Protein AF-A0A9D7E666-F1 (afdb_monomer)

pLDDT: mean 86.18, std 15.58, range [25.3, 98.69]

Mean predicted aligned error: 14.94 Å

Structure (mmCIF, N/CA/C/O backbone):
data_AF-A0A9D7E666-F1
#
_entry.id   AF-A0A9D7E666-F1
#
loop_
_atom_site.group_PDB
_atom_site.id
_atom_site.type_symbol
_atom_site.label_atom_id
_atom_site.label_alt_id
_atom_site.label_comp_id
_atom_site.label_asym_id
_atom_site.label_entity_id
_atom_site.label_seq_id
_atom_site.pdbx_PDB_ins_code
_atom_site.Cartn_x
_atom_site.Cartn_y
_atom_site.Cartn_z
_atom_site.occupancy
_atom_site.B_iso_or_equiv
_atom_site.auth_seq_id
_atom_site.auth_comp_id
_atom_site.auth_asym_id
_atom_site.auth_atom_id
_atom_site.pdbx_PDB_model_num
ATOM 1 N N . MET A 1 1 ? 4.533 23.477 26.562 1.00 39.19 1 MET A N 1
ATOM 2 C CA . MET A 1 1 ? 4.955 24.375 27.657 1.00 39.19 1 MET A CA 1
ATOM 3 C C . MET A 1 1 ? 5.501 25.643 27.030 1.00 39.19 1 MET A C 1
ATOM 5 O O . MET A 1 1 ? 6.319 25.551 26.126 1.00 39.19 1 MET A O 1
ATOM 9 N N . THR A 1 2 ? 4.990 26.803 27.426 1.00 35.12 2 THR A N 1
ATOM 10 C CA . THR A 1 2 ? 5.520 28.115 27.026 1.00 35.12 2 THR A CA 1
ATOM 11 C C . THR A 1 2 ? 6.967 28.258 27.509 1.00 35.12 2 THR A C 1
ATOM 13 O O . THR A 1 2 ? 7.286 27.725 28.569 1.00 35.12 2 THR A O 1
ATOM 16 N N . ASN A 1 3 ? 7.826 28.955 26.753 1.00 40.56 3 ASN A N 1
ATOM 17 C CA . ASN A 1 3 ? 9.210 29.299 27.122 1.00 40.56 3 ASN A CA 1
ATOM 18 C C . ASN A 1 3 ? 9.241 30.175 28.392 1.00 40.56 3 ASN A C 1
ATOM 20 O O . ASN A 1 3 ? 9.501 31.373 28.324 1.00 40.56 3 ASN A O 1
ATOM 24 N N . GLY A 1 4 ? 8.940 29.592 29.553 1.00 47.84 4 GLY A N 1
ATOM 25 C CA . GLY A 1 4 ? 9.302 30.173 30.837 1.00 47.84 4 GLY A CA 1
ATOM 26 C C . GLY A 1 4 ? 10.816 30.326 30.865 1.00 47.84 4 GLY A C 1
ATOM 27 O O . GLY A 1 4 ? 11.531 29.431 30.405 1.00 47.84 4 GLY A O 1
ATOM 28 N N . GLU A 1 5 ? 11.293 31.477 31.331 1.00 63.19 5 GLU A N 1
ATOM 29 C CA . GLU A 1 5 ? 12.718 31.766 31.476 1.00 63.19 5 GLU A CA 1
ATOM 30 C C . GLU A 1 5 ? 13.399 30.603 32.206 1.00 63.19 5 GLU A C 1
ATOM 32 O O . GLU A 1 5 ? 13.169 30.359 33.392 1.00 63.19 5 GLU A O 1
ATOM 37 N N . ARG A 1 6 ? 14.195 29.818 31.473 1.00 77.44 6 ARG A N 1
ATOM 38 C CA . ARG A 1 6 ? 14.907 28.679 32.051 1.00 77.44 6 ARG A CA 1
ATOM 39 C C . ARG A 1 6 ? 15.960 29.223 33.012 1.00 77.44 6 ARG A C 1
ATOM 41 O O . ARG A 1 6 ? 16.808 30.016 32.604 1.00 77.44 6 ARG A O 1
ATOM 48 N N . ARG A 1 7 ? 15.916 28.792 34.276 1.00 91.69 7 ARG A N 1
ATOM 49 C CA . ARG A 1 7 ? 16.918 29.149 35.291 1.00 91.69 7 ARG A CA 1
ATOM 50 C C . ARG A 1 7 ? 18.317 28.750 34.807 1.00 91.69 7 ARG A C 1
ATOM 52 O O . ARG A 1 7 ? 18.524 27.619 34.374 1.00 91.69 7 ARG A O 1
ATOM 59 N N . ALA A 1 8 ? 19.270 29.672 34.917 1.00 93.88 8 ALA A N 1
ATOM 60 C CA . ALA A 1 8 ? 20.679 29.390 34.674 1.00 93.88 8 ALA A CA 1
ATOM 61 C C . ALA A 1 8 ? 21.325 28.715 35.901 1.00 93.88 8 ALA A C 1
ATOM 63 O O . ALA A 1 8 ? 21.065 29.117 37.038 1.00 93.88 8 ALA A O 1
ATOM 64 N N . PHE A 1 9 ? 22.172 27.710 35.677 1.00 95.81 9 PHE A N 1
ATOM 65 C CA . PHE A 1 9 ? 22.851 26.933 36.713 1.00 95.81 9 PHE A CA 1
ATOM 66 C C . PHE A 1 9 ? 24.139 27.611 37.172 1.00 95.81 9 PHE A C 1
ATOM 68 O O . PHE A 1 9 ? 24.975 28.035 36.369 1.00 95.81 9 PHE A O 1
ATOM 75 N N . THR A 1 10 ? 24.294 27.715 38.486 1.00 95.94 10 THR A N 1
ATOM 76 C CA . THR A 1 10 ? 25.499 28.231 39.136 1.00 95.94 10 THR A CA 1
ATOM 77 C C . THR A 1 10 ? 26.600 27.171 39.180 1.00 95.94 10 THR A C 1
ATOM 79 O O . THR A 1 10 ? 26.370 26.002 38.879 1.00 95.94 10 THR A O 1
ATOM 82 N N . ARG A 1 11 ? 27.816 27.565 39.574 1.00 94.56 11 ARG A N 1
ATOM 83 C CA . ARG A 1 11 ? 28.914 26.612 39.795 1.00 94.56 11 ARG A CA 1
ATOM 84 C C . ARG A 1 11 ? 28.530 25.547 40.829 1.00 94.56 11 ARG A C 1
ATOM 86 O O . ARG A 1 11 ? 28.840 24.379 40.627 1.00 94.56 11 ARG A O 1
ATOM 93 N N . ASP A 1 12 ? 27.831 25.944 41.889 1.00 94.56 12 ASP A N 1
ATOM 94 C CA . ASP A 1 12 ? 27.437 25.046 42.978 1.00 94.56 12 ASP A CA 1
ATOM 95 C C . ASP A 1 12 ? 26.403 24.014 42.512 1.00 94.56 12 ASP A C 1
ATOM 97 O O . ASP A 1 12 ? 26.553 22.824 42.800 1.00 94.56 12 ASP A O 1
ATOM 101 N N . ASP A 1 13 ? 25.432 24.444 41.692 1.00 94.56 13 ASP A N 1
ATOM 102 C CA . ASP A 1 13 ? 24.461 23.550 41.039 1.00 94.56 13 ASP A CA 1
ATOM 103 C C . ASP A 1 13 ? 25.153 22.496 40.143 1.00 94.56 13 ASP A C 1
ATOM 105 O O . ASP A 1 13 ? 24.583 21.446 39.851 1.00 94.56 13 ASP A O 1
ATOM 109 N N . LEU A 1 14 ? 26.384 22.777 39.698 1.00 95.75 14 LEU A N 1
ATOM 110 C CA . LEU A 1 14 ? 27.174 21.973 38.762 1.00 95.75 14 LEU A CA 1
ATOM 111 C C . LEU A 1 14 ? 28.431 21.370 39.402 1.00 95.75 14 LEU A C 1
ATOM 113 O O . LEU A 1 14 ? 29.322 20.912 38.683 1.00 95.75 14 LEU A O 1
ATOM 117 N N . SER A 1 15 ? 28.524 21.368 40.734 1.00 95.19 15 SER A N 1
ATOM 118 C CA . SER A 1 15 ? 29.740 20.977 41.460 1.00 95.19 15 SER A CA 1
ATOM 119 C C . SER A 1 15 ? 30.257 19.587 41.070 1.00 95.19 15 SER A C 1
ATOM 121 O O . SER A 1 15 ? 31.460 19.429 40.871 1.00 95.19 15 SER A O 1
ATOM 123 N N . GLY A 1 16 ? 29.376 18.600 40.862 1.00 95.75 16 GLY A N 1
ATOM 124 C CA . GLY A 1 16 ? 29.758 17.277 40.358 1.00 95.75 16 GLY A CA 1
ATOM 125 C C . GLY A 1 16 ? 30.390 17.299 38.962 1.00 95.75 16 GLY A C 1
ATOM 126 O O . GLY A 1 16 ? 31.422 16.670 38.746 1.00 95.75 16 GLY A O 1
ATOM 127 N N . LEU A 1 17 ? 29.834 18.064 38.018 1.00 96.12 17 LEU A N 1
ATOM 128 C CA . LEU A 1 17 ? 30.399 18.177 36.668 1.00 96.12 17 LEU A CA 1
ATOM 129 C C . LEU A 1 17 ? 31.733 18.932 36.670 1.00 96.12 17 LEU A C 1
ATOM 131 O O . LEU A 1 17 ? 32.655 18.529 35.967 1.00 96.12 17 LEU A O 1
ATOM 135 N N . PHE A 1 18 ? 31.861 19.988 37.478 1.00 95.12 18 PHE A N 1
ATOM 136 C CA . PHE A 1 18 ? 33.140 20.680 37.658 1.00 95.12 18 PHE A CA 1
ATOM 137 C C . PHE A 1 18 ? 34.187 19.779 38.320 1.00 95.12 18 PHE A C 1
ATOM 139 O O . PHE A 1 18 ? 35.336 19.795 37.899 1.00 95.12 18 PHE A O 1
ATOM 146 N N . SER A 1 19 ? 33.802 18.938 39.282 1.00 94.88 19 SER A N 1
ATOM 147 C CA . SER A 1 19 ? 34.707 17.931 39.848 1.00 94.88 19 SER A CA 1
ATOM 148 C C . SER A 1 19 ? 35.158 16.909 38.799 1.00 94.88 19 SER A C 1
ATOM 150 O O . SER A 1 19 ? 36.311 16.490 38.813 1.00 94.88 19 SER A O 1
ATOM 152 N N . ALA A 1 20 ? 34.270 16.512 37.883 1.00 95.31 20 ALA A N 1
ATOM 153 C CA . ALA A 1 20 ? 34.582 15.577 36.804 1.00 95.31 20 ALA A CA 1
ATOM 154 C C . ALA A 1 20 ? 35.442 16.196 35.682 1.00 95.31 20 ALA A C 1
ATOM 156 O O . ALA A 1 20 ? 36.050 15.458 34.909 1.00 95.31 20 ALA A O 1
ATOM 157 N N . LEU A 1 21 ? 35.543 17.529 35.587 1.00 93.31 21 LEU A N 1
ATOM 158 C CA . LEU A 1 21 ? 36.510 18.185 34.696 1.00 93.31 21 LEU A CA 1
ATOM 159 C C . LEU A 1 21 ? 37.955 17.932 35.131 1.00 93.31 21 LEU A C 1
ATOM 161 O O . LEU A 1 21 ? 38.826 17.778 34.276 1.00 93.31 21 LEU A O 1
ATOM 165 N N . ASP A 1 22 ? 38.195 17.839 36.437 1.00 92.25 22 ASP A N 1
ATOM 166 C CA . ASP A 1 22 ? 39.521 17.614 37.018 1.00 92.25 22 ASP A CA 1
ATOM 167 C C . ASP A 1 22 ? 39.838 16.111 37.195 1.00 92.25 22 ASP A C 1
ATOM 169 O O . ASP A 1 22 ? 40.736 15.730 37.953 1.00 92.25 22 ASP A O 1
ATOM 173 N N . ASP A 1 23 ? 39.096 15.232 36.509 1.00 94.94 23 ASP A N 1
ATOM 174 C CA . ASP A 1 23 ? 39.311 13.788 36.560 1.00 94.94 23 ASP A CA 1
ATOM 175 C C . ASP A 1 23 ? 40.698 13.389 36.031 1.00 94.94 23 ASP A C 1
ATOM 177 O O . ASP A 1 23 ? 41.241 13.972 35.092 1.00 94.94 23 ASP A O 1
ATOM 181 N N . ARG A 1 24 ? 41.272 12.336 36.622 1.00 93.62 24 ARG A N 1
ATOM 182 C CA . ARG A 1 24 ? 42.540 11.754 36.167 1.00 93.62 24 ARG A CA 1
ATOM 183 C C . ARG A 1 24 ? 42.399 11.040 34.826 1.00 93.62 24 ARG A C 1
ATOM 185 O O . ARG A 1 24 ? 43.393 10.914 34.112 1.00 93.62 24 ARG A O 1
ATOM 192 N N . GLU A 1 25 ? 41.206 10.548 34.497 1.00 94.19 25 GLU A N 1
ATOM 193 C CA . GLU A 1 25 ? 40.923 9.952 33.195 1.00 94.19 25 GLU A CA 1
ATOM 194 C C . GLU A 1 25 ? 40.496 11.029 32.193 1.00 94.19 25 GLU A C 1
ATOM 196 O O . GLU A 1 25 ? 39.442 11.625 32.372 1.00 94.19 25 GLU A O 1
ATOM 201 N N . PRO A 1 26 ? 41.220 11.257 31.082 1.00 90.50 26 PRO A N 1
ATOM 202 C CA . PRO A 1 26 ? 40.884 12.340 30.148 1.00 90.50 26 PRO A CA 1
ATOM 203 C C . PRO A 1 26 ? 39.497 12.216 29.497 1.00 90.50 26 PRO A C 1
ATOM 205 O O . PRO A 1 26 ? 38.844 13.216 29.212 1.00 90.50 26 PRO A O 1
ATOM 208 N N . VAL A 1 27 ? 39.020 10.986 29.268 1.00 91.00 27 VAL A N 1
ATOM 209 C CA . VAL A 1 27 ? 37.671 10.722 28.721 1.00 91.00 27 VAL A CA 1
ATOM 210 C C . VAL A 1 27 ? 36.559 11.134 29.704 1.00 91.00 27 VAL A C 1
ATOM 212 O O . VAL A 1 27 ? 35.486 11.552 29.273 1.00 91.00 27 VAL A O 1
ATOM 215 N N . VAL A 1 28 ? 36.903 11.103 30.997 1.00 94.50 28 VAL A N 1
ATOM 216 C CA . VAL A 1 28 ? 36.358 11.849 32.144 1.00 94.50 28 VAL A CA 1
ATOM 217 C C . VAL A 1 28 ? 35.902 13.269 31.849 1.00 94.50 28 VAL A C 1
ATOM 219 O O . VAL A 1 28 ? 34.748 13.591 31.552 1.00 94.50 28 VAL A O 1
ATOM 222 N N . SER A 1 29 ? 36.931 14.109 31.858 1.00 91.69 29 SER A N 1
ATOM 223 C CA . SER A 1 29 ? 36.903 15.539 31.647 1.00 91.69 29 SER A CA 1
ATOM 224 C C . SER A 1 29 ? 36.244 15.912 30.326 1.00 91.69 29 SER A C 1
ATOM 226 O O . SER A 1 29 ? 35.478 16.871 30.277 1.00 91.69 29 SER A O 1
ATOM 228 N N . VAL A 1 30 ? 36.480 15.142 29.256 1.00 89.00 30 VAL A N 1
ATOM 229 C CA . VAL A 1 30 ? 35.853 15.392 27.948 1.00 89.00 30 VAL A CA 1
ATOM 230 C C . VAL A 1 30 ? 34.336 15.194 28.009 1.00 89.00 30 VAL A C 1
ATOM 232 O O . VAL A 1 30 ? 33.597 16.048 27.517 1.00 89.00 30 VAL A O 1
ATOM 235 N N . ALA A 1 31 ? 33.847 14.114 28.626 1.00 90.94 31 ALA A N 1
ATOM 236 C CA . ALA A 1 31 ? 32.409 13.903 28.793 1.00 90.94 31 ALA A CA 1
ATOM 237 C C . ALA A 1 31 ? 31.781 14.985 29.691 1.00 90.94 31 ALA A C 1
ATOM 239 O O . ALA A 1 31 ? 30.738 15.541 29.344 1.00 90.94 31 ALA A O 1
ATOM 240 N N . ALA A 1 32 ? 32.440 15.340 30.799 1.00 93.69 32 ALA A N 1
ATOM 241 C CA . ALA A 1 32 ? 31.978 16.384 31.715 1.00 93.69 32 ALA A CA 1
ATOM 242 C C . ALA A 1 32 ? 31.894 17.763 31.037 1.00 93.69 32 ALA A C 1
ATOM 244 O O . ALA A 1 32 ? 30.884 18.460 31.162 1.00 93.69 32 ALA A O 1
ATOM 245 N N . LEU A 1 33 ? 32.907 18.133 30.248 1.00 90.69 33 LEU A N 1
ATOM 246 C CA . LEU A 1 33 ? 32.906 19.376 29.479 1.00 90.69 33 LEU A CA 1
ATOM 247 C C . LEU A 1 33 ? 31.760 19.405 28.464 1.00 90.69 33 LEU A C 1
ATOM 249 O O . LEU A 1 33 ? 31.056 20.409 28.363 1.00 90.69 33 LEU A O 1
ATOM 253 N N . ARG A 1 34 ? 31.540 18.302 27.736 1.00 88.94 34 ARG A N 1
ATOM 254 C CA . ARG A 1 34 ? 30.451 18.187 26.752 1.00 88.94 34 ARG A CA 1
ATOM 255 C C . ARG A 1 34 ? 29.068 18.336 27.376 1.00 88.94 34 ARG A C 1
ATOM 257 O O . ARG A 1 34 ? 28.192 18.925 26.740 1.00 88.94 34 ARG A O 1
ATOM 264 N N . ALA A 1 35 ? 28.878 17.831 28.592 1.00 90.94 35 ALA A N 1
ATOM 265 C CA . ALA A 1 35 ? 27.664 18.065 29.357 1.00 90.94 35 ALA A CA 1
ATOM 266 C C . ALA A 1 35 ? 27.537 19.552 29.728 1.00 90.94 35 ALA A C 1
ATOM 268 O O . ALA A 1 35 ? 26.541 20.181 29.378 1.00 90.94 35 ALA A O 1
ATOM 269 N N . LEU A 1 36 ? 28.571 20.137 30.348 1.00 92.38 36 LEU A N 1
ATOM 270 C CA . LEU A 1 36 ? 28.570 21.521 30.840 1.00 92.38 36 LEU A CA 1
ATOM 271 C C . LEU A 1 36 ? 28.259 22.559 29.761 1.00 92.38 36 LEU A C 1
ATOM 273 O O . LEU A 1 36 ? 27.465 23.465 30.007 1.00 92.38 36 LEU A O 1
ATOM 277 N N . VAL A 1 37 ? 28.834 22.435 28.561 1.00 88.25 37 VAL A N 1
ATOM 278 C CA . VAL A 1 37 ? 28.609 23.425 27.490 1.00 88.25 37 VAL A CA 1
ATOM 279 C C . VAL A 1 37 ? 27.164 23.471 26.984 1.00 88.25 37 VAL A C 1
ATOM 281 O O . VAL A 1 37 ? 26.790 24.438 26.330 1.00 88.25 37 VAL A O 1
ATOM 284 N N . ARG A 1 38 ? 26.344 22.452 27.275 1.00 87.12 38 ARG A N 1
ATOM 285 C CA . ARG A 1 38 ? 24.933 22.380 26.850 1.00 87.12 38 ARG A CA 1
ATOM 286 C C . ARG A 1 38 ? 23.954 22.886 27.902 1.00 87.12 38 ARG A C 1
ATOM 288 O O . ARG A 1 38 ? 22.757 23.019 27.625 1.00 87.12 38 ARG A O 1
ATOM 295 N N . LEU A 1 39 ? 24.431 23.137 29.116 1.00 91.12 39 LEU A N 1
ATOM 296 C CA . LEU A 1 39 ? 23.601 23.617 30.210 1.00 91.12 39 LEU A CA 1
ATOM 297 C C . LEU A 1 39 ? 23.448 25.140 30.113 1.00 91.12 39 LEU A C 1
ATOM 299 O O . LEU A 1 39 ? 24.380 25.826 29.695 1.00 91.12 39 LEU A O 1
ATOM 303 N N . PRO A 1 40 ? 22.292 25.703 30.498 1.00 91.06 40 PRO A N 1
ATOM 304 C CA . PRO A 1 40 ? 22.163 27.146 30.642 1.00 91.06 40 PRO A CA 1
ATOM 305 C C . PRO A 1 40 ? 23.024 27.592 31.832 1.00 91.06 40 PRO A C 1
ATOM 307 O O . PRO A 1 40 ? 22.613 27.440 32.976 1.00 91.06 40 PRO A O 1
ATOM 310 N N . LEU A 1 41 ? 24.239 28.084 31.587 1.00 92.88 41 LEU A N 1
ATOM 311 C CA . LEU A 1 41 ? 25.183 28.462 32.645 1.00 92.88 41 LEU A CA 1
ATOM 312 C C . LEU A 1 41 ? 24.943 29.894 33.127 1.00 92.88 41 LEU A C 1
ATOM 314 O O . LEU A 1 41 ? 24.762 30.814 32.329 1.00 92.88 41 LEU A O 1
ATOM 318 N N . ALA A 1 42 ? 25.011 30.107 34.439 1.00 94.00 42 ALA A N 1
ATOM 319 C CA . ALA A 1 42 ? 25.124 31.448 34.992 1.00 94.00 42 ALA A CA 1
ATOM 320 C C . ALA A 1 42 ? 26.465 32.080 34.553 1.00 94.00 42 ALA A C 1
ATOM 322 O O . ALA A 1 42 ? 27.454 31.360 34.386 1.00 94.00 42 ALA A O 1
ATOM 323 N N . PRO A 1 43 ? 26.566 33.419 34.429 1.00 93.75 43 PRO A N 1
ATOM 324 C CA . PRO A 1 43 ? 27.794 34.081 33.971 1.00 93.75 43 PRO A CA 1
ATOM 325 C C . PRO A 1 43 ? 29.057 33.761 34.788 1.00 93.75 43 PRO A C 1
ATOM 327 O O . PRO A 1 43 ? 30.172 33.877 34.280 1.00 93.75 43 PRO A O 1
ATOM 330 N N . SER A 1 44 ? 28.906 33.393 36.063 1.00 91.56 44 SER A N 1
ATOM 331 C CA . SER A 1 44 ? 30.008 32.910 36.902 1.00 91.56 44 SER A CA 1
ATOM 332 C C . SER A 1 44 ? 30.489 31.524 36.469 1.00 91.56 44 SER A C 1
ATOM 334 O O . SER A 1 44 ? 31.678 31.353 36.226 1.00 91.56 44 SER A O 1
ATOM 336 N N . ALA A 1 45 ? 29.575 30.570 36.282 1.00 91.81 45 ALA A N 1
ATOM 337 C CA . ALA A 1 45 ? 29.899 29.218 35.829 1.00 91.81 45 ALA A CA 1
ATOM 338 C C . ALA A 1 45 ? 30.480 29.199 34.402 1.00 91.81 45 ALA A C 1
ATOM 340 O O . ALA A 1 45 ? 31.437 28.474 34.143 1.00 91.81 45 ALA A O 1
ATOM 341 N N . ASP A 1 46 ? 29.963 30.025 33.483 1.00 91.69 46 ASP A N 1
ATOM 342 C CA . ASP A 1 46 ? 30.521 30.132 32.124 1.00 91.69 46 ASP A CA 1
ATOM 343 C C . ASP A 1 46 ? 31.972 30.635 32.139 1.00 91.69 46 ASP A C 1
ATOM 345 O O . ASP A 1 46 ? 32.824 30.104 31.428 1.00 91.69 46 ASP A O 1
ATOM 349 N N . ARG A 1 47 ? 32.279 31.621 32.993 1.00 91.50 47 ARG A N 1
ATOM 350 C CA . ARG A 1 47 ? 33.639 32.154 33.160 1.00 91.50 47 ARG A CA 1
ATOM 351 C C . ARG A 1 47 ? 34.616 31.080 33.629 1.00 91.50 47 ARG A C 1
ATOM 353 O O . ARG A 1 47 ? 35.714 31.001 33.084 1.00 91.50 47 ARG A O 1
ATOM 360 N N . ASP A 1 48 ? 34.197 30.255 34.582 1.00 90.25 48 ASP A N 1
ATOM 361 C CA . ASP A 1 48 ? 35.008 29.164 35.125 1.00 90.25 48 ASP A CA 1
ATOM 362 C C . ASP A 1 48 ? 35.257 28.045 34.105 1.00 90.25 48 ASP A C 1
ATOM 364 O O . ASP A 1 48 ? 36.255 27.334 34.198 1.00 90.25 48 ASP A O 1
ATOM 368 N N . LEU A 1 49 ? 34.377 27.896 33.111 1.00 91.31 49 LEU A N 1
ATOM 369 C CA . LEU A 1 49 ? 34.500 26.880 32.067 1.00 91.31 49 LEU A CA 1
ATOM 370 C C . LEU A 1 49 ? 35.477 27.273 30.946 1.00 91.31 49 LEU A C 1
ATOM 372 O O . LEU A 1 49 ? 35.980 26.401 30.235 1.00 91.31 49 LEU A O 1
ATOM 376 N N . ARG A 1 50 ? 35.762 28.573 30.770 1.00 87.00 50 ARG A N 1
ATOM 377 C CA . ARG A 1 50 ? 36.579 29.089 29.651 1.00 87.00 50 ARG A CA 1
ATOM 378 C C . ARG A 1 50 ? 37.949 28.414 29.505 1.00 87.00 50 ARG A C 1
ATOM 380 O O . ARG A 1 50 ? 38.258 28.031 28.379 1.00 87.00 50 ARG A O 1
ATOM 387 N N . PRO A 1 51 ? 38.747 28.207 30.574 1.00 86.00 51 PRO A N 1
ATOM 388 C CA . PRO A 1 51 ? 40.056 27.562 30.444 1.00 86.00 51 PRO A CA 1
ATOM 389 C C . PRO A 1 51 ? 39.969 26.137 29.879 1.00 86.00 51 PRO A C 1
ATOM 391 O O . PRO A 1 51 ? 40.824 25.724 29.098 1.00 86.00 51 PRO A O 1
ATOM 394 N N . TYR A 1 52 ? 38.906 25.405 30.226 1.00 83.44 52 TYR A N 1
ATOM 395 C CA . TYR A 1 52 ? 38.681 24.031 29.778 1.00 83.44 52 TYR A CA 1
ATOM 396 C C . TYR A 1 52 ? 38.211 23.962 28.317 1.00 83.44 52 TYR A C 1
ATOM 398 O O . TYR A 1 52 ? 38.618 23.052 27.597 1.00 83.44 52 TYR A O 1
ATOM 406 N N . ARG A 1 53 ? 37.409 24.932 27.844 1.00 80.50 53 ARG A N 1
ATOM 407 C CA . ARG A 1 53 ? 36.986 24.997 26.428 1.00 80.50 53 ARG A CA 1
ATOM 408 C C . ARG A 1 53 ? 38.184 25.141 25.496 1.00 80.50 53 ARG A C 1
ATOM 410 O O . ARG A 1 53 ? 38.325 24.350 24.571 1.00 80.50 53 ARG A O 1
ATOM 417 N N . THR A 1 54 ? 39.099 26.057 25.807 1.00 73.94 54 THR A N 1
ATOM 418 C CA . THR A 1 54 ? 40.308 26.292 24.999 1.00 73.94 54 THR A CA 1
ATOM 419 C C . THR A 1 54 ? 41.224 25.066 24.940 1.00 73.94 54 THR A C 1
ATOM 421 O O . THR A 1 54 ? 41.837 24.806 23.907 1.00 73.94 54 THR A O 1
ATOM 424 N N . ALA A 1 55 ? 41.301 24.280 26.018 1.00 65.94 55 ALA A N 1
ATOM 425 C CA . ALA A 1 55 ? 42.090 23.049 26.048 1.00 65.94 55 ALA A CA 1
ATOM 426 C C . ALA A 1 55 ? 41.500 21.925 25.171 1.00 65.94 55 ALA A C 1
ATOM 428 O O . ALA A 1 55 ? 42.241 21.065 24.699 1.00 65.94 55 ALA A O 1
ATOM 429 N N . VAL A 1 56 ? 40.182 21.927 24.937 1.00 61.78 56 VAL A N 1
ATOM 430 C CA . VAL A 1 56 ? 39.479 20.881 24.173 1.00 61.78 56 VAL A CA 1
ATOM 431 C C . VAL A 1 56 ? 39.200 21.285 22.725 1.00 61.78 56 VAL A C 1
ATOM 433 O O . VAL A 1 56 ? 39.235 20.420 21.858 1.00 61.78 56 VAL A O 1
ATOM 436 N N . GLU A 1 57 ? 39.033 22.576 22.425 1.00 60.22 57 GLU A N 1
ATOM 437 C CA . GLU A 1 57 ? 38.907 23.115 21.056 1.00 60.22 57 GLU A CA 1
ATOM 438 C C . GLU A 1 57 ? 40.120 22.794 20.159 1.00 60.22 57 GLU A C 1
ATOM 440 O O . GLU A 1 57 ? 40.004 22.793 18.936 1.00 60.22 57 GLU A O 1
ATOM 445 N N . GLN A 1 58 ? 41.276 22.468 20.748 1.00 56.12 58 GLN A N 1
ATOM 446 C CA . GLN A 1 58 ? 42.474 22.024 20.021 1.00 56.12 58 GLN A CA 1
ATOM 447 C C . GLN A 1 58 ? 42.364 20.601 19.448 1.00 56.12 58 GLN A C 1
ATOM 449 O O . GLN A 1 58 ? 43.103 20.245 18.532 1.00 56.12 58 GLN A O 1
ATOM 454 N N . TYR A 1 59 ? 41.446 19.787 19.964 1.00 53.91 59 TYR A N 1
ATOM 455 C CA . TYR A 1 59 ? 41.155 18.456 19.453 1.00 53.91 59 TYR A CA 1
ATOM 456 C C . TYR A 1 59 ? 39.909 18.588 18.584 1.00 53.91 59 TYR A C 1
ATOM 458 O O . TYR A 1 59 ? 38.840 18.884 19.101 1.00 53.91 59 TYR A O 1
ATOM 466 N N . VAL A 1 60 ? 40.060 18.447 17.264 1.00 48.06 60 VAL A N 1
ATOM 467 C CA . VAL A 1 60 ? 39.008 18.640 16.248 1.00 48.06 60 VAL A CA 1
ATOM 468 C C . VAL A 1 60 ? 37.783 17.765 16.557 1.00 48.06 60 VAL A C 1
ATOM 470 O O . VAL A 1 60 ? 37.659 16.638 16.084 1.00 48.06 60 VAL A O 1
ATOM 473 N N . TYR A 1 61 ? 36.881 18.281 17.385 1.00 53.53 61 TYR A N 1
ATOM 474 C CA . TYR A 1 61 ? 35.620 17.663 17.752 1.00 53.53 61 TYR A CA 1
ATOM 475 C C . TYR A 1 61 ? 34.518 18.519 17.161 1.00 53.53 61 TYR A C 1
ATOM 477 O O . TYR A 1 61 ? 34.321 19.665 17.567 1.00 53.53 61 TYR A O 1
ATOM 485 N N . THR A 1 62 ? 33.761 17.971 16.217 1.00 52.25 62 THR A N 1
ATOM 486 C CA . THR A 1 62 ? 32.473 18.576 15.909 1.00 52.25 62 THR A CA 1
ATOM 487 C C . THR A 1 62 ? 31.541 18.224 17.060 1.00 52.25 62 THR A C 1
ATOM 489 O O . THR A 1 62 ? 31.346 17.058 17.401 1.00 52.25 62 THR A O 1
ATOM 492 N N . TRP A 1 63 ? 31.049 19.249 17.760 1.00 51.97 63 TRP A N 1
ATOM 493 C CA . TRP A 1 63 ? 30.303 19.109 19.018 1.00 51.97 63 TRP A CA 1
ATOM 494 C C . TRP A 1 63 ? 29.090 18.173 18.910 1.00 51.97 63 TRP A C 1
ATOM 496 O O . TRP A 1 63 ? 28.681 17.564 19.906 1.00 51.97 63 TRP A O 1
ATOM 506 N N . SER A 1 64 ? 28.571 17.993 17.698 1.00 52.12 64 SER A N 1
ATOM 507 C CA . SER A 1 64 ? 27.496 17.074 17.354 1.00 52.12 64 SER A CA 1
ATOM 508 C C . SER A 1 64 ? 27.881 15.598 17.523 1.00 52.12 64 SER A C 1
ATOM 510 O O . SER A 1 64 ? 27.025 14.812 17.939 1.00 52.12 64 SER A O 1
ATOM 512 N N . THR A 1 65 ? 29.143 15.214 17.275 1.00 60.16 65 THR A N 1
ATOM 513 C CA . THR A 1 65 ? 29.583 13.814 17.148 1.00 60.16 65 THR A CA 1
ATOM 514 C C . THR A 1 65 ? 30.972 13.627 17.766 1.00 60.16 65 THR A C 1
ATOM 516 O O . THR A 1 65 ? 32.016 13.739 17.130 1.00 60.16 65 THR A O 1
ATOM 519 N N . TRP A 1 66 ? 31.035 13.358 19.068 1.00 71.62 66 TRP A N 1
ATOM 520 C CA . TRP A 1 66 ? 32.329 12.994 19.635 1.00 71.62 66 TRP A CA 1
ATOM 521 C C . TRP A 1 66 ? 32.760 11.634 19.088 1.00 71.62 66 TRP A C 1
ATOM 523 O O . TRP A 1 66 ? 32.142 10.604 19.373 1.00 71.62 66 TRP A O 1
ATOM 533 N N . LEU A 1 67 ? 33.826 11.649 18.294 1.00 71.88 67 LEU A N 1
ATOM 534 C CA . LEU A 1 67 ? 34.470 10.462 17.759 1.00 71.88 67 LEU A CA 1
ATOM 535 C C . LEU A 1 67 ? 35.801 10.288 18.482 1.00 71.88 67 LEU A C 1
ATOM 537 O O . LEU A 1 67 ? 36.811 10.820 18.014 1.00 71.88 67 LEU A O 1
ATOM 541 N N . PRO A 1 68 ? 35.827 9.582 19.625 1.00 78.50 68 PRO A N 1
ATOM 542 C CA . PRO A 1 68 ? 37.078 9.340 20.319 1.00 78.50 68 PRO A CA 1
ATOM 543 C C . PRO A 1 68 ? 38.063 8.656 19.368 1.00 78.50 68 PRO A C 1
ATOM 545 O O . PRO A 1 68 ? 37.687 7.757 18.602 1.00 78.50 68 PRO A O 1
ATOM 548 N N . ASP A 1 69 ? 39.320 9.092 19.413 1.00 82.12 69 ASP A N 1
ATOM 549 C CA . ASP A 1 69 ? 40.407 8.379 18.755 1.00 82.12 69 ASP A CA 1
ATOM 550 C C . ASP A 1 69 ? 40.586 6.975 19.366 1.00 82.12 69 ASP A C 1
ATOM 552 O O . ASP A 1 69 ? 39.957 6.608 20.363 1.00 82.12 69 ASP A O 1
ATOM 556 N N . ALA A 1 70 ? 41.444 6.153 18.762 1.00 84.00 70 ALA A N 1
ATOM 557 C CA . ALA A 1 70 ? 41.654 4.784 19.227 1.00 84.00 70 ALA A CA 1
ATOM 558 C C . ALA A 1 70 ? 42.137 4.710 20.693 1.00 84.00 70 ALA A C 1
ATOM 560 O O . ALA A 1 70 ? 41.781 3.774 21.411 1.00 84.00 70 ALA A O 1
ATOM 561 N N . ALA A 1 71 ? 42.914 5.695 21.160 1.00 87.44 71 ALA A N 1
ATOM 562 C CA . ALA A 1 71 ? 43.416 5.729 22.530 1.00 87.44 71 ALA A CA 1
ATOM 563 C C . ALA A 1 71 ? 42.299 6.067 23.528 1.00 87.44 71 ALA A C 1
ATOM 565 O O . ALA A 1 71 ? 42.178 5.414 24.565 1.00 87.44 71 ALA A O 1
ATOM 566 N N . ALA A 1 72 ? 41.453 7.042 23.199 1.00 88.06 72 ALA A N 1
ATOM 567 C CA . ALA A 1 72 ? 40.274 7.400 23.969 1.00 88.06 72 ALA A CA 1
ATOM 568 C C . ALA A 1 72 ? 39.258 6.249 24.003 1.00 88.06 72 ALA A C 1
ATOM 570 O O . ALA A 1 72 ? 38.755 5.933 25.076 1.00 88.06 72 ALA A O 1
ATOM 571 N N . ARG A 1 73 ? 39.020 5.546 22.888 1.00 89.50 73 ARG A N 1
ATOM 572 C CA . ARG A 1 73 ? 38.144 4.357 22.859 1.00 89.50 73 ARG A CA 1
ATOM 573 C C . ARG A 1 73 ? 38.628 3.260 23.792 1.00 89.50 73 ARG A C 1
ATOM 575 O O . ARG A 1 73 ? 37.857 2.795 24.621 1.00 89.50 73 ARG A O 1
ATOM 582 N N . LYS A 1 74 ? 39.920 2.926 23.739 1.00 89.31 74 LYS A N 1
ATOM 583 C CA . LYS A 1 74 ? 40.516 1.929 24.636 1.00 89.31 74 LYS A CA 1
ATOM 584 C C . LYS A 1 74 ? 40.382 2.322 26.112 1.00 89.31 74 LYS A C 1
ATOM 586 O O . LYS A 1 74 ? 40.199 1.461 26.966 1.00 89.31 74 LYS A O 1
ATOM 591 N N . ARG A 1 75 ? 40.462 3.620 26.427 1.00 92.06 75 ARG A N 1
ATOM 592 C CA . ARG A 1 75 ? 40.207 4.129 27.786 1.00 92.06 75 ARG A CA 1
ATOM 593 C C . ARG A 1 75 ? 38.737 4.005 28.180 1.00 92.06 75 ARG A C 1
ATOM 595 O O . ARG A 1 75 ? 38.468 3.599 29.302 1.00 92.06 75 ARG A O 1
ATOM 602 N N . ILE A 1 76 ? 37.803 4.303 27.273 1.00 91.38 76 ILE A N 1
ATOM 603 C CA . ILE A 1 76 ? 36.360 4.124 27.506 1.00 91.38 76 ILE A CA 1
ATOM 604 C C . ILE A 1 76 ? 36.051 2.649 27.778 1.00 91.38 76 ILE A C 1
ATOM 606 O O . ILE A 1 76 ? 35.415 2.347 28.778 1.00 91.38 76 ILE A O 1
ATOM 610 N N . GLU A 1 77 ? 36.565 1.732 26.956 1.00 89.75 77 GLU A N 1
ATOM 611 C CA . GLU A 1 77 ? 36.422 0.280 27.153 1.00 89.75 77 GLU A CA 1
ATOM 612 C C . GLU A 1 77 ? 37.010 -0.186 28.497 1.00 89.75 77 GLU A C 1
ATOM 614 O O . GLU A 1 77 ? 36.481 -1.100 29.127 1.00 89.75 77 GLU A O 1
ATOM 619 N N . ALA A 1 78 ? 38.090 0.451 28.966 1.00 91.94 78 ALA A N 1
ATOM 620 C CA . ALA A 1 78 ? 38.714 0.124 30.246 1.00 91.94 78 ALA A CA 1
ATOM 621 C C . ALA A 1 78 ? 37.891 0.590 31.458 1.00 91.94 78 ALA A C 1
ATOM 623 O O . ALA A 1 78 ? 37.864 -0.105 32.474 1.00 91.94 78 ALA A O 1
ATOM 624 N N . ILE A 1 79 ? 37.231 1.751 31.373 1.00 93.12 79 ILE A N 1
ATOM 625 C CA . ILE A 1 79 ? 36.420 2.292 32.478 1.00 93.12 79 ILE A CA 1
ATOM 626 C C . ILE A 1 79 ? 34.948 1.856 32.413 1.00 93.12 79 ILE A C 1
ATOM 628 O O . ILE A 1 79 ? 34.254 1.948 33.422 1.00 93.12 79 ILE A O 1
ATOM 632 N N . VAL A 1 80 ? 34.478 1.354 31.265 1.00 89.12 80 VAL A N 1
ATOM 633 C CA . VAL A 1 80 ? 33.125 0.818 31.038 1.00 89.12 80 VAL A CA 1
ATOM 634 C C . VAL A 1 80 ? 33.229 -0.665 30.631 1.00 89.12 80 VAL A C 1
ATOM 636 O O . VAL A 1 80 ? 33.108 -0.996 29.451 1.00 89.12 80 VAL A O 1
ATOM 639 N N . PRO A 1 81 ? 33.500 -1.583 31.580 1.00 79.19 81 PRO A N 1
ATOM 640 C CA . PRO A 1 81 ? 33.820 -2.973 31.258 1.00 79.19 81 PRO A CA 1
ATOM 641 C C . PRO A 1 81 ? 32.632 -3.744 30.652 1.00 79.19 81 PRO A C 1
ATOM 643 O O . PRO A 1 81 ? 31.499 -3.640 31.116 1.00 79.19 81 PRO A O 1
ATOM 646 N N . HIS A 1 82 ? 32.919 -4.588 29.654 1.00 72.19 82 HIS A N 1
ATOM 647 C CA . HIS A 1 82 ? 31.937 -5.303 28.816 1.00 72.19 82 HIS A CA 1
ATOM 648 C C . HIS A 1 82 ? 31.628 -6.749 29.261 1.00 72.19 82 HIS A C 1
ATOM 650 O O . HIS A 1 82 ? 31.487 -7.640 28.419 1.00 72.19 82 HIS A O 1
ATOM 656 N N . SER A 1 83 ? 31.557 -7.044 30.563 1.00 85.88 83 SER A N 1
ATOM 657 C CA . SER A 1 83 ? 31.141 -8.395 30.972 1.00 85.88 83 SER A CA 1
ATOM 658 C C . SER A 1 83 ? 29.621 -8.527 30.901 1.00 85.88 83 SER A C 1
ATOM 660 O O . SER A 1 83 ? 28.908 -7.965 31.730 1.00 85.88 83 SER A O 1
ATOM 662 N N . LEU A 1 84 ? 29.128 -9.326 29.949 1.00 84.12 84 LEU A N 1
ATOM 663 C CA . LEU A 1 84 ? 27.699 -9.633 29.810 1.00 84.12 84 LEU A CA 1
ATOM 664 C C . LEU A 1 84 ? 27.105 -10.210 31.106 1.00 84.12 84 LEU A C 1
ATOM 666 O O . LEU A 1 84 ? 25.948 -9.957 31.433 1.00 84.12 84 LEU A O 1
ATOM 670 N N . GLU A 1 85 ? 27.895 -10.973 31.862 1.00 89.75 85 GLU A N 1
ATOM 671 C CA . GLU A 1 85 ? 27.477 -11.512 33.155 1.00 89.75 85 GLU A CA 1
ATOM 672 C C . GLU A 1 85 ? 27.283 -10.404 34.197 1.00 89.75 85 GLU A C 1
ATOM 674 O O . GLU A 1 85 ? 26.279 -10.410 34.910 1.00 89.75 85 GLU A O 1
ATOM 679 N N . ALA A 1 86 ? 28.186 -9.419 34.238 1.00 87.38 86 ALA A N 1
ATOM 680 C CA . ALA A 1 86 ? 28.064 -8.265 35.124 1.00 87.38 86 ALA A CA 1
ATOM 681 C C . ALA A 1 86 ? 26.865 -7.385 34.736 1.00 87.38 86 ALA A C 1
ATOM 683 O O . ALA A 1 86 ? 26.095 -6.990 35.611 1.00 87.38 86 ALA A O 1
ATOM 684 N N . GLU A 1 87 ? 26.651 -7.147 33.436 1.00 89.94 87 GLU A N 1
ATOM 685 C CA . GLU A 1 87 ? 25.476 -6.425 32.926 1.00 89.94 87 GLU A CA 1
ATOM 686 C C . GLU A 1 87 ? 24.172 -7.124 33.336 1.00 89.94 87 GLU A C 1
ATOM 688 O O . GLU A 1 87 ? 23.266 -6.494 33.879 1.00 89.94 87 GLU A O 1
ATOM 693 N N . ARG A 1 88 ? 24.082 -8.446 33.137 1.00 91.50 88 ARG A N 1
ATOM 694 C CA . ARG A 1 88 ? 22.909 -9.249 33.521 1.00 91.50 88 ARG A CA 1
ATOM 695 C C . ARG A 1 88 ? 22.731 -9.349 35.033 1.00 91.50 88 ARG A C 1
ATOM 697 O O . ARG A 1 88 ? 21.604 -9.434 35.514 1.00 91.50 88 ARG A O 1
ATOM 704 N N . GLY A 1 89 ? 23.822 -9.387 35.793 1.00 93.62 89 GLY A N 1
ATOM 705 C CA . GLY A 1 89 ? 23.794 -9.340 37.254 1.00 93.62 89 GLY A CA 1
ATOM 706 C C . GLY A 1 89 ? 23.198 -8.025 37.753 1.00 93.62 89 GLY A C 1
ATOM 707 O O . GLY A 1 89 ? 22.275 -8.038 38.566 1.00 93.62 89 GLY A O 1
ATOM 708 N N . LEU A 1 90 ? 23.658 -6.904 37.194 1.00 91.56 90 LEU A N 1
ATOM 709 C CA . LEU A 1 90 ? 23.143 -5.576 37.512 1.00 91.56 90 LEU A CA 1
ATOM 710 C C . LEU A 1 90 ? 21.679 -5.415 37.077 1.00 91.56 90 LEU A C 1
ATOM 712 O O . LEU A 1 90 ? 20.866 -4.947 37.865 1.00 91.56 90 LEU A O 1
ATOM 716 N N . ALA A 1 91 ? 21.312 -5.867 35.875 1.00 94.25 91 ALA A N 1
ATOM 717 C CA . ALA A 1 91 ? 19.931 -5.828 35.395 1.00 94.25 91 ALA A CA 1
ATOM 718 C C . ALA A 1 91 ? 18.968 -6.639 36.277 1.00 94.25 91 ALA A C 1
ATOM 720 O O . ALA A 1 91 ? 17.891 -6.142 36.595 1.00 94.25 91 ALA A O 1
ATOM 721 N N . ARG A 1 92 ? 19.359 -7.846 36.720 1.00 95.88 92 ARG A N 1
ATOM 722 C CA . ARG A 1 92 ? 18.578 -8.636 37.693 1.00 95.88 92 ARG A CA 1
ATOM 723 C C . ARG A 1 92 ? 18.403 -7.874 38.998 1.00 95.88 92 ARG A C 1
ATOM 725 O O . ARG A 1 92 ? 17.281 -7.662 39.432 1.00 95.88 92 ARG A O 1
ATOM 732 N N . SER A 1 93 ? 19.504 -7.373 39.557 1.00 95.75 93 SER A N 1
ATOM 733 C CA . SER A 1 93 ? 19.469 -6.597 40.797 1.00 95.75 93 SER A CA 1
ATOM 734 C C . SER A 1 93 ? 18.554 -5.372 40.697 1.00 95.75 93 SER A C 1
ATOM 736 O O . SER A 1 93 ? 17.799 -5.108 41.627 1.00 95.75 93 SER A O 1
ATOM 738 N N . ILE A 1 94 ? 18.564 -4.645 39.577 1.00 94.25 94 ILE A N 1
ATOM 739 C CA . ILE A 1 94 ? 17.660 -3.507 39.362 1.00 94.25 94 ILE A CA 1
ATOM 740 C C . ILE A 1 94 ? 16.208 -3.983 39.250 1.00 94.25 94 ILE A C 1
ATOM 742 O O . ILE A 1 94 ? 15.341 -3.446 39.935 1.00 94.25 94 ILE A O 1
ATOM 746 N N . GLY A 1 95 ? 15.944 -4.992 38.415 1.00 92.62 95 GLY A N 1
ATOM 747 C CA . GLY A 1 95 ? 14.598 -5.518 38.180 1.00 92.62 95 GLY A CA 1
ATOM 748 C C . GLY A 1 95 ? 13.936 -6.101 39.431 1.00 92.62 95 GLY A C 1
ATOM 749 O O . GLY A 1 95 ? 12.726 -5.963 39.583 1.00 92.62 95 GLY A O 1
ATOM 750 N N . ASP A 1 96 ? 14.723 -6.693 40.332 1.00 94.75 96 ASP A N 1
ATOM 751 C CA . ASP A 1 96 ? 14.238 -7.293 41.580 1.00 94.75 96 ASP A CA 1
ATOM 752 C C . ASP A 1 96 ? 13.962 -6.250 42.678 1.00 94.75 96 ASP A C 1
ATOM 754 O O . ASP A 1 96 ? 13.135 -6.485 43.558 1.00 94.75 96 ASP A O 1
ATOM 758 N N . ASN A 1 97 ? 14.649 -5.101 42.647 1.00 94.56 97 ASN A N 1
ATOM 759 C CA . ASN A 1 97 ? 14.577 -4.090 43.710 1.00 94.56 97 ASN A CA 1
ATOM 760 C C . ASN A 1 97 ? 13.740 -2.853 43.349 1.00 94.56 97 ASN A C 1
ATOM 762 O O . ASN A 1 97 ? 13.336 -2.111 44.248 1.00 94.56 97 ASN A O 1
ATOM 766 N N . THR A 1 98 ? 13.488 -2.605 42.062 1.00 94.31 98 THR A N 1
ATOM 767 C CA . THR A 1 98 ? 12.703 -1.445 41.625 1.00 94.31 98 THR A CA 1
ATOM 768 C C . THR A 1 98 ? 11.216 -1.608 41.937 1.00 94.31 98 THR A C 1
ATOM 770 O O . THR A 1 98 ? 10.649 -2.699 41.864 1.00 94.31 98 THR A O 1
ATOM 773 N N . ARG A 1 99 ? 10.549 -0.491 42.245 1.00 92.19 99 ARG A N 1
ATOM 774 C CA . ARG A 1 99 ? 9.078 -0.417 42.320 1.00 92.19 99 ARG A CA 1
ATOM 775 C C . ARG A 1 99 ? 8.445 0.085 41.021 1.00 92.19 99 ARG A C 1
ATOM 777 O O . ARG A 1 99 ? 7.222 0.075 40.898 1.00 92.19 99 ARG A O 1
ATOM 784 N N . SER A 1 100 ? 9.253 0.547 40.069 1.00 92.06 100 SER A N 1
ATOM 785 C CA . SER A 1 100 ? 8.790 1.077 38.793 1.00 92.06 100 SER A CA 1
ATOM 786 C C . SER A 1 100 ? 8.625 -0.051 37.781 1.00 92.06 100 SER A C 1
ATOM 788 O O . SER A 1 100 ? 9.594 -0.677 37.350 1.00 92.06 100 SER A O 1
ATOM 790 N N . SER A 1 101 ? 7.386 -0.284 37.341 1.00 90.94 101 SER A N 1
ATOM 791 C CA . SER A 1 101 ? 7.091 -1.280 36.302 1.00 90.94 101 SER A CA 1
ATOM 792 C C . SER A 1 101 ? 7.817 -0.979 34.986 1.00 90.94 101 SER A C 1
ATOM 794 O O . SER A 1 101 ? 8.245 -1.898 34.292 1.00 90.94 101 SER A O 1
ATOM 796 N N . ILE A 1 102 ? 8.025 0.301 34.659 1.00 90.38 102 ILE A N 1
ATOM 797 C CA . ILE A 1 102 ? 8.775 0.728 33.470 1.00 90.38 102 ILE A CA 1
ATOM 798 C C . ILE A 1 102 ? 10.249 0.319 33.594 1.00 90.38 102 ILE A C 1
ATOM 800 O O . ILE A 1 102 ? 10.803 -0.271 32.667 1.00 90.38 102 ILE A O 1
ATOM 804 N N . VAL A 1 103 ? 10.873 0.568 34.750 1.00 93.00 103 VAL A N 1
ATOM 805 C CA . VAL A 1 103 ? 12.273 0.192 35.021 1.00 93.00 103 VAL A CA 1
ATOM 806 C C . VAL A 1 103 ? 12.430 -1.326 35.014 1.00 93.00 103 VAL A C 1
ATOM 808 O O . VAL A 1 103 ? 13.365 -1.841 34.402 1.00 93.00 103 VAL A O 1
ATOM 811 N N . GLN A 1 104 ? 11.484 -2.058 35.603 1.00 93.81 104 GLN A N 1
ATOM 812 C CA . GLN A 1 104 ? 11.478 -3.520 35.587 1.00 93.81 104 GLN A CA 1
ATOM 813 C C . GLN A 1 104 ? 11.404 -4.075 34.156 1.00 93.81 104 GLN A C 1
ATOM 815 O O . GLN A 1 104 ? 12.150 -4.991 33.798 1.00 93.81 104 GLN A O 1
ATOM 820 N N . ARG A 1 105 ? 10.553 -3.494 33.300 1.00 93.44 105 ARG A N 1
ATOM 821 C CA . ARG A 1 105 ? 10.458 -3.897 31.891 1.00 93.44 105 ARG A CA 1
ATOM 822 C C . ARG A 1 105 ? 11.740 -3.562 31.119 1.00 93.44 105 ARG A C 1
ATOM 824 O O . ARG A 1 105 ? 12.223 -4.430 30.395 1.00 93.44 105 ARG A O 1
ATOM 831 N N . PHE A 1 106 ? 12.355 -2.393 31.319 1.00 93.00 106 PHE A N 1
ATOM 832 C CA . PHE A 1 106 ? 13.666 -2.084 30.723 1.00 93.00 106 PHE A CA 1
ATOM 833 C C . PHE A 1 106 ? 14.772 -3.034 31.207 1.00 93.00 106 PHE A C 1
ATOM 835 O O . PHE A 1 106 ? 15.574 -3.496 30.395 1.00 93.00 106 PHE A O 1
ATOM 842 N N . ALA A 1 107 ? 14.793 -3.387 32.496 1.00 94.12 107 ALA A N 1
ATOM 843 C CA . ALA A 1 107 ? 15.726 -4.372 33.044 1.00 94.12 107 ALA A CA 1
ATOM 844 C C . ALA A 1 107 ? 15.566 -5.735 32.353 1.00 94.12 107 ALA A C 1
ATOM 846 O O . ALA A 1 107 ? 16.558 -6.361 31.976 1.00 94.12 107 ALA A O 1
ATOM 847 N N . SER A 1 108 ? 14.323 -6.161 32.103 1.00 92.94 108 SER A N 1
ATOM 848 C CA . SER A 1 108 ? 14.036 -7.424 31.413 1.00 92.94 108 SER A CA 1
ATOM 849 C C . SER A 1 108 ? 14.620 -7.484 29.996 1.00 92.94 108 SER A C 1
ATOM 851 O O . SER A 1 108 ? 15.051 -8.553 29.566 1.00 92.94 108 SER A O 1
ATOM 853 N N . LEU A 1 109 ? 14.730 -6.345 29.293 1.00 90.81 109 LEU A N 1
ATOM 854 C CA . LEU A 1 109 ? 15.345 -6.285 27.960 1.00 90.81 109 LEU A CA 1
ATOM 855 C C . LEU A 1 109 ? 16.831 -6.669 27.994 1.00 90.81 109 LEU A C 1
ATOM 857 O O . LEU A 1 109 ? 17.315 -7.322 27.071 1.00 90.81 109 LEU A O 1
ATOM 861 N N . ALA A 1 110 ? 17.551 -6.325 29.067 1.00 88.06 110 ALA A N 1
ATOM 862 C CA . ALA A 1 110 ? 18.960 -6.684 29.233 1.00 88.06 110 ALA A CA 1
ATOM 863 C C . ALA A 1 110 ? 19.175 -8.172 29.557 1.00 88.06 110 ALA A C 1
ATOM 865 O O . ALA A 1 110 ? 20.264 -8.699 29.317 1.00 88.06 110 ALA A O 1
ATOM 866 N N . LEU A 1 111 ? 18.154 -8.845 30.097 1.00 89.69 111 LEU A N 1
ATOM 867 C CA . LEU A 1 111 ? 18.219 -10.252 30.505 1.00 89.69 111 LEU A CA 1
ATOM 868 C C . LEU A 1 111 ? 17.923 -11.232 29.376 1.00 89.69 111 LEU A C 1
ATOM 870 O O . LEU A 1 111 ? 18.221 -12.417 29.513 1.00 89.69 111 LEU A O 1
ATOM 874 N N . ARG A 1 112 ? 17.372 -10.758 28.258 1.00 86.56 112 ARG A N 1
ATOM 875 C CA . ARG A 1 112 ? 17.059 -11.619 27.120 1.00 86.56 112 ARG A CA 1
ATOM 876 C C . ARG A 1 112 ? 18.323 -12.261 26.561 1.00 86.56 112 ARG A C 1
ATOM 878 O O . ARG A 1 112 ? 19.341 -11.608 26.314 1.00 86.56 112 ARG A O 1
ATOM 885 N N . GLU A 1 113 ? 18.250 -13.566 26.342 1.00 68.38 113 GLU A N 1
ATOM 886 C CA . GLU A 1 113 ? 19.182 -14.254 25.463 1.00 68.38 113 GLU A CA 1
ATOM 887 C C . GLU A 1 113 ? 18.746 -13.947 24.034 1.00 68.38 113 GLU A C 1
ATOM 889 O O . GLU A 1 113 ? 17.671 -14.356 23.609 1.00 68.38 113 GLU A O 1
ATOM 894 N N . THR A 1 114 ? 19.528 -13.154 23.308 1.00 56.16 114 THR A N 1
ATOM 895 C CA . THR A 1 114 ? 19.262 -12.862 21.895 1.00 56.16 114 THR A CA 1
ATOM 896 C C . THR A 1 114 ? 20.149 -13.741 21.019 1.00 56.16 114 THR A C 1
ATOM 898 O O . THR A 1 114 ? 21.315 -13.393 20.811 1.00 56.16 114 THR A O 1
ATOM 901 N N . PRO A 1 115 ? 19.641 -14.864 20.485 1.00 44.66 115 PRO A N 1
ATOM 902 C CA . PRO A 1 115 ? 20.280 -15.553 19.377 1.00 44.66 115 PRO A CA 1
ATOM 903 C C . PRO A 1 115 ? 19.917 -14.819 18.073 1.00 44.66 115 PRO A C 1
ATOM 905 O O . PRO A 1 115 ? 18.973 -15.195 17.389 1.00 44.66 115 PRO A O 1
ATOM 908 N N . GLY A 1 116 ? 20.633 -13.737 17.741 1.00 55.72 116 GLY A N 1
ATOM 909 C CA . GLY A 1 116 ? 20.501 -13.039 16.448 1.00 55.72 116 GLY A CA 1
ATOM 910 C C . GLY A 1 116 ? 20.293 -11.514 16.517 1.00 55.72 116 GLY A C 1
ATOM 911 O O . GLY A 1 116 ? 20.188 -10.958 17.615 1.00 55.72 116 GLY A O 1
ATOM 912 N N . PRO A 1 117 ? 20.286 -10.826 15.352 1.00 49.62 117 PRO A N 1
ATOM 913 C CA . PRO A 1 117 ? 20.096 -9.375 15.254 1.00 49.62 117 PRO A CA 1
ATOM 914 C C . PRO A 1 117 ? 18.753 -8.934 15.863 1.00 49.62 117 PRO A C 1
ATOM 916 O O . PRO A 1 117 ? 17.729 -9.596 15.731 1.00 49.62 117 PRO A O 1
ATOM 919 N N . SER A 1 118 ? 18.792 -7.832 16.610 1.00 53.66 118 SER A N 1
ATOM 920 C CA . SER A 1 118 ? 17.942 -7.578 17.785 1.00 53.66 118 SER A CA 1
ATOM 921 C C . SER A 1 118 ? 16.725 -6.672 17.546 1.00 53.66 118 SER A C 1
ATOM 923 O O . SER A 1 118 ? 16.421 -5.805 18.370 1.00 53.66 118 SER A O 1
ATOM 925 N N . ASP A 1 119 ? 15.989 -6.883 16.454 1.00 52.22 119 ASP A N 1
ATOM 926 C CA . ASP A 1 119 ? 14.830 -6.042 16.097 1.00 52.22 119 ASP A CA 1
ATOM 927 C C . ASP A 1 119 ? 13.716 -6.040 17.169 1.00 52.22 119 ASP A C 1
ATOM 929 O O . ASP A 1 119 ? 13.007 -5.044 17.328 1.00 52.22 119 ASP A O 1
ATOM 933 N N . SER A 1 120 ? 13.600 -7.106 17.974 1.00 64.62 120 SER A N 1
ATOM 934 C CA . SER A 1 120 ? 12.616 -7.203 19.067 1.00 64.62 120 SER A CA 1
ATOM 935 C C . SER A 1 120 ? 12.923 -6.292 20.260 1.00 64.62 120 SER A C 1
ATOM 937 O O . SER A 1 120 ? 12.015 -5.821 20.934 1.00 64.62 120 SER A O 1
ATOM 939 N N . MET A 1 121 ? 14.196 -5.993 20.529 1.00 77.94 121 MET A N 1
ATOM 940 C CA . MET A 1 121 ? 14.575 -5.165 21.679 1.00 77.94 121 MET A CA 1
ATOM 941 C C . MET A 1 121 ? 14.272 -3.682 21.435 1.00 77.94 121 MET A C 1
ATOM 943 O O . MET A 1 121 ? 13.907 -2.965 22.365 1.00 77.94 121 MET A O 1
ATOM 947 N N . LEU A 1 122 ? 14.389 -3.230 20.182 1.00 76.75 122 LEU A N 1
ATOM 948 C CA . LEU A 1 122 ? 14.027 -1.874 19.770 1.00 76.75 122 LEU A CA 1
ATOM 949 C C . LEU A 1 122 ? 12.519 -1.633 19.887 1.00 76.75 122 LEU A C 1
ATOM 951 O O . LEU A 1 122 ? 12.112 -0.611 20.440 1.00 76.75 122 LEU A O 1
ATOM 955 N N . ALA A 1 123 ? 11.712 -2.548 19.343 1.00 75.06 123 ALA A N 1
ATOM 956 C CA . ALA A 1 123 ? 10.257 -2.435 19.359 1.00 75.06 123 ALA A CA 1
ATOM 957 C C . ALA A 1 123 ? 9.730 -2.337 20.797 1.00 75.06 123 ALA A C 1
ATOM 959 O O . ALA A 1 123 ? 8.966 -1.428 21.119 1.00 75.06 123 ALA A O 1
ATOM 960 N N . ASP A 1 124 ? 10.242 -3.184 21.684 1.00 82.44 124 ASP A N 1
ATOM 961 C CA . ASP A 1 124 ? 9.807 -3.206 23.077 1.00 82.44 124 ASP A CA 1
ATOM 962 C C . ASP A 1 124 ? 10.267 -1.963 23.845 1.00 82.44 124 ASP A C 1
ATOM 964 O O . ASP A 1 124 ? 9.513 -1.401 24.636 1.00 82.44 124 ASP A O 1
ATOM 968 N N . ALA A 1 125 ? 11.481 -1.467 23.583 1.00 82.69 125 ALA A N 1
ATOM 969 C CA . ALA A 1 125 ? 11.947 -0.210 24.165 1.00 82.69 125 ALA A CA 1
ATOM 970 C C . ALA A 1 125 ? 11.090 0.990 23.718 1.00 82.69 125 ALA A C 1
ATOM 972 O O . ALA A 1 125 ? 10.850 1.906 24.504 1.00 82.69 125 ALA A O 1
ATOM 973 N N . GLN A 1 126 ? 10.608 0.991 22.472 1.00 83.25 126 GLN A N 1
ATOM 974 C CA . GLN A 1 126 ? 9.691 2.017 21.966 1.00 83.25 126 GLN A CA 1
ATOM 975 C C . GLN A 1 126 ? 8.304 1.911 22.584 1.00 83.25 126 GLN A C 1
ATOM 977 O O . GLN A 1 126 ? 7.710 2.935 22.906 1.00 83.25 126 GLN A O 1
ATOM 982 N N . GLU A 1 127 ? 7.789 0.697 22.763 1.00 84.69 127 GLU A N 1
ATOM 983 C CA . GLU A 1 127 ? 6.510 0.473 23.433 1.00 84.69 127 GLU A CA 1
ATOM 984 C C . GLU A 1 127 ? 6.540 1.024 24.867 1.00 84.69 127 GLU A C 1
ATOM 986 O O . GLU A 1 127 ? 5.604 1.703 25.296 1.00 84.69 127 GLU A O 1
ATOM 991 N N . LEU A 1 128 ? 7.657 0.816 25.574 1.00 85.00 128 LEU A N 1
ATOM 992 C CA . LEU A 1 128 ? 7.892 1.371 26.908 1.00 85.00 128 LEU A CA 1
ATOM 993 C C . LEU A 1 128 ? 7.916 2.899 26.915 1.00 85.00 128 LEU A C 1
ATOM 995 O O . LEU A 1 128 ? 7.262 3.525 27.748 1.00 85.00 128 LEU A O 1
ATOM 999 N N . SER A 1 129 ? 8.628 3.521 25.979 1.00 84.00 129 SER A N 1
ATOM 1000 C CA . SER A 1 129 ? 8.653 4.982 25.886 1.00 84.00 129 SER A CA 1
ATOM 1001 C C . SER A 1 129 ? 7.311 5.575 25.454 1.00 84.00 129 SER A C 1
ATOM 1003 O O . SER A 1 129 ? 6.937 6.643 25.934 1.00 84.00 129 SER A O 1
ATOM 1005 N N . ALA A 1 130 ? 6.546 4.874 24.614 1.00 83.38 130 ALA A N 1
ATOM 1006 C CA . ALA A 1 130 ? 5.178 5.256 24.271 1.00 83.38 130 ALA A CA 1
ATOM 1007 C C . ALA A 1 130 ? 4.256 5.201 25.494 1.00 83.38 130 ALA A C 1
ATOM 1009 O O . ALA A 1 130 ? 3.368 6.037 25.649 1.00 83.38 130 ALA A O 1
ATOM 1010 N N . GLU A 1 131 ? 4.464 4.238 26.393 1.00 86.69 131 GLU A N 1
ATOM 1011 C CA . GLU A 1 131 ? 3.749 4.178 27.664 1.00 86.69 131 GLU A CA 1
ATOM 1012 C C . GLU A 1 131 ? 4.061 5.384 28.558 1.00 86.69 131 GLU A C 1
ATOM 1014 O O . GLU A 1 131 ? 3.134 5.991 29.094 1.00 86.69 131 GLU A O 1
ATOM 1019 N N . VAL A 1 132 ? 5.334 5.773 28.674 1.00 82.88 132 VAL A N 1
ATOM 1020 C CA . VAL A 1 132 ? 5.747 6.994 29.391 1.00 82.88 132 VAL A CA 1
ATOM 1021 C C . VAL A 1 132 ? 5.104 8.231 28.762 1.00 82.88 132 VAL A C 1
ATOM 1023 O O . VAL A 1 132 ? 4.539 9.053 29.477 1.00 82.88 132 VAL A O 1
ATOM 1026 N N . GLU A 1 133 ? 5.151 8.355 27.432 1.00 84.75 133 GLU A N 1
ATOM 1027 C CA . GLU A 1 133 ? 4.541 9.468 26.692 1.00 84.75 133 GLU A CA 1
ATOM 1028 C C . GLU A 1 133 ? 3.036 9.574 26.986 1.00 84.75 133 GLU A C 1
ATOM 1030 O O . GLU A 1 133 ? 2.552 10.660 27.303 1.00 84.75 133 GLU A O 1
ATOM 1035 N N . ARG A 1 134 ? 2.309 8.447 26.976 1.00 86.94 134 ARG A N 1
ATOM 1036 C CA . ARG A 1 134 ? 0.873 8.393 27.311 1.00 86.94 134 ARG A CA 1
ATOM 1037 C C . ARG A 1 134 ? 0.572 8.807 28.749 1.00 86.94 134 ARG A C 1
ATOM 1039 O O . ARG A 1 134 ? -0.451 9.437 28.991 1.00 86.94 134 ARG A O 1
ATOM 1046 N N . ARG A 1 135 ? 1.444 8.456 29.697 1.00 83.00 135 ARG A N 1
ATOM 1047 C CA . ARG A 1 135 ? 1.312 8.838 31.114 1.00 83.00 135 ARG A CA 1
ATOM 1048 C C . ARG A 1 135 ? 1.631 10.320 31.362 1.00 83.00 135 ARG A C 1
ATOM 1050 O O . ARG A 1 135 ? 1.244 10.861 32.392 1.00 83.00 135 ARG A O 1
ATOM 1057 N N . GLY A 1 136 ? 2.304 10.994 30.428 1.00 84.12 136 GLY A N 1
ATOM 1058 C CA . GLY A 1 136 ? 2.537 12.436 30.481 1.00 84.12 136 GLY A CA 1
ATOM 1059 C C . GLY A 1 136 ? 3.283 12.880 31.744 1.00 84.12 136 GLY A C 1
ATOM 1060 O O . GLY A 1 136 ? 4.334 12.340 32.083 1.00 84.12 136 GLY A O 1
ATOM 1061 N N . ALA A 1 137 ? 2.749 13.891 32.436 1.00 76.44 137 ALA A N 1
ATOM 1062 C CA . ALA A 1 137 ? 3.377 14.474 33.625 1.00 76.44 137 ALA A CA 1
ATOM 1063 C C . ALA A 1 137 ? 3.455 13.510 34.824 1.00 76.44 137 ALA A C 1
ATOM 1065 O O . ALA A 1 137 ? 4.300 13.704 35.694 1.00 76.44 137 ALA A O 1
ATOM 1066 N N . ASP A 1 138 ? 2.630 12.460 34.850 1.00 77.38 138 ASP A N 1
ATOM 1067 C CA . ASP A 1 138 ? 2.602 11.479 35.941 1.00 77.38 138 ASP A CA 1
ATOM 1068 C C . ASP A 1 138 ? 3.751 10.458 35.845 1.00 77.38 138 ASP A C 1
ATOM 1070 O O . ASP A 1 138 ? 3.978 9.670 36.762 1.00 77.38 138 ASP A O 1
ATOM 1074 N N . ALA A 1 139 ? 4.512 10.474 34.746 1.00 80.56 139 ALA A N 1
ATOM 1075 C CA . ALA A 1 139 ? 5.637 9.579 34.497 1.00 80.56 139 ALA A CA 1
ATOM 1076 C C . ALA A 1 139 ? 6.994 10.216 34.828 1.00 80.56 139 ALA A C 1
ATOM 1078 O O . ALA A 1 139 ? 7.925 10.126 34.026 1.00 80.56 139 ALA A O 1
ATOM 1079 N N . VAL A 1 140 ? 7.129 10.874 35.984 1.00 81.62 140 VAL A N 1
ATOM 1080 C CA . VAL A 1 140 ? 8.434 11.396 36.426 1.00 81.62 140 VAL A CA 1
ATOM 1081 C C . VAL A 1 140 ? 9.344 10.211 36.778 1.00 81.62 140 VAL A C 1
ATOM 1083 O O . VAL A 1 140 ? 9.039 9.481 37.722 1.00 81.62 140 VAL A O 1
ATOM 1086 N N . PRO A 1 141 ? 10.447 9.980 36.043 1.00 87.44 141 PRO A N 1
ATOM 1087 C CA . PRO A 1 141 ? 11.292 8.823 36.292 1.00 87.44 141 PRO A CA 1
ATOM 1088 C C . PRO A 1 141 ? 12.233 9.056 37.478 1.00 87.44 141 PRO A C 1
ATOM 1090 O O . PRO A 1 141 ? 12.736 10.163 37.682 1.00 87.44 141 PRO A O 1
ATOM 1093 N N . ASP A 1 142 ? 12.529 7.988 38.220 1.00 93.75 142 ASP A N 1
ATOM 1094 C CA . ASP A 1 142 ? 13.597 7.989 39.220 1.00 93.75 142 ASP A CA 1
ATOM 1095 C C . ASP A 1 142 ? 14.962 8.000 38.514 1.00 93.75 142 ASP A C 1
ATOM 1097 O O . ASP A 1 142 ? 15.351 7.042 37.843 1.00 93.75 142 ASP A O 1
ATOM 1101 N N . ILE A 1 143 ? 15.698 9.105 38.644 1.00 96.25 143 ILE A N 1
ATOM 1102 C CA . ILE A 1 143 ? 16.989 9.289 37.970 1.00 96.25 143 ILE A CA 1
ATOM 1103 C C . ILE A 1 143 ? 18.037 8.269 38.424 1.00 96.25 143 ILE A C 1
ATOM 1105 O O . ILE A 1 143 ? 18.865 7.864 37.608 1.00 96.25 143 ILE A O 1
ATOM 1109 N N . GLY A 1 144 ? 17.996 7.818 39.679 1.00 95.88 144 GLY A N 1
ATOM 1110 C CA . GLY A 1 144 ? 18.906 6.794 40.183 1.00 95.88 144 GLY A CA 1
ATOM 1111 C C . GLY A 1 144 ? 18.670 5.448 39.500 1.00 95.88 144 GLY A C 1
ATOM 1112 O O . GLY A 1 144 ? 19.621 4.816 39.033 1.00 95.88 144 GLY A O 1
ATOM 1113 N N . GLU A 1 145 ? 17.407 5.038 39.365 1.00 95.19 145 GLU A N 1
ATOM 1114 C CA . GLU A 1 145 ? 17.031 3.798 38.673 1.00 95.19 145 GLU A CA 1
ATOM 1115 C C . GLU A 1 145 ? 17.326 3.860 37.165 1.00 95.19 145 GLU A C 1
ATOM 1117 O O . GLU A 1 145 ? 17.894 2.918 36.602 1.00 95.19 145 GLU A O 1
ATOM 1122 N N . ILE A 1 146 ? 17.011 4.984 36.506 1.00 96.31 146 ILE A N 1
ATOM 1123 C CA . ILE A 1 146 ? 17.328 5.187 35.083 1.00 96.31 146 ILE A CA 1
ATOM 1124 C C . ILE A 1 146 ? 18.834 5.179 34.847 1.00 96.31 146 ILE A C 1
ATOM 1126 O O . ILE A 1 146 ? 19.297 4.564 33.888 1.00 96.31 146 ILE A O 1
ATOM 1130 N N . PHE A 1 147 ? 19.615 5.807 35.724 1.00 97.12 147 PHE A N 1
ATOM 1131 C CA . PHE A 1 147 ? 21.069 5.789 35.627 1.00 97.12 147 PHE A CA 1
ATOM 1132 C C . PHE A 1 147 ? 21.640 4.381 35.809 1.00 97.12 147 PHE A C 1
ATOM 1134 O O . PHE A 1 147 ? 22.517 3.962 35.050 1.00 97.12 147 PHE A O 1
ATOM 1141 N N . ALA A 1 148 ? 21.118 3.616 36.769 1.00 95.19 148 ALA A N 1
ATOM 1142 C CA . ALA A 1 148 ? 21.520 2.230 36.970 1.00 95.19 148 ALA A CA 1
ATOM 1143 C C . ALA A 1 148 ? 21.249 1.378 35.716 1.00 95.19 148 ALA A C 1
ATOM 1145 O O . ALA A 1 148 ? 22.136 0.641 35.284 1.00 95.19 148 ALA A O 1
ATOM 1146 N N . LEU A 1 149 ? 20.080 1.535 35.081 1.00 95.06 149 LEU A N 1
ATOM 1147 C CA . LEU A 1 149 ? 19.760 0.887 33.804 1.00 95.06 149 LEU A CA 1
ATOM 1148 C C . LEU A 1 149 ? 20.643 1.375 32.657 1.00 95.06 149 LEU A C 1
ATOM 1150 O O . LEU A 1 149 ? 21.108 0.568 31.857 1.00 95.06 149 LEU A O 1
ATOM 1154 N N . TYR A 1 150 ? 20.910 2.676 32.573 1.00 96.19 150 TYR A N 1
ATOM 1155 C CA . TYR A 1 150 ? 21.766 3.248 31.537 1.00 96.19 150 TYR A CA 1
ATOM 1156 C C . TYR A 1 150 ? 23.145 2.582 31.537 1.00 96.19 150 TYR A C 1
ATOM 1158 O O . TYR A 1 150 ? 23.636 2.169 30.487 1.00 96.19 150 TYR A O 1
ATOM 1166 N N . LYS A 1 151 ? 23.719 2.359 32.726 1.00 95.12 151 LYS A N 1
ATOM 1167 C CA . LYS A 1 151 ? 24.993 1.646 32.893 1.00 95.12 151 LYS A CA 1
ATOM 1168 C C . LYS A 1 151 ? 24.966 0.196 32.410 1.00 95.12 151 LYS A C 1
ATOM 1170 O O . LYS A 1 151 ? 25.999 -0.289 31.964 1.00 95.12 151 LYS A O 1
ATOM 1175 N N . VAL A 1 152 ? 23.820 -0.486 32.463 1.00 94.81 152 VAL A N 1
ATOM 1176 C CA . VAL A 1 152 ? 23.679 -1.856 31.938 1.00 94.81 152 VAL A CA 1
ATOM 1177 C C . VAL A 1 152 ? 23.875 -1.887 30.421 1.00 94.81 152 VAL A C 1
ATOM 1179 O O . VAL A 1 152 ? 24.504 -2.803 29.902 1.00 94.81 152 VAL A O 1
ATOM 1182 N N . PHE A 1 153 ? 23.342 -0.900 29.696 1.00 92.69 153 PHE A N 1
ATOM 1183 C CA . PHE A 1 153 ? 23.373 -0.888 28.229 1.00 92.69 153 PHE A CA 1
ATOM 1184 C C . PHE A 1 153 ? 24.555 -0.108 27.642 1.00 92.69 153 PHE A C 1
ATOM 1186 O O . PHE A 1 153 ? 24.957 -0.379 26.507 1.00 92.69 153 PHE A O 1
ATOM 1193 N N . LEU A 1 154 ? 25.135 0.827 28.402 1.00 92.94 154 LEU A N 1
ATOM 1194 C CA . LEU A 1 154 ? 26.215 1.708 27.957 1.00 92.94 154 LEU A CA 1
ATOM 1195 C C . LEU A 1 154 ? 27.432 0.977 27.360 1.00 92.94 154 LEU A C 1
ATOM 1197 O O . LEU A 1 154 ? 27.908 1.446 26.321 1.00 92.94 154 LEU A O 1
ATOM 1201 N N . PRO A 1 155 ? 27.937 -0.149 27.912 1.00 92.00 155 PRO A N 1
ATOM 1202 C CA . PRO A 1 155 ? 29.065 -0.849 27.307 1.00 92.00 155 PRO A CA 1
ATOM 1203 C C . PRO A 1 155 ? 28.719 -1.314 25.883 1.00 92.00 155 PRO A C 1
ATOM 1205 O O . PRO A 1 155 ? 29.372 -0.927 24.912 1.00 92.00 155 PRO A O 1
ATOM 1208 N N . ARG A 1 156 ? 27.641 -2.084 25.703 1.00 88.94 156 ARG A N 1
ATOM 1209 C CA . ARG A 1 156 ? 27.231 -2.570 24.372 1.00 88.94 156 ARG A CA 1
ATOM 1210 C C . ARG A 1 156 ? 26.893 -1.440 23.403 1.00 88.94 156 ARG A C 1
ATOM 1212 O O . ARG A 1 156 ? 27.303 -1.513 22.244 1.00 88.94 156 ARG A O 1
ATOM 1219 N N . ALA A 1 157 ? 26.204 -0.402 23.875 1.00 88.62 157 ALA A N 1
ATOM 1220 C CA . ALA A 1 157 ? 25.897 0.784 23.082 1.00 88.62 157 ALA A CA 1
ATOM 1221 C C . ALA A 1 157 ? 27.175 1.490 22.593 1.00 88.62 157 ALA A C 1
ATOM 1223 O O . ALA A 1 157 ? 27.281 1.810 21.411 1.00 88.62 157 ALA A O 1
ATOM 1224 N N . SER A 1 158 ? 28.175 1.659 23.463 1.00 88.06 158 SER A N 1
ATOM 1225 C CA . SER A 1 158 ? 29.454 2.306 23.128 1.00 88.06 158 SER A CA 1
ATOM 1226 C C . SER A 1 158 ? 30.278 1.477 22.145 1.00 88.06 158 SER A C 1
ATOM 1228 O O . SER A 1 158 ? 30.746 1.996 21.134 1.00 88.06 158 SER A O 1
ATOM 1230 N N . ALA A 1 159 ? 30.415 0.171 22.399 1.00 87.19 159 ALA A N 1
ATOM 1231 C CA . ALA A 1 159 ? 31.153 -0.727 21.514 1.00 87.19 159 ALA A CA 1
ATOM 1232 C C . ALA A 1 159 ? 30.533 -0.767 20.113 1.00 87.19 159 ALA A C 1
ATOM 1234 O O . ALA A 1 159 ? 31.242 -0.765 19.105 1.00 87.19 159 ALA A O 1
ATOM 1235 N N . PHE A 1 160 ? 29.201 -0.791 20.043 1.00 84.31 160 PHE A N 1
ATOM 1236 C CA . PHE A 1 160 ? 28.503 -0.692 18.775 1.00 84.31 160 PHE A CA 1
ATOM 1237 C C . PHE A 1 160 ? 28.737 0.655 18.097 1.00 84.31 160 PHE A C 1
ATOM 1239 O O . PHE A 1 160 ? 29.136 0.676 16.935 1.00 84.31 160 PHE A O 1
ATOM 1246 N N . TRP A 1 161 ? 28.540 1.758 18.823 1.00 83.25 161 TRP A N 1
ATOM 1247 C CA . TRP A 1 161 ? 28.756 3.106 18.310 1.00 83.25 161 TRP A CA 1
ATOM 1248 C C . TRP A 1 161 ? 30.123 3.241 17.636 1.00 83.25 161 TRP A C 1
ATOM 1250 O O . TRP A 1 161 ? 30.208 3.701 16.500 1.00 83.25 161 TRP A O 1
ATOM 1260 N N . PHE A 1 162 ? 31.188 2.758 18.283 1.00 85.94 162 PHE A N 1
ATOM 1261 C CA . PHE A 1 162 ? 32.536 2.800 17.718 1.00 85.94 162 PHE A CA 1
ATOM 1262 C C . PHE A 1 162 ? 32.675 1.962 16.446 1.00 85.94 162 PHE A C 1
ATOM 1264 O O . PHE A 1 162 ? 33.180 2.475 15.448 1.00 85.94 162 PHE A O 1
ATOM 1271 N N . ARG A 1 163 ? 32.177 0.716 16.439 1.00 84.50 163 ARG A N 1
ATOM 1272 C CA . ARG A 1 163 ? 32.198 -0.134 15.235 1.00 84.50 163 ARG A CA 1
ATOM 1273 C C . ARG A 1 163 ? 31.425 0.489 14.079 1.00 84.50 163 ARG A C 1
ATOM 1275 O O . ARG A 1 163 ? 31.876 0.437 12.939 1.00 84.50 163 ARG A O 1
ATOM 1282 N N . TRP A 1 164 ? 30.256 1.055 14.362 1.00 80.38 164 TRP A N 1
ATOM 1283 C CA . TRP A 1 164 ? 29.432 1.680 13.339 1.00 80.38 164 TRP A CA 1
ATOM 1284 C C . TRP A 1 164 ? 30.102 2.930 12.780 1.00 80.38 164 TRP A C 1
ATOM 1286 O O . TRP A 1 164 ? 30.168 3.072 11.565 1.00 80.38 164 TRP A O 1
ATOM 1296 N N . VAL A 1 165 ? 30.671 3.789 13.631 1.00 75.94 165 VAL A N 1
ATOM 1297 C CA . VAL A 1 165 ? 31.443 4.956 13.180 1.00 75.94 165 VAL A CA 1
ATOM 1298 C C . VAL A 1 165 ? 32.587 4.514 12.274 1.00 75.94 165 VAL A C 1
ATOM 1300 O O . VAL A 1 165 ? 32.799 5.124 11.233 1.00 75.94 165 VAL A O 1
ATOM 1303 N N . ASP A 1 166 ? 33.314 3.458 12.637 1.00 81.06 166 ASP A N 1
ATOM 1304 C CA . ASP A 1 166 ? 34.421 2.960 11.817 1.00 81.06 166 ASP A CA 1
ATOM 1305 C C . ASP A 1 166 ? 33.950 2.443 10.463 1.00 81.06 166 ASP A C 1
ATOM 1307 O O . ASP A 1 166 ? 34.587 2.721 9.449 1.00 81.06 166 ASP A O 1
ATOM 1311 N N . LYS A 1 167 ? 32.807 1.751 10.435 1.00 80.69 167 LYS A N 1
ATOM 1312 C CA . LYS A 1 167 ? 32.168 1.332 9.187 1.00 80.69 167 LYS A CA 1
ATOM 1313 C C . LYS A 1 167 ? 31.769 2.543 8.341 1.00 80.69 167 LYS A C 1
ATOM 1315 O O . LYS A 1 167 ? 32.078 2.589 7.157 1.00 80.69 167 LYS A O 1
ATOM 1320 N N . MET A 1 168 ? 31.119 3.533 8.949 1.00 73.25 168 MET A N 1
ATOM 1321 C CA . MET A 1 168 ? 30.622 4.714 8.245 1.00 73.25 168 MET A CA 1
ATOM 1322 C C . MET A 1 168 ? 31.726 5.662 7.801 1.00 73.25 168 MET A C 1
ATOM 1324 O O . MET A 1 168 ? 31.520 6.363 6.826 1.00 73.25 168 MET A O 1
ATOM 1328 N N . ARG A 1 169 ? 32.906 5.672 8.432 1.00 74.50 169 ARG A N 1
ATOM 1329 C CA . ARG A 1 169 ? 34.056 6.478 7.976 1.00 74.50 169 ARG A CA 1
ATOM 1330 C C . ARG A 1 169 ? 34.504 6.152 6.550 1.00 74.50 169 ARG A C 1
ATOM 1332 O O . ARG A 1 169 ? 35.172 6.973 5.931 1.00 74.50 169 ARG A O 1
ATOM 1339 N N . ALA A 1 170 ? 34.163 4.970 6.038 1.00 73.94 170 ALA A N 1
ATOM 1340 C CA . ALA A 1 170 ? 34.397 4.611 4.642 1.00 73.94 170 ALA A CA 1
ATOM 1341 C C . ALA A 1 170 ? 33.365 5.229 3.676 1.00 73.94 170 ALA A C 1
ATOM 1343 O O . ALA A 1 170 ? 33.626 5.302 2.479 1.00 73.94 170 ALA A O 1
ATOM 1344 N N . GLU A 1 171 ? 32.211 5.662 4.186 1.00 70.69 171 GLU A N 1
ATOM 1345 C CA . GLU A 1 171 ? 31.041 6.099 3.412 1.00 70.69 171 GLU A CA 1
ATOM 1346 C C . GLU A 1 171 ? 30.703 7.592 3.634 1.00 70.69 171 GLU A C 1
ATOM 1348 O O . GLU A 1 171 ? 30.171 8.241 2.738 1.00 70.69 171 GLU A O 1
ATOM 1353 N N . TYR A 1 172 ? 31.053 8.160 4.796 1.00 68.25 172 TYR A N 1
ATOM 1354 C CA . TYR A 1 172 ? 30.747 9.525 5.234 1.00 68.25 172 TYR A CA 1
ATOM 1355 C C . TYR A 1 172 ? 31.880 10.095 6.097 1.00 68.25 172 TYR A C 1
ATOM 1357 O O . TYR A 1 172 ? 32.568 9.349 6.794 1.00 68.25 172 TYR A O 1
ATOM 1365 N N . ASP A 1 173 ? 32.035 11.424 6.115 1.00 70.75 173 ASP A N 1
ATOM 1366 C CA . ASP A 1 173 ? 32.837 12.097 7.139 1.00 70.75 173 ASP A CA 1
ATOM 1367 C C . ASP A 1 173 ? 31.943 12.467 8.335 1.00 70.75 173 ASP A C 1
ATOM 1369 O O . ASP A 1 173 ? 31.254 13.492 8.293 1.00 70.75 173 ASP A O 1
ATOM 1373 N N . PRO A 1 174 ? 31.939 11.666 9.415 1.00 60.59 174 PRO A N 1
ATOM 1374 C CA . PRO A 1 174 ? 31.105 11.927 10.582 1.00 60.59 174 PRO A CA 1
ATOM 1375 C C . PRO A 1 174 ? 31.418 13.268 11.264 1.00 60.59 174 PRO A C 1
ATOM 1377 O O . PRO A 1 174 ? 30.560 13.776 11.982 1.00 60.59 174 PRO A O 1
ATOM 1380 N N . ALA A 1 175 ? 32.573 13.899 10.996 1.00 59.94 175 ALA A N 1
ATOM 1381 C CA . ALA A 1 175 ? 32.832 15.262 11.451 1.00 59.94 175 ALA A CA 1
ATOM 1382 C C . ALA A 1 175 ? 31.801 16.260 10.886 1.00 59.94 175 ALA A C 1
ATOM 1384 O O . ALA A 1 175 ? 31.360 17.152 11.605 1.00 59.94 175 ALA A O 1
ATOM 1385 N N . HIS A 1 176 ? 31.338 16.082 9.648 1.00 59.62 176 HIS A N 1
ATOM 1386 C CA . HIS A 1 176 ? 30.403 16.997 8.983 1.00 59.62 176 HIS A CA 1
ATOM 1387 C C . HIS A 1 176 ? 28.922 16.720 9.296 1.00 59.62 176 HIS A C 1
ATOM 1389 O O . HIS A 1 176 ? 28.046 17.471 8.867 1.00 59.62 176 HIS A O 1
ATOM 1395 N N . GLY A 1 177 ? 28.636 15.677 10.076 1.00 59.00 177 GLY A N 1
ATOM 1396 C CA . GLY A 1 177 ? 27.289 15.265 10.453 1.00 59.00 177 GLY A CA 1
ATOM 1397 C C . GLY A 1 177 ? 27.106 13.759 10.309 1.00 59.00 177 GLY A C 1
ATOM 1398 O O . GLY A 1 177 ? 27.771 13.101 9.514 1.00 59.00 177 GLY A O 1
ATOM 1399 N N . LEU A 1 178 ? 26.192 13.201 11.096 1.00 57.03 178 LEU A N 1
ATOM 1400 C CA . LEU A 1 178 ? 25.819 11.792 10.988 1.00 57.03 178 LEU A CA 1
ATOM 1401 C C . LEU A 1 178 ? 24.585 11.662 10.097 1.00 57.03 178 LEU A C 1
ATOM 1403 O O . LEU A 1 178 ? 23.736 12.560 10.116 1.00 57.03 178 LEU A O 1
ATOM 1407 N N . PRO A 1 179 ? 24.430 10.543 9.371 1.00 59.53 179 PRO A N 1
ATOM 1408 C CA . PRO A 1 179 ? 23.165 10.225 8.731 1.00 59.53 179 PRO A CA 1
ATOM 1409 C C . PRO A 1 179 ? 22.024 10.256 9.756 1.00 59.53 179 PRO A C 1
ATOM 1411 O O . PRO A 1 179 ? 22.163 9.830 10.906 1.00 59.53 179 PRO A O 1
ATOM 1414 N N . SER A 1 180 ? 20.865 10.748 9.317 1.00 55.94 180 SER A N 1
ATOM 1415 C CA . SER A 1 180 ? 19.629 10.774 10.112 1.00 55.94 180 SER A CA 1
ATOM 1416 C C . SER A 1 180 ? 19.065 9.377 10.400 1.00 55.94 180 SER A C 1
ATOM 1418 O O . SER A 1 180 ? 18.110 9.242 11.162 1.00 55.94 180 SER A O 1
ATOM 1420 N N . TRP A 1 181 ? 19.662 8.342 9.808 1.00 57.94 181 TRP A N 1
ATOM 1421 C CA . TRP A 1 181 ? 19.279 6.947 9.935 1.00 57.94 181 TRP A CA 1
ATOM 1422 C C . TRP A 1 181 ? 20.425 6.115 10.525 1.00 57.94 181 TRP A C 1
ATOM 1424 O O . TRP A 1 181 ? 21.602 6.351 10.253 1.00 57.94 181 TRP A O 1
ATOM 1434 N N . PHE A 1 182 ? 20.067 5.118 11.333 1.00 64.12 182 PHE A N 1
ATOM 1435 C CA . PHE A 1 182 ? 20.973 4.107 11.882 1.00 64.12 182 PHE A CA 1
ATOM 1436 C C . PHE A 1 182 ? 20.391 2.706 11.669 1.00 64.12 182 PHE A C 1
ATOM 1438 O O . PHE A 1 182 ? 19.179 2.555 11.518 1.00 64.12 182 PHE A O 1
ATOM 1445 N N . SER A 1 183 ? 21.243 1.677 11.688 1.00 58.56 183 SER A N 1
ATOM 1446 C CA . SER A 1 183 ? 20.815 0.273 11.580 1.00 58.56 183 SER A CA 1
ATOM 1447 C C . SER A 1 183 ? 19.792 -0.091 12.669 1.00 58.56 183 SER A C 1
ATOM 1449 O O . SER A 1 183 ? 20.036 0.159 13.849 1.00 58.56 183 SER A O 1
ATOM 1451 N N . THR A 1 184 ? 18.662 -0.693 12.280 1.00 52.81 184 THR A N 1
ATOM 1452 C CA . THR A 1 184 ? 17.561 -1.093 13.180 1.00 52.81 184 THR A CA 1
ATOM 1453 C C . THR A 1 184 ? 17.870 -2.327 14.026 1.00 52.81 184 THR A C 1
ATOM 1455 O O . THR A 1 184 ? 17.254 -2.502 15.073 1.00 52.81 184 THR A O 1
ATOM 1458 N N . TYR A 1 185 ? 18.873 -3.116 13.635 1.00 57.00 185 TYR A N 1
ATOM 1459 C CA . TYR A 1 185 ? 19.210 -4.416 14.230 1.00 57.00 185 TYR A CA 1
ATOM 1460 C C . TYR A 1 185 ? 19.853 -4.354 15.634 1.00 57.00 185 TYR A C 1
ATOM 1462 O O . TYR A 1 185 ? 20.362 -5.364 16.133 1.00 57.00 185 TYR A O 1
ATOM 1470 N N . GLU A 1 186 ? 19.879 -3.183 16.279 1.00 64.31 186 GLU A N 1
ATOM 1471 C CA . GLU A 1 186 ? 20.860 -2.819 17.314 1.00 64.31 186 GLU A CA 1
ATOM 1472 C C . GLU A 1 186 ? 20.188 -2.250 18.580 1.00 64.31 186 GLU A C 1
ATOM 1474 O O . GLU A 1 186 ? 20.313 -1.077 18.946 1.00 64.31 186 GLU A O 1
ATOM 1479 N N . GLY A 1 187 ? 19.462 -3.130 19.266 1.00 74.75 187 GLY A N 1
ATOM 1480 C CA . GLY A 1 187 ? 18.668 -2.879 20.463 1.00 74.75 187 GLY A CA 1
ATOM 1481 C C . GLY A 1 187 ? 19.366 -2.094 21.579 1.00 74.75 187 GLY A C 1
ATOM 1482 O O . GLY A 1 187 ? 18.760 -1.143 22.063 1.00 74.75 187 GLY A O 1
ATOM 1483 N N . PRO A 1 188 ? 20.616 -2.395 21.993 1.00 86.25 188 PRO A N 1
ATOM 1484 C CA . PRO A 1 188 ? 21.226 -1.728 23.149 1.00 86.25 188 PRO A CA 1
ATOM 1485 C C . PRO A 1 188 ? 21.408 -0.213 22.996 1.00 86.25 188 PRO A C 1
ATOM 1487 O O . PRO A 1 188 ? 21.096 0.526 23.927 1.00 86.25 188 PRO A O 1
ATOM 1490 N N . LEU A 1 189 ? 21.862 0.267 21.830 1.00 84.19 189 LEU A N 1
ATOM 1491 C CA . LEU A 1 189 ? 22.008 1.709 21.586 1.00 84.19 189 LEU A CA 1
ATOM 1492 C C . LEU A 1 189 ? 20.641 2.396 21.520 1.00 84.19 189 LEU A C 1
ATOM 1494 O O . LEU A 1 189 ? 20.461 3.494 22.044 1.00 84.19 189 LEU A O 1
ATOM 1498 N N . ALA A 1 190 ? 19.657 1.743 20.905 1.00 80.50 190 ALA A N 1
ATOM 1499 C CA . ALA A 1 190 ? 18.302 2.265 20.890 1.00 80.50 190 ALA A CA 1
ATOM 1500 C C . ALA A 1 190 ? 17.711 2.364 22.300 1.00 80.50 190 ALA A C 1
ATOM 1502 O O . ALA A 1 190 ? 17.120 3.387 22.636 1.00 80.50 190 ALA A O 1
ATOM 1503 N N . VAL A 1 191 ? 17.924 1.349 23.143 1.00 88.19 191 VAL A N 1
ATOM 1504 C CA . VAL A 1 191 ? 17.510 1.366 24.549 1.00 88.19 191 VAL A CA 1
ATOM 1505 C C . VAL A 1 191 ? 18.186 2.517 25.292 1.00 88.19 191 VAL A C 1
ATOM 1507 O O . VAL A 1 191 ? 17.493 3.256 25.985 1.00 88.19 191 VAL A O 1
ATOM 1510 N N . THR A 1 192 ? 19.491 2.761 25.101 1.00 91.31 192 THR A N 1
ATOM 1511 C CA . THR A 1 192 ? 20.138 3.932 25.719 1.00 91.31 192 THR A CA 1
ATOM 1512 C C . THR A 1 192 ? 19.515 5.247 25.252 1.00 91.31 192 THR A C 1
ATOM 1514 O O . THR A 1 192 ? 19.301 6.116 26.089 1.00 91.31 192 THR A O 1
ATOM 1517 N N . ARG A 1 193 ? 19.111 5.382 23.976 1.00 88.81 193 ARG A N 1
ATOM 1518 C CA . ARG A 1 193 ? 18.384 6.580 23.500 1.00 88.81 193 ARG A CA 1
ATOM 1519 C C . ARG A 1 193 ? 17.028 6.758 24.177 1.00 88.81 193 ARG A C 1
ATOM 1521 O O . ARG A 1 193 ? 16.652 7.883 24.497 1.00 88.81 193 ARG A O 1
ATOM 1528 N N . GLN A 1 194 ? 16.306 5.664 24.414 1.00 89.38 194 GLN A N 1
ATOM 1529 C CA . GLN A 1 194 ? 15.049 5.710 25.161 1.00 89.38 194 GLN A CA 1
ATOM 1530 C C . GLN A 1 194 ? 15.277 6.138 26.614 1.00 89.38 194 GLN A C 1
ATOM 1532 O O . GLN A 1 194 ? 14.546 6.984 27.117 1.00 89.38 194 GLN A O 1
ATOM 1537 N N . LEU A 1 195 ? 16.316 5.610 27.269 1.00 93.38 195 LEU A N 1
ATOM 1538 C CA . LEU A 1 195 ? 16.673 5.969 28.645 1.00 93.38 195 LEU A CA 1
ATOM 1539 C C . LEU A 1 195 ? 17.132 7.431 28.762 1.00 93.38 195 LEU A C 1
ATOM 1541 O O . LEU A 1 195 ? 16.768 8.106 29.719 1.00 93.38 195 LEU A O 1
ATOM 1545 N N . GLU A 1 196 ? 17.875 7.945 27.781 1.00 93.94 196 GLU A N 1
ATOM 1546 C CA . GLU A 1 196 ? 18.287 9.354 27.702 1.00 93.94 196 GLU A CA 1
ATOM 1547 C C . GLU A 1 196 ? 17.081 10.287 27.528 1.00 93.94 196 GLU A C 1
ATOM 1549 O O . GLU A 1 196 ? 16.963 11.302 28.221 1.00 93.94 196 GLU A O 1
ATOM 1554 N N . TRP A 1 197 ? 16.146 9.927 26.642 1.00 93.06 197 TRP A N 1
ATOM 1555 C CA . TRP A 1 197 ? 14.887 10.652 26.492 1.00 93.06 197 TRP A CA 1
ATOM 1556 C C . TRP A 1 197 ? 14.052 10.598 27.773 1.00 93.06 197 TRP A C 1
ATOM 1558 O O . TRP A 1 197 ? 13.570 11.636 28.225 1.00 93.06 197 TRP A O 1
ATOM 1568 N N . LEU A 1 198 ? 13.947 9.431 28.407 1.00 92.69 198 LEU A N 1
ATOM 1569 C CA . LEU A 1 198 ? 13.226 9.256 29.663 1.00 92.69 198 LEU A CA 1
ATOM 1570 C C . LEU A 1 198 ? 13.834 10.126 30.769 1.00 92.69 198 LEU A C 1
ATOM 1572 O O . LEU A 1 198 ? 13.121 10.918 31.376 1.00 92.69 198 LEU A O 1
ATOM 1576 N N . ALA A 1 199 ? 15.155 10.085 30.957 1.00 95.19 199 ALA A N 1
ATOM 1577 C CA . ALA A 1 199 ? 15.868 10.924 31.922 1.00 95.19 199 ALA A CA 1
ATOM 1578 C C . ALA A 1 199 ? 15.589 12.423 31.720 1.00 95.19 199 ALA A C 1
ATOM 1580 O O . ALA A 1 199 ? 15.444 13.164 32.693 1.00 95.19 199 ALA A O 1
ATOM 1581 N N . SER A 1 200 ? 15.436 12.876 30.469 1.00 93.56 200 SER A N 1
ATOM 1582 C CA . SER A 1 200 ? 15.108 14.277 30.175 1.00 93.56 200 SER A CA 1
ATOM 1583 C C . SER A 1 200 ? 13.740 14.719 30.713 1.00 93.56 200 SER A C 1
ATOM 1585 O O . SER A 1 200 ? 13.532 15.908 30.945 1.00 93.56 200 SER A O 1
ATOM 1587 N N . ARG A 1 201 ? 12.804 13.785 30.937 1.00 93.38 201 ARG A N 1
ATOM 1588 C CA . ARG A 1 201 ? 11.455 14.083 31.447 1.00 93.38 201 ARG A CA 1
ATOM 1589 C C . ARG A 1 201 ? 11.439 14.471 32.926 1.00 93.38 201 ARG A C 1
ATOM 1591 O O . ARG A 1 201 ? 10.514 15.154 33.347 1.00 93.38 201 ARG A O 1
ATOM 1598 N N . ALA A 1 202 ? 12.463 14.104 33.701 1.00 92.81 202 ALA A N 1
ATOM 1599 C CA . ALA A 1 202 ? 12.570 14.499 35.110 1.00 92.81 202 ALA A CA 1
ATOM 1600 C C . ALA A 1 202 ? 12.876 15.998 35.305 1.00 92.81 202 ALA A C 1
ATOM 1602 O O . ALA A 1 202 ? 12.760 16.522 36.416 1.00 92.81 202 ALA A O 1
ATOM 1603 N N . GLY A 1 203 ? 13.293 16.681 34.235 1.00 92.50 203 GLY A N 1
ATOM 1604 C CA . GLY A 1 203 ? 13.820 18.036 34.288 1.00 92.50 203 GLY A CA 1
ATOM 1605 C C . GLY A 1 203 ? 15.296 18.072 34.690 1.00 92.50 203 GLY A C 1
ATOM 1606 O O . GLY A 1 203 ? 15.801 17.235 35.442 1.00 92.50 203 GLY A O 1
ATOM 1607 N N . LEU A 1 204 ? 16.004 19.074 34.175 1.00 93.38 204 LEU A N 1
ATOM 1608 C CA . LEU A 1 204 ? 17.458 19.160 34.282 1.00 93.38 204 LEU A CA 1
ATOM 1609 C C . LEU A 1 204 ? 17.967 19.339 35.721 1.00 93.38 204 LEU A C 1
ATOM 1611 O O . LEU A 1 204 ? 19.006 18.791 36.073 1.00 93.38 204 LEU A O 1
ATOM 1615 N N . GLU A 1 205 ? 17.228 20.055 36.571 1.00 94.81 205 GLU A N 1
ATOM 1616 C CA . GLU A 1 205 ? 17.583 20.219 37.987 1.00 94.81 205 GLU A CA 1
ATOM 1617 C C . GLU A 1 205 ? 17.537 18.882 38.745 1.00 94.81 205 GLU A C 1
ATOM 1619 O O . GLU A 1 205 ? 18.472 18.544 39.473 1.00 94.81 205 GLU A O 1
ATOM 1624 N N . THR A 1 206 ? 16.480 18.095 38.530 1.00 95.62 206 THR A N 1
ATOM 1625 C CA . THR A 1 206 ? 16.322 16.754 39.111 1.00 95.62 206 THR A CA 1
ATOM 1626 C C . THR A 1 206 ? 17.417 15.813 38.618 1.00 95.62 206 THR A C 1
ATOM 1628 O O . THR A 1 206 ? 17.999 15.079 39.414 1.00 95.62 206 THR A O 1
ATOM 1631 N N . LEU A 1 207 ? 17.737 15.874 37.322 1.00 96.31 207 LEU A N 1
ATOM 1632 C CA . LEU A 1 207 ? 18.796 15.079 36.708 1.00 96.31 207 LEU A CA 1
ATOM 1633 C C . LEU A 1 207 ? 20.176 15.391 37.303 1.00 96.31 207 LEU A C 1
ATOM 1635 O O . LEU A 1 207 ? 20.884 14.474 37.713 1.00 96.31 207 LEU A O 1
ATOM 1639 N N . LEU A 1 208 ? 20.547 16.672 37.388 1.00 96.69 208 LEU A N 1
ATOM 1640 C CA . LEU A 1 208 ? 21.833 17.104 37.947 1.00 96.69 208 LEU A CA 1
ATOM 1641 C C . LEU A 1 208 ? 21.965 16.708 39.419 1.00 96.69 208 LEU A C 1
ATOM 1643 O O . LEU A 1 208 ? 22.985 16.148 39.815 1.00 96.69 208 LEU A O 1
ATOM 1647 N N . ARG A 1 209 ? 20.914 16.931 40.218 1.00 95.81 209 ARG A N 1
ATOM 1648 C CA . ARG A 1 209 ? 20.889 16.538 41.632 1.00 95.81 209 ARG A CA 1
ATOM 1649 C C . ARG A 1 209 ? 21.014 15.023 41.796 1.00 95.81 209 ARG A C 1
ATOM 1651 O O . ARG A 1 209 ? 21.817 14.576 42.606 1.00 95.81 209 ARG A O 1
ATOM 1658 N N . GLY A 1 210 ? 20.254 14.248 41.020 1.00 96.06 210 GLY A N 1
ATOM 1659 C CA . GLY A 1 210 ? 20.245 12.785 41.095 1.00 96.06 210 GLY A CA 1
ATOM 1660 C C . GLY A 1 210 ? 21.560 12.129 40.665 1.00 96.06 210 GLY A C 1
ATOM 1661 O O . GLY A 1 210 ? 21.866 11.027 41.109 1.00 96.06 210 GLY A O 1
ATOM 1662 N N . LEU A 1 211 ? 22.359 12.805 39.835 1.00 97.44 211 LEU A N 1
ATOM 1663 C CA . LEU A 1 211 ? 23.641 12.293 39.340 1.00 97.44 211 LEU A CA 1
ATOM 1664 C C . LEU A 1 211 ? 24.866 12.880 40.052 1.00 97.44 211 LEU A C 1
ATOM 1666 O O . LEU A 1 211 ? 25.982 12.424 39.795 1.00 97.44 211 LEU A O 1
ATOM 1670 N N . ASN A 1 212 ? 24.692 13.853 40.951 1.00 96.38 212 ASN A N 1
ATOM 1671 C CA . ASN A 1 212 ? 25.807 14.556 41.585 1.00 96.38 212 ASN A CA 1
ATOM 1672 C C . ASN A 1 212 ? 26.745 13.610 42.355 1.00 96.38 212 ASN A C 1
ATOM 1674 O O . ASN A 1 212 ? 27.960 13.673 42.178 1.00 96.38 212 ASN A O 1
ATOM 1678 N N . ASP A 1 213 ? 26.194 12.680 43.135 1.00 95.12 213 ASP A N 1
ATOM 1679 C CA . ASP A 1 213 ? 27.001 11.718 43.897 1.00 95.12 213 ASP A CA 1
ATOM 1680 C C . ASP A 1 213 ? 27.787 10.783 42.972 1.00 95.12 213 ASP A C 1
ATOM 1682 O O . ASP A 1 213 ? 28.951 10.478 43.226 1.00 95.12 213 ASP A O 1
ATOM 1686 N N . SER A 1 214 ? 27.187 10.383 41.845 1.00 96.19 214 SER A N 1
ATOM 1687 C CA . SER A 1 214 ? 27.862 9.555 40.839 1.00 96.19 214 SER A CA 1
ATOM 1688 C C . SER A 1 214 ? 29.006 10.307 40.162 1.00 96.19 214 SER A C 1
ATOM 1690 O O . SER A 1 214 ? 30.034 9.699 39.881 1.00 96.19 214 SER A O 1
ATOM 1692 N N . LEU A 1 215 ? 28.856 11.620 39.954 1.00 96.75 215 LEU A N 1
ATOM 1693 C CA . LEU A 1 215 ? 29.886 12.503 39.403 1.00 96.75 215 LEU A CA 1
ATOM 1694 C C . LEU A 1 215 ? 31.042 12.783 40.380 1.00 96.75 215 LEU A C 1
ATOM 1696 O O . LEU A 1 215 ? 32.160 13.010 39.926 1.00 96.75 215 LEU A O 1
ATOM 1700 N N . GLN A 1 216 ? 30.804 12.759 41.696 1.00 94.44 216 GLN A N 1
ATOM 1701 C CA . GLN A 1 216 ? 31.823 13.073 42.714 1.00 94.44 216 GLN A CA 1
ATOM 1702 C C . GLN A 1 216 ? 32.499 11.830 43.313 1.00 94.44 216 GLN A C 1
ATOM 1704 O O . GLN A 1 216 ? 33.70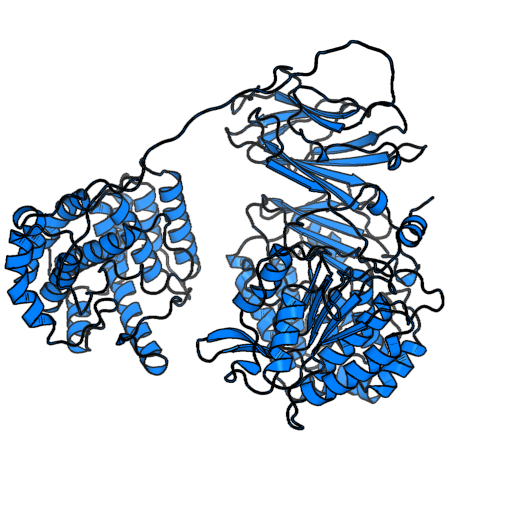1 11.838 43.576 1.00 94.44 216 GLN A O 1
ATOM 1709 N N . HIS A 1 217 ? 31.739 10.755 43.527 1.00 84.75 217 HIS A N 1
ATOM 1710 C CA . HIS A 1 217 ? 32.154 9.602 44.334 1.00 84.75 217 HIS A CA 1
ATOM 1711 C C . HIS A 1 217 ? 32.071 8.253 43.598 1.00 84.75 217 HIS A C 1
ATOM 1713 O O . HIS A 1 217 ? 32.473 7.232 44.157 1.00 84.75 217 HIS A O 1
ATOM 1719 N N . GLY A 1 218 ? 31.594 8.231 42.349 1.00 83.50 218 GLY A N 1
ATOM 1720 C CA . GLY A 1 218 ? 31.521 7.020 41.528 1.00 83.50 218 GLY A CA 1
ATOM 1721 C C . GLY A 1 218 ? 32.877 6.557 40.988 1.00 83.50 218 GLY A C 1
ATOM 1722 O O . GLY A 1 218 ? 33.883 7.262 41.084 1.00 83.50 218 GLY A O 1
ATOM 1723 N N . SER A 1 219 ? 32.914 5.374 40.373 1.00 95.06 219 SER A N 1
ATOM 1724 C CA . SER A 1 219 ? 34.063 4.941 39.566 1.00 95.06 219 SER A CA 1
ATOM 1725 C C . SER A 1 219 ? 34.269 5.869 38.357 1.00 95.06 219 SER A C 1
ATOM 1727 O O . SER A 1 219 ? 33.369 6.621 37.988 1.00 95.06 219 SER A O 1
ATOM 1729 N N . ALA A 1 220 ? 35.430 5.813 37.692 1.00 96.12 220 ALA A N 1
ATOM 1730 C CA . ALA A 1 220 ? 35.618 6.556 36.438 1.00 96.12 220 ALA A CA 1
ATOM 1731 C C . ALA A 1 220 ? 34.526 6.207 35.403 1.00 96.12 220 ALA A C 1
ATOM 1733 O O . ALA A 1 220 ? 34.031 7.089 34.708 1.00 96.12 220 ALA A O 1
ATOM 1734 N N . GLY A 1 221 ? 34.078 4.947 35.369 1.00 95.12 221 GLY A N 1
ATOM 1735 C CA . GLY A 1 221 ? 32.946 4.513 34.550 1.00 95.12 221 GLY A CA 1
ATOM 1736 C C . GLY A 1 221 ? 31.624 5.179 34.929 1.00 95.12 221 GLY A C 1
ATOM 1737 O O . GLY A 1 221 ? 30.896 5.627 34.047 1.00 95.12 221 GLY A O 1
ATOM 1738 N N . ASP A 1 222 ? 31.323 5.305 36.225 1.00 95.81 222 ASP A N 1
ATOM 1739 C CA . ASP A 1 222 ? 30.104 5.982 36.690 1.00 95.81 222 ASP A CA 1
ATOM 1740 C C . ASP A 1 222 ? 30.130 7.474 36.361 1.00 95.81 222 ASP A C 1
ATOM 1742 O O . ASP A 1 222 ? 29.142 8.010 35.865 1.00 95.81 222 ASP A O 1
ATOM 1746 N N . ARG A 1 223 ? 31.268 8.143 36.582 1.00 97.31 223 ARG A N 1
ATOM 1747 C CA . ARG A 1 223 ? 31.423 9.568 36.262 1.00 97.31 223 ARG A CA 1
ATOM 1748 C C . ARG A 1 223 ? 31.292 9.813 34.757 1.00 97.31 223 ARG A C 1
ATOM 1750 O O . ARG A 1 223 ? 30.581 10.731 34.351 1.00 97.31 223 ARG A O 1
ATOM 1757 N N . PHE A 1 224 ? 31.890 8.948 33.931 1.00 96.06 224 PHE A N 1
ATOM 1758 C CA . PHE A 1 224 ? 31.722 8.962 32.475 1.00 96.06 224 PHE A CA 1
ATOM 1759 C C . PHE A 1 224 ? 30.254 8.786 32.065 1.00 96.06 224 PHE A C 1
ATOM 1761 O O . PHE A 1 224 ? 29.721 9.588 31.297 1.00 96.06 224 PHE A O 1
ATOM 1768 N N . ALA A 1 225 ? 29.590 7.753 32.594 1.00 95.81 225 ALA A N 1
ATOM 1769 C CA . ALA A 1 225 ? 28.202 7.435 32.283 1.00 95.81 225 ALA A CA 1
ATOM 1770 C C . ALA A 1 225 ? 27.249 8.561 32.705 1.00 95.81 225 ALA A C 1
ATOM 1772 O O . ALA A 1 225 ? 26.340 8.908 31.954 1.00 95.81 225 ALA A O 1
ATOM 1773 N N . ALA A 1 226 ? 27.466 9.152 33.884 1.00 97.62 226 ALA A N 1
ATOM 1774 C CA . ALA A 1 226 ? 26.645 10.240 34.403 1.00 97.62 226 ALA A CA 1
ATOM 1775 C C . ALA A 1 226 ? 26.783 11.491 33.529 1.00 97.62 226 ALA A C 1
ATOM 1777 O O . ALA A 1 226 ? 25.779 12.088 33.140 1.00 97.62 226 ALA A O 1
ATOM 1778 N N . ALA A 1 227 ? 28.013 11.848 33.147 1.00 96.44 227 ALA A N 1
ATOM 1779 C CA . ALA A 1 227 ? 28.260 12.961 32.239 1.00 96.44 227 ALA A CA 1
ATOM 1780 C C . ALA A 1 227 ? 27.625 12.734 30.852 1.00 96.44 227 ALA A C 1
ATOM 1782 O O . ALA A 1 227 ? 26.981 13.642 30.325 1.00 96.44 227 ALA A O 1
ATOM 1783 N N . GLN A 1 228 ? 27.732 11.522 30.286 1.00 94.56 228 GLN A N 1
ATOM 1784 C CA . GLN A 1 228 ? 27.059 11.167 29.027 1.00 94.56 228 GLN A CA 1
ATOM 1785 C C . GLN A 1 228 ? 25.531 11.281 29.140 1.00 94.56 228 GLN A C 1
ATOM 1787 O O . GLN A 1 228 ? 24.904 11.907 28.286 1.00 94.56 228 GLN A O 1
ATOM 1792 N N . LEU A 1 229 ? 24.926 10.738 30.201 1.00 96.00 229 LEU A N 1
ATOM 1793 C CA . LEU A 1 229 ? 23.476 10.790 30.391 1.00 96.00 229 LEU A CA 1
ATOM 1794 C C . LEU A 1 229 ? 22.968 12.235 30.507 1.00 96.00 229 LEU A C 1
ATOM 1796 O O . LEU A 1 229 ? 21.954 12.569 29.898 1.00 96.00 229 LEU A O 1
ATOM 1800 N N . ILE A 1 230 ? 23.688 13.109 31.223 1.00 96.38 230 ILE A N 1
ATOM 1801 C CA . ILE A 1 230 ? 23.351 14.541 31.322 1.00 96.38 230 ILE A CA 1
ATOM 1802 C C . ILE A 1 230 ? 23.392 15.208 29.950 1.00 96.38 230 ILE A C 1
ATOM 1804 O O . ILE A 1 230 ? 22.459 15.927 29.585 1.00 96.38 230 ILE A O 1
ATOM 1808 N N . GLU A 1 231 ? 24.454 14.966 29.180 1.00 92.75 231 GLU A N 1
ATOM 1809 C CA . GLU A 1 231 ? 24.602 15.527 27.839 1.00 92.75 231 GLU A CA 1
ATOM 1810 C C . GLU A 1 231 ? 23.424 15.136 26.933 1.00 92.75 231 GLU A C 1
ATOM 1812 O O . GLU A 1 231 ? 22.820 15.994 26.286 1.00 92.75 231 GLU A O 1
ATOM 1817 N N . TRP A 1 232 ? 23.081 13.849 26.893 1.00 91.44 232 TRP A N 1
ATOM 1818 C CA . TRP A 1 232 ? 22.052 13.332 25.994 1.00 91.44 232 TRP A CA 1
ATOM 1819 C C . TRP A 1 232 ? 20.632 13.652 26.444 1.00 91.44 232 TRP A C 1
ATOM 1821 O O . TRP A 1 232 ? 19.808 14.041 25.615 1.00 91.44 232 TRP A O 1
ATOM 1831 N N . ALA A 1 233 ? 20.344 13.592 27.743 1.00 93.50 233 ALA A N 1
ATOM 1832 C CA . ALA A 1 233 ? 19.061 14.037 28.272 1.00 93.50 233 ALA A CA 1
ATOM 1833 C C . ALA A 1 233 ? 18.832 15.527 27.980 1.00 93.50 233 ALA A C 1
ATOM 1835 O O . ALA A 1 233 ? 17.731 15.930 27.604 1.00 93.50 233 ALA A O 1
ATOM 1836 N N . ARG A 1 234 ? 19.884 16.354 28.059 1.00 92.62 234 ARG A N 1
ATOM 1837 C CA . ARG A 1 234 ? 19.803 17.771 27.688 1.00 92.62 234 ARG A CA 1
ATOM 1838 C C . ARG A 1 234 ? 19.454 17.973 26.213 1.00 92.62 234 ARG A C 1
ATOM 1840 O O . ARG A 1 234 ? 18.712 18.913 25.913 1.00 92.62 234 ARG A O 1
ATOM 1847 N N . ARG A 1 235 ? 19.968 17.118 25.319 1.00 87.75 235 ARG A N 1
ATOM 1848 C CA . ARG A 1 235 ? 19.606 17.108 23.890 1.00 87.75 235 ARG A CA 1
ATOM 1849 C C . ARG A 1 235 ? 18.148 16.701 23.683 1.00 87.75 235 ARG A C 1
ATOM 1851 O O . ARG A 1 235 ? 17.444 17.331 22.906 1.00 87.75 235 ARG A O 1
ATOM 1858 N N . ALA A 1 236 ? 17.681 15.700 24.422 1.00 89.00 236 ALA A N 1
ATOM 1859 C CA . ALA A 1 236 ? 16.316 15.190 24.317 1.00 89.00 236 ALA A CA 1
ATOM 1860 C C . ALA A 1 236 ? 15.251 16.079 24.980 1.00 89.00 236 ALA A C 1
ATOM 1862 O O . ALA A 1 236 ? 14.071 15.919 24.688 1.00 89.00 236 ALA A O 1
ATOM 1863 N N . GLU A 1 237 ? 15.627 17.028 25.843 1.00 89.06 237 GLU A N 1
ATOM 1864 C CA . GLU A 1 237 ? 14.679 17.878 26.583 1.00 89.06 237 GLU A CA 1
ATOM 1865 C C . GLU A 1 237 ? 13.703 18.645 25.668 1.00 89.06 237 GLU A C 1
ATOM 1867 O O . GLU A 1 237 ? 12.547 18.843 26.033 1.00 89.06 237 GLU A O 1
ATOM 1872 N N . GLY A 1 238 ? 14.147 19.067 24.477 1.00 83.62 238 GLY A N 1
ATOM 1873 C CA . GLY A 1 238 ? 13.302 19.767 23.500 1.00 83.62 238 GLY A CA 1
ATOM 1874 C C . GLY A 1 238 ? 12.364 18.857 22.702 1.00 83.62 238 GLY A C 1
ATOM 1875 O O . GLY A 1 238 ? 11.420 19.344 22.081 1.00 83.62 238 GLY A O 1
ATOM 1876 N N . GLU A 1 239 ? 12.595 17.546 22.732 1.00 84.38 239 GLU A N 1
ATOM 1877 C CA . GLU A 1 239 ? 11.837 16.586 21.940 1.00 84.38 239 GLU A CA 1
ATOM 1878 C C . GLU A 1 239 ? 10.529 16.236 22.639 1.00 84.38 239 GLU A C 1
ATOM 1880 O O . GLU A 1 239 ? 10.520 15.696 23.748 1.00 84.38 239 GLU A O 1
ATOM 1885 N N . SER A 1 240 ? 9.406 16.536 21.984 1.00 81.12 240 SER A N 1
ATOM 1886 C CA . SER A 1 240 ? 8.065 16.240 22.512 1.00 81.12 240 SER A CA 1
ATOM 1887 C C . SER A 1 240 ? 7.725 14.750 22.483 1.00 81.12 240 SER A C 1
ATOM 1889 O O . SER A 1 240 ? 6.918 14.310 23.294 1.00 81.12 240 SER A O 1
ATOM 1891 N N . SER A 1 241 ? 8.390 13.985 21.616 1.00 82.69 241 SER A N 1
ATOM 1892 C CA . SER A 1 241 ? 8.179 12.548 21.446 1.00 82.69 241 SER A CA 1
ATOM 1893 C C . SER A 1 241 ? 9.462 11.759 21.670 1.00 82.69 241 SER A C 1
ATOM 1895 O O . SER A 1 241 ? 10.564 12.292 21.517 1.00 82.69 241 SER A O 1
ATOM 1897 N N . PHE A 1 242 ? 9.321 10.497 22.066 1.00 83.94 242 PHE A N 1
ATOM 1898 C CA . PHE A 1 242 ? 10.456 9.593 22.230 1.00 83.94 242 PHE A CA 1
ATOM 1899 C C . PHE A 1 242 ? 11.078 9.221 20.873 1.00 83.94 242 PHE A C 1
ATOM 1901 O O . PHE A 1 242 ? 10.387 9.257 19.851 1.00 83.94 242 PHE A O 1
ATOM 1908 N N . PRO A 1 243 ? 12.364 8.824 20.823 1.00 74.56 243 PRO A N 1
ATOM 1909 C CA . PRO A 1 243 ? 12.998 8.408 19.575 1.00 74.56 243 PRO A CA 1
ATOM 1910 C C . PRO A 1 243 ? 12.261 7.220 18.927 1.00 74.56 243 PRO A C 1
ATOM 1912 O O . PRO A 1 243 ? 12.236 6.119 19.477 1.00 74.56 243 PRO A O 1
ATOM 1915 N N . ARG A 1 244 ? 11.670 7.413 17.743 1.00 73.31 244 ARG A N 1
ATOM 1916 C CA . ARG A 1 244 ? 11.018 6.348 16.951 1.00 73.31 244 ARG A CA 1
ATOM 1917 C C . ARG A 1 244 ? 11.979 5.818 15.873 1.00 73.31 244 ARG A C 1
ATOM 1919 O O . ARG A 1 244 ? 12.845 6.554 15.426 1.00 73.31 244 ARG A O 1
ATOM 1926 N N . PHE A 1 245 ? 11.839 4.532 15.530 1.00 54.72 245 PHE A N 1
ATOM 1927 C CA . PHE A 1 245 ? 12.593 3.692 14.570 1.00 54.72 245 PHE A CA 1
ATOM 1928 C C . PHE A 1 245 ? 13.892 4.265 13.977 1.00 54.72 245 PHE A C 1
ATOM 1930 O O . PHE A 1 245 ? 13.849 5.200 13.189 1.00 54.72 245 PHE A O 1
ATOM 1937 N N . GLY A 1 246 ? 15.043 3.632 14.255 1.00 52.94 246 GLY A N 1
ATOM 1938 C CA . GLY A 1 246 ? 16.304 3.975 13.580 1.00 52.94 246 GLY A CA 1
ATOM 1939 C C . GLY A 1 246 ? 16.767 5.419 13.802 1.00 52.94 246 GLY A C 1
ATOM 1940 O O . GLY A 1 246 ? 17.510 5.931 12.969 1.00 52.94 246 GLY A O 1
ATOM 1941 N N . GLY A 1 247 ? 16.320 6.063 14.891 1.00 42.88 247 GLY A N 1
ATOM 1942 C CA . GLY A 1 247 ? 16.658 7.441 15.244 1.00 42.88 247 GLY A CA 1
ATOM 1943 C C . GLY A 1 247 ? 18.170 7.642 15.315 1.00 42.88 247 GLY A C 1
ATOM 1944 O O . GLY A 1 247 ? 18.796 7.340 16.334 1.00 42.88 247 GLY A O 1
ATOM 1945 N N . GLY A 1 248 ? 18.743 8.109 14.201 1.00 51.19 248 GLY A N 1
ATOM 1946 C CA . GLY A 1 248 ? 20.157 8.429 14.046 1.00 51.19 248 GLY A CA 1
ATOM 1947 C C . GLY A 1 248 ? 20.606 9.496 15.036 1.00 51.19 248 GLY A C 1
ATOM 1948 O O . GLY A 1 248 ? 19.765 10.155 15.624 1.00 51.19 248 GLY A O 1
ATOM 1949 N N . ALA A 1 249 ? 21.924 9.625 15.232 1.00 54.22 249 ALA A N 1
ATOM 1950 C CA . ALA A 1 249 ? 22.662 10.686 15.949 1.00 54.22 249 ALA A CA 1
ATOM 1951 C C . ALA A 1 249 ? 22.186 11.182 17.342 1.00 54.22 249 ALA A C 1
ATOM 1953 O O . ALA A 1 249 ? 22.931 11.915 17.987 1.00 54.22 249 ALA A O 1
ATOM 1954 N N . GLY A 1 250 ? 21.011 10.784 17.834 1.00 60.81 250 GLY A N 1
ATOM 1955 C CA . GLY A 1 250 ? 20.205 11.540 18.791 1.00 60.81 250 GLY A CA 1
ATOM 1956 C C . GLY A 1 250 ? 19.689 12.885 18.233 1.00 60.81 250 GLY A C 1
ATOM 1957 O O . GLY A 1 250 ? 19.914 13.205 17.065 1.00 60.81 250 GLY A O 1
ATOM 1958 N N . PRO A 1 251 ? 18.979 13.675 19.058 1.00 65.69 251 PRO A N 1
ATOM 1959 C CA . PRO A 1 251 ? 18.482 15.000 18.681 1.00 65.69 251 PRO A CA 1
ATOM 1960 C C . PRO A 1 251 ? 19.609 15.905 18.168 1.00 65.69 251 PRO A C 1
ATOM 1962 O O . PRO A 1 251 ? 20.759 15.784 18.614 1.00 65.69 251 PRO A O 1
ATOM 1965 N N . ALA A 1 252 ? 19.271 16.817 17.248 1.00 58.81 252 ALA A N 1
ATOM 1966 C CA . ALA A 1 252 ? 20.205 17.822 16.743 1.00 58.81 252 ALA A CA 1
ATOM 1967 C C . ALA A 1 252 ? 20.820 18.625 17.904 1.00 58.81 252 ALA A C 1
ATOM 1969 O O . ALA A 1 252 ? 20.235 18.731 18.985 1.00 58.81 252 ALA A O 1
ATOM 1970 N N . ASP A 1 253 ? 22.027 19.162 17.702 1.00 56.44 253 ASP A N 1
ATOM 1971 C CA . ASP A 1 253 ? 22.716 19.874 18.778 1.00 56.44 253 ASP A CA 1
ATOM 1972 C C . ASP A 1 253 ? 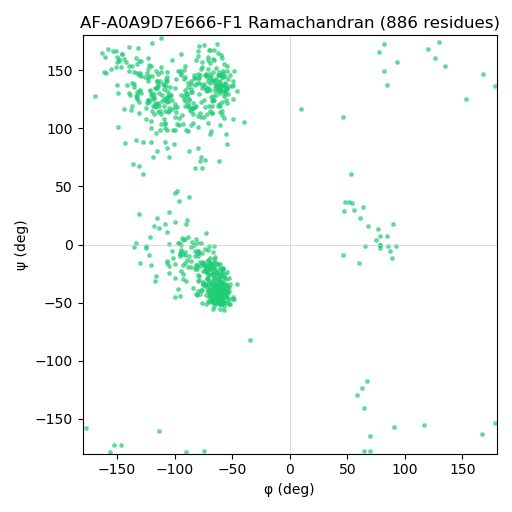21.866 21.060 19.269 1.00 56.44 253 ASP A C 1
ATOM 1974 O O . ASP A 1 253 ? 21.349 21.841 18.475 1.00 56.44 253 ASP A O 1
ATOM 1978 N N . VAL A 1 254 ? 21.711 21.185 20.591 1.00 47.97 254 VAL A N 1
ATOM 1979 C CA . VAL A 1 254 ? 20.919 22.260 21.230 1.00 47.97 254 VAL A CA 1
ATOM 1980 C C . VAL A 1 254 ? 21.720 23.564 21.305 1.00 47.97 254 VAL A C 1
ATOM 1982 O O . VAL A 1 254 ? 21.207 24.608 21.711 1.00 47.97 254 VAL A O 1
ATOM 1985 N N . LEU A 1 255 ? 22.994 23.522 20.914 1.00 44.12 255 LEU A N 1
ATOM 1986 C CA . LEU A 1 255 ? 23.797 24.718 20.733 1.00 44.12 255 LEU A CA 1
ATOM 1987 C C . LEU A 1 255 ? 23.232 25.483 19.534 1.00 44.12 255 LEU A C 1
ATOM 1989 O O . LEU A 1 255 ? 23.300 25.009 18.401 1.00 44.12 255 LEU A O 1
ATOM 1993 N N . ALA A 1 256 ? 22.672 26.671 19.783 1.00 39.03 256 ALA A N 1
ATOM 1994 C CA . ALA A 1 256 ? 22.426 27.622 18.708 1.00 39.03 256 ALA A CA 1
ATOM 1995 C C . ALA A 1 256 ? 23.735 27.777 17.911 1.00 39.03 256 ALA A C 1
ATOM 1997 O O . ALA A 1 256 ? 24.796 27.838 18.548 1.00 39.03 256 ALA A O 1
ATOM 1998 N N . PRO A 1 257 ? 23.701 27.798 16.563 1.00 38.16 257 PRO A N 1
ATOM 1999 C CA . PRO A 1 257 ? 24.902 28.053 15.782 1.00 38.16 257 PRO A CA 1
ATOM 2000 C C . PRO A 1 257 ? 25.571 29.298 16.359 1.00 38.16 257 PRO A C 1
ATOM 2002 O O . PRO A 1 257 ? 24.910 30.319 16.556 1.00 38.16 257 PRO A O 1
ATOM 2005 N N . ILE A 1 258 ? 26.850 29.171 16.720 1.00 36.06 258 ILE A N 1
ATOM 2006 C CA . ILE A 1 258 ? 27.649 30.313 17.152 1.00 36.06 258 ILE A CA 1
ATOM 2007 C C . ILE A 1 258 ? 27.653 31.251 15.951 1.00 36.06 258 ILE A C 1
ATOM 2009 O O . ILE A 1 258 ? 28.293 30.955 14.946 1.00 36.06 258 ILE A O 1
ATOM 2013 N N . ASP A 1 259 ? 26.851 32.308 16.030 1.00 36.44 259 ASP A N 1
ATOM 2014 C CA . ASP A 1 259 ? 26.765 33.327 14.997 1.00 36.44 259 ASP A CA 1
ATOM 2015 C C . ASP A 1 259 ? 28.163 33.957 14.873 1.00 36.44 259 ASP A C 1
ATOM 2017 O O . ASP A 1 259 ? 28.656 34.533 15.853 1.00 36.44 259 ASP A O 1
ATOM 2021 N N . PRO A 1 260 ? 28.847 33.781 13.728 1.00 33.66 260 PRO A N 1
ATOM 2022 C CA . PRO A 1 260 ? 30.224 34.224 13.572 1.00 33.66 260 PRO A CA 1
ATOM 2023 C C . PRO A 1 260 ? 30.373 35.754 13.639 1.00 33.66 260 PRO A C 1
ATOM 2025 O O . PRO A 1 260 ? 31.502 36.217 13.784 1.00 33.66 260 PRO A O 1
ATOM 2028 N N . ASP A 1 261 ? 29.276 36.527 13.609 1.00 34.84 261 ASP A N 1
ATOM 2029 C CA . ASP A 1 261 ? 29.297 37.983 13.411 1.00 34.84 261 ASP A CA 1
ATOM 2030 C C . ASP A 1 261 ? 28.474 38.814 14.423 1.00 34.84 261 ASP A C 1
ATOM 2032 O O . ASP A 1 261 ? 28.084 39.951 14.140 1.00 34.84 261 ASP A O 1
ATOM 2036 N N . VAL A 1 262 ? 28.246 38.344 15.655 1.00 34.12 262 VAL A N 1
ATOM 2037 C CA . VAL A 1 262 ? 27.543 39.174 16.659 1.00 34.12 262 VAL A CA 1
ATOM 2038 C C . VAL A 1 262 ? 28.387 40.379 17.120 1.00 34.12 262 VAL A C 1
ATOM 2040 O O . VAL A 1 262 ? 29.123 40.317 18.107 1.00 34.12 262 VAL A O 1
ATOM 2043 N N . GLN A 1 263 ? 28.172 41.538 16.484 1.00 27.02 263 GLN A N 1
ATOM 2044 C CA . GLN A 1 263 ? 28.165 42.852 17.139 1.00 27.02 263 GLN A CA 1
ATOM 2045 C C . GLN A 1 263 ? 26.724 43.385 17.241 1.00 27.02 263 GLN A C 1
ATOM 2047 O O . GLN A 1 263 ? 26.020 43.561 16.252 1.00 27.02 263 GLN A O 1
ATOM 2052 N N . TYR A 1 264 ? 26.287 43.674 18.469 1.00 29.67 264 TYR A N 1
ATOM 2053 C CA . TYR A 1 264 ? 24.936 44.143 18.798 1.00 29.67 264 TYR A CA 1
ATOM 2054 C C . TYR A 1 264 ? 24.664 45.620 18.457 1.00 29.67 264 TYR A C 1
ATOM 2056 O O . TYR A 1 264 ? 25.428 46.493 18.877 1.00 29.67 264 TYR A O 1
ATOM 2064 N N . LYS A 1 265 ? 23.474 45.891 17.883 1.00 25.45 265 LYS A N 1
ATOM 2065 C CA . LYS A 1 265 ? 22.477 46.957 18.218 1.00 25.45 265 LYS A CA 1
ATOM 2066 C C . LYS A 1 265 ? 21.428 47.039 17.088 1.00 25.45 265 L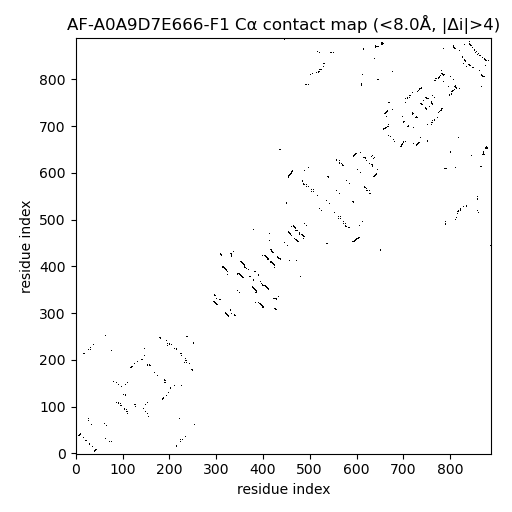YS A C 1
ATOM 2068 O O . LYS A 1 265 ? 21.807 46.930 15.936 1.00 25.45 265 LYS A O 1
ATOM 2073 N N . LYS A 1 266 ? 20.135 47.340 17.254 1.00 29.08 266 LYS A N 1
ATOM 2074 C CA . LYS A 1 266 ? 19.167 47.581 18.351 1.00 29.08 266 LYS A CA 1
ATOM 2075 C C . LYS A 1 266 ? 17.855 47.911 17.608 1.00 29.08 266 LYS A C 1
ATOM 2077 O O . LYS A 1 266 ? 17.954 48.759 16.737 1.00 29.08 266 LYS A O 1
ATOM 2082 N N . PHE A 1 267 ? 16.676 47.402 17.973 1.00 26.78 267 PHE A N 1
ATOM 2083 C CA . PHE A 1 267 ? 15.419 48.173 17.857 1.00 26.78 267 PHE A CA 1
ATOM 2084 C C . PHE A 1 267 ? 14.357 47.673 18.852 1.00 26.78 267 PHE A C 1
ATOM 2086 O O . PHE A 1 267 ? 14.409 46.542 19.324 1.00 26.78 267 PHE A O 1
ATOM 2093 N N . SER A 1 268 ? 13.491 48.611 19.243 1.00 30.41 268 SER A N 1
ATOM 2094 C CA . SER A 1 268 ? 12.661 48.689 20.458 1.00 30.41 268 SER A CA 1
ATOM 2095 C C . SER A 1 268 ? 11.158 48.546 20.125 1.00 30.41 268 SER A C 1
ATOM 2097 O O . SER A 1 268 ? 10.819 48.445 18.950 1.00 30.41 268 SER A O 1
ATOM 2099 N N . PRO A 1 269 ? 10.233 48.545 21.108 1.00 31.80 269 PRO A N 1
ATOM 2100 C CA . PRO A 1 269 ? 9.086 47.648 21.137 1.00 31.80 269 PRO A CA 1
ATOM 2101 C C . PRO A 1 269 ? 7.774 48.442 21.025 1.00 31.80 269 PRO A C 1
ATOM 2103 O O . PRO A 1 269 ? 7.145 48.733 22.042 1.00 31.80 269 PRO A O 1
ATOM 2106 N N . HIS A 1 270 ? 7.378 48.839 19.811 1.00 33.53 270 HIS A N 1
ATOM 2107 C CA . HIS A 1 270 ? 6.139 49.610 19.628 1.00 33.53 270 HIS A CA 1
ATOM 2108 C C . HIS A 1 270 ? 5.186 49.171 18.519 1.00 33.53 270 HIS A C 1
ATOM 2110 O O . HIS A 1 270 ? 4.095 49.731 18.439 1.00 33.53 270 HIS A O 1
ATOM 2116 N N . ASP A 1 271 ? 5.476 48.109 17.776 1.00 34.25 271 ASP A N 1
ATOM 2117 C CA . ASP A 1 271 ? 4.540 47.647 16.754 1.00 34.25 271 ASP A CA 1
ATOM 2118 C C . ASP A 1 271 ? 3.743 46.447 17.264 1.00 34.25 271 ASP A C 1
ATOM 2120 O O . ASP A 1 271 ? 4.128 45.294 17.078 1.00 34.25 271 ASP A O 1
ATOM 2124 N N . LEU A 1 272 ? 2.639 46.758 17.959 1.00 31.08 272 LEU A N 1
ATOM 2125 C CA . LEU A 1 272 ? 1.265 46.325 17.630 1.00 31.08 272 LEU A CA 1
ATOM 2126 C C . LEU A 1 272 ? 0.365 46.247 18.881 1.00 31.08 272 LEU A C 1
ATOM 2128 O O . LEU A 1 272 ? 0.646 45.477 19.802 1.00 31.08 272 LEU A O 1
ATOM 2132 N N . PRO A 1 273 ? -0.793 46.936 18.867 1.00 31.78 273 PRO A N 1
ATOM 2133 C CA . PRO A 1 273 ? -1.917 46.565 19.712 1.00 31.78 273 PRO A CA 1
ATOM 2134 C C . PRO A 1 273 ? -3.213 46.244 18.936 1.00 31.78 273 PRO A C 1
ATOM 2136 O O . PRO A 1 273 ? -3.704 47.042 18.147 1.00 31.78 273 PRO A O 1
ATOM 2139 N N . VAL A 1 274 ? -3.792 45.104 19.336 1.00 28.39 274 VAL A N 1
ATOM 2140 C CA . VAL A 1 274 ? -5.172 44.925 19.849 1.00 28.39 274 VAL A CA 1
ATOM 2141 C C . VAL A 1 274 ? -6.359 44.751 18.873 1.00 28.39 274 VAL A C 1
ATOM 2143 O O . VAL A 1 274 ? -6.527 45.419 17.863 1.00 28.39 274 VAL A O 1
ATOM 2146 N N . ALA A 1 275 ? -7.201 43.794 19.286 1.00 29.66 275 ALA A N 1
ATOM 2147 C CA . ALA A 1 275 ? -8.450 43.274 18.735 1.00 29.66 275 ALA A CA 1
ATOM 2148 C C . ALA A 1 275 ? -9.666 44.223 18.785 1.00 29.66 275 ALA A C 1
ATOM 2150 O O . ALA A 1 275 ? -9.690 45.133 19.609 1.00 29.66 275 ALA A O 1
ATOM 2151 N N . GLN A 1 276 ? -10.747 43.881 18.053 1.00 27.81 276 GLN A N 1
ATOM 2152 C CA . GLN A 1 276 ? -12.123 43.940 18.586 1.00 27.81 276 GLN A CA 1
ATOM 2153 C C . GLN A 1 276 ? -13.185 43.116 17.809 1.00 27.81 276 GLN A C 1
ATOM 2155 O O . GLN A 1 276 ? -13.114 42.917 16.601 1.00 27.81 276 GLN A O 1
ATOM 2160 N N . VAL A 1 277 ? -14.151 42.645 18.610 1.00 25.52 277 VAL A N 1
ATOM 2161 C CA . VAL A 1 277 ? -15.434 41.911 18.436 1.00 25.52 277 VAL A CA 1
ATOM 2162 C C . VAL A 1 277 ? -16.494 42.786 17.706 1.00 25.52 277 VAL A C 1
ATOM 2164 O O . VAL A 1 277 ? -16.358 43.998 17.770 1.00 25.52 277 VAL A O 1
ATOM 2167 N N . GLY A 1 278 ? -17.600 42.372 17.053 1.00 27.64 278 GLY A N 1
ATOM 2168 C CA . GLY A 1 278 ? -18.321 41.108 16.806 1.00 27.64 278 GLY A CA 1
ATOM 2169 C C . GLY A 1 278 ? -19.748 41.362 16.227 1.00 27.64 278 GLY A C 1
ATOM 2170 O O . GLY A 1 278 ? -20.047 42.483 15.825 1.00 27.64 278 GLY A O 1
ATOM 2171 N N . ALA A 1 279 ? -20.617 40.328 16.300 1.00 25.30 279 ALA A N 1
ATOM 2172 C CA . ALA A 1 279 ? -22.100 40.268 16.121 1.00 25.30 279 ALA A CA 1
ATOM 2173 C C . ALA A 1 279 ? -22.692 39.933 14.716 1.00 25.30 279 ALA A C 1
ATOM 2175 O O . ALA A 1 279 ? -22.068 40.224 13.703 1.00 25.30 279 ALA A O 1
ATOM 2176 N N . PRO A 1 280 ? -23.948 39.424 14.610 1.00 31.48 280 PRO A N 1
ATOM 2177 C CA . PRO A 1 280 ? -24.548 38.262 15.290 1.00 31.48 280 PRO A CA 1
ATOM 2178 C C . PRO A 1 280 ? -25.238 37.251 14.324 1.00 31.48 280 PRO A C 1
ATOM 2180 O O . PRO A 1 280 ? -25.659 37.585 13.219 1.00 31.48 280 PRO A O 1
ATOM 2183 N N . LYS A 1 281 ? -25.398 35.995 14.777 1.00 31.64 281 LYS A N 1
ATOM 2184 C CA . LYS A 1 281 ? -26.058 34.875 14.067 1.00 31.64 281 LYS A CA 1
ATOM 2185 C C . LYS A 1 281 ? -27.588 34.901 14.207 1.00 31.64 281 LYS A C 1
ATOM 2187 O O . LYS A 1 281 ? -28.099 35.033 15.318 1.00 31.64 281 LYS A O 1
ATOM 2192 N N . ALA A 1 282 ? -28.302 34.649 13.108 1.00 28.14 282 ALA A N 1
ATOM 2193 C CA . ALA A 1 282 ? -29.741 34.377 13.095 1.00 28.14 282 ALA A CA 1
ATOM 2194 C C . ALA A 1 282 ? -30.034 32.872 13.282 1.00 28.14 282 ALA A C 1
ATOM 2196 O O . ALA A 1 282 ? -29.390 32.023 12.667 1.00 28.14 282 ALA A O 1
ATOM 2197 N N . ARG A 1 283 ? -31.014 32.551 14.137 1.00 33.22 283 ARG A N 1
ATOM 2198 C CA . ARG A 1 283 ? -31.585 31.205 14.347 1.00 33.22 283 ARG A CA 1
ATOM 2199 C C . ARG A 1 283 ? -32.790 30.982 13.422 1.00 33.22 283 ARG A C 1
ATOM 2201 O O . ARG A 1 283 ? -33.602 31.902 13.316 1.00 33.22 283 ARG A O 1
ATOM 2208 N N . PRO A 1 284 ? -33.022 29.767 12.896 1.00 32.66 284 PRO A N 1
ATOM 2209 C CA . PRO A 1 284 ? -34.337 29.364 12.418 1.00 32.66 284 PRO A CA 1
ATOM 2210 C C . PRO A 1 284 ? -35.147 28.672 13.519 1.00 32.66 284 PRO A C 1
ATOM 2212 O O . PRO A 1 284 ? -34.617 28.047 14.437 1.00 32.66 284 PRO A O 1
ATOM 2215 N N . ARG A 1 285 ? -36.461 28.844 13.408 1.00 28.56 285 ARG A N 1
ATOM 2216 C CA . ARG A 1 285 ? -37.504 28.500 14.372 1.00 28.56 285 ARG A CA 1
ATOM 2217 C C . ARG A 1 285 ? -38.152 27.168 13.986 1.00 28.56 285 ARG A C 1
ATOM 2219 O O . ARG A 1 285 ? -38.382 26.921 12.807 1.00 28.56 285 ARG A O 1
ATOM 2226 N N . ALA A 1 286 ? -38.478 26.359 14.989 1.00 33.91 286 ALA A N 1
ATOM 2227 C CA . ALA A 1 286 ? -39.217 25.111 14.844 1.00 33.91 286 ALA A CA 1
ATOM 2228 C C . ALA A 1 286 ? -40.626 25.335 14.268 1.00 33.91 286 ALA A C 1
ATOM 2230 O O . ALA A 1 286 ? -41.329 26.267 14.666 1.00 33.91 286 ALA A O 1
ATOM 2231 N N . THR A 1 287 ? -41.041 24.444 13.370 1.00 30.27 287 THR A N 1
ATOM 2232 C CA . THR A 1 287 ? -42.437 24.242 12.963 1.00 30.27 287 THR A CA 1
ATOM 2233 C C . THR A 1 287 ? -42.730 22.747 12.918 1.00 30.27 287 THR A C 1
ATOM 2235 O O . THR A 1 287 ? -41.901 21.940 12.508 1.00 30.27 287 THR A O 1
ATOM 2238 N N . THR A 1 288 ? -43.904 22.395 13.423 1.00 33.91 288 THR A N 1
ATOM 2239 C CA . THR A 1 288 ? -44.439 21.046 13.601 1.00 33.91 288 THR A CA 1
ATOM 2240 C C . THR A 1 288 ? -45.131 20.515 12.343 1.00 33.91 288 THR A C 1
ATOM 2242 O O . THR A 1 288 ? -45.896 21.244 11.722 1.00 33.91 288 THR A O 1
ATOM 2245 N N . ALA A 1 289 ? -44.912 19.219 12.088 1.00 43.81 289 ALA A N 1
ATOM 2246 C CA . ALA A 1 289 ? -45.774 18.212 11.450 1.00 43.81 289 ALA A CA 1
ATOM 2247 C C . ALA A 1 289 ? -46.518 18.544 10.137 1.00 43.81 289 ALA A C 1
ATOM 2249 O O . ALA A 1 289 ? -47.553 19.203 10.138 1.00 43.81 289 ALA A O 1
ATOM 2250 N N . SER A 1 290 ? -46.073 17.913 9.043 1.00 31.53 290 SER A N 1
ATOM 2251 C CA . SER A 1 290 ? -46.902 17.459 7.912 1.00 31.53 290 SER A CA 1
ATOM 2252 C C . SER A 1 290 ? -46.048 16.555 7.009 1.00 31.53 290 SER A C 1
ATOM 2254 O O . SER A 1 290 ? -44.944 16.942 6.643 1.00 31.53 290 SER A O 1
ATOM 2256 N N . GLY A 1 291 ? -46.528 15.349 6.689 1.00 42.91 291 GLY A N 1
ATOM 2257 C CA . GLY A 1 291 ? -45.774 14.279 6.021 1.00 42.91 291 GLY A CA 1
ATOM 2258 C C . GLY A 1 291 ? -45.175 14.656 4.661 1.00 42.91 291 GLY A C 1
ATOM 2259 O O . GLY A 1 291 ? -45.897 14.764 3.673 1.00 42.91 291 GLY A O 1
ATOM 2260 N N . ALA A 1 292 ? -43.850 14.787 4.623 1.00 38.03 292 ALA A N 1
ATOM 2261 C CA . ALA A 1 292 ? -43.049 14.971 3.418 1.00 38.03 292 ALA A CA 1
ATOM 2262 C C . ALA A 1 292 ? -42.033 13.827 3.290 1.00 38.03 292 ALA A C 1
ATOM 2264 O O . ALA A 1 292 ? -41.644 13.234 4.297 1.00 38.03 292 ALA A O 1
ATOM 2265 N N . GLU A 1 293 ? -41.633 13.531 2.052 1.00 49.53 293 GLU A N 1
ATOM 2266 C CA . GLU A 1 293 ? -40.485 12.688 1.690 1.00 49.53 293 GLU A CA 1
ATOM 2267 C C . GLU A 1 293 ? -39.308 12.981 2.635 1.00 49.53 293 GLU A C 1
ATOM 2269 O O . GLU A 1 293 ? -38.730 14.068 2.625 1.00 49.53 293 GLU A O 1
ATOM 2274 N N . GLY A 1 294 ? -39.056 12.054 3.560 1.00 57.97 294 GLY A N 1
ATOM 2275 C CA . GLY A 1 294 ? -38.145 12.266 4.675 1.00 57.97 294 GLY A CA 1
ATOM 2276 C C . GLY A 1 294 ? -36.727 11.872 4.299 1.00 57.97 294 GLY A C 1
ATOM 2277 O O . GLY A 1 294 ? -36.498 10.760 3.837 1.00 57.97 294 GLY A O 1
ATOM 2278 N N . GLU A 1 295 ? -35.770 12.761 4.552 1.00 76.38 295 GLU A N 1
ATOM 2279 C CA . GLU A 1 295 ? -34.344 12.462 4.441 1.00 76.38 295 GLU A CA 1
ATOM 2280 C C . GLU A 1 295 ? -33.979 11.303 5.388 1.00 76.38 295 GLU A C 1
ATOM 2282 O O . GLU A 1 295 ? -34.033 11.442 6.615 1.00 76.38 295 GLU A O 1
ATOM 2287 N N . ARG A 1 296 ? -33.638 10.139 4.822 1.00 90.31 296 ARG A N 1
ATOM 2288 C CA . ARG A 1 296 ? -33.270 8.945 5.591 1.00 90.31 296 ARG A CA 1
ATOM 2289 C C . ARG A 1 296 ? -31.820 8.993 6.011 1.00 90.31 296 ARG A C 1
ATOM 2291 O O . ARG A 1 296 ? -30.956 9.432 5.257 1.00 90.31 296 ARG A O 1
ATOM 2298 N N . ARG A 1 297 ? -31.544 8.502 7.216 1.00 92.69 297 ARG A N 1
ATOM 2299 C CA . ARG A 1 297 ? -30.206 8.477 7.802 1.00 92.69 297 ARG A CA 1
ATOM 2300 C C . ARG A 1 297 ? -29.907 7.138 8.447 1.00 92.69 297 ARG A C 1
ATOM 2302 O O . ARG A 1 297 ? -30.801 6.487 8.986 1.00 92.69 297 ARG A O 1
ATOM 2309 N N . ILE A 1 298 ? -28.636 6.758 8.415 1.00 94.12 298 ILE A N 1
ATOM 2310 C CA . ILE A 1 298 ? -28.082 5.709 9.268 1.00 94.12 298 ILE A CA 1
ATOM 2311 C C . ILE A 1 298 ? -28.049 6.236 10.704 1.00 94.12 298 ILE A C 1
ATOM 2313 O O . ILE A 1 298 ? -27.389 7.235 10.987 1.00 94.12 298 ILE A O 1
ATOM 2317 N N . ASN A 1 299 ? -28.765 5.560 11.599 1.00 94.81 299 ASN A N 1
ATOM 2318 C CA . ASN A 1 299 ? -28.843 5.890 13.014 1.00 94.81 299 ASN A CA 1
ATOM 2319 C C . ASN A 1 299 ? -28.218 4.775 13.851 1.00 94.81 299 ASN A C 1
ATOM 2321 O O . ASN A 1 299 ? -28.493 3.595 13.622 1.00 94.81 299 ASN A O 1
ATOM 2325 N N . VAL A 1 300 ? -27.434 5.180 14.849 1.00 95.31 300 VAL A N 1
ATOM 2326 C CA . VAL A 1 300 ? -26.858 4.299 15.873 1.00 95.31 300 VAL A CA 1
ATOM 2327 C C . VAL A 1 300 ? -27.010 5.004 17.208 1.00 95.31 300 VAL A C 1
ATOM 2329 O O . VAL A 1 300 ? -26.496 6.105 17.333 1.00 95.31 300 VAL A O 1
ATOM 2332 N N . TRP A 1 301 ? -27.715 4.454 18.191 1.00 94.25 301 TRP A N 1
ATOM 2333 C CA . TRP A 1 301 ? -27.950 5.160 19.459 1.00 94.25 301 TRP A CA 1
ATOM 2334 C C . TRP A 1 301 ? -28.058 4.208 20.645 1.00 94.25 301 TRP A C 1
ATOM 2336 O O . TRP A 1 301 ? -28.391 3.035 20.483 1.00 94.25 301 TRP A O 1
ATOM 2346 N N . ILE A 1 302 ? -27.815 4.730 21.847 1.00 93.38 302 ILE A N 1
ATOM 2347 C CA . ILE A 1 302 ? -28.017 3.986 23.091 1.00 93.38 302 ILE A CA 1
ATOM 2348 C C . ILE A 1 302 ? -29.489 4.122 23.490 1.00 93.38 302 ILE A C 1
ATOM 2350 O O . ILE A 1 302 ? -29.988 5.222 23.700 1.00 93.38 302 ILE A O 1
ATOM 2354 N N . SER A 1 303 ? -30.213 3.008 23.535 1.00 88.12 303 SER A N 1
ATOM 2355 C CA . SER A 1 303 ? -31.672 2.982 23.698 1.00 88.12 303 SER A CA 1
ATOM 2356 C C . SER A 1 303 ? -32.125 3.175 25.137 1.00 88.12 303 SER A C 1
ATOM 2358 O O . SER A 1 303 ? -33.220 3.684 25.356 1.00 88.12 303 SER A O 1
ATOM 2360 N N . ASP A 1 304 ? -31.282 2.825 26.108 1.00 77.19 304 ASP A N 1
ATOM 2361 C CA . ASP A 1 304 ? -31.636 2.918 27.527 1.00 77.19 304 ASP A CA 1
ATOM 2362 C C . ASP A 1 304 ? -31.779 4.364 28.007 1.00 77.19 304 ASP A C 1
ATOM 2364 O O . ASP A 1 304 ? -32.446 4.612 29.012 1.00 77.19 304 ASP A O 1
ATOM 2368 N N . ARG A 1 305 ? -31.172 5.328 27.297 1.00 73.12 305 ARG A N 1
ATOM 2369 C CA . ARG A 1 305 ? -31.270 6.760 27.597 1.00 73.12 305 ARG A CA 1
ATOM 2370 C C . ARG A 1 305 ? -31.288 7.590 26.320 1.00 73.12 305 ARG A C 1
ATOM 2372 O O . ARG A 1 305 ? -30.308 7.641 25.590 1.00 73.12 305 ARG A O 1
ATOM 2379 N N . ALA A 1 306 ? -32.400 8.287 26.095 1.00 65.50 306 ALA A N 1
ATOM 2380 C CA . ALA A 1 306 ? -32.616 9.134 24.921 1.00 65.50 306 ALA A CA 1
ATOM 2381 C C . ALA A 1 306 ? -31.891 10.496 24.981 1.00 65.50 306 ALA A C 1
ATOM 2383 O O . ALA A 1 306 ? -32.040 11.298 24.062 1.00 65.50 306 ALA A O 1
ATOM 2384 N N . ASP A 1 307 ? -31.129 10.772 26.044 1.00 76.06 307 ASP A N 1
ATOM 2385 C CA . ASP A 1 307 ? -30.474 12.063 26.245 1.00 76.06 307 ASP A CA 1
ATOM 2386 C C . ASP A 1 307 ? -29.221 12.198 25.355 1.00 76.06 307 ASP A C 1
ATOM 2388 O O . ASP A 1 307 ? -28.283 11.398 25.479 1.00 76.06 307 ASP A O 1
ATOM 2392 N N . PRO A 1 308 ? -29.142 13.230 24.491 1.00 76.44 308 PRO A N 1
ATOM 2393 C CA . PRO A 1 308 ? -27.916 13.548 23.767 1.00 76.44 308 PRO A CA 1
ATOM 2394 C C . PRO A 1 308 ? -26.758 13.783 24.746 1.00 76.44 308 PRO A C 1
ATOM 2396 O O . PRO A 1 308 ? -26.901 14.531 25.713 1.00 76.44 308 PRO A O 1
ATOM 2399 N N . GLY A 1 309 ? -25.600 13.169 24.498 1.00 78.88 309 GLY A N 1
ATOM 2400 C CA . GLY A 1 309 ? -24.453 13.260 25.408 1.00 78.88 309 GLY A CA 1
ATOM 2401 C C . GLY A 1 309 ? -24.368 12.152 26.457 1.00 78.88 309 GLY A C 1
ATOM 2402 O O . GLY A 1 309 ? -23.418 12.152 27.239 1.00 78.88 309 GLY A O 1
ATOM 2403 N N . TYR A 1 310 ? -25.319 11.210 26.497 1.00 86.50 310 TYR A N 1
ATOM 2404 C CA . TYR A 1 310 ? -25.225 10.072 27.408 1.00 86.50 310 TYR A CA 1
ATOM 2405 C C . TYR A 1 310 ? -23.984 9.214 27.129 1.00 86.50 310 TYR A C 1
ATOM 2407 O O . TYR A 1 310 ? -23.694 8.859 25.985 1.00 86.50 310 TYR A O 1
ATOM 2415 N N . ARG A 1 311 ? -23.291 8.844 28.210 1.00 89.25 311 ARG A N 1
ATOM 2416 C CA . ARG A 1 311 ? -22.132 7.957 28.206 1.00 89.25 311 ARG A CA 1
ATOM 2417 C C . ARG A 1 311 ? -22.393 6.765 29.136 1.00 89.25 311 ARG A C 1
ATOM 2419 O O . ARG A 1 311 ? -22.671 7.000 30.314 1.00 89.25 311 ARG A O 1
ATOM 2426 N N . PRO A 1 312 ? -22.293 5.518 28.648 1.00 91.25 312 PRO A N 1
ATOM 2427 C CA . PRO A 1 312 ? -22.402 4.337 29.490 1.00 91.25 312 PRO A CA 1
ATOM 2428 C C . PRO A 1 312 ? -21.186 4.217 30.419 1.00 91.25 312 PRO A C 1
ATOM 2430 O O . PRO A 1 312 ? -20.061 4.560 30.049 1.00 91.25 312 PRO A O 1
ATOM 2433 N N . GLU A 1 313 ? -21.420 3.747 31.643 1.00 92.50 313 GLU A N 1
ATOM 2434 C CA . GLU A 1 313 ? -20.351 3.483 32.608 1.00 92.50 313 GLU A CA 1
ATOM 2435 C C . GLU A 1 313 ? -19.599 2.196 32.222 1.00 92.50 313 GLU A C 1
ATOM 2437 O O . GLU A 1 313 ? -20.244 1.206 31.863 1.00 92.50 313 GLU A O 1
ATOM 2442 N N . PRO A 1 314 ? -18.253 2.164 32.305 1.00 95.81 314 PRO A N 1
ATOM 2443 C CA . PRO A 1 314 ? -17.490 0.941 32.075 1.00 95.81 314 PRO A CA 1
ATOM 2444 C C . PRO A 1 314 ? -17.984 -0.225 32.940 1.00 95.81 314 PRO A C 1
ATOM 2446 O O . PRO A 1 314 ? -18.253 -0.066 34.129 1.00 95.81 314 PRO A O 1
ATOM 2449 N N . GLY A 1 315 ? -18.104 -1.403 32.333 1.00 94.81 315 GLY A N 1
ATOM 2450 C CA . GLY A 1 315 ? -18.609 -2.624 32.955 1.00 94.81 315 GLY A CA 1
ATOM 2451 C C . GLY A 1 315 ? -20.131 -2.698 33.094 1.00 94.81 315 GLY A C 1
ATOM 2452 O O . GLY A 1 315 ? -20.624 -3.705 33.592 1.00 94.81 315 GLY A O 1
ATOM 2453 N N . THR A 1 316 ? -20.874 -1.671 32.667 1.00 95.06 316 THR A N 1
ATOM 2454 C CA . THR A 1 316 ? -22.342 -1.663 32.714 1.00 95.06 316 THR A CA 1
ATOM 2455 C C . THR A 1 316 ? -22.923 -1.926 31.333 1.00 95.06 316 THR A C 1
ATOM 2457 O O . THR A 1 316 ? -22.577 -1.246 30.367 1.00 95.06 316 THR A O 1
ATOM 2460 N N . ASP A 1 317 ? -23.831 -2.894 31.252 1.00 94.25 317 ASP A N 1
ATOM 2461 C CA . ASP A 1 317 ? -24.538 -3.219 30.017 1.00 94.25 317 ASP A CA 1
ATOM 2462 C C . ASP A 1 317 ? -25.433 -2.053 29.583 1.00 94.25 317 ASP A C 1
ATOM 2464 O O . ASP A 1 317 ? -26.174 -1.481 30.387 1.00 94.25 317 ASP A O 1
ATOM 2468 N N . CYS A 1 318 ? -25.390 -1.718 28.296 1.00 94.44 318 CYS A N 1
ATOM 2469 C CA . CYS A 1 318 ? -26.346 -0.823 27.663 1.00 94.44 318 CYS A CA 1
ATOM 2470 C C . CYS A 1 318 ? -26.863 -1.404 26.343 1.00 94.44 318 CYS A C 1
ATOM 2472 O O . CYS A 1 318 ? -26.201 -2.215 25.696 1.00 94.44 318 CYS A O 1
ATOM 2474 N N . VAL A 1 319 ? -28.056 -0.994 25.925 1.00 95.19 319 VAL A N 1
ATOM 2475 C CA . VAL A 1 319 ? -28.655 -1.405 24.653 1.00 95.19 319 VAL A CA 1
ATOM 2476 C C . VAL A 1 319 ? -28.274 -0.415 23.562 1.00 95.19 319 VAL A C 1
ATOM 2478 O O . VAL A 1 319 ? -28.661 0.752 23.620 1.00 95.19 319 VAL A O 1
ATOM 2481 N N . VAL A 1 320 ? -27.585 -0.871 22.518 1.00 95.75 320 VAL A N 1
ATOM 2482 C CA . VAL A 1 320 ? -27.287 -0.074 21.318 1.00 95.75 320 VAL A CA 1
ATOM 2483 C C . VAL A 1 320 ? -28.182 -0.522 20.168 1.00 95.75 320 VAL A C 1
ATOM 2485 O O . VAL A 1 320 ? -28.258 -1.711 19.868 1.00 95.75 320 VAL A O 1
ATOM 2488 N N . SER A 1 321 ? -28.850 0.430 19.517 1.00 95.50 321 SER A N 1
ATOM 2489 C CA . SER A 1 321 ? -29.800 0.190 18.427 1.00 95.50 321 SER A CA 1
ATOM 2490 C C . SER A 1 321 ? -29.349 0.789 17.100 1.00 95.50 321 SER A C 1
ATOM 2492 O O . SER A 1 321 ? -28.699 1.834 17.063 1.00 95.50 321 SER A O 1
ATOM 2494 N N . PHE A 1 322 ? -29.751 0.133 16.013 1.00 96.19 322 PHE A N 1
ATOM 2495 C CA . PHE A 1 322 ? -29.375 0.421 14.631 1.00 96.19 322 PHE A CA 1
ATOM 2496 C C . PHE A 1 322 ? -30.629 0.508 13.760 1.00 96.19 322 PHE A C 1
ATOM 2498 O O . PHE A 1 322 ? -31.500 -0.362 13.836 1.00 96.19 322 PHE A O 1
ATOM 2505 N N . ARG A 1 323 ? -30.725 1.547 12.921 1.00 95.94 323 ARG A N 1
ATOM 2506 C CA . ARG A 1 323 ? -31.845 1.740 11.981 1.00 95.94 323 ARG A CA 1
ATOM 2507 C C . ARG A 1 323 ? -31.466 2.675 10.838 1.00 95.94 323 ARG A C 1
ATOM 2509 O O . ARG A 1 323 ? -30.761 3.658 11.056 1.00 95.94 323 ARG A O 1
ATOM 2516 N N . VAL A 1 324 ? -32.029 2.455 9.652 1.00 95.56 324 VAL A N 1
ATOM 2517 C CA . VAL A 1 324 ? -32.046 3.448 8.569 1.00 95.56 324 VAL A CA 1
ATOM 2518 C C . VAL A 1 324 ? -33.444 4.051 8.450 1.00 95.56 324 VAL A C 1
ATOM 2520 O O . VAL A 1 324 ? -34.401 3.347 8.139 1.00 95.56 324 VAL A O 1
ATOM 2523 N N . GLY A 1 325 ? -33.586 5.347 8.718 1.00 94.25 325 GLY A N 1
ATOM 2524 C CA . GLY A 1 325 ? -34.900 5.993 8.798 1.00 94.25 325 GLY A CA 1
ATOM 2525 C C . GLY A 1 325 ? -34.814 7.469 9.161 1.00 94.25 325 GLY A C 1
ATOM 2526 O O . GLY A 1 325 ? -33.787 8.100 8.906 1.00 94.25 325 GLY A O 1
ATOM 2527 N N . ALA A 1 326 ? -35.868 8.017 9.769 1.00 92.00 326 ALA A N 1
ATOM 2528 C CA . ALA A 1 326 ? -35.846 9.386 10.266 1.00 92.00 326 ALA A CA 1
ATOM 2529 C C . ALA A 1 326 ? -34.713 9.578 11.283 1.00 92.00 326 ALA A C 1
ATOM 2531 O O . ALA A 1 326 ? -34.321 8.648 11.999 1.00 92.00 326 ALA A O 1
ATOM 2532 N N . GLN A 1 327 ? -34.182 10.799 11.326 1.00 90.56 327 GLN A N 1
ATOM 2533 C CA . GLN A 1 327 ? -33.090 11.159 12.219 1.00 90.56 327 GLN A CA 1
ATOM 2534 C C . GLN A 1 327 ? -33.462 10.896 13.683 1.00 90.56 327 GLN A C 1
ATOM 2536 O O . GLN A 1 327 ? -34.474 11.390 14.177 1.00 90.56 327 GLN A O 1
ATOM 2541 N N . VAL A 1 328 ? -32.603 10.159 14.383 1.00 90.88 328 VAL A N 1
ATOM 2542 C CA . VAL A 1 328 ? -32.649 10.010 15.839 1.00 90.88 328 VAL A CA 1
ATOM 2543 C C . VAL A 1 328 ? -31.782 11.106 16.456 1.00 90.88 328 VAL A C 1
ATOM 2545 O O . VAL A 1 328 ? -30.604 11.225 16.122 1.00 90.88 328 VAL A O 1
ATOM 2548 N N . GLU A 1 329 ? -32.357 11.920 17.345 1.00 87.69 329 GLU A N 1
ATOM 2549 C CA . GLU A 1 329 ? -31.667 13.071 17.956 1.00 87.69 329 GLU A CA 1
ATOM 2550 C C . GLU A 1 329 ? -30.399 12.655 18.721 1.00 87.69 329 GLU A C 1
ATOM 2552 O O . GLU A 1 329 ? -29.366 13.308 18.601 1.00 87.69 329 GLU A O 1
ATOM 2557 N N . ALA A 1 330 ? -30.448 11.516 19.418 1.00 89.00 330 ALA A N 1
ATOM 2558 C CA . ALA A 1 330 ? -29.329 10.934 20.162 1.00 89.00 330 ALA A CA 1
ATOM 2559 C C . ALA A 1 330 ? -28.442 9.978 19.331 1.00 89.00 330 ALA A C 1
ATOM 2561 O O . ALA A 1 330 ? -27.756 9.124 19.893 1.00 89.00 330 ALA A O 1
ATOM 2562 N N . SER A 1 331 ? -28.460 10.071 17.994 1.00 91.31 331 SER A N 1
ATOM 2563 C CA . SER A 1 331 ? -27.598 9.230 17.154 1.00 91.31 331 SER A CA 1
ATOM 2564 C C . SER A 1 331 ? -26.112 9.539 17.391 1.00 91.31 331 SER A C 1
ATOM 2566 O O . SER A 1 331 ? -25.664 10.676 17.264 1.00 91.31 331 SER A O 1
ATOM 2568 N N . LEU A 1 332 ? -25.331 8.496 17.660 1.00 91.19 332 LEU A N 1
ATOM 2569 C CA . LEU A 1 332 ? -23.869 8.466 17.693 1.00 91.19 332 LEU A CA 1
ATOM 2570 C C . LEU A 1 332 ? -23.253 8.604 16.291 1.00 91.19 332 LEU A C 1
ATOM 2572 O O . LEU A 1 332 ? -22.083 8.957 16.156 1.00 91.19 332 LEU A O 1
ATOM 2576 N N . ALA A 1 333 ? -24.041 8.362 15.241 1.00 87.50 333 ALA A N 1
ATOM 2577 C CA . ALA A 1 333 ? -23.666 8.574 13.849 1.00 87.50 333 ALA A CA 1
ATOM 2578 C C . ALA A 1 333 ? -24.401 9.809 13.292 1.00 87.50 333 ALA A C 1
ATOM 2580 O O . ALA A 1 333 ? -25.458 9.689 12.667 1.00 87.50 333 ALA A O 1
ATOM 2581 N N . ALA A 1 334 ? -23.870 11.011 13.540 1.00 78.38 334 ALA A N 1
ATOM 2582 C CA . ALA A 1 334 ? -24.396 12.253 12.964 1.00 78.38 334 ALA A CA 1
ATOM 2583 C C . ALA A 1 334 ? -23.559 12.763 11.778 1.00 78.38 334 ALA A C 1
ATOM 2585 O O . ALA A 1 334 ? -22.370 12.475 11.655 1.00 78.38 334 ALA A O 1
ATOM 2586 N N . GLY A 1 335 ? -24.181 13.594 10.936 1.00 76.69 335 GLY A N 1
ATOM 2587 C CA . GLY A 1 335 ? -23.532 14.297 9.823 1.00 76.69 335 GLY A CA 1
ATOM 2588 C C . GLY A 1 335 ? -24.228 14.071 8.484 1.00 76.69 335 GLY A C 1
ATOM 2589 O O . GLY A 1 335 ? -24.982 13.121 8.314 1.00 76.69 335 GLY A O 1
ATOM 2590 N N . ASP A 1 336 ? -23.992 14.948 7.506 1.00 78.12 336 ASP A N 1
ATOM 2591 C CA . ASP A 1 336 ? -24.622 14.834 6.178 1.00 78.12 336 ASP A CA 1
ATOM 2592 C C . ASP A 1 336 ? -24.218 13.582 5.422 1.00 78.12 336 ASP A C 1
ATOM 2594 O O . ASP A 1 336 ? -24.960 13.095 4.576 1.00 78.12 336 ASP A O 1
ATOM 2598 N N . LYS A 1 337 ? -23.064 13.025 5.772 1.00 76.88 337 LYS A N 1
ATOM 2599 C CA . LYS A 1 337 ? -22.626 11.779 5.190 1.00 76.88 337 LYS A CA 1
ATOM 2600 C C . LYS A 1 337 ? -23.623 10.661 5.503 1.00 76.88 337 LYS A C 1
ATOM 2602 O O . LYS A 1 337 ? -23.823 9.852 4.609 1.00 76.88 337 LYS A O 1
ATOM 2607 N N . THR A 1 338 ? -24.255 10.575 6.683 1.00 84.88 338 THR A N 1
ATOM 2608 C CA . THR A 1 338 ? -25.110 9.421 7.063 1.00 84.88 338 THR A CA 1
ATOM 2609 C C . THR A 1 338 ? -26.429 9.332 6.300 1.00 84.88 338 THR A C 1
ATOM 2611 O O . THR A 1 338 ? -27.191 8.389 6.518 1.00 84.88 338 THR A O 1
ATOM 2614 N N . LYS A 1 339 ? -26.695 10.289 5.405 1.00 88.31 339 LYS A N 1
ATOM 2615 C CA . LYS A 1 339 ? -27.857 10.295 4.522 1.00 88.31 339 LYS A CA 1
ATOM 2616 C C . LYS A 1 339 ? -27.860 9.089 3.589 1.00 88.31 339 LYS A C 1
ATOM 2618 O O . LYS A 1 339 ? -26.812 8.617 3.145 1.00 88.31 339 LYS A O 1
ATOM 2623 N N . VAL A 1 340 ? -29.063 8.611 3.307 1.00 88.12 340 VAL A N 1
ATOM 2624 C CA . VAL A 1 340 ? -29.344 7.563 2.331 1.00 88.12 340 VAL A CA 1
ATOM 2625 C C . VAL A 1 340 ? -30.374 8.126 1.370 1.00 88.12 340 VAL A C 1
ATOM 2627 O O . VAL A 1 340 ? -31.525 8.334 1.753 1.00 88.12 340 VAL A O 1
ATOM 2630 N N . ASP A 1 341 ? -29.941 8.413 0.146 1.00 85.19 341 ASP A N 1
ATOM 2631 C CA . ASP A 1 341 ? -30.801 9.049 -0.842 1.00 85.19 341 ASP A CA 1
ATOM 2632 C C . ASP A 1 341 ? -31.877 8.081 -1.321 1.00 85.19 341 ASP A C 1
ATOM 2634 O O . ASP A 1 341 ? -31.608 6.934 -1.688 1.00 85.19 341 ASP A O 1
ATOM 2638 N N . ASP A 1 342 ? -33.116 8.570 -1.377 1.00 84.25 342 ASP A N 1
ATOM 2639 C CA . ASP A 1 342 ? -34.240 7.775 -1.858 1.00 84.25 342 ASP A CA 1
ATOM 2640 C C . ASP A 1 342 ? -33.989 7.263 -3.273 1.00 84.25 342 ASP A C 1
ATOM 2642 O O . ASP A 1 342 ? -34.340 6.131 -3.581 1.00 84.25 342 ASP A O 1
ATOM 2646 N N . ALA A 1 343 ? -33.328 8.049 -4.124 1.00 81.88 343 ALA A N 1
ATOM 2647 C CA . ALA A 1 343 ? -32.998 7.669 -5.495 1.00 81.88 343 ALA A CA 1
ATOM 2648 C C . ALA A 1 343 ? -32.133 6.397 -5.602 1.00 81.88 343 ALA A C 1
ATOM 2650 O O . ALA A 1 343 ? -32.197 5.718 -6.627 1.00 81.88 343 ALA A O 1
ATOM 2651 N N . ASP A 1 344 ? -31.379 6.056 -4.557 1.00 79.94 344 ASP A N 1
ATOM 2652 C CA . ASP A 1 344 ? -30.471 4.910 -4.551 1.00 79.94 344 ASP A CA 1
ATOM 2653 C C . ASP A 1 344 ? -31.122 3.616 -4.035 1.00 79.94 344 ASP A C 1
ATOM 2655 O O . ASP A 1 344 ? -30.523 2.541 -4.106 1.00 79.94 344 ASP A O 1
ATOM 2659 N N . ILE A 1 345 ? -32.357 3.689 -3.527 1.00 85.75 345 ILE A N 1
ATOM 2660 C CA . ILE A 1 345 ? -33.067 2.535 -2.969 1.00 85.75 345 ILE A CA 1
ATOM 2661 C C . ILE A 1 345 ? -34.017 1.954 -4.024 1.00 85.75 345 ILE A C 1
ATOM 2663 O O . ILE A 1 345 ? -34.948 2.650 -4.435 1.00 85.75 345 ILE A O 1
ATOM 2667 N N . PRO A 1 346 ? -33.844 0.688 -4.451 1.00 85.44 346 PRO A N 1
ATOM 2668 C CA . PRO A 1 346 ? -34.726 0.049 -5.428 1.00 85.44 346 PRO A CA 1
ATOM 2669 C C . PRO A 1 346 ? -36.189 0.004 -4.973 1.00 85.44 346 PRO A C 1
ATOM 2671 O O . PRO A 1 346 ? -36.478 0.064 -3.779 1.00 85.44 346 PRO A O 1
ATOM 2674 N N . GLU A 1 347 ? -37.122 -0.187 -5.910 1.00 86.19 347 GLU A N 1
ATOM 2675 C CA . GLU A 1 347 ? -38.553 -0.341 -5.587 1.00 86.19 347 GLU A CA 1
ATOM 2676 C C . GLU A 1 347 ? -38.822 -1.516 -4.629 1.00 86.19 347 GLU A C 1
ATOM 2678 O O . GLU A 1 347 ? -39.639 -1.400 -3.719 1.00 86.19 347 GLU A O 1
ATOM 2683 N N . ALA A 1 348 ? -38.064 -2.612 -4.745 1.00 88.62 348 ALA A N 1
ATOM 2684 C CA . ALA A 1 348 ? -38.122 -3.745 -3.813 1.00 88.62 348 ALA A CA 1
ATOM 2685 C C . ALA A 1 348 ? -37.526 -3.443 -2.415 1.00 88.62 348 ALA A C 1
ATOM 2687 O O . ALA A 1 348 ? -37.584 -4.276 -1.509 1.00 88.62 348 ALA A O 1
ATOM 2688 N N . GLY A 1 349 ? -36.950 -2.256 -2.221 1.00 90.62 349 GLY A N 1
ATOM 2689 C CA . GLY A 1 349 ? -36.097 -1.914 -1.090 1.00 90.62 349 GLY A CA 1
ATOM 2690 C C . GLY A 1 349 ? -34.654 -2.387 -1.279 1.00 90.62 349 GLY A C 1
ATOM 2691 O O . GLY A 1 349 ? -34.308 -3.081 -2.236 1.00 90.62 349 GLY A O 1
ATOM 2692 N N . LEU A 1 350 ? -33.796 -1.973 -0.355 1.00 91.19 350 LEU A N 1
ATOM 2693 C CA . LEU A 1 350 ? -32.372 -2.256 -0.351 1.00 91.19 350 LEU A CA 1
ATOM 2694 C C . LEU A 1 350 ? -32.035 -3.195 0.808 1.00 91.19 350 LEU A C 1
ATOM 2696 O O . LEU A 1 350 ? -32.114 -2.801 1.972 1.00 91.19 350 LEU A O 1
ATOM 2700 N N . ALA A 1 351 ? -31.632 -4.420 0.481 1.00 92.25 351 ALA A N 1
ATOM 2701 C CA . ALA A 1 351 ? -31.089 -5.350 1.458 1.00 92.25 351 ALA A CA 1
ATOM 2702 C C . ALA A 1 351 ? -29.666 -4.922 1.832 1.00 92.25 351 ALA A C 1
ATOM 2704 O O . ALA A 1 351 ? -28.802 -4.778 0.961 1.00 92.25 351 ALA A O 1
ATOM 2705 N N . THR A 1 352 ? -29.431 -4.722 3.124 1.00 92.75 352 THR A N 1
ATOM 2706 C CA . THR A 1 352 ? -28.112 -4.400 3.670 1.00 92.75 352 THR A CA 1
ATOM 2707 C C . THR A 1 352 ? -27.708 -5.423 4.709 1.00 92.75 352 THR A C 1
ATOM 2709 O O . THR A 1 352 ? -28.543 -5.908 5.472 1.00 92.75 352 THR A O 1
ATOM 2712 N N . ARG A 1 353 ? -26.417 -5.728 4.764 1.00 90.19 353 ARG A N 1
ATOM 2713 C CA . ARG A 1 353 ? -25.822 -6.537 5.822 1.00 90.19 353 ARG A CA 1
ATOM 2714 C C . ARG A 1 353 ? -24.954 -5.649 6.695 1.00 90.19 353 ARG A C 1
ATOM 2716 O O . ARG A 1 353 ? -24.232 -4.793 6.193 1.00 90.19 353 ARG A O 1
ATOM 2723 N N . TRP A 1 354 ? -25.056 -5.856 7.996 1.00 92.88 354 TRP A N 1
ATOM 2724 C CA . TRP A 1 354 ? -24.373 -5.079 9.012 1.00 92.88 354 TRP A CA 1
ATOM 2725 C C . TRP A 1 354 ? -23.498 -6.011 9.825 1.00 92.88 354 TRP A C 1
ATOM 2727 O O . TRP A 1 354 ? -23.980 -7.027 10.326 1.00 92.88 354 TRP A O 1
ATOM 2737 N N . THR A 1 355 ? -22.228 -5.648 9.966 1.00 90.50 355 THR A N 1
ATOM 2738 C CA . THR A 1 355 ? -21.312 -6.305 10.895 1.00 90.50 355 THR A CA 1
ATOM 2739 C C . THR A 1 355 ? -20.840 -5.307 11.935 1.00 90.50 355 THR A C 1
ATOM 2741 O O . THR A 1 355 ? -20.335 -4.239 11.585 1.00 90.50 355 THR A O 1
ATOM 2744 N N . ILE A 1 356 ? -21.006 -5.666 13.205 1.00 93.44 356 ILE A N 1
ATOM 2745 C CA . ILE A 1 356 ? -20.606 -4.864 14.357 1.00 93.44 356 ILE A CA 1
ATOM 2746 C C . ILE A 1 356 ? -19.412 -5.539 15.021 1.00 93.44 356 ILE A C 1
ATOM 2748 O O . ILE A 1 356 ? -19.515 -6.676 15.489 1.00 93.44 356 ILE A O 1
ATOM 2752 N N . ALA A 1 357 ? -18.293 -4.825 15.066 1.00 90.56 357 ALA A N 1
ATOM 2753 C CA . ALA A 1 357 ? -17.074 -5.247 15.736 1.00 90.56 357 ALA A CA 1
ATOM 2754 C C . ALA A 1 357 ? -16.799 -4.323 16.932 1.00 90.56 357 ALA A C 1
ATOM 2756 O O . ALA A 1 357 ? -16.657 -3.110 16.736 1.00 90.56 357 ALA A O 1
ATOM 2757 N N . PRO A 1 358 ? -16.758 -4.850 18.167 1.00 92.31 358 PRO A N 1
ATOM 2758 C CA . PRO A 1 358 ? -16.491 -4.033 19.338 1.00 92.31 358 PRO A CA 1
ATOM 2759 C C . PRO A 1 358 ? -14.989 -3.747 19.486 1.00 92.31 358 PRO A C 1
ATOM 2761 O O . PRO A 1 358 ? -14.152 -4.621 19.271 1.00 92.31 358 PRO A O 1
ATOM 2764 N N . HIS A 1 359 ? -14.648 -2.540 19.933 1.00 90.44 359 HIS A N 1
ATOM 2765 C CA . HIS A 1 359 ? -13.316 -2.180 20.416 1.00 90.44 359 HIS A CA 1
ATOM 2766 C C . HIS A 1 359 ? -13.439 -1.736 21.867 1.00 90.44 359 HIS A C 1
ATOM 2768 O O . HIS A 1 359 ? -14.241 -0.854 22.166 1.00 90.44 359 HIS A O 1
ATOM 2774 N N . HIS A 1 360 ? -12.667 -2.352 22.768 1.00 91.69 360 HIS A N 1
ATOM 2775 C CA . HIS A 1 360 ? -12.780 -2.103 24.212 1.00 91.69 360 HIS A CA 1
ATOM 2776 C C . HIS A 1 360 ? -14.226 -2.249 24.723 1.00 91.69 360 HIS A C 1
ATOM 2778 O O . HIS A 1 360 ? -14.681 -1.507 25.587 1.00 91.69 360 HIS A O 1
ATOM 2784 N N . ALA A 1 361 ? -14.972 -3.202 24.165 1.00 94.06 361 ALA A N 1
ATOM 2785 C CA . ALA A 1 361 ? -16.338 -3.525 24.552 1.00 94.06 361 ALA A CA 1
ATOM 2786 C C . ALA A 1 361 ? -16.619 -5.008 24.281 1.00 94.06 361 ALA A C 1
ATOM 2788 O O . ALA A 1 361 ? -15.868 -5.673 23.566 1.00 94.06 361 ALA A O 1
ATOM 2789 N N . SER A 1 362 ? -17.717 -5.519 24.828 1.00 95.00 362 SER A N 1
ATOM 2790 C CA . SER A 1 362 ? -18.257 -6.835 24.479 1.00 95.00 362 SER A CA 1
ATOM 2791 C C . SER A 1 362 ? -19.699 -6.714 23.997 1.00 95.00 362 SER A C 1
ATOM 2793 O O . SER A 1 362 ? -20.398 -5.775 24.379 1.00 95.00 362 SER A O 1
ATOM 2795 N N . LEU A 1 363 ? -20.113 -7.629 23.117 1.00 95.62 363 LEU A N 1
ATOM 2796 C CA . LEU A 1 363 ? -21.460 -7.666 22.549 1.00 95.62 363 LEU A CA 1
ATOM 2797 C C . LEU A 1 363 ? -22.260 -8.831 23.140 1.00 95.62 363 LEU A C 1
ATOM 2799 O O . LEU A 1 363 ? -21.745 -9.940 23.277 1.00 95.62 363 LEU A O 1
ATOM 2803 N N . GLY A 1 364 ? -23.539 -8.592 23.412 1.00 93.94 364 GLY A N 1
ATOM 2804 C CA . GLY A 1 364 ? -24.525 -9.600 23.785 1.00 93.94 364 GLY A CA 1
ATOM 2805 C C . GLY A 1 364 ? -25.730 -9.571 22.843 1.00 93.94 364 GLY A C 1
ATOM 2806 O O . GLY A 1 364 ? -26.113 -8.525 22.318 1.00 93.94 364 GLY A O 1
ATOM 2807 N N . SER A 1 365 ? -26.328 -10.740 22.612 1.00 91.50 365 SER A N 1
ATOM 2808 C CA . SER A 1 365 ? -27.519 -10.852 21.761 1.00 91.50 365 SER A CA 1
ATOM 2809 C C . SER A 1 365 ? -28.770 -10.424 22.526 1.00 91.50 365 SER A C 1
ATOM 2811 O O . SER A 1 365 ? -28.909 -10.726 23.712 1.00 91.50 365 SER A O 1
ATOM 2813 N N . ILE A 1 366 ? -29.701 -9.773 21.834 1.00 89.00 366 ILE A N 1
ATOM 2814 C CA . ILE A 1 366 ? -31.069 -9.564 22.316 1.00 89.00 366 ILE A CA 1
ATOM 2815 C C . ILE A 1 366 ? -31.965 -10.541 21.553 1.00 89.00 366 ILE A C 1
ATOM 2817 O O . ILE A 1 366 ? -31.899 -10.632 20.326 1.00 89.00 366 ILE A O 1
ATOM 2821 N N . GLU A 1 367 ? -32.760 -11.319 22.287 1.00 78.50 367 GLU A N 1
ATOM 2822 C CA . GLU A 1 367 ? -33.559 -12.403 21.716 1.00 78.50 367 GLU A CA 1
ATOM 2823 C C . GLU A 1 367 ? -34.470 -11.886 20.587 1.00 78.50 367 GLU A C 1
ATOM 2825 O O . GLU A 1 367 ? -35.238 -10.941 20.763 1.00 78.50 367 GLU A O 1
ATOM 2830 N N . GLY A 1 368 ? -34.351 -12.496 19.403 1.00 70.19 368 GLY A N 1
ATOM 2831 C CA . GLY A 1 368 ? -35.180 -12.186 18.236 1.00 70.19 368 GLY A CA 1
ATOM 2832 C C . GLY A 1 368 ? -34.724 -11.016 17.353 1.00 70.19 368 GLY A C 1
ATOM 2833 O O . GLY A 1 368 ? -35.381 -10.772 16.343 1.00 70.19 368 GLY A O 1
ATOM 2834 N N . THR A 1 369 ? -33.627 -10.309 17.666 1.00 68.12 369 THR A N 1
ATOM 2835 C CA . THR A 1 369 ? -33.175 -9.147 16.864 1.00 68.12 369 THR A CA 1
ATOM 2836 C C . THR A 1 369 ? -31.808 -9.322 16.205 1.00 68.12 369 THR A C 1
ATOM 2838 O O . THR A 1 369 ? -31.580 -8.767 15.131 1.00 68.12 369 THR A O 1
ATOM 2841 N N . SER A 1 370 ? -30.888 -10.073 16.814 1.00 74.62 370 SER A N 1
ATOM 2842 C CA . SER A 1 370 ? -29.512 -10.227 16.327 1.00 74.62 370 SER A CA 1
ATOM 2843 C C . SER A 1 370 ? -28.833 -11.474 16.898 1.00 74.62 370 SER A C 1
ATOM 2845 O O . SER A 1 370 ? -29.267 -12.026 17.910 1.00 74.62 370 SER A O 1
ATOM 2847 N N . ILE A 1 371 ? -27.759 -11.922 16.241 1.00 79.69 371 ILE A N 1
ATOM 2848 C CA . ILE A 1 371 ? -26.915 -13.025 16.711 1.00 79.69 371 ILE A CA 1
ATOM 2849 C C . ILE A 1 371 ? -25.481 -12.511 16.835 1.00 79.69 371 ILE A C 1
ATOM 2851 O O . ILE A 1 371 ? -24.902 -12.015 15.864 1.00 79.69 371 ILE A O 1
ATOM 2855 N N . VAL A 1 372 ? -24.913 -12.644 18.034 1.00 84.00 372 VAL A N 1
ATOM 2856 C CA . VAL A 1 372 ? -23.481 -12.453 18.289 1.00 84.00 372 VAL A CA 1
ATOM 2857 C C . VAL A 1 372 ? -22.775 -13.790 18.076 1.00 84.00 372 VAL A C 1
ATOM 2859 O O . VAL A 1 372 ? -23.084 -14.785 18.731 1.00 84.00 372 VAL A O 1
ATOM 2862 N N . ALA A 1 373 ? -21.846 -13.820 17.130 1.00 83.38 373 ALA A N 1
ATOM 2863 C CA . ALA A 1 373 ? -21.039 -14.984 16.814 1.00 83.38 373 ALA A CA 1
ATOM 2864 C C . ALA A 1 373 ? -20.008 -15.271 17.929 1.00 83.38 373 ALA A C 1
ATOM 2866 O O . ALA A 1 373 ? -19.627 -14.367 18.675 1.00 83.38 373 ALA A O 1
ATOM 2867 N N . PRO A 1 374 ? -19.489 -16.512 18.032 1.00 80.75 374 PRO A N 1
ATOM 2868 C CA . PRO A 1 374 ? -18.513 -16.890 19.063 1.00 80.75 374 PRO A CA 1
ATOM 2869 C C . PRO A 1 374 ? -17.222 -16.059 19.077 1.00 80.75 374 PRO A C 1
ATOM 2871 O O . PRO A 1 374 ? -16.530 -16.016 20.088 1.00 80.75 374 PRO A O 1
ATOM 2874 N N . ASN A 1 375 ? -16.891 -15.401 17.964 1.00 79.88 375 ASN A N 1
ATOM 2875 C CA . ASN A 1 375 ? -15.751 -14.490 17.849 1.00 79.88 375 ASN A CA 1
ATOM 2876 C C . ASN A 1 375 ? -16.034 -13.073 18.390 1.00 79.88 375 ASN A C 1
ATOM 2878 O O . ASN A 1 375 ? -15.180 -12.200 18.260 1.00 79.88 375 ASN A O 1
ATOM 2882 N N . GLY A 1 376 ? -17.208 -12.837 18.987 1.00 87.19 376 GLY A N 1
ATOM 2883 C CA . GLY A 1 376 ? -17.587 -11.564 19.605 1.00 87.19 376 GLY A CA 1
ATOM 2884 C C . GLY A 1 376 ? -18.152 -10.522 18.635 1.00 87.19 376 GLY A C 1
ATOM 2885 O O . GLY A 1 376 ? -18.379 -9.385 19.042 1.00 87.19 376 GLY A O 1
ATOM 2886 N N . LEU A 1 377 ? -18.387 -10.888 17.372 1.00 88.88 377 LEU A N 1
ATOM 2887 C CA . LEU A 1 377 ? -18.963 -10.010 16.351 1.00 88.88 377 LEU A CA 1
ATOM 2888 C C . LEU A 1 377 ? -20.476 -10.199 16.262 1.00 88.88 377 LEU A C 1
ATOM 2890 O O . LEU A 1 377 ? -20.959 -11.321 16.376 1.00 88.88 377 LEU A O 1
ATOM 2894 N N . ALA A 1 378 ? -21.226 -9.138 15.974 1.00 91.19 378 ALA A N 1
ATOM 2895 C CA . ALA A 1 378 ? -22.641 -9.265 15.621 1.00 91.19 378 ALA A CA 1
ATOM 2896 C C . ALA A 1 378 ? -22.835 -9.098 14.116 1.00 91.19 378 ALA A C 1
ATOM 2898 O O . ALA A 1 378 ? -22.279 -8.173 13.524 1.00 91.19 378 ALA A O 1
ATOM 2899 N N . VAL A 1 379 ? -23.654 -9.958 13.508 1.00 88.81 379 VAL A N 1
ATOM 2900 C CA . VAL A 1 379 ? -24.025 -9.849 12.091 1.00 88.81 379 VAL A CA 1
ATOM 2901 C C . VAL A 1 379 ? -25.538 -9.928 11.955 1.00 88.81 379 VAL A C 1
ATOM 2903 O O . VAL A 1 379 ? -26.172 -10.828 12.504 1.00 88.81 379 VAL A O 1
ATOM 2906 N N . PHE A 1 380 ? -26.124 -8.988 11.219 1.00 91.12 380 PHE A N 1
ATOM 2907 C CA . PHE A 1 380 ? -27.559 -8.968 10.942 1.00 91.12 380 PHE A CA 1
ATOM 2908 C C . PHE A 1 380 ? -27.863 -8.314 9.593 1.00 91.12 380 PHE A C 1
ATOM 2910 O O . PHE A 1 380 ? -27.041 -7.596 9.022 1.00 91.12 380 PHE A O 1
ATOM 2917 N N . GLU A 1 381 ? -29.056 -8.578 9.069 1.00 91.62 381 GLU A N 1
ATOM 2918 C CA . GLU A 1 381 ? -29.544 -7.977 7.830 1.00 91.62 381 GLU A CA 1
ATOM 2919 C C . GLU A 1 381 ? -30.617 -6.926 8.144 1.00 91.62 381 GLU A C 1
ATOM 2921 O O . GLU A 1 381 ? -31.457 -7.108 9.026 1.00 91.62 381 GLU A O 1
ATOM 2926 N N . LEU A 1 382 ? -30.588 -5.812 7.415 1.00 93.94 382 LEU A N 1
ATOM 2927 C CA . LEU A 1 382 ? -31.605 -4.770 7.454 1.00 93.94 382 LEU A CA 1
ATOM 2928 C C . LEU A 1 382 ? -32.140 -4.536 6.045 1.00 93.94 382 LEU A C 1
ATOM 2930 O O . LEU A 1 382 ? -31.395 -4.153 5.140 1.00 93.94 382 LEU A O 1
ATOM 2934 N N . GLN A 1 383 ? -33.451 -4.709 5.881 1.00 95.25 383 GLN A N 1
ATOM 2935 C CA . GLN A 1 383 ? -34.158 -4.267 4.685 1.00 95.25 383 GLN A CA 1
ATOM 2936 C C . GLN A 1 383 ? -34.506 -2.788 4.837 1.00 95.25 383 GLN A C 1
ATOM 2938 O O . GLN A 1 383 ? -35.278 -2.410 5.721 1.00 95.25 383 GLN A O 1
ATOM 2943 N N . ILE A 1 384 ? -33.957 -1.951 3.962 1.00 94.19 384 ILE A N 1
ATOM 2944 C CA . ILE A 1 384 ? -34.304 -0.535 3.875 1.00 94.19 384 ILE A CA 1
ATOM 2945 C C . ILE A 1 384 ? -35.421 -0.421 2.826 1.00 94.19 384 ILE A C 1
ATOM 2947 O O . ILE A 1 384 ? -35.147 -0.553 1.632 1.00 94.19 384 ILE A O 1
ATOM 2951 N N . PRO A 1 385 ? -36.694 -0.243 3.222 1.00 92.62 385 PRO A N 1
ATOM 2952 C CA . PRO A 1 385 ? -37.810 -0.249 2.275 1.00 92.62 385 PRO A CA 1
ATOM 2953 C C . PRO A 1 385 ? -37.723 0.944 1.321 1.00 92.62 385 PRO A C 1
ATOM 2955 O O . PRO A 1 385 ? -37.122 1.951 1.665 1.00 92.62 385 PRO A O 1
ATOM 2958 N N . ARG A 1 386 ? -38.358 0.902 0.143 1.00 89.19 386 ARG A N 1
ATOM 2959 C CA . ARG A 1 386 ? -38.398 2.059 -0.780 1.00 89.19 386 ARG A CA 1
ATOM 2960 C C . ARG A 1 386 ? -38.894 3.337 -0.096 1.00 89.19 386 ARG A C 1
ATOM 2962 O O . ARG A 1 386 ? -38.331 4.405 -0.324 1.00 89.19 386 ARG A O 1
ATOM 2969 N N . ARG A 1 387 ? -39.903 3.205 0.771 1.00 88.62 387 ARG A N 1
ATOM 2970 C CA . ARG A 1 387 ? -40.487 4.273 1.594 1.00 88.62 387 ARG A CA 1
ATOM 2971 C C . ARG A 1 387 ? -40.563 3.833 3.052 1.00 88.62 387 ARG A C 1
ATOM 2973 O O . ARG A 1 387 ? -40.873 2.676 3.319 1.00 88.62 387 ARG A O 1
ATOM 2980 N N . GLY A 1 388 ? -40.359 4.771 3.973 1.00 89.31 388 GLY A N 1
ATOM 2981 C CA . GLY A 1 388 ? -40.385 4.509 5.413 1.00 89.31 388 GLY A CA 1
ATOM 2982 C C . GLY A 1 388 ? -39.013 4.142 5.979 1.00 89.31 388 GLY A C 1
ATOM 2983 O O . GLY A 1 388 ? -37.979 4.505 5.418 1.00 89.31 388 GLY A O 1
ATOM 2984 N N . GLU A 1 389 ? -39.015 3.446 7.111 1.00 94.38 389 GLU A N 1
ATOM 2985 C CA . GLU A 1 389 ? -37.818 3.117 7.890 1.00 94.38 389 GLU A CA 1
ATOM 2986 C C . GLU A 1 389 ? -37.541 1.612 7.849 1.00 94.38 389 GLU A C 1
ATOM 2988 O O . GLU A 1 389 ? -38.463 0.809 7.699 1.00 94.38 389 GLU A O 1
ATOM 2993 N N . SER A 1 390 ? -36.277 1.219 8.000 1.00 95.81 390 SER A N 1
ATOM 2994 C CA . SER A 1 390 ? -35.934 -0.178 8.260 1.00 95.81 390 SER A CA 1
ATOM 2995 C C . SER A 1 390 ? -36.458 -0.622 9.628 1.00 95.81 390 SER A C 1
ATOM 2997 O O . SER A 1 390 ? -36.781 0.200 10.491 1.00 95.81 390 SER A O 1
ATOM 2999 N N . ALA A 1 391 ? -36.448 -1.933 9.869 1.00 94.62 391 ALA A N 1
ATOM 3000 C CA . ALA A 1 391 ? -36.540 -2.452 11.230 1.00 94.62 391 ALA A CA 1
ATOM 3001 C C . ALA A 1 391 ? -35.411 -1.883 12.114 1.00 94.62 391 ALA A C 1
ATOM 3003 O O . ALA A 1 391 ? -34.348 -1.499 11.609 1.00 94.62 391 ALA A O 1
ATOM 3004 N N . THR A 1 392 ? -35.653 -1.842 13.426 1.00 94.94 392 THR A N 1
ATOM 3005 C CA . THR A 1 392 ? -34.620 -1.561 14.428 1.00 94.94 392 THR A CA 1
ATOM 3006 C C . THR A 1 392 ? -34.019 -2.879 14.892 1.00 94.94 392 THR A C 1
ATOM 3008 O O . THR A 1 392 ? -34.751 -3.769 15.321 1.00 94.94 392 THR A O 1
ATOM 3011 N N . VAL A 1 393 ? -32.696 -2.983 14.842 1.00 95.44 393 VAL A N 1
ATOM 3012 C CA . VAL A 1 393 ? -31.947 -4.078 15.471 1.00 95.44 393 VAL A CA 1
ATOM 3013 C C . VAL A 1 393 ? -31.231 -3.528 16.694 1.00 95.44 393 VAL A C 1
ATOM 3015 O O . VAL A 1 393 ? -30.751 -2.398 16.656 1.00 95.44 393 VAL A O 1
ATOM 3018 N N . SER A 1 394 ? -31.159 -4.312 17.766 1.00 95.06 394 SER A N 1
ATOM 3019 C CA . SER A 1 394 ? -30.547 -3.901 19.031 1.00 95.06 394 SER A CA 1
ATOM 3020 C C . SER A 1 394 ? -29.593 -4.973 19.551 1.00 95.06 394 SER A C 1
ATOM 3022 O O . SER A 1 394 ? -29.835 -6.166 19.358 1.00 95.06 394 SER A O 1
ATOM 3024 N N . LEU A 1 395 ? -28.532 -4.539 20.226 1.00 96.19 395 LEU A N 1
ATOM 3025 C CA . LEU A 1 395 ? -27.507 -5.374 20.853 1.00 96.19 395 LEU A CA 1
ATOM 3026 C C . LEU A 1 395 ? -27.276 -4.921 22.292 1.00 96.19 395 LEU A C 1
ATOM 3028 O O . LEU A 1 395 ? -27.313 -3.721 22.568 1.00 96.19 395 LEU A O 1
ATOM 3032 N N . TRP A 1 396 ? -26.969 -5.865 23.180 1.00 96.00 396 TRP A N 1
ATOM 3033 C CA . TRP A 1 396 ? -26.318 -5.532 24.443 1.00 96.00 396 TRP A CA 1
ATOM 3034 C C . TRP A 1 396 ? -24.861 -5.177 24.168 1.00 96.00 396 TRP A C 1
ATOM 3036 O O . TRP A 1 396 ? -24.185 -5.861 23.397 1.00 96.00 396 TRP A O 1
ATOM 3046 N N . VAL A 1 397 ? -24.380 -4.109 24.789 1.00 96.69 397 VAL A N 1
ATOM 3047 C CA . VAL A 1 397 ? -22.996 -3.656 24.698 1.00 96.69 397 VAL A CA 1
ATOM 3048 C C . VAL A 1 397 ? -22.494 -3.349 26.097 1.00 96.69 397 VAL A C 1
ATOM 3050 O O . VAL A 1 397 ? -23.079 -2.531 26.801 1.00 96.69 397 VAL A O 1
ATOM 3053 N N . THR A 1 398 ? -21.385 -3.973 26.478 1.00 96.81 398 THR A N 1
ATOM 3054 C CA . THR A 1 398 ? -20.712 -3.722 27.757 1.00 96.81 398 THR A CA 1
ATOM 3055 C C . THR A 1 398 ? -19.376 -3.041 27.466 1.00 96.81 398 THR A C 1
ATOM 3057 O O . THR A 1 398 ? -18.447 -3.715 27.005 1.00 96.81 398 THR A O 1
ATOM 3060 N N . PRO A 1 399 ? -19.246 -1.719 27.675 1.00 96.44 399 PRO A N 1
ATOM 3061 C CA . PRO A 1 399 ? -17.978 -1.013 27.507 1.00 96.44 399 PRO A CA 1
ATOM 3062 C C . PRO A 1 399 ? -16.961 -1.515 28.534 1.00 96.44 399 PRO A C 1
ATOM 3064 O O . PRO A 1 399 ? -17.276 -1.597 29.717 1.00 96.44 399 PRO A O 1
ATOM 3067 N N . ALA A 1 400 ? -15.740 -1.834 28.121 1.00 94.56 400 ALA A N 1
ATOM 3068 C CA . ALA A 1 400 ? -14.665 -2.203 29.043 1.00 94.56 400 ALA A CA 1
ATOM 3069 C C . ALA A 1 400 ? -14.022 -0.966 29.687 1.00 94.56 400 ALA A C 1
ATOM 3071 O O . ALA A 1 400 ? -13.581 -1.018 30.834 1.00 94.56 400 ALA A O 1
ATOM 3072 N N . ASP A 1 401 ? -13.988 0.149 28.958 1.00 93.75 401 ASP A N 1
ATOM 3073 C CA . ASP A 1 401 ? -13.426 1.415 29.409 1.00 93.75 401 ASP A CA 1
ATOM 3074 C C . ASP A 1 401 ? -14.085 2.612 28.701 1.00 93.75 401 ASP A C 1
ATOM 3076 O O . ASP A 1 401 ? -15.089 2.505 27.995 1.00 93.75 401 ASP A O 1
ATOM 3080 N N . THR A 1 402 ? -13.523 3.789 28.950 1.00 89.69 402 THR A N 1
ATOM 3081 C CA . THR A 1 402 ? -13.967 5.076 28.425 1.00 89.69 402 THR A CA 1
ATOM 3082 C C . THR A 1 402 ? -13.745 5.272 26.925 1.00 89.69 402 THR A C 1
ATOM 3084 O O . THR A 1 402 ? -14.390 6.152 26.349 1.00 89.69 402 THR A O 1
ATOM 3087 N N . ASP A 1 403 ? -12.850 4.501 26.312 1.00 89.75 403 ASP A N 1
ATOM 3088 C CA . ASP A 1 403 ? -12.466 4.604 24.903 1.00 89.75 403 ASP A CA 1
ATOM 3089 C C . ASP A 1 403 ? -13.211 3.611 24.004 1.00 89.75 403 ASP A C 1
ATOM 3091 O O . ASP A 1 403 ? -13.007 3.624 22.784 1.00 89.75 403 ASP A O 1
ATOM 3095 N N . ALA A 1 404 ? -14.117 2.823 24.593 1.00 93.75 404 ALA A N 1
ATOM 3096 C CA . ALA A 1 404 ? -14.987 1.877 23.915 1.00 93.75 404 ALA A CA 1
ATOM 3097 C C . ALA A 1 404 ? -15.658 2.462 22.664 1.00 93.75 404 ALA A C 1
ATOM 3099 O O . ALA A 1 404 ? -16.249 3.549 22.681 1.00 93.75 404 ALA A O 1
ATOM 3100 N N . SER A 1 405 ? -15.600 1.713 21.567 1.00 93.88 405 SER A N 1
ATOM 3101 C CA . SER A 1 405 ? -16.213 2.079 20.294 1.00 93.88 405 SER A CA 1
ATOM 3102 C C . SER A 1 405 ? -16.729 0.852 19.549 1.00 93.88 405 SER A C 1
ATOM 3104 O O . SER A 1 405 ? -16.388 -0.289 19.863 1.00 93.88 405 SER A O 1
ATOM 3106 N N . LEU A 1 406 ? -17.586 1.088 18.558 1.00 94.00 406 LEU A N 1
ATOM 3107 C CA . LEU A 1 406 ? -18.069 0.060 17.643 1.00 94.00 406 LEU A CA 1
ATOM 3108 C C . LEU A 1 406 ? -17.642 0.406 16.220 1.00 94.00 406 LEU A C 1
ATOM 3110 O O . LEU A 1 406 ? -17.918 1.506 15.734 1.00 94.00 406 LEU A O 1
ATOM 3114 N N . THR A 1 407 ? -17.035 -0.557 15.538 1.00 91.94 407 THR A N 1
ATOM 3115 C CA . THR A 1 407 ? -16.859 -0.517 14.088 1.00 91.94 407 THR A CA 1
ATOM 3116 C C . THR A 1 407 ? -18.061 -1.156 13.424 1.00 91.94 407 THR A C 1
ATOM 3118 O O . THR A 1 407 ? -18.441 -2.279 13.751 1.00 91.94 407 THR A O 1
ATOM 3121 N N . ILE A 1 408 ? -18.656 -0.439 12.481 1.00 92.88 408 ILE A N 1
ATOM 3122 C CA . ILE A 1 408 ? -19.860 -0.839 11.763 1.00 92.88 408 ILE A CA 1
ATOM 3123 C C . ILE A 1 408 ? -19.510 -0.925 10.288 1.00 92.88 408 ILE A C 1
ATOM 3125 O O . ILE A 1 408 ? -19.211 0.088 9.652 1.00 92.88 408 ILE A O 1
ATOM 3129 N N . LEU A 1 409 ? -19.574 -2.131 9.741 1.00 90.69 409 LEU A N 1
ATOM 3130 C CA . LEU A 1 409 ? -19.423 -2.384 8.315 1.00 90.69 409 LEU A CA 1
ATOM 3131 C C . LEU A 1 409 ? -20.805 -2.609 7.716 1.00 90.69 409 LEU A C 1
ATOM 3133 O O . LEU A 1 409 ? -21.540 -3.480 8.181 1.00 90.69 409 LEU A O 1
ATOM 3137 N N . ILE A 1 410 ? -21.152 -1.820 6.701 1.00 91.19 410 ILE A N 1
ATOM 3138 C CA . ILE A 1 410 ? -22.426 -1.919 5.990 1.00 91.19 410 ILE A CA 1
ATOM 3139 C C . ILE A 1 410 ? -22.145 -2.354 4.556 1.00 91.19 410 ILE A C 1
ATOM 3141 O O . ILE A 1 410 ? -21.427 -1.680 3.810 1.00 91.19 410 ILE A O 1
ATOM 3145 N N . GLU A 1 411 ? -22.732 -3.477 4.169 1.00 88.94 411 GLU A N 1
ATOM 3146 C CA . GLU A 1 411 ? -22.579 -4.112 2.865 1.00 88.94 411 GLU A CA 1
ATOM 3147 C C . GLU A 1 411 ? -23.909 -4.099 2.104 1.00 88.94 411 GLU A C 1
ATOM 3149 O O . GLU A 1 411 ? -24.990 -4.200 2.693 1.00 88.94 411 GLU A O 1
ATOM 3154 N N . VAL A 1 412 ? -23.823 -3.976 0.781 1.00 87.81 412 VAL A N 1
ATOM 3155 C CA . VAL A 1 412 ? -24.949 -4.045 -0.155 1.00 87.81 412 VAL A CA 1
ATOM 3156 C C . VAL A 1 412 ? -24.628 -5.128 -1.176 1.00 87.81 412 VAL A C 1
ATOM 3158 O O . VAL A 1 412 ? -23.650 -5.024 -1.917 1.00 87.81 412 VAL A O 1
ATOM 3161 N N . GLY A 1 413 ? -25.446 -6.181 -1.212 1.00 83.38 413 GLY A N 1
ATOM 3162 C CA . GLY A 1 413 ? -25.069 -7.410 -1.910 1.00 83.38 413 GLY A CA 1
ATOM 3163 C C . GLY A 1 413 ? -23.832 -8.023 -1.256 1.00 83.38 413 GLY A C 1
ATOM 3164 O O . GLY A 1 413 ? -23.835 -8.260 -0.051 1.00 83.38 413 GLY A O 1
ATOM 3165 N N . GLU A 1 414 ? -22.780 -8.234 -2.042 1.00 76.75 414 GLU A N 1
ATOM 3166 C CA . GLU A 1 414 ? -21.488 -8.737 -1.561 1.00 76.75 414 GLU A CA 1
ATOM 3167 C C . GLU A 1 414 ? -20.401 -7.648 -1.579 1.00 76.75 414 GLU A C 1
ATOM 3169 O O . GLU A 1 414 ? -19.223 -7.971 -1.545 1.00 76.75 414 GLU A O 1
ATOM 3174 N N . LYS A 1 415 ? -20.760 -6.354 -1.654 1.00 80.25 415 LYS A N 1
ATOM 3175 C CA . LYS A 1 415 ? -19.789 -5.247 -1.643 1.00 80.25 415 LYS A CA 1
ATOM 3176 C C . LYS A 1 415 ? -19.946 -4.370 -0.414 1.00 80.25 415 LYS A C 1
ATOM 3178 O O . LYS A 1 415 ? -21.058 -4.014 -0.014 1.00 80.25 415 LYS A O 1
ATOM 3183 N N . ARG A 1 416 ? -18.816 -3.933 0.143 1.00 84.94 416 ARG A N 1
ATOM 3184 C CA . ARG A 1 416 ? -18.810 -2.919 1.197 1.00 84.94 416 ARG A CA 1
ATOM 3185 C C . ARG A 1 416 ? -19.310 -1.592 0.637 1.00 84.94 416 ARG A C 1
ATOM 3187 O O . ARG A 1 416 ? -18.743 -1.047 -0.306 1.00 84.94 416 ARG A O 1
ATOM 3194 N N . TRP A 1 417 ? -20.345 -1.049 1.261 1.00 87.62 417 TRP A N 1
ATOM 3195 C CA . TRP A 1 417 ? -20.874 0.271 0.944 1.00 87.62 417 TRP A CA 1
ATOM 3196 C C . TRP A 1 417 ? -20.289 1.329 1.880 1.00 87.62 417 TRP A C 1
ATOM 3198 O O . TRP A 1 417 ? -19.851 2.391 1.424 1.00 87.62 417 TRP A O 1
ATOM 3208 N N . ARG A 1 418 ? -20.230 1.034 3.184 1.00 88.19 418 ARG A N 1
ATOM 3209 C CA . ARG A 1 418 ? -19.871 2.026 4.196 1.00 88.19 418 ARG A CA 1
ATOM 3210 C C . ARG A 1 418 ? -19.195 1.432 5.424 1.00 88.19 418 ARG A C 1
ATOM 3212 O O . ARG A 1 418 ? -19.453 0.292 5.796 1.00 88.19 418 ARG A O 1
ATOM 3219 N N . GLU A 1 419 ? -18.371 2.245 6.066 1.00 89.12 419 GLU A N 1
ATOM 3220 C CA . GLU A 1 419 ? -17.698 1.946 7.323 1.00 89.12 419 GLU A CA 1
ATOM 3221 C C . GLU A 1 419 ? -17.855 3.117 8.296 1.00 89.12 419 GLU A C 1
ATOM 3223 O O . GLU A 1 419 ? -17.575 4.266 7.941 1.00 89.12 419 GLU A O 1
ATOM 3228 N N . LEU A 1 420 ? -18.301 2.822 9.516 1.00 91.44 420 LEU A N 1
ATOM 3229 C CA . LEU A 1 420 ? -18.423 3.787 10.605 1.00 91.44 420 LEU A CA 1
ATOM 3230 C C . LEU A 1 420 ? -17.611 3.313 11.808 1.00 91.44 420 LEU A C 1
ATOM 3232 O O . LEU A 1 420 ? -17.614 2.129 12.126 1.00 91.44 420 LEU A O 1
ATOM 3236 N N . GLU A 1 421 ? -16.995 4.247 12.521 1.00 91.56 421 GLU A N 1
ATOM 3237 C CA . GLU A 1 421 ? -16.494 4.017 13.874 1.00 91.56 421 GLU A CA 1
ATOM 3238 C C . GLU A 1 421 ? -17.230 4.959 14.821 1.00 91.56 421 GLU A C 1
ATOM 3240 O O . GLU A 1 421 ? -17.057 6.181 14.751 1.00 91.56 421 GLU A O 1
ATOM 3245 N N . VAL A 1 422 ? -18.067 4.402 15.693 1.00 92.94 422 VAL A N 1
ATOM 3246 C CA . VAL A 1 422 ? -18.874 5.175 16.642 1.00 92.94 422 VAL A CA 1
ATOM 3247 C C . VAL A 1 422 ? -18.337 4.988 18.062 1.00 92.94 422 VAL A C 1
ATOM 3249 O O . VAL A 1 422 ? -18.361 3.872 18.583 1.00 92.94 422 VAL A O 1
ATOM 3252 N N . PRO A 1 423 ? -17.824 6.047 18.709 1.00 93.50 423 PRO A N 1
ATOM 3253 C CA . PRO A 1 423 ? -17.431 5.965 20.106 1.00 93.50 423 PRO A CA 1
ATOM 3254 C C . PRO A 1 423 ? -18.661 5.908 21.012 1.00 93.50 423 PRO A C 1
ATOM 3256 O O . PRO A 1 423 ? -19.677 6.559 20.761 1.00 93.50 423 PRO A O 1
ATOM 3259 N N . LEU A 1 424 ? -18.544 5.174 22.114 1.00 92.88 424 LEU A N 1
ATOM 3260 C CA . LEU A 1 424 ? -19.548 5.120 23.177 1.00 92.88 424 LEU A CA 1
ATOM 3261 C C . LEU A 1 424 ? -19.302 6.239 24.205 1.00 92.88 424 LEU A C 1
ATOM 3263 O O . LEU A 1 424 ? -19.384 6.026 25.409 1.00 92.88 424 LEU A O 1
ATOM 3267 N N . ASP A 1 425 ? -18.952 7.441 23.742 1.00 86.81 425 ASP A N 1
ATOM 3268 C CA . ASP A 1 425 ? -18.604 8.594 24.588 1.00 86.81 425 ASP A CA 1
ATOM 3269 C C . ASP A 1 425 ? -19.705 9.667 24.650 1.00 86.81 425 ASP A C 1
ATOM 3271 O O . ASP A 1 425 ? -19.537 10.690 25.314 1.00 86.81 425 ASP A O 1
ATOM 3275 N N . GLY A 1 426 ? -20.825 9.442 23.957 1.00 80.50 426 GLY A N 1
ATOM 3276 C CA . GLY A 1 426 ? -21.943 10.382 23.881 1.00 80.50 426 GLY A CA 1
ATOM 3277 C C . GLY A 1 426 ? -21.694 11.593 22.977 1.00 80.50 426 GLY A C 1
ATOM 3278 O O . GLY A 1 426 ? -22.561 12.457 22.873 1.00 80.50 426 GLY A O 1
ATOM 3279 N N . SER A 1 427 ? -20.557 11.678 22.276 1.00 80.06 427 SER A N 1
ATOM 3280 C CA . SER A 1 427 ? -20.199 12.835 21.436 1.00 80.06 427 SER A CA 1
ATOM 3281 C C . SER A 1 427 ? -21.163 13.100 20.273 1.00 80.06 427 SER A C 1
ATOM 3283 O O . SER A 1 427 ? -21.136 14.187 19.687 1.00 80.06 427 SER A O 1
ATOM 3285 N N . GLY A 1 428 ? -21.993 12.115 19.913 1.00 79.44 428 GLY A N 1
ATOM 3286 C CA . GLY A 1 428 ? -22.923 12.203 18.789 1.00 79.44 428 GLY A CA 1
ATOM 3287 C C . GLY A 1 428 ? -22.220 12.258 17.430 1.00 79.44 428 GLY A C 1
ATOM 3288 O O . GLY A 1 428 ? -22.824 12.680 16.448 1.00 79.44 428 GLY A O 1
ATOM 3289 N N . LYS A 1 429 ? -20.929 11.912 17.353 1.00 84.81 429 LYS A N 1
ATOM 3290 C CA . LYS A 1 429 ? -20.149 11.953 16.113 1.00 84.81 429 LYS A CA 1
ATOM 3291 C C . LYS A 1 429 ? -19.353 10.673 15.949 1.00 84.81 429 LYS A C 1
ATOM 3293 O O . LYS A 1 429 ? -18.549 10.320 16.806 1.00 84.81 429 LYS A O 1
ATOM 3298 N N . ALA A 1 430 ? -19.507 10.045 14.789 1.00 87.19 430 ALA A N 1
ATOM 3299 C CA . ALA A 1 430 ? -18.617 8.972 14.395 1.00 87.19 430 ALA A CA 1
ATOM 3300 C C . ALA A 1 430 ? -17.183 9.525 14.309 1.00 87.19 430 ALA A C 1
ATOM 3302 O O . ALA A 1 430 ? -16.950 10.560 13.675 1.00 87.19 430 ALA A O 1
ATOM 3303 N N . ARG A 1 431 ? -16.223 8.837 14.940 1.00 86.75 431 ARG A N 1
ATOM 3304 C CA . ARG A 1 431 ? -14.785 9.118 14.778 1.00 86.75 431 ARG A CA 1
ATOM 3305 C C . ARG A 1 431 ? -14.373 8.926 13.325 1.00 86.75 431 ARG A C 1
ATOM 3307 O O . ARG A 1 431 ? -13.501 9.635 12.827 1.00 86.75 431 ARG A O 1
ATOM 3314 N N . ARG A 1 432 ? -15.045 7.995 12.645 1.00 85.44 432 ARG A N 1
ATOM 3315 C CA . ARG A 1 432 ? -14.789 7.641 11.257 1.00 85.44 432 ARG A CA 1
ATOM 3316 C C . ARG A 1 432 ? -16.086 7.377 10.514 1.00 85.44 432 ARG A C 1
ATOM 3318 O O . ARG A 1 432 ? -16.980 6.724 11.039 1.00 85.44 432 ARG A O 1
ATOM 3325 N N . ASP A 1 433 ? -16.167 7.894 9.294 1.00 87.19 433 ASP A N 1
ATOM 3326 C CA . ASP A 1 433 ? -17.291 7.679 8.387 1.00 87.19 433 ASP A CA 1
ATOM 3327 C C . ASP A 1 433 ? -16.803 7.718 6.934 1.00 87.19 433 ASP A C 1
ATOM 3329 O O . ASP A 1 433 ? -16.540 8.792 6.363 1.00 87.19 433 ASP A O 1
ATOM 3333 N N . ILE A 1 434 ? -16.649 6.522 6.368 1.00 84.25 434 ILE A N 1
ATOM 3334 C CA . ILE A 1 434 ? -16.123 6.290 5.027 1.00 84.25 434 ILE A CA 1
ATOM 3335 C C . ILE A 1 434 ? -17.202 5.648 4.171 1.00 84.25 434 ILE A C 1
ATOM 3337 O O . ILE A 1 434 ? -17.661 4.540 4.443 1.00 84.25 434 ILE A O 1
ATOM 3341 N N . ALA A 1 435 ? -17.535 6.317 3.071 1.00 83.31 435 ALA A N 1
ATOM 3342 C CA . ALA A 1 435 ? -18.205 5.680 1.950 1.00 83.31 435 ALA A CA 1
ATOM 3343 C C . ALA A 1 435 ? -17.148 4.963 1.097 1.00 83.31 435 ALA A C 1
ATOM 3345 O O . ALA A 1 435 ? -16.234 5.605 0.579 1.00 83.31 435 ALA A O 1
ATOM 3346 N N . ALA A 1 436 ? -17.254 3.643 0.949 1.00 78.75 436 ALA A N 1
ATOM 3347 C CA . ALA A 1 436 ? -16.376 2.879 0.056 1.00 78.75 436 ALA A CA 1
ATOM 3348 C C . ALA A 1 436 ? -16.755 3.119 -1.421 1.00 78.75 436 ALA A C 1
ATOM 3350 O O . ALA A 1 436 ? -15.904 3.242 -2.310 1.00 78.75 436 ALA A O 1
ATOM 3351 N N . ALA A 1 437 ? -18.053 3.281 -1.673 1.00 76.88 437 ALA A N 1
ATOM 3352 C CA . ALA A 1 437 ? -18.629 3.667 -2.953 1.00 76.88 437 ALA A CA 1
ATOM 3353 C C . ALA A 1 437 ? -19.930 4.460 -2.720 1.00 76.88 437 ALA A C 1
ATOM 3355 O O . ALA A 1 437 ? -20.563 4.291 -1.674 1.00 76.88 437 ALA A O 1
ATOM 3356 N N . PRO A 1 438 ? -20.373 5.292 -3.680 1.00 82.56 438 PRO A N 1
ATOM 3357 C CA . PRO A 1 438 ? -21.771 5.696 -3.759 1.00 82.56 438 PRO A CA 1
ATOM 3358 C C . PRO A 1 438 ? -22.649 4.454 -3.744 1.00 82.56 438 PRO A C 1
ATOM 3360 O O . PRO A 1 438 ? -22.278 3.431 -4.321 1.00 82.56 438 PRO A O 1
ATOM 3363 N N . LEU A 1 439 ? -23.827 4.535 -3.134 1.00 80.50 439 LEU A N 1
ATOM 3364 C CA . LEU A 1 439 ? -24.736 3.392 -3.086 1.00 80.50 439 LEU A CA 1
ATOM 3365 C C . LEU A 1 439 ? -25.116 2.923 -4.503 1.00 80.50 439 LEU A C 1
ATOM 3367 O O . LEU A 1 439 ? -25.086 1.733 -4.810 1.00 80.50 439 LEU A O 1
ATOM 3371 N N . ALA A 1 440 ? -25.337 3.889 -5.392 1.00 79.81 440 ALA A N 1
ATOM 3372 C CA . ALA A 1 440 ? -25.484 3.717 -6.831 1.00 79.81 440 ALA A CA 1
ATOM 3373 C C . ALA A 1 440 ? -24.346 2.935 -7.531 1.00 79.81 440 ALA A C 1
ATOM 3375 O O . ALA A 1 440 ? -24.593 2.305 -8.562 1.00 79.81 440 ALA A O 1
ATOM 3376 N N . ASP A 1 441 ? -23.122 2.976 -6.998 1.00 85.00 441 ASP A N 1
ATOM 3377 C CA . ASP A 1 441 ? -21.944 2.298 -7.553 1.00 85.00 441 ASP A CA 1
ATOM 3378 C C . ASP A 1 441 ? -21.636 0.974 -6.819 1.00 85.00 441 ASP A C 1
ATOM 3380 O O . ASP A 1 441 ? -20.910 0.125 -7.337 1.00 85.00 441 ASP A O 1
ATOM 3384 N N . ALA A 1 442 ? -22.196 0.758 -5.623 1.00 80.75 442 ALA A N 1
ATOM 3385 C CA . ALA A 1 442 ? -21.972 -0.448 -4.819 1.00 80.75 442 ALA A CA 1
ATOM 3386 C C . ALA A 1 442 ? -22.526 -1.726 -5.477 1.00 80.75 442 ALA A C 1
ATOM 3388 O O . ALA A 1 442 ? -22.207 -2.830 -5.052 1.00 80.75 442 ALA A O 1
ATOM 3389 N N . ARG A 1 443 ? -23.343 -1.588 -6.529 1.00 80.62 443 ARG A N 1
ATOM 3390 C CA . ARG A 1 443 ? -23.956 -2.701 -7.267 1.00 80.62 443 ARG A CA 1
ATOM 3391 C C . ARG A 1 443 ? -23.544 -2.767 -8.736 1.00 80.62 443 ARG A C 1
ATOM 3393 O O . ARG A 1 443 ? -24.234 -3.425 -9.497 1.00 80.62 443 ARG A O 1
ATOM 3400 N N . LEU A 1 444 ? -22.476 -2.092 -9.167 1.00 87.38 444 LEU A N 1
ATOM 3401 C CA . LEU A 1 444 ? -22.050 -2.172 -10.573 1.00 87.38 444 LEU A CA 1
ATOM 3402 C C . LEU A 1 444 ? -21.737 -3.6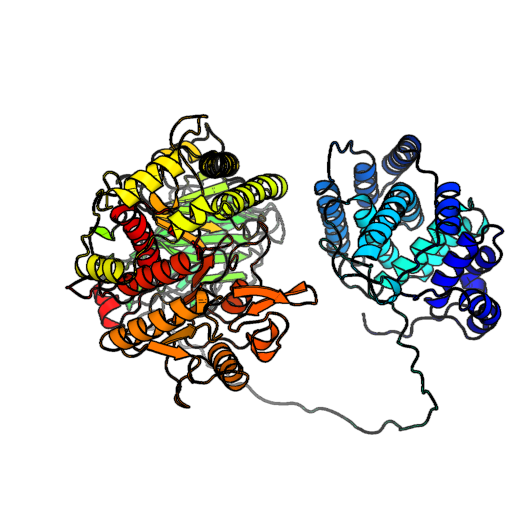25 -10.955 1.00 87.38 444 LEU A C 1
ATOM 3404 O O . LEU A 1 444 ? -20.894 -4.264 -10.317 1.00 87.38 444 LEU A O 1
ATOM 3408 N N . ALA A 1 445 ? -22.425 -4.111 -11.986 1.00 88.94 445 ALA A N 1
ATOM 3409 C CA . ALA A 1 445 ? -22.139 -5.367 -12.650 1.00 88.94 445 ALA A CA 1
ATOM 3410 C C . ALA A 1 445 ? -20.918 -5.216 -13.561 1.00 88.94 445 ALA A C 1
ATOM 3412 O O . ALA A 1 445 ? -20.556 -4.123 -14.007 1.00 88.94 445 ALA A O 1
ATOM 3413 N N . THR A 1 446 ? -20.290 -6.344 -13.839 1.00 90.25 446 THR A N 1
ATOM 3414 C CA . THR A 1 446 ? -19.258 -6.482 -14.857 1.00 90.25 446 THR A CA 1
ATOM 3415 C C . THR A 1 446 ? -19.878 -6.350 -16.246 1.00 90.25 446 THR A C 1
ATOM 3417 O O . THR A 1 446 ? -21.028 -6.717 -16.483 1.00 90.25 446 THR A O 1
ATOM 3420 N N . SER A 1 447 ? -19.119 -5.782 -17.179 1.00 87.62 447 SER A N 1
ATOM 3421 C CA . SER A 1 447 ? -19.548 -5.581 -18.568 1.00 87.62 447 SER A CA 1
ATOM 3422 C C . SER A 1 447 ? -19.613 -6.873 -19.377 1.00 87.62 447 SER A C 1
ATOM 3424 O O . SER A 1 447 ? -20.339 -6.938 -20.368 1.00 87.62 447 SER A O 1
ATOM 3426 N N . HIS A 1 448 ? -18.864 -7.898 -18.963 1.00 88.50 448 HIS A N 1
ATOM 3427 C CA . HIS A 1 448 ? -18.751 -9.158 -19.680 1.00 88.50 448 HIS A CA 1
ATOM 3428 C C . HIS A 1 448 ? -18.677 -10.351 -18.731 1.00 88.50 448 HIS A C 1
ATOM 3430 O O . HIS A 1 448 ? -18.221 -10.253 -17.595 1.00 88.50 448 HIS A O 1
ATOM 3436 N N . GLU A 1 449 ? -19.040 -11.523 -19.242 1.00 89.81 449 GLU A N 1
ATOM 3437 C CA . GLU A 1 449 ? -18.890 -12.786 -18.518 1.00 89.81 449 GLU A CA 1
ATOM 3438 C C . GLU A 1 449 ? -17.420 -13.077 -18.173 1.00 89.81 449 GLU A C 1
ATOM 3440 O O . GLU A 1 449 ? -17.114 -13.375 -17.027 1.00 89.81 449 GLU A O 1
ATOM 3445 N N . TRP A 1 450 ? -16.484 -12.878 -19.108 1.00 90.50 450 TRP A N 1
ATOM 3446 C CA . TRP A 1 450 ? -15.049 -13.113 -18.877 1.00 90.50 450 TRP A CA 1
ATOM 3447 C C . TRP A 1 450 ? -14.399 -12.130 -17.886 1.00 90.50 450 TRP A C 1
ATOM 3449 O O . TRP A 1 450 ? -13.314 -12.403 -17.369 1.00 90.50 450 TRP A O 1
ATOM 3459 N N . THR A 1 451 ? -15.068 -11.009 -17.591 1.00 92.12 451 THR A N 1
ATOM 3460 C CA . THR A 1 451 ? -14.683 -10.077 -16.520 1.00 92.12 451 THR A CA 1
ATOM 3461 C C . THR A 1 451 ? -15.414 -10.344 -15.205 1.00 92.12 451 THR A C 1
ATOM 3463 O O . THR A 1 451 ? -15.116 -9.709 -14.196 1.00 92.12 451 THR A O 1
ATOM 3466 N N . THR A 1 452 ? -16.357 -11.289 -15.189 1.00 91.75 452 THR A N 1
ATOM 3467 C CA . THR A 1 452 ? -17.135 -11.659 -14.004 1.00 91.75 452 THR A CA 1
ATOM 3468 C C . THR A 1 452 ? -16.354 -12.669 -13.166 1.00 91.75 452 THR A C 1
ATOM 3470 O O . THR A 1 452 ? -15.990 -13.730 -13.676 1.00 91.75 452 THR A O 1
ATOM 3473 N N . PRO A 1 453 ? -16.065 -12.383 -11.885 1.00 92.31 453 PRO A N 1
ATOM 3474 C CA . PRO A 1 453 ? -15.457 -13.377 -11.013 1.00 92.31 453 PRO A CA 1
ATOM 3475 C C . PRO A 1 453 ? -16.445 -14.512 -10.713 1.00 92.31 453 PRO A C 1
ATOM 3477 O O . PRO A 1 453 ? -17.636 -14.271 -10.529 1.00 92.31 453 PRO A O 1
ATOM 3480 N N . TRP A 1 454 ? -15.936 -15.741 -10.594 1.00 88.81 454 TRP A N 1
ATOM 3481 C CA . TRP A 1 454 ? -16.726 -16.918 -10.188 1.00 88.81 454 TRP A CA 1
ATOM 3482 C C . TRP A 1 454 ? -17.376 -16.764 -8.809 1.00 88.81 454 TRP A C 1
ATOM 3484 O O . TRP A 1 454 ? -18.468 -17.265 -8.559 1.00 88.81 454 TRP A O 1
ATOM 3494 N N . GLY A 1 455 ? -16.675 -16.069 -7.924 1.00 92.19 455 GLY A N 1
ATOM 3495 C CA . GLY A 1 455 ? -17.099 -15.716 -6.584 1.00 92.19 455 GLY A CA 1
ATOM 3496 C C . GLY A 1 455 ? -16.206 -14.598 -6.065 1.00 92.19 455 GLY A C 1
ATOM 3497 O O . GLY A 1 455 ? -15.143 -14.308 -6.625 1.00 92.19 455 GLY A O 1
ATOM 3498 N N . GLU A 1 456 ? -16.650 -13.949 -5.005 1.00 92.44 456 GLU A N 1
ATOM 3499 C CA . GLU A 1 456 ? -15.992 -12.787 -4.425 1.00 92.44 456 GLU A CA 1
ATOM 3500 C C . GLU A 1 456 ? -15.905 -12.984 -2.918 1.00 92.44 456 GLU A C 1
ATOM 3502 O O . GLU A 1 456 ? -16.920 -13.235 -2.278 1.00 92.44 456 GLU A O 1
ATOM 3507 N N . VAL A 1 457 ? -14.705 -12.879 -2.353 1.00 93.12 457 VAL A N 1
ATOM 3508 C CA . VAL A 1 457 ? -14.450 -13.042 -0.920 1.00 93.12 457 VAL A CA 1
ATOM 3509 C C . VAL A 1 457 ? -13.819 -11.778 -0.376 1.00 93.12 457 VAL A C 1
ATOM 3511 O O . VAL A 1 457 ? -12.850 -11.269 -0.936 1.00 93.12 457 VAL A O 1
ATOM 3514 N N . TRP A 1 458 ? -14.330 -11.295 0.750 1.00 91.25 458 TRP A N 1
ATOM 3515 C CA . TRP A 1 458 ? -13.771 -10.159 1.469 1.00 91.25 458 TRP A CA 1
ATOM 3516 C C . TRP A 1 458 ? -13.079 -10.627 2.736 1.00 91.25 458 TRP A C 1
ATOM 3518 O O . TRP A 1 458 ? -13.698 -11.270 3.573 1.00 91.25 458 TRP A O 1
ATOM 3528 N N . LEU A 1 459 ? -11.815 -10.255 2.899 1.00 92.62 459 LEU A N 1
ATOM 3529 C CA . LEU A 1 459 ? -11.030 -10.441 4.112 1.00 92.62 459 LEU A CA 1
ATOM 3530 C C . LEU A 1 459 ? -10.880 -9.079 4.792 1.00 92.62 459 LEU A C 1
ATOM 3532 O O . LEU A 1 459 ? -10.044 -8.257 4.408 1.00 92.62 459 LEU A O 1
ATOM 3536 N N . SER A 1 460 ? -11.719 -8.822 5.791 1.00 89.19 460 SER A N 1
ATOM 3537 C CA . SER A 1 460 ? -11.712 -7.566 6.543 1.00 89.19 460 SER A CA 1
ATOM 3538 C C . SER A 1 460 ? -10.941 -7.752 7.846 1.00 89.19 460 SER A C 1
ATOM 3540 O O . SER A 1 460 ? -11.455 -8.347 8.792 1.00 89.19 460 SER A O 1
ATOM 3542 N N . VAL A 1 461 ? -9.706 -7.256 7.907 1.00 89.06 461 VAL A N 1
ATOM 3543 C CA . VAL A 1 461 ? -8.869 -7.331 9.113 1.00 89.06 461 VAL A CA 1
ATOM 3544 C C . VAL A 1 461 ? -9.308 -6.236 10.074 1.00 89.06 461 VAL A C 1
ATOM 3546 O O . VAL A 1 461 ? -8.994 -5.060 9.885 1.00 89.06 461 VAL A O 1
ATOM 3549 N N . ILE A 1 462 ? -10.080 -6.640 11.077 1.00 81.19 462 ILE A N 1
ATOM 3550 C CA . ILE A 1 462 ? -10.750 -5.746 12.032 1.00 81.19 462 ILE A CA 1
ATOM 3551 C C . ILE A 1 462 ? -10.095 -5.759 13.418 1.00 81.19 462 ILE A C 1
ATOM 3553 O O . ILE A 1 462 ? -10.319 -4.848 14.206 1.00 81.19 462 ILE A O 1
ATOM 3557 N N . GLN A 1 463 ? -9.265 -6.763 13.707 1.00 79.88 463 GLN A N 1
ATOM 3558 C CA . GLN A 1 463 ? -8.485 -6.889 14.939 1.00 79.88 463 GLN A CA 1
ATOM 3559 C C . GLN A 1 463 ? -7.215 -7.720 14.681 1.00 79.88 463 GLN A C 1
ATOM 3561 O O . GLN A 1 463 ? -7.120 -8.361 13.627 1.00 79.88 463 GLN A O 1
ATOM 3566 N N . PRO A 1 464 ? -6.232 -7.737 15.601 1.00 83.62 464 PRO A N 1
ATOM 3567 C CA . PRO A 1 464 ? -5.026 -8.531 15.417 1.00 83.62 464 PRO A CA 1
ATOM 3568 C C . PRO A 1 464 ? -5.347 -10.014 15.246 1.00 83.62 464 PRO A C 1
ATOM 3570 O O . PRO A 1 464 ? -6.254 -10.540 15.888 1.00 83.62 464 PRO A O 1
ATOM 3573 N N . ALA A 1 465 ? -4.568 -10.687 14.403 1.00 86.88 465 ALA A N 1
ATOM 3574 C CA . ALA A 1 465 ? -4.659 -12.121 14.133 1.00 86.88 465 ALA A CA 1
ATOM 3575 C C . ALA A 1 465 ? -5.961 -12.622 13.452 1.00 86.88 465 ALA A C 1
ATOM 3577 O O . ALA A 1 465 ? -6.070 -13.819 13.183 1.00 86.88 465 ALA A O 1
ATOM 3578 N N . LEU A 1 466 ? -6.945 -11.756 13.159 1.00 87.12 466 LEU A N 1
ATOM 3579 C CA . LEU A 1 466 ? -8.263 -12.182 12.670 1.00 87.12 466 LEU A CA 1
ATOM 3580 C C . LEU A 1 466 ? -8.814 -11.291 11.547 1.00 87.12 466 LEU A C 1
ATOM 3582 O O . LEU A 1 466 ? -8.946 -10.074 11.694 1.00 87.12 466 LEU A O 1
ATOM 3586 N N . ALA A 1 467 ? -9.232 -11.926 10.452 1.00 90.62 467 ALA A N 1
ATOM 3587 C CA . ALA A 1 467 ? -10.051 -11.317 9.412 1.00 90.62 467 ALA A CA 1
ATOM 3588 C C . ALA A 1 467 ? -11.487 -11.840 9.486 1.00 90.62 467 ALA A C 1
ATOM 3590 O O . ALA A 1 467 ? -11.713 -13.049 9.527 1.00 90.62 467 ALA A O 1
ATOM 3591 N N . LEU A 1 468 ? -12.462 -10.937 9.437 1.00 88.50 468 LEU A N 1
ATOM 3592 C CA . LEU A 1 468 ? -13.839 -11.284 9.100 1.00 88.50 468 LEU A CA 1
ATOM 3593 C C . LEU A 1 468 ? -13.900 -11.683 7.625 1.00 88.50 468 LEU A C 1
ATOM 3595 O O . LEU A 1 468 ? -13.288 -11.014 6.787 1.00 88.50 468 LEU A O 1
ATOM 3599 N N . VAL A 1 469 ? -14.673 -12.727 7.324 1.00 89.19 469 VAL A N 1
ATOM 3600 C CA . VAL A 1 469 ? -14.898 -13.181 5.955 1.00 89.19 469 VAL A CA 1
ATOM 3601 C C . VAL A 1 469 ? -16.356 -13.081 5.551 1.00 89.19 469 VAL A C 1
ATOM 3603 O O . VAL A 1 469 ? -17.238 -13.627 6.211 1.00 89.19 469 VAL A O 1
ATOM 3606 N N . THR A 1 470 ? -16.589 -12.400 4.434 1.00 87.06 470 THR A N 1
ATOM 3607 C CA . THR A 1 470 ? -17.894 -12.271 3.777 1.00 87.06 470 THR A CA 1
ATOM 3608 C C . THR A 1 470 ? -17.756 -12.558 2.282 1.00 87.06 470 THR A C 1
ATOM 3610 O O . THR A 1 470 ? -16.640 -12.687 1.770 1.00 87.06 470 THR A O 1
ATOM 3613 N N . GLY A 1 471 ? -18.884 -12.705 1.582 1.00 88.69 471 GLY A N 1
ATOM 3614 C CA . GLY A 1 471 ? -18.906 -12.955 0.144 1.00 88.69 471 GLY A CA 1
ATOM 3615 C C . GLY A 1 471 ? -19.503 -14.303 -0.263 1.00 88.69 471 GLY A C 1
ATOM 3616 O O . GLY A 1 471 ? -20.301 -14.916 0.456 1.00 88.69 471 GLY A O 1
ATOM 3617 N N . ASN A 1 472 ? -19.090 -14.768 -1.437 1.00 90.00 472 ASN A N 1
ATOM 3618 C CA . ASN A 1 472 ? -19.491 -16.018 -2.064 1.00 90.00 472 ASN A CA 1
ATOM 3619 C C . ASN A 1 472 ? -18.257 -16.799 -2.544 1.00 90.00 472 ASN A C 1
ATOM 3621 O O . ASN A 1 472 ? -17.383 -16.244 -3.210 1.00 90.00 472 ASN A O 1
ATOM 3625 N N . VAL A 1 473 ? -18.213 -18.088 -2.218 1.00 89.69 473 VAL A N 1
ATOM 3626 C CA . VAL A 1 473 ? -17.193 -19.043 -2.648 1.00 89.69 473 VAL A CA 1
ATOM 3627 C C . VAL A 1 473 ? -17.868 -20.136 -3.459 1.00 89.69 473 VAL A C 1
ATOM 3629 O O . VAL A 1 473 ? -18.710 -20.864 -2.942 1.00 89.69 473 VAL A O 1
ATOM 3632 N N . ASN A 1 474 ? -17.479 -20.278 -4.726 1.00 88.25 474 ASN A N 1
ATOM 3633 C CA . ASN A 1 474 ? -17.946 -21.348 -5.613 1.00 88.25 474 ASN A CA 1
ATOM 3634 C C . ASN A 1 474 ? -19.486 -21.446 -5.724 1.00 88.25 474 ASN A C 1
ATOM 3636 O O . ASN A 1 474 ? -20.041 -22.537 -5.822 1.00 88.25 474 ASN A O 1
ATOM 3640 N N . GLY A 1 475 ? -20.187 -20.309 -5.699 1.00 85.00 475 GLY A N 1
ATOM 3641 C CA . GLY A 1 475 ? -21.649 -20.240 -5.740 1.00 85.00 475 GLY A CA 1
ATOM 3642 C C . GLY A 1 475 ? -22.317 -20.296 -4.363 1.00 85.00 475 GLY A C 1
ATOM 3643 O O . GLY A 1 475 ? -23.488 -19.933 -4.248 1.00 85.00 475 GLY A O 1
ATOM 3644 N N . GLU A 1 476 ? -21.586 -20.634 -3.302 1.00 87.56 476 GLU A N 1
ATOM 3645 C CA . GLU A 1 476 ? -22.100 -20.707 -1.935 1.00 87.56 476 GLU A CA 1
ATOM 3646 C C . GLU A 1 476 ? -21.752 -19.453 -1.131 1.00 87.56 476 GLU A C 1
ATOM 3648 O O . GLU A 1 476 ? -20.626 -18.959 -1.135 1.00 87.56 476 GLU A O 1
ATOM 3653 N N . ARG A 1 477 ? -22.732 -18.911 -0.406 1.00 85.06 477 ARG A N 1
ATOM 3654 C CA . ARG A 1 477 ? -22.510 -17.735 0.443 1.00 85.06 477 ARG A CA 1
ATOM 3655 C C . ARG A 1 477 ? -21.678 -18.135 1.660 1.00 85.06 477 ARG A C 1
ATOM 3657 O O . ARG A 1 477 ? -22.000 -19.116 2.328 1.00 85.06 477 ARG A O 1
ATOM 3664 N N . VAL A 1 478 ? -20.653 -17.351 1.988 1.00 84.81 478 VAL A N 1
ATOM 3665 C CA . VAL A 1 478 ? -19.879 -17.562 3.218 1.00 84.81 478 VAL A CA 1
ATOM 3666 C C . VAL A 1 478 ? -20.796 -17.359 4.426 1.00 84.81 478 VAL A C 1
ATOM 3668 O O . VAL A 1 478 ? -21.611 -16.430 4.456 1.00 84.81 478 VAL A O 1
ATOM 3671 N N . ASN A 1 479 ? -20.669 -18.238 5.424 1.00 77.19 479 ASN A N 1
ATOM 3672 C CA . ASN A 1 479 ? -21.473 -18.174 6.641 1.00 77.19 479 ASN A CA 1
ATOM 3673 C C . ASN A 1 479 ? -21.345 -16.799 7.324 1.00 77.19 479 ASN A C 1
ATOM 3675 O O . ASN A 1 479 ? -20.223 -16.318 7.517 1.00 77.19 479 ASN A O 1
ATOM 3679 N N . PRO A 1 480 ? -22.466 -16.185 7.749 1.00 66.38 480 PRO A N 1
ATOM 3680 C CA . PRO A 1 480 ? -22.435 -14.953 8.527 1.00 66.38 480 PRO A CA 1
ATOM 3681 C C . PRO A 1 480 ? -21.540 -15.092 9.765 1.00 66.38 480 PRO A C 1
ATOM 3683 O O . PRO A 1 480 ? -21.667 -16.049 10.527 1.00 66.38 480 PRO A O 1
ATOM 3686 N N . GLY A 1 481 ? -20.627 -14.137 9.956 1.00 68.75 481 GLY A N 1
ATOM 3687 C CA . GLY A 1 481 ? -19.687 -14.138 11.082 1.00 68.75 481 GLY A CA 1
ATOM 3688 C C . GLY A 1 481 ? -18.491 -15.083 10.924 1.00 68.75 481 GLY A C 1
ATOM 3689 O O . GLY A 1 481 ? -17.727 -15.237 11.878 1.00 68.75 481 GLY A O 1
ATOM 3690 N N . GLY A 1 482 ? -18.306 -15.696 9.749 1.00 81.12 482 GLY A N 1
ATOM 3691 C CA . GLY A 1 482 ? -17.110 -16.468 9.424 1.00 81.12 482 GLY A CA 1
ATOM 3692 C C . GLY A 1 482 ? -15.835 -15.637 9.579 1.00 81.12 482 GLY A C 1
ATOM 3693 O O . GLY A 1 482 ? -15.816 -14.437 9.311 1.00 81.12 482 GLY A O 1
ATOM 3694 N N . SER A 1 483 ? -14.754 -16.272 10.022 1.00 87.31 483 SER A N 1
ATOM 3695 C CA . SER A 1 483 ? -13.468 -15.602 10.202 1.00 87.31 483 SER A CA 1
ATOM 3696 C C . SER A 1 483 ? -12.305 -16.472 9.746 1.00 87.31 483 SER A C 1
ATOM 3698 O O . SER A 1 483 ? -12.354 -17.698 9.847 1.00 87.31 483 SER A O 1
ATOM 3700 N N . VAL A 1 484 ? -11.248 -15.821 9.274 1.00 89.94 484 VAL A N 1
ATOM 3701 C CA . VAL A 1 484 ? -9.978 -16.428 8.876 1.00 89.94 484 VAL A CA 1
ATOM 3702 C C . VAL A 1 484 ? -8.900 -15.954 9.842 1.00 89.94 484 VAL A C 1
ATOM 3704 O O . VAL A 1 484 ? -8.766 -14.755 10.092 1.00 89.94 484 VAL A O 1
ATOM 3707 N N . ASP A 1 485 ? -8.121 -16.901 10.367 1.00 91.88 485 ASP A N 1
ATOM 3708 C CA . ASP A 1 485 ? -6.864 -16.588 11.041 1.00 91.88 485 ASP A CA 1
ATOM 3709 C C . ASP A 1 485 ? -5.927 -15.920 10.028 1.00 91.88 485 ASP A C 1
ATOM 3711 O O . ASP A 1 485 ? -5.599 -16.516 8.998 1.00 91.88 485 ASP A O 1
ATOM 3715 N N . ILE A 1 486 ? -5.502 -14.692 10.315 1.00 92.62 486 ILE A N 1
ATOM 3716 C CA . ILE A 1 486 ? -4.545 -13.964 9.483 1.00 92.62 486 ILE A CA 1
ATOM 3717 C C . ILE A 1 486 ? -3.448 -13.396 10.364 1.00 92.62 486 ILE A C 1
ATOM 3719 O O . ILE A 1 486 ? -3.724 -12.632 11.280 1.00 92.62 486 ILE A O 1
ATOM 3723 N N . VAL A 1 487 ? -2.188 -13.731 10.111 1.00 91.50 487 VAL A N 1
ATOM 3724 C CA . VAL A 1 487 ? -1.092 -13.157 10.897 1.00 91.50 487 VAL A CA 1
ATOM 3725 C C . VAL A 1 487 ? -0.958 -11.670 10.581 1.00 91.50 487 VAL A C 1
ATOM 3727 O O . VAL A 1 487 ? -0.832 -11.266 9.429 1.00 91.50 487 VAL A O 1
ATOM 3730 N N . THR A 1 488 ? -0.971 -10.855 11.634 1.00 89.12 488 THR A N 1
ATOM 3731 C CA . THR A 1 488 ? -0.813 -9.395 11.566 1.00 89.12 488 THR A CA 1
ATOM 3732 C C . THR A 1 488 ? 0.381 -8.896 12.377 1.00 89.12 488 THR A C 1
ATOM 3734 O O . THR A 1 488 ? 0.523 -7.688 12.571 1.00 89.12 488 THR A O 1
ATOM 3737 N N . ASP A 1 489 ? 1.195 -9.806 12.911 1.00 87.00 489 ASP A N 1
ATOM 3738 C CA . ASP A 1 489 ? 2.358 -9.478 13.729 1.00 87.00 489 ASP A CA 1
ATOM 3739 C C . ASP A 1 489 ? 3.537 -9.047 12.853 1.00 87.00 489 ASP A C 1
ATOM 3741 O O . ASP A 1 489 ? 3.933 -9.734 11.906 1.00 87.00 489 ASP A O 1
ATOM 3745 N N . LYS A 1 490 ? 4.130 -7.904 13.199 1.00 84.75 490 LYS A N 1
ATOM 3746 C CA . LYS A 1 490 ? 5.210 -7.313 12.415 1.00 84.75 490 LYS A CA 1
ATOM 3747 C C . LYS A 1 490 ? 6.486 -8.147 12.412 1.00 84.75 490 LYS A C 1
ATOM 3749 O O . LYS A 1 490 ? 7.139 -8.240 11.373 1.00 84.75 490 LYS A O 1
ATOM 3754 N N . ALA A 1 491 ? 6.858 -8.724 13.551 1.00 85.50 491 ALA A N 1
ATOM 3755 C CA . ALA A 1 491 ? 8.065 -9.532 13.665 1.00 85.50 491 ALA A CA 1
ATOM 3756 C C . ALA A 1 491 ? 7.944 -10.827 12.850 1.00 85.50 491 ALA A C 1
ATOM 3758 O O . ALA A 1 491 ? 8.929 -11.271 12.265 1.00 85.50 491 ALA A O 1
ATOM 3759 N N . LEU A 1 492 ? 6.735 -11.386 12.753 1.00 89.25 492 LEU A N 1
ATOM 3760 C CA . LEU A 1 492 ? 6.471 -12.575 11.944 1.00 89.25 492 LEU A CA 1
ATOM 3761 C C . LEU A 1 492 ? 6.419 -12.285 10.438 1.00 89.25 492 LEU A C 1
ATOM 3763 O O . LEU A 1 492 ? 6.813 -13.146 9.657 1.00 89.25 492 LEU A O 1
ATOM 3767 N N . LEU A 1 493 ? 5.964 -11.099 10.017 1.00 90.88 493 LEU A N 1
ATOM 3768 C CA . LEU A 1 493 ? 5.788 -10.781 8.593 1.00 90.88 493 LEU A CA 1
ATOM 3769 C C . LEU A 1 493 ? 7.006 -10.151 7.911 1.00 90.88 493 LEU A C 1
ATOM 3771 O O . LEU A 1 493 ? 7.192 -10.384 6.718 1.00 90.88 493 LEU A O 1
ATOM 3775 N N . ASN A 1 494 ? 7.834 -9.369 8.616 1.00 89.19 494 ASN A N 1
ATOM 3776 C CA . ASN A 1 494 ? 8.946 -8.644 7.978 1.00 89.19 494 ASN A CA 1
ATOM 3777 C C . ASN A 1 494 ? 9.900 -9.581 7.225 1.00 89.19 494 ASN A C 1
ATOM 3779 O O . ASN A 1 494 ? 10.131 -9.381 6.038 1.00 89.19 494 ASN A O 1
ATOM 3783 N N . GLY A 1 495 ? 10.401 -10.623 7.899 1.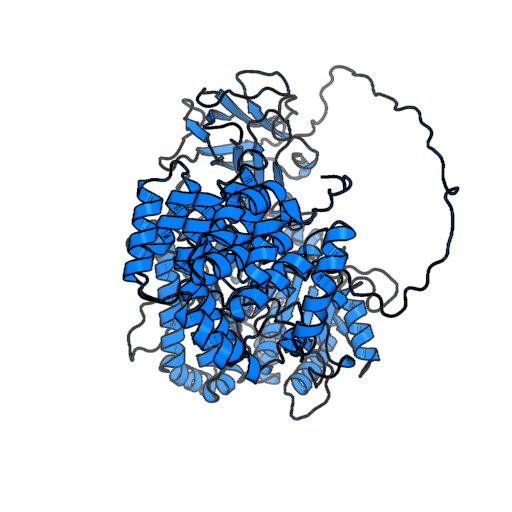00 93.31 495 GLY A N 1
ATOM 3784 C CA . GLY A 1 495 ? 11.352 -11.567 7.307 1.00 93.31 495 GLY A CA 1
ATOM 3785 C C . GLY A 1 495 ? 10.810 -12.232 6.036 1.00 93.31 495 GLY A C 1
ATOM 3786 O O . GLY A 1 495 ? 11.417 -12.078 4.982 1.00 93.31 495 GLY A O 1
ATOM 3787 N N . PRO A 1 496 ? 9.647 -12.911 6.085 1.00 95.44 496 PRO A N 1
ATOM 3788 C CA . PRO A 1 496 ? 9.063 -13.545 4.904 1.00 95.44 496 PRO A CA 1
ATOM 3789 C C . PRO A 1 496 ? 8.775 -12.591 3.735 1.00 95.44 496 PRO A C 1
ATOM 3791 O O . PRO A 1 496 ? 8.963 -12.976 2.582 1.00 95.44 496 PRO A O 1
ATOM 3794 N N . VAL A 1 497 ? 8.337 -11.355 4.001 1.00 92.75 497 VAL A N 1
ATOM 3795 C CA . VAL A 1 497 ? 8.111 -10.363 2.936 1.00 92.75 497 VAL A CA 1
ATOM 3796 C C . VAL A 1 497 ? 9.431 -9.908 2.310 1.00 92.75 497 VAL A C 1
ATOM 3798 O O . VAL A 1 497 ? 9.523 -9.818 1.084 1.00 92.75 497 VAL A O 1
ATOM 3801 N N . ASP A 1 498 ? 10.450 -9.635 3.122 1.00 91.25 498 ASP A N 1
ATOM 3802 C CA . ASP A 1 498 ? 11.765 -9.214 2.633 1.00 91.25 498 ASP A CA 1
ATOM 3803 C C . ASP A 1 498 ? 12.462 -10.345 1.859 1.00 91.25 498 ASP A C 1
ATOM 3805 O O . ASP A 1 498 ? 13.012 -10.098 0.784 1.00 91.25 498 ASP A O 1
ATOM 3809 N N . ASP A 1 499 ? 12.362 -11.589 2.339 1.00 95.25 499 ASP A N 1
ATOM 3810 C CA . ASP A 1 499 ? 12.868 -12.786 1.658 1.00 95.25 499 ASP A CA 1
ATOM 3811 C C . ASP A 1 499 ? 12.217 -12.953 0.272 1.00 95.25 499 ASP A C 1
ATOM 3813 O O . ASP A 1 499 ? 12.911 -13.143 -0.729 1.00 95.25 499 ASP A O 1
ATOM 3817 N N . LEU A 1 500 ? 10.888 -12.814 0.184 1.00 96.19 500 LEU A N 1
ATOM 3818 C CA . LEU A 1 500 ? 10.152 -12.886 -1.082 1.00 96.19 500 LEU A CA 1
ATOM 3819 C C . LEU A 1 500 ? 10.571 -11.776 -2.053 1.00 96.19 500 LEU A C 1
ATOM 3821 O O . LEU A 1 500 ? 10.819 -12.030 -3.235 1.00 96.19 500 LEU A O 1
ATOM 3825 N N . ARG A 1 501 ? 10.698 -10.540 -1.563 1.00 91.81 501 ARG A N 1
ATOM 3826 C CA . ARG A 1 501 ? 11.161 -9.418 -2.390 1.00 91.81 501 ARG A CA 1
ATOM 3827 C C . ARG A 1 501 ? 12.588 -9.605 -2.870 1.00 91.81 501 ARG A C 1
ATOM 3829 O O . ARG A 1 501 ? 12.903 -9.256 -4.004 1.00 91.81 501 ARG A O 1
ATOM 3836 N N . LYS A 1 502 ? 13.452 -10.177 -2.038 1.00 92.81 502 LYS A N 1
ATOM 3837 C CA . LYS A 1 502 ? 14.809 -10.526 -2.443 1.00 92.81 502 LYS A CA 1
ATOM 3838 C C . LYS A 1 502 ? 14.791 -11.591 -3.542 1.00 92.81 502 LYS A C 1
ATOM 3840 O O . LYS A 1 502 ? 15.482 -11.420 -4.543 1.00 92.81 502 LYS A O 1
ATOM 3845 N N . ALA A 1 503 ? 13.987 -12.642 -3.388 1.00 96.69 503 ALA A N 1
ATOM 3846 C CA . ALA A 1 503 ? 13.895 -13.731 -4.356 1.00 96.69 503 ALA A CA 1
ATOM 3847 C C . ALA A 1 503 ? 13.402 -13.256 -5.731 1.00 96.69 503 ALA A C 1
ATOM 3849 O O . ALA A 1 503 ? 13.977 -13.623 -6.755 1.00 96.69 503 ALA A O 1
ATOM 3850 N N . VAL A 1 504 ? 12.397 -12.372 -5.773 1.00 95.06 504 VAL A N 1
ATOM 3851 C CA . VAL A 1 504 ? 11.930 -11.804 -7.049 1.00 95.06 504 VAL A CA 1
ATOM 3852 C C . VAL A 1 504 ? 12.997 -10.917 -7.704 1.00 95.06 504 VAL A C 1
ATOM 3854 O O . VAL A 1 504 ? 13.176 -10.941 -8.924 1.00 95.06 504 VAL A O 1
ATOM 3857 N N . ASP A 1 505 ? 13.758 -10.174 -6.899 1.00 92.00 505 ASP A N 1
ATOM 3858 C CA . ASP A 1 505 ? 14.877 -9.359 -7.364 1.00 92.00 505 ASP A CA 1
ATOM 3859 C C . ASP A 1 505 ? 16.009 -10.220 -7.938 1.00 92.00 505 ASP A C 1
ATOM 3861 O O . ASP A 1 505 ? 16.587 -9.860 -8.966 1.00 92.00 505 ASP A O 1
ATOM 3865 N N . ASP A 1 506 ? 16.331 -11.338 -7.285 1.00 94.12 506 ASP A N 1
ATOM 3866 C CA . ASP A 1 506 ? 17.359 -12.291 -7.708 1.00 94.12 506 ASP A CA 1
ATOM 3867 C C . ASP A 1 506 ? 16.956 -12.984 -9.017 1.00 94.12 506 ASP A C 1
ATOM 3869 O O . ASP A 1 506 ? 17.742 -12.978 -9.970 1.00 94.12 506 ASP A O 1
ATOM 3873 N N . PHE A 1 507 ? 15.707 -13.466 -9.113 1.00 95.56 507 PHE A N 1
ATOM 3874 C CA . PHE A 1 507 ? 15.139 -14.001 -10.353 1.00 95.56 507 PHE A CA 1
ATOM 3875 C C . PHE A 1 507 ? 15.297 -13.004 -11.493 1.00 95.56 507 PHE A C 1
ATOM 3877 O O . PHE A 1 507 ? 15.872 -13.322 -12.529 1.00 95.56 507 PHE A O 1
ATOM 3884 N N . ARG A 1 508 ? 14.888 -11.754 -11.284 1.00 91.88 508 ARG A N 1
ATOM 3885 C CA . ARG A 1 508 ? 15.022 -10.709 -12.298 1.00 91.88 508 ARG A CA 1
ATOM 3886 C C . ARG A 1 508 ? 16.486 -10.382 -12.621 1.00 91.88 508 ARG A C 1
ATOM 3888 O O . ARG A 1 508 ? 16.803 -10.167 -13.787 1.00 91.88 508 ARG A O 1
ATOM 3895 N N . LYS A 1 509 ? 17.385 -10.306 -11.629 1.00 89.25 509 LYS A N 1
ATOM 3896 C CA . LYS A 1 509 ? 18.810 -9.933 -11.803 1.00 89.25 509 LYS A CA 1
ATOM 3897 C C . LYS A 1 509 ? 19.583 -10.920 -12.672 1.00 89.25 509 LYS A C 1
ATOM 3899 O O . LYS A 1 509 ? 20.535 -10.503 -13.334 1.00 89.25 509 LYS A O 1
ATOM 3904 N N . ALA A 1 510 ? 19.196 -12.190 -12.694 1.00 89.94 510 ALA A N 1
ATOM 3905 C CA . ALA A 1 510 ? 19.804 -13.155 -13.594 1.00 89.94 510 ALA A CA 1
ATOM 3906 C C . ALA A 1 510 ? 19.582 -12.722 -15.056 1.00 89.94 510 ALA A C 1
ATOM 3908 O O . ALA A 1 510 ? 18.452 -12.610 -15.533 1.00 89.94 510 ALA A O 1
ATOM 3909 N N . ALA A 1 511 ? 20.676 -12.482 -15.789 1.00 85.25 511 ALA A N 1
ATOM 3910 C CA . ALA A 1 511 ? 20.632 -11.917 -17.143 1.00 85.25 511 ALA A CA 1
ATOM 3911 C C . ALA A 1 511 ? 19.726 -12.712 -18.103 1.00 85.25 511 ALA A C 1
ATOM 3913 O O . ALA A 1 511 ? 19.006 -12.133 -18.922 1.00 85.25 511 ALA A O 1
ATOM 3914 N N . LYS A 1 512 ? 19.714 -14.044 -17.957 1.00 92.38 512 LYS A N 1
ATOM 3915 C CA . LYS A 1 512 ? 18.838 -14.949 -18.710 1.00 92.38 512 LYS A CA 1
ATOM 3916 C C . LYS A 1 512 ? 17.356 -14.630 -18.488 1.00 92.38 512 LYS A C 1
ATOM 3918 O O . LYS A 1 512 ? 16.603 -14.536 -19.452 1.00 92.38 512 LYS A O 1
ATOM 3923 N N . TRP A 1 513 ? 16.944 -14.412 -17.241 1.00 94.62 513 TRP A N 1
ATOM 3924 C CA . TRP A 1 513 ? 15.545 -14.163 -16.896 1.00 94.62 513 TRP A CA 1
ATOM 3925 C C . TRP A 1 513 ? 15.120 -12.724 -17.194 1.00 94.62 513 TRP A C 1
ATOM 3927 O O . TRP A 1 513 ? 13.992 -12.518 -17.625 1.00 94.62 513 TRP A O 1
ATOM 3937 N N . THR A 1 514 ? 16.024 -11.739 -17.107 1.00 94.56 514 THR A N 1
ATOM 3938 C CA . THR A 1 514 ? 15.770 -10.399 -17.678 1.00 94.56 514 THR A CA 1
ATOM 3939 C C . THR A 1 514 ? 15.467 -10.479 -19.179 1.00 94.56 514 THR A C 1
ATOM 3941 O O . THR A 1 514 ? 14.577 -9.778 -19.654 1.00 94.56 514 THR A O 1
ATOM 3944 N N . THR A 1 515 ? 16.188 -11.325 -19.923 1.00 96.06 515 THR A N 1
ATOM 3945 C CA . THR A 1 515 ? 15.958 -11.512 -21.367 1.00 96.06 515 THR A CA 1
ATOM 3946 C C . THR A 1 515 ? 14.580 -12.114 -21.623 1.00 96.06 515 THR A C 1
ATOM 3948 O O . THR A 1 515 ? 13.811 -11.533 -22.374 1.00 96.06 515 THR A O 1
ATOM 3951 N N . TYR A 1 516 ? 14.238 -13.205 -20.930 1.00 96.88 516 TYR A N 1
ATOM 3952 C CA . TYR A 1 516 ? 12.906 -13.821 -20.992 1.00 96.88 516 TYR A CA 1
ATOM 3953 C C . TYR A 1 516 ? 11.780 -12.830 -20.646 1.00 96.88 516 TYR A C 1
ATOM 3955 O O . TYR A 1 516 ? 10.798 -12.731 -21.373 1.00 96.88 516 TYR A O 1
ATOM 3963 N N . LEU A 1 517 ? 11.935 -12.037 -19.580 1.00 97.44 517 LEU A N 1
ATOM 3964 C CA . LEU A 1 517 ? 10.922 -11.056 -19.184 1.00 97.44 517 LEU A CA 1
ATOM 3965 C C . LEU A 1 517 ? 10.723 -9.961 -20.243 1.00 97.44 517 LEU A C 1
ATOM 3967 O O . LEU A 1 517 ? 9.598 -9.504 -20.428 1.00 97.44 517 LEU A O 1
ATOM 3971 N N . ASN A 1 518 ? 11.792 -9.550 -20.930 1.00 97.44 518 ASN A N 1
ATOM 3972 C CA . ASN A 1 518 ? 11.753 -8.553 -22.001 1.00 97.44 518 ASN A CA 1
ATOM 3973 C C . ASN A 1 518 ? 11.349 -9.118 -23.372 1.00 97.44 518 ASN A C 1
ATOM 3975 O O . ASN A 1 518 ? 11.210 -8.323 -24.300 1.00 97.44 518 ASN A O 1
ATOM 3979 N N . ASP A 1 519 ? 11.185 -10.436 -23.524 1.00 96.94 519 ASP A N 1
ATOM 3980 C CA . ASP A 1 519 ? 10.876 -11.082 -24.807 1.00 96.94 519 ASP A CA 1
ATOM 3981 C C . ASP A 1 519 ? 9.401 -10.892 -25.203 1.00 96.94 519 ASP A C 1
ATOM 3983 O O . ASP A 1 519 ? 8.580 -11.810 -25.218 1.00 96.94 519 ASP A O 1
ATOM 3987 N N . ILE A 1 520 ? 9.046 -9.633 -25.458 1.00 97.81 520 ILE A N 1
ATOM 3988 C CA . ILE A 1 520 ? 7.718 -9.177 -25.855 1.00 97.81 520 ILE A CA 1
ATOM 3989 C C . ILE A 1 520 ? 7.904 -8.221 -27.035 1.00 97.81 520 ILE A C 1
ATOM 3991 O O . ILE A 1 520 ? 8.084 -7.015 -26.859 1.00 97.81 520 ILE A O 1
ATOM 3995 N N . ASP A 1 521 ? 7.882 -8.778 -28.246 1.00 97.56 521 ASP A N 1
ATOM 3996 C CA . ASP A 1 521 ? 7.993 -8.003 -29.484 1.00 97.56 521 ASP A CA 1
ATOM 3997 C C . ASP A 1 521 ? 6.832 -7.012 -29.637 1.00 97.56 521 ASP A C 1
ATOM 3999 O O . ASP A 1 521 ? 5.666 -7.352 -29.429 1.00 97.56 521 ASP A O 1
ATOM 4003 N N . GLU A 1 522 ? 7.163 -5.783 -30.020 1.00 96.44 522 GLU A N 1
ATOM 4004 C CA . GLU A 1 522 ? 6.241 -4.653 -30.004 1.00 96.44 522 GLU A CA 1
ATOM 4005 C C . GLU A 1 522 ? 5.170 -4.684 -31.085 1.00 96.44 522 GLU A C 1
ATOM 4007 O O . GLU A 1 522 ? 4.043 -4.253 -30.843 1.00 96.44 522 GLU A O 1
ATOM 4012 N N . ILE A 1 523 ? 5.504 -5.213 -32.262 1.00 96.56 523 ILE A N 1
ATOM 4013 C CA . ILE A 1 523 ? 4.567 -5.334 -33.378 1.00 96.56 523 ILE A CA 1
ATOM 4014 C C . ILE A 1 523 ? 3.632 -6.504 -33.092 1.00 96.56 523 ILE A C 1
ATOM 4016 O O . ILE A 1 523 ? 2.412 -6.335 -33.078 1.00 96.56 523 ILE A O 1
ATOM 4020 N N . LYS A 1 524 ? 4.198 -7.668 -32.743 1.00 98.00 524 LYS A N 1
ATOM 4021 C CA . LYS A 1 524 ? 3.415 -8.854 -32.373 1.00 98.00 524 LYS A CA 1
ATOM 4022 C C . LYS A 1 524 ? 2.487 -8.583 -31.191 1.00 98.00 524 LYS A C 1
ATOM 4024 O O . LYS A 1 524 ? 1.404 -9.157 -31.140 1.00 98.00 524 LYS A O 1
ATOM 4029 N N . LEU A 1 525 ? 2.898 -7.743 -30.239 1.00 98.38 525 LEU A N 1
ATOM 4030 C CA . LEU A 1 525 ? 2.065 -7.349 -29.104 1.00 98.38 525 LEU A CA 1
ATOM 4031 C C . LEU A 1 525 ? 0.779 -6.664 -29.554 1.00 98.38 525 LEU A C 1
ATOM 4033 O O . LEU A 1 525 ? -0.305 -7.064 -29.132 1.00 98.38 525 LEU A O 1
ATOM 4037 N N . LEU A 1 526 ? 0.897 -5.655 -30.418 1.00 97.75 526 LEU A N 1
ATOM 4038 C CA . LEU A 1 526 ? -0.254 -4.915 -30.929 1.00 97.75 526 LEU A CA 1
ATOM 4039 C C . LEU A 1 526 ? -1.143 -5.804 -31.808 1.00 97.75 526 LEU A C 1
ATOM 4041 O O . LEU A 1 526 ? -2.364 -5.754 -31.666 1.00 97.75 526 LEU A O 1
ATOM 4045 N N . ASP A 1 527 ? -0.553 -6.680 -32.626 1.00 97.81 527 ASP A N 1
ATOM 4046 C CA . ASP A 1 527 ? -1.304 -7.657 -33.426 1.00 97.81 527 ASP A CA 1
ATOM 4047 C C . ASP A 1 527 ? -2.102 -8.626 -32.538 1.00 97.81 527 ASP A C 1
ATOM 4049 O O . ASP A 1 527 ? -3.288 -8.869 -32.775 1.00 97.81 527 ASP A O 1
ATOM 4053 N N . LYS A 1 528 ? -1.482 -9.156 -31.474 1.00 97.94 528 LYS A N 1
ATOM 4054 C CA . LYS A 1 528 ? -2.143 -10.049 -30.509 1.00 97.94 528 LYS A CA 1
ATOM 4055 C C . LYS A 1 528 ? -3.247 -9.332 -29.721 1.00 97.94 528 LYS A C 1
ATOM 4057 O O . LYS A 1 528 ? -4.275 -9.946 -29.460 1.00 97.94 528 LYS A O 1
ATOM 4062 N N . LEU A 1 529 ? -3.070 -8.053 -29.371 1.00 97.62 529 LEU A N 1
ATOM 4063 C CA . LEU A 1 529 ? -4.107 -7.237 -28.720 1.00 97.62 529 LEU A CA 1
ATOM 4064 C C . LEU A 1 529 ? -5.292 -6.963 -29.654 1.00 97.62 529 LEU A C 1
ATOM 4066 O O . LEU A 1 529 ? -6.439 -7.063 -29.229 1.00 97.62 529 LEU A O 1
ATOM 4070 N N . ALA A 1 530 ? -5.033 -6.665 -30.929 1.00 95.62 530 ALA A N 1
ATOM 4071 C CA . ALA A 1 530 ? -6.080 -6.476 -31.932 1.00 95.62 530 ALA A CA 1
ATOM 4072 C C . ALA A 1 530 ? -6.859 -7.774 -32.220 1.00 95.62 530 ALA A C 1
ATOM 4074 O O . ALA A 1 530 ? -8.041 -7.730 -32.559 1.00 95.62 530 ALA A O 1
ATOM 4075 N N . ALA A 1 531 ? -6.206 -8.928 -32.067 1.00 95.81 531 ALA A N 1
ATOM 4076 C CA . ALA A 1 531 ? -6.793 -10.257 -32.220 1.00 95.81 531 ALA A CA 1
ATOM 4077 C C . ALA A 1 531 ? -7.169 -10.919 -30.878 1.00 95.81 531 ALA A C 1
ATOM 4079 O O . ALA A 1 531 ? -7.294 -12.148 -30.820 1.00 95.81 531 ALA A O 1
ATOM 4080 N N . PHE A 1 532 ? -7.312 -10.132 -29.805 1.00 96.44 532 PHE A N 1
ATOM 4081 C CA . PHE A 1 532 ? -7.536 -10.646 -28.456 1.00 96.44 532 PHE A CA 1
ATOM 4082 C C . PHE A 1 532 ? -8.764 -11.561 -28.382 1.00 96.44 532 PHE A C 1
ATOM 4084 O O . PHE A 1 532 ? -9.821 -11.279 -28.953 1.00 96.44 532 PHE A O 1
ATOM 4091 N N . LYS A 1 533 ? -8.619 -12.659 -27.632 1.00 92.12 533 LYS A N 1
ATOM 4092 C CA . LYS A 1 533 ? -9.712 -13.570 -27.294 1.00 92.12 533 LYS A CA 1
ATOM 4093 C C . LYS A 1 533 ? -9.836 -13.682 -25.775 1.00 92.12 533 LYS A C 1
ATOM 4095 O O . LYS A 1 533 ? -8.859 -14.069 -25.128 1.00 92.12 533 LYS A O 1
ATOM 4100 N N . PRO A 1 534 ? -11.013 -13.373 -25.207 1.00 91.94 534 PRO A N 1
ATOM 4101 C CA . PRO A 1 534 ? -11.207 -13.417 -23.768 1.00 91.94 534 PRO A CA 1
ATOM 4102 C C . PRO A 1 534 ? -11.055 -14.830 -23.205 1.00 91.94 534 PRO A C 1
ATOM 4104 O O . PRO A 1 534 ? -11.493 -15.807 -23.810 1.00 91.94 534 PRO A O 1
ATOM 4107 N N . GLN A 1 535 ? -10.461 -14.908 -22.015 1.00 92.44 535 GLN A N 1
ATOM 4108 C CA . GLN A 1 535 ? -10.301 -16.139 -21.248 1.00 92.44 535 GLN A CA 1
ATOM 4109 C C . GLN A 1 535 ? -11.438 -16.231 -20.221 1.00 92.44 535 GLN A C 1
ATOM 4111 O O . GLN A 1 535 ? -11.434 -15.519 -19.215 1.00 92.44 535 GLN A O 1
ATOM 4116 N N . TYR A 1 536 ? -12.437 -17.069 -20.502 1.00 89.56 536 TYR A N 1
ATOM 4117 C CA . TYR A 1 536 ? -13.626 -17.224 -19.650 1.00 89.56 536 TYR A CA 1
ATOM 4118 C C . TYR A 1 536 ? -13.357 -18.111 -18.433 1.00 89.56 536 TYR A C 1
ATOM 4120 O O . TYR A 1 536 ? -13.800 -17.808 -17.328 1.00 89.56 536 TYR A O 1
ATOM 4128 N N . ASP A 1 537 ? -12.601 -19.191 -18.631 1.00 92.69 537 ASP A N 1
ATOM 4129 C CA . ASP A 1 537 ? -12.283 -20.154 -17.586 1.00 92.69 537 ASP A CA 1
ATOM 4130 C C . ASP A 1 537 ? -10.817 -20.028 -17.164 1.00 92.69 537 ASP A C 1
ATOM 4132 O O . ASP A 1 537 ? -9.902 -20.501 -17.834 1.00 92.69 537 ASP A O 1
ATOM 4136 N N . TRP A 1 538 ? -10.591 -19.405 -16.009 1.00 94.44 538 TRP A N 1
ATOM 4137 C CA . TRP A 1 538 ? -9.250 -19.237 -15.450 1.00 94.44 538 TRP A CA 1
ATOM 4138 C C . TRP A 1 538 ? -8.630 -20.553 -14.963 1.00 94.44 538 TRP A C 1
ATOM 4140 O O . TRP A 1 538 ? -7.437 -20.586 -14.668 1.00 94.44 538 TRP A O 1
ATOM 4150 N N . SER A 1 539 ? -9.410 -21.634 -14.859 1.00 93.12 539 SER A N 1
ATOM 4151 C CA . SER A 1 539 ? -8.876 -22.963 -14.556 1.00 93.12 539 SER A CA 1
ATOM 4152 C C . SER A 1 539 ? -8.298 -23.668 -15.787 1.00 93.12 539 SER A C 1
ATOM 4154 O O . SER A 1 539 ? -7.475 -24.568 -15.633 1.00 93.12 539 SER A O 1
ATOM 4156 N N . HIS A 1 540 ? -8.645 -23.207 -16.995 1.00 94.06 540 HIS A N 1
ATOM 4157 C CA . HIS A 1 540 ? -8.184 -23.754 -18.272 1.00 94.06 540 HIS A CA 1
ATOM 4158 C C . HIS A 1 540 ? -7.796 -22.627 -19.240 1.00 94.06 540 HIS A C 1
ATOM 4160 O O . HIS A 1 540 ? -8.466 -22.381 -20.239 1.00 94.06 540 HIS A O 1
ATOM 4166 N N . LEU A 1 541 ? -6.699 -21.935 -18.929 1.00 95.19 541 LEU A N 1
ATOM 4167 C CA . LEU A 1 541 ? -6.177 -20.853 -19.766 1.00 95.19 541 LEU A CA 1
ATOM 4168 C C . LEU A 1 541 ? -5.551 -21.389 -21.062 1.00 95.19 541 LEU A C 1
ATOM 4170 O O . LEU A 1 541 ? -4.719 -22.303 -21.025 1.00 95.19 541 LEU A O 1
ATOM 4174 N N . ASP A 1 542 ? -5.882 -20.764 -22.191 1.00 96.88 542 ASP A N 1
ATOM 4175 C CA . ASP A 1 542 ? -5.323 -21.111 -23.496 1.00 96.88 542 ASP A CA 1
ATOM 4176 C C . ASP A 1 542 ? -3.801 -20.871 -23.551 1.00 96.88 542 ASP A C 1
ATOM 4178 O O . ASP A 1 542 ? -3.282 -19.841 -23.111 1.00 96.88 542 ASP A O 1
ATOM 4182 N N . ASP A 1 543 ? -3.066 -21.807 -24.160 1.00 97.19 543 ASP A N 1
ATOM 4183 C CA . ASP A 1 543 ? -1.661 -21.606 -24.531 1.00 97.19 543 ASP A CA 1
ATOM 4184 C C . ASP A 1 543 ? -1.563 -20.987 -25.929 1.00 97.19 543 ASP A C 1
ATOM 4186 O O . ASP A 1 543 ? -1.619 -21.683 -26.946 1.00 97.19 543 ASP A O 1
ATOM 4190 N N . LEU A 1 544 ? -1.396 -19.669 -25.980 1.00 97.44 544 LEU A N 1
ATOM 4191 C CA . LEU A 1 544 ? -1.280 -18.888 -27.213 1.00 97.44 544 LEU A CA 1
ATOM 4192 C C . LEU A 1 544 ? 0.156 -18.399 -27.462 1.00 97.44 544 LEU A C 1
ATOM 4194 O O . LEU A 1 544 ? 0.375 -17.544 -28.328 1.00 97.44 544 LEU A O 1
ATOM 4198 N N . ALA A 1 545 ? 1.121 -18.900 -26.690 1.00 97.31 545 ALA A N 1
ATOM 4199 C CA . ALA A 1 545 ? 2.528 -18.559 -26.827 1.00 97.31 545 ALA A CA 1
ATOM 4200 C C . ALA A 1 545 ? 3.154 -19.268 -28.034 1.00 97.31 545 ALA A C 1
ATOM 4202 O O . ALA A 1 545 ? 2.699 -20.332 -28.458 1.00 97.31 545 ALA A O 1
ATOM 4203 N N . ASP A 1 546 ? 4.195 -18.673 -28.611 1.00 97.06 546 ASP A N 1
ATOM 4204 C CA . ASP A 1 546 ? 5.000 -19.351 -29.627 1.00 97.06 546 ASP A CA 1
ATOM 4205 C C . ASP A 1 546 ? 6.016 -20.318 -28.989 1.00 97.06 546 ASP A C 1
ATOM 4207 O O . ASP A 1 546 ? 6.229 -20.324 -27.774 1.00 97.06 546 ASP A O 1
ATOM 4211 N N . ASP A 1 547 ? 6.614 -21.192 -29.802 1.00 97.94 547 ASP A N 1
ATOM 4212 C CA . ASP A 1 547 ? 7.548 -22.207 -29.299 1.00 97.94 547 ASP A CA 1
ATOM 4213 C C . ASP A 1 547 ? 8.759 -21.600 -28.561 1.00 97.94 547 ASP A C 1
ATOM 4215 O O . ASP A 1 547 ? 9.062 -22.084 -27.468 1.00 97.94 547 ASP A O 1
ATOM 4219 N N . PRO A 1 548 ? 9.396 -20.505 -29.037 1.00 97.38 548 PRO A N 1
ATOM 4220 C CA . PRO A 1 548 ? 10.446 -19.825 -28.275 1.00 97.38 548 PRO A CA 1
ATOM 4221 C C . PRO A 1 548 ? 10.007 -19.384 -26.872 1.00 97.38 548 PRO A C 1
ATOM 4223 O O . PRO A 1 548 ? 10.730 -19.608 -25.900 1.00 97.38 548 PRO A O 1
ATOM 4226 N N . GLN A 1 549 ? 8.809 -18.808 -26.738 1.00 97.31 549 GLN A N 1
ATOM 4227 C CA . GLN A 1 549 ? 8.257 -18.408 -25.438 1.00 97.31 549 GLN A CA 1
ATOM 4228 C C . GLN A 1 549 ? 8.003 -19.615 -24.527 1.00 97.31 549 GLN A C 1
ATOM 4230 O O . GLN A 1 549 ? 8.317 -19.570 -23.335 1.00 97.31 549 GLN A O 1
ATOM 4235 N N . ARG A 1 550 ? 7.487 -20.724 -25.074 1.00 98.12 550 ARG A N 1
ATOM 4236 C CA . ARG A 1 550 ? 7.288 -21.972 -24.315 1.00 98.12 550 ARG A CA 1
ATOM 4237 C C . ARG A 1 550 ? 8.604 -22.570 -23.839 1.00 98.12 550 ARG A C 1
ATOM 4239 O O . ARG A 1 550 ? 8.694 -22.989 -22.688 1.00 98.12 550 ARG A O 1
ATOM 4246 N N . GLU A 1 551 ? 9.624 -22.595 -24.690 1.00 98.00 551 GLU A N 1
ATOM 4247 C CA . GLU A 1 551 ? 10.961 -23.078 -24.336 1.00 98.00 551 GLU A CA 1
ATOM 4248 C C . GLU A 1 551 ? 11.612 -22.201 -23.260 1.00 98.00 551 GLU A C 1
ATOM 4250 O O . GLU A 1 551 ? 12.182 -22.717 -22.292 1.00 98.00 551 GLU A O 1
ATOM 4255 N N . ALA A 1 552 ? 11.486 -20.876 -23.383 1.00 97.56 552 ALA A N 1
ATOM 4256 C CA . ALA A 1 552 ? 11.978 -19.930 -22.389 1.00 97.56 552 ALA A CA 1
ATOM 4257 C C . ALA A 1 552 ? 11.288 -20.130 -21.030 1.00 97.56 552 ALA A C 1
ATOM 4259 O O . ALA A 1 552 ? 11.971 -20.176 -20.001 1.00 97.56 552 ALA A O 1
ATOM 4260 N N . TRP A 1 553 ? 9.964 -20.320 -21.024 1.00 97.94 553 TRP A N 1
ATOM 4261 C CA . TRP A 1 553 ? 9.214 -20.643 -19.812 1.00 97.94 553 TRP A CA 1
ATOM 4262 C C . TRP A 1 553 ? 9.594 -22.003 -19.233 1.00 97.94 553 TRP A C 1
ATOM 4264 O O . TRP A 1 553 ? 9.830 -22.092 -18.033 1.00 97.94 553 TRP A O 1
ATOM 4274 N N . LEU A 1 554 ? 9.716 -23.056 -20.046 1.00 97.75 554 LEU A N 1
ATOM 4275 C CA . LEU A 1 554 ? 10.135 -24.374 -19.565 1.00 97.75 554 LEU A CA 1
ATOM 4276 C C . LEU A 1 554 ? 11.481 -24.270 -18.839 1.00 97.75 554 LEU A C 1
ATOM 4278 O O . LEU A 1 554 ? 11.626 -24.762 -17.721 1.00 97.75 554 LEU A O 1
ATOM 4282 N N . ALA A 1 555 ? 12.430 -23.531 -19.417 1.00 97.56 555 ALA A N 1
ATOM 4283 C CA . ALA A 1 555 ? 13.702 -23.260 -18.768 1.00 97.56 555 ALA A CA 1
ATOM 4284 C C . ALA A 1 555 ? 13.540 -22.461 -17.461 1.00 97.56 555 ALA A C 1
ATOM 4286 O O . ALA A 1 555 ? 14.195 -22.800 -16.475 1.00 97.56 555 ALA A O 1
ATOM 4287 N N . ALA A 1 556 ? 12.696 -21.424 -17.439 1.00 97.38 556 ALA A N 1
ATOM 4288 C CA . ALA A 1 556 ? 12.438 -20.607 -16.250 1.00 97.38 556 ALA A CA 1
ATOM 4289 C C . ALA A 1 556 ? 11.766 -21.408 -15.127 1.00 97.38 556 ALA A C 1
ATOM 4291 O O . ALA A 1 556 ? 12.229 -21.364 -13.996 1.00 97.38 556 ALA A O 1
ATOM 4292 N N . SER A 1 557 ? 10.734 -22.194 -15.440 1.00 97.62 557 SER A N 1
ATOM 4293 C CA . SER A 1 557 ? 9.964 -23.021 -14.497 1.00 97.62 557 SER A CA 1
ATOM 4294 C C . SER A 1 557 ? 10.828 -24.012 -13.715 1.00 97.62 557 SER A C 1
ATOM 4296 O O . SER A 1 557 ? 10.508 -24.346 -12.580 1.00 97.62 557 SER A O 1
ATOM 4298 N N . THR A 1 558 ? 11.947 -24.447 -14.299 1.00 96.81 558 THR A N 1
ATOM 4299 C CA . THR A 1 558 ? 12.916 -25.365 -13.677 1.00 96.81 558 THR A CA 1
ATOM 4300 C C . THR A 1 558 ? 14.107 -24.665 -13.016 1.00 96.81 558 THR A C 1
ATOM 4302 O O . THR A 1 558 ? 15.020 -25.339 -12.536 1.00 96.81 558 THR A O 1
ATOM 4305 N N . SER A 1 559 ? 14.154 -23.330 -13.023 1.00 96.94 559 SER A N 1
ATOM 4306 C CA . SER A 1 559 ? 15.286 -22.587 -12.474 1.00 96.94 559 SER A CA 1
ATOM 4307 C C . SER A 1 559 ? 15.259 -22.538 -10.951 1.00 96.94 559 SER A C 1
ATOM 4309 O O . SER A 1 559 ? 14.196 -22.548 -10.330 1.00 96.94 559 SER A O 1
ATOM 4311 N N . CYS A 1 560 ? 16.442 -22.448 -10.337 1.00 97.00 560 CYS A N 1
ATOM 4312 C CA . CYS A 1 560 ? 16.531 -22.260 -8.893 1.00 97.00 560 CYS A CA 1
ATOM 4313 C C . CYS A 1 560 ? 15.949 -20.909 -8.471 1.00 97.00 560 CYS A C 1
ATOM 4315 O O . CYS A 1 560 ? 15.301 -20.832 -7.438 1.00 97.00 560 CYS A O 1
ATOM 4317 N N . GLU A 1 561 ? 16.107 -19.859 -9.281 1.00 97.06 561 GLU A N 1
ATOM 4318 C CA . GLU A 1 561 ? 15.625 -18.535 -8.898 1.00 97.06 561 GLU A CA 1
ATOM 4319 C C . GLU A 1 561 ? 14.091 -18.444 -8.899 1.00 97.06 561 GLU A C 1
ATOM 4321 O O . GLU A 1 561 ? 13.516 -17.789 -8.032 1.00 97.06 561 GLU A O 1
ATOM 4326 N N . LEU A 1 562 ? 13.408 -19.105 -9.844 1.00 97.56 562 LEU A N 1
ATOM 4327 C CA . LEU A 1 562 ? 11.944 -19.150 -9.837 1.00 97.56 562 LEU A CA 1
ATOM 4328 C C . LEU A 1 562 ? 11.417 -20.111 -8.765 1.00 97.56 562 LEU A C 1
ATOM 4330 O O . LEU A 1 562 ? 10.377 -19.843 -8.163 1.00 97.56 562 LEU A O 1
ATOM 4334 N N . HIS A 1 563 ? 12.140 -21.202 -8.500 1.00 98.19 563 HIS A N 1
ATOM 4335 C CA . HIS A 1 563 ? 11.842 -22.097 -7.383 1.00 98.19 563 HIS A CA 1
ATOM 4336 C C . HIS A 1 563 ? 11.917 -21.363 -6.040 1.00 98.19 563 HIS A C 1
ATOM 4338 O O . HIS A 1 563 ? 10.959 -21.430 -5.273 1.00 98.19 563 HIS A O 1
ATOM 4344 N N . ASP A 1 564 ? 12.976 -20.584 -5.803 1.00 98.12 564 ASP A N 1
ATOM 4345 C CA . ASP A 1 564 ? 13.125 -19.745 -4.610 1.00 98.12 564 ASP A CA 1
ATOM 4346 C C . ASP A 1 564 ? 11.985 -18.723 -4.510 1.00 98.12 564 ASP A C 1
ATOM 4348 O O . ASP A 1 564 ? 11.377 -18.573 -3.449 1.00 98.12 564 ASP A O 1
ATOM 4352 N N . LEU A 1 565 ? 11.636 -18.055 -5.616 1.00 98.19 565 LEU A N 1
ATOM 4353 C CA . LEU A 1 565 ? 10.502 -17.128 -5.658 1.00 98.19 565 LEU A CA 1
ATOM 4354 C C . LEU A 1 565 ? 9.192 -17.813 -5.233 1.00 98.19 565 LEU A C 1
ATOM 4356 O O . LEU A 1 565 ? 8.494 -17.309 -4.351 1.00 98.19 565 LEU A O 1
ATOM 4360 N N . ALA A 1 566 ? 8.872 -18.976 -5.804 1.00 98.62 566 ALA A N 1
ATOM 4361 C CA . ALA A 1 566 ? 7.688 -19.743 -5.420 1.00 98.62 566 ALA A CA 1
ATOM 4362 C C . ALA A 1 566 ? 7.762 -20.216 -3.958 1.00 98.62 566 ALA A C 1
ATOM 4364 O O . ALA A 1 566 ? 6.771 -20.138 -3.232 1.00 98.62 566 ALA A O 1
ATOM 4365 N N . PHE A 1 567 ? 8.936 -20.655 -3.494 1.00 98.56 567 PHE A N 1
ATOM 4366 C CA . PHE A 1 567 ? 9.161 -21.109 -2.122 1.00 98.56 567 PHE A CA 1
ATOM 4367 C C . PHE A 1 567 ? 8.892 -19.997 -1.107 1.00 98.56 567 PHE A C 1
ATOM 4369 O O . PHE A 1 567 ? 8.127 -20.197 -0.164 1.00 98.56 567 PHE A O 1
ATOM 4376 N N . TYR A 1 568 ? 9.473 -18.810 -1.298 1.00 98.50 568 TYR A N 1
ATOM 4377 C CA . TYR A 1 568 ? 9.235 -17.681 -0.400 1.00 98.50 568 TYR A CA 1
ATOM 4378 C C . TYR A 1 568 ? 7.812 -17.127 -0.538 1.00 98.50 568 TYR A C 1
ATOM 4380 O O . TYR A 1 568 ? 7.227 -16.718 0.466 1.00 98.50 568 TYR A O 1
ATOM 4388 N N . GLY A 1 569 ? 7.211 -17.203 -1.731 1.00 98.38 569 GLY A N 1
ATOM 4389 C CA . GLY A 1 569 ? 5.795 -16.896 -1.949 1.00 98.38 569 GLY A CA 1
ATOM 4390 C C . GLY A 1 569 ? 4.882 -17.814 -1.136 1.00 98.38 569 GLY A C 1
ATOM 4391 O O . GLY A 1 569 ? 3.949 -17.346 -0.480 1.00 98.38 569 GLY A O 1
ATOM 4392 N N . ARG A 1 570 ? 5.192 -19.115 -1.107 1.00 98.31 570 ARG A N 1
ATOM 4393 C CA . ARG A 1 570 ? 4.488 -20.118 -0.300 1.00 98.31 570 ARG A CA 1
ATOM 4394 C C . ARG A 1 570 ? 4.739 -19.934 1.187 1.00 98.31 570 ARG A C 1
ATOM 4396 O O . ARG A 1 570 ? 3.800 -19.987 1.973 1.00 98.31 570 ARG A O 1
ATOM 4403 N N . ARG A 1 571 ? 5.977 -19.654 1.589 1.00 98.12 571 ARG A N 1
ATOM 4404 C CA . ARG A 1 571 ? 6.326 -19.391 2.990 1.00 98.12 571 ARG A CA 1
ATOM 4405 C C . ARG A 1 571 ? 5.582 -18.176 3.536 1.00 98.12 571 ARG A C 1
ATOM 4407 O O . ARG A 1 571 ? 5.086 -18.230 4.660 1.00 98.12 571 ARG A O 1
ATOM 4414 N N . LEU A 1 572 ? 5.479 -17.095 2.761 1.00 97.75 572 LEU A N 1
ATOM 4415 C CA . LEU A 1 572 ? 4.693 -15.926 3.154 1.00 97.75 572 LEU A CA 1
ATOM 4416 C C . LEU A 1 572 ? 3.197 -16.255 3.208 1.00 97.75 572 LEU A C 1
ATOM 4418 O O . LEU A 1 572 ? 2.534 -15.852 4.160 1.00 97.75 572 LEU A O 1
ATOM 4422 N N . TYR A 1 573 ? 2.682 -17.033 2.252 1.00 97.94 573 TYR A N 1
ATOM 4423 C CA . TYR A 1 573 ? 1.298 -17.507 2.276 1.00 97.94 573 TYR A CA 1
ATOM 4424 C C . TYR A 1 573 ? 0.987 -18.340 3.533 1.00 97.94 573 TYR A C 1
ATOM 4426 O O . TYR A 1 573 ? 0.013 -18.061 4.227 1.00 97.94 573 TYR A O 1
ATOM 4434 N N . ASP A 1 574 ? 1.858 -19.286 3.890 1.00 97.38 574 ASP A N 1
ATOM 4435 C CA . ASP A 1 574 ? 1.749 -20.106 5.104 1.00 97.38 574 ASP A CA 1
ATOM 4436 C C . ASP A 1 574 ? 1.922 -19.287 6.388 1.00 97.38 574 ASP A C 1
ATOM 4438 O O . ASP A 1 574 ? 1.336 -19.619 7.416 1.00 97.38 574 ASP A O 1
ATOM 4442 N N . THR A 1 575 ? 2.706 -18.207 6.340 1.00 96.88 575 THR A N 1
ATOM 4443 C CA . THR A 1 575 ? 2.846 -17.283 7.471 1.00 96.88 575 THR A CA 1
ATOM 4444 C C . THR A 1 575 ? 1.567 -16.480 7.662 1.00 96.88 575 THR A C 1
ATOM 4446 O O . THR A 1 575 ? 1.066 -16.403 8.776 1.00 96.88 575 THR A O 1
ATOM 4449 N N . LEU A 1 576 ? 1.022 -15.898 6.590 1.00 95.50 576 LEU A N 1
ATOM 4450 C CA . LEU A 1 576 ? -0.210 -15.112 6.645 1.00 95.50 576 LEU A CA 1
ATOM 4451 C C . LEU A 1 576 ? -1.405 -15.975 7.039 1.00 95.50 576 LEU A C 1
ATOM 4453 O O . LEU A 1 576 ? -2.183 -15.558 7.888 1.00 95.50 576 LEU A O 1
ATOM 4457 N N . PHE A 1 577 ? -1.523 -17.171 6.464 1.00 96.19 577 PHE A N 1
ATOM 4458 C CA . PHE A 1 577 ? -2.650 -18.079 6.658 1.00 96.19 577 PHE A CA 1
ATOM 4459 C C . PHE A 1 577 ? -2.139 -19.461 7.079 1.00 96.19 577 PHE A C 1
ATOM 4461 O O . PHE A 1 577 ? -1.902 -20.319 6.220 1.00 96.19 577 PHE A O 1
ATOM 4468 N N . PRO A 1 578 ? -1.964 -19.703 8.391 1.00 94.75 578 PRO A N 1
ATOM 4469 C CA . PRO A 1 578 ? -1.348 -20.928 8.882 1.00 94.75 578 PRO A CA 1
ATOM 4470 C C . PRO A 1 578 ? -2.041 -22.207 8.380 1.00 94.75 578 PRO A C 1
ATOM 4472 O O . PRO A 1 578 ? -3.275 -22.294 8.405 1.00 94.75 578 PRO A O 1
ATOM 4475 N N . PRO A 1 579 ? -1.274 -23.226 7.947 1.00 94.69 579 PRO A N 1
ATOM 4476 C CA . PRO A 1 579 ? -1.833 -24.482 7.461 1.00 94.69 579 PRO A CA 1
ATOM 4477 C C . PRO A 1 579 ? -2.641 -25.204 8.547 1.00 94.69 579 PRO A C 1
ATOM 4479 O O . PRO A 1 579 ? -2.354 -25.111 9.741 1.00 94.69 579 PRO A O 1
ATOM 4482 N N . GLY A 1 580 ? -3.674 -25.934 8.123 1.00 92.25 580 GLY A N 1
ATOM 4483 C CA . GLY A 1 580 ? -4.572 -26.672 9.020 1.00 92.25 580 GLY A CA 1
ATOM 4484 C C . GLY A 1 580 ? -5.632 -25.814 9.720 1.00 92.25 580 GLY A C 1
ATOM 4485 O O . GLY A 1 580 ? -6.452 -26.350 10.465 1.00 92.25 580 GLY A O 1
ATOM 4486 N N . LYS A 1 581 ? -5.656 -24.497 9.484 1.00 92.50 581 LYS A N 1
ATOM 4487 C CA . LYS A 1 581 ? -6.726 -23.617 9.966 1.00 92.50 581 LYS A CA 1
ATOM 4488 C C . LYS A 1 581 ? -7.934 -23.643 9.020 1.00 92.50 581 LYS A C 1
ATOM 4490 O O . LYS A 1 581 ? -7.737 -23.663 7.804 1.00 92.50 581 LYS A O 1
ATOM 4495 N N . PRO A 1 582 ? -9.181 -23.570 9.530 1.00 88.50 582 PRO A N 1
ATOM 4496 C CA . PRO A 1 582 ? -10.378 -23.535 8.682 1.00 88.50 582 PRO A CA 1
ATOM 4497 C C . PRO A 1 582 ? -10.349 -22.395 7.661 1.00 88.50 582 PRO A C 1
ATOM 4499 O O . PRO A 1 582 ? -10.723 -22.579 6.506 1.00 88.50 582 PRO A O 1
ATOM 4502 N N . GLY A 1 583 ? -9.838 -21.231 8.072 1.00 86.69 583 GLY A N 1
ATOM 4503 C CA . GLY A 1 583 ? -9.712 -20.084 7.186 1.00 86.69 583 GLY A CA 1
ATOM 4504 C C . GLY A 1 583 ? -8.737 -20.301 6.026 1.00 86.69 583 GLY A C 1
ATOM 4505 O O . GLY A 1 583 ? -8.998 -19.864 4.910 1.00 86.69 583 GLY A O 1
ATOM 4506 N N . ARG A 1 584 ? -7.651 -21.043 6.261 1.00 92.88 584 ARG A N 1
ATOM 4507 C CA . ARG A 1 584 ? -6.724 -21.447 5.202 1.00 92.88 584 ARG A CA 1
ATOM 4508 C C . ARG A 1 584 ? -7.392 -22.411 4.218 1.00 92.88 584 ARG A C 1
ATOM 4510 O O . ARG A 1 584 ? -7.314 -22.179 3.019 1.00 92.88 584 ARG A O 1
ATOM 4517 N N . ALA A 1 585 ? -8.127 -23.409 4.712 1.00 92.62 585 ALA A N 1
ATOM 4518 C CA . ALA A 1 585 ? -8.857 -24.349 3.855 1.00 92.62 585 ALA A CA 1
ATOM 4519 C C . ALA A 1 585 ? -9.888 -23.652 2.946 1.00 92.62 585 ALA A C 1
ATOM 4521 O O . ALA A 1 585 ? -10.043 -24.035 1.789 1.00 92.62 585 ALA A O 1
ATOM 4522 N N . LEU A 1 586 ? -10.552 -22.600 3.443 1.00 92.69 586 LEU A N 1
ATOM 4523 C CA . LEU A 1 586 ? -11.436 -21.763 2.628 1.00 92.69 586 LEU A CA 1
ATOM 4524 C C . LEU A 1 586 ? -10.677 -21.118 1.460 1.00 92.69 586 LEU A C 1
ATOM 4526 O O . LEU A 1 586 ? -11.128 -21.205 0.321 1.00 92.69 586 LEU A O 1
ATOM 4530 N N . LEU A 1 587 ? -9.524 -20.500 1.730 1.00 94.69 587 LEU A N 1
ATOM 4531 C CA . LEU A 1 587 ? -8.712 -19.842 0.702 1.00 94.69 587 LEU A CA 1
ATOM 4532 C C . LEU A 1 587 ? -8.145 -20.840 -0.317 1.00 94.69 587 LEU A C 1
ATOM 4534 O O . LEU A 1 587 ? -8.184 -20.569 -1.513 1.00 94.69 587 LEU A O 1
ATOM 4538 N N . ASP A 1 588 ? -7.689 -22.009 0.137 1.00 95.00 588 ASP A N 1
ATOM 4539 C CA . ASP A 1 588 ? -7.203 -23.078 -0.744 1.00 95.00 588 ASP A CA 1
ATOM 4540 C C . ASP A 1 588 ? -8.328 -23.643 -1.643 1.00 95.00 588 ASP A C 1
ATOM 4542 O O . ASP A 1 588 ? -8.061 -24.144 -2.735 1.00 95.00 588 ASP A O 1
ATOM 4546 N N . SER A 1 589 ? -9.594 -23.541 -1.214 1.00 94.38 589 SER A N 1
ATOM 4547 C CA . SER A 1 589 ? -10.765 -24.018 -1.970 1.00 94.38 589 SER A CA 1
ATOM 4548 C C . SER A 1 589 ? -11.252 -23.067 -3.071 1.00 94.38 589 SER A C 1
ATOM 4550 O O . SER A 1 589 ? -12.142 -23.429 -3.849 1.00 94.38 589 SER A O 1
ATOM 4552 N N . LEU A 1 590 ? -10.698 -21.851 -3.150 1.00 95.38 590 LEU A N 1
ATOM 4553 C CA . LEU A 1 590 ? -11.099 -20.871 -4.155 1.00 95.38 590 LEU A CA 1
ATOM 4554 C C . LEU A 1 590 ? -10.710 -21.352 -5.556 1.00 95.38 590 LEU A C 1
ATOM 4556 O O . LEU A 1 590 ? -9.536 -21.614 -5.854 1.00 95.38 590 LEU A O 1
ATOM 4560 N N . MET A 1 591 ? -11.699 -21.419 -6.449 1.00 95.44 591 MET A N 1
ATOM 4561 C CA . MET A 1 591 ? -11.431 -21.692 -7.859 1.00 95.44 591 MET A CA 1
ATOM 4562 C C . MET A 1 591 ? -10.652 -20.530 -8.499 1.00 95.44 591 MET A C 1
ATOM 4564 O O . MET A 1 591 ? -10.853 -19.365 -8.121 1.00 95.44 591 MET A O 1
ATOM 4568 N N . PRO A 1 592 ? -9.793 -20.808 -9.497 1.00 96.94 592 PRO A N 1
ATOM 4569 C CA . PRO A 1 592 ? -9.192 -19.765 -10.317 1.00 96.94 592 PRO A CA 1
ATOM 4570 C C . PRO A 1 592 ? -10.239 -18.769 -10.842 1.00 96.94 592 PRO A C 1
ATOM 4572 O O . PRO A 1 592 ? -11.361 -19.139 -11.182 1.00 96.94 592 PRO A O 1
ATOM 4575 N N . GLY A 1 593 ? -9.894 -17.485 -10.868 1.00 95.69 593 GLY A N 1
ATOM 4576 C CA . GLY A 1 593 ? -10.787 -16.392 -11.251 1.00 95.69 593 GLY A CA 1
ATOM 4577 C C . GLY A 1 593 ? -11.645 -15.820 -10.118 1.00 95.69 593 GLY A C 1
ATOM 4578 O O . GLY A 1 593 ? -12.302 -14.801 -10.333 1.00 95.69 593 GLY A O 1
ATOM 4579 N N . HIS A 1 594 ? -11.630 -16.391 -8.909 1.00 96.62 594 HIS A N 1
ATOM 4580 C CA . HIS A 1 594 ? -12.235 -15.721 -7.749 1.00 96.62 594 HIS A CA 1
ATOM 4581 C C . HIS A 1 594 ? -11.613 -14.342 -7.503 1.00 96.62 594 HIS A C 1
ATOM 4583 O O . HIS A 1 594 ? -10.418 -14.134 -7.740 1.00 96.62 594 HIS A O 1
ATOM 4589 N N . ARG A 1 595 ? -12.428 -13.414 -6.995 1.00 95.62 595 ARG A N 1
ATOM 4590 C CA . ARG A 1 595 ? -11.975 -12.117 -6.493 1.00 95.62 595 ARG A CA 1
ATOM 4591 C C . ARG A 1 595 ? -11.744 -12.190 -4.990 1.00 95.62 595 ARG A C 1
ATOM 4593 O O . ARG A 1 595 ? -12.618 -12.628 -4.250 1.00 95.62 595 ARG A O 1
ATOM 4600 N N . ILE A 1 596 ? -10.568 -11.756 -4.556 1.00 96.06 596 ILE A N 1
ATOM 4601 C CA . ILE A 1 596 ? -10.180 -11.653 -3.152 1.00 96.06 596 ILE A CA 1
ATOM 4602 C C . ILE A 1 596 ? -9.983 -10.171 -2.847 1.00 96.06 596 ILE A C 1
ATOM 4604 O O . ILE A 1 596 ? -9.073 -9.534 -3.378 1.00 96.06 596 ILE A O 1
ATOM 4608 N N . ASN A 1 597 ? -10.838 -9.628 -1.987 1.00 93.50 597 ASN A N 1
ATOM 4609 C CA . ASN A 1 597 ? -10.785 -8.244 -1.539 1.00 93.50 597 ASN A CA 1
ATOM 4610 C C . ASN A 1 597 ? -10.238 -8.189 -0.121 1.00 93.50 597 ASN A C 1
ATOM 4612 O O . ASN A 1 597 ? -10.844 -8.715 0.809 1.00 93.50 597 ASN A O 1
ATOM 4616 N N . ILE A 1 598 ? -9.102 -7.534 0.064 1.00 92.69 598 ILE A N 1
ATOM 4617 C CA . ILE A 1 598 ? -8.397 -7.517 1.340 1.00 92.69 598 ILE A CA 1
ATOM 4618 C C . ILE A 1 598 ? -8.395 -6.098 1.879 1.00 92.69 598 ILE A C 1
ATOM 4620 O O . ILE A 1 598 ? -7.899 -5.168 1.239 1.00 92.69 598 ILE A O 1
ATOM 4624 N N . VAL A 1 599 ? -8.961 -5.919 3.069 1.00 87.62 599 VAL A N 1
ATOM 4625 C CA . VAL A 1 599 ? -9.132 -4.599 3.668 1.00 87.62 599 VAL A CA 1
ATOM 4626 C C . VAL A 1 599 ? -8.631 -4.613 5.101 1.00 87.62 599 VAL A C 1
ATOM 4628 O O . VAL A 1 599 ? -9.237 -5.232 5.973 1.00 87.62 599 VAL A O 1
ATOM 4631 N N . TRP A 1 600 ? -7.547 -3.882 5.355 1.00 85.44 600 TRP A N 1
ATOM 4632 C CA . TRP A 1 600 ? -7.091 -3.616 6.716 1.00 85.44 600 TRP A CA 1
ATOM 4633 C C . TRP A 1 600 ? -7.771 -2.381 7.274 1.00 85.44 600 TRP A C 1
ATOM 4635 O O . TRP A 1 600 ? -7.698 -1.308 6.681 1.00 85.44 600 TRP A O 1
ATOM 4645 N N . LEU A 1 601 ? -8.415 -2.510 8.430 1.00 78.12 601 LEU A N 1
ATOM 4646 C CA . LEU A 1 601 ? -8.966 -1.345 9.104 1.00 78.12 601 LEU A CA 1
ATOM 4647 C C . LEU A 1 601 ? -7.875 -0.691 9.970 1.00 78.12 601 LEU A C 1
ATOM 4649 O O . LEU A 1 601 ? -7.184 -1.397 10.705 1.00 78.12 601 LEU A O 1
ATOM 4653 N N . PRO A 1 602 ? -7.696 0.641 9.927 1.00 68.00 602 PRO A N 1
ATOM 4654 C CA . PRO A 1 602 ? -6.803 1.390 10.813 1.00 68.00 602 PRO A CA 1
ATOM 4655 C C . PRO A 1 602 ? -6.881 1.026 12.302 1.00 68.00 602 PRO A C 1
ATOM 4657 O O . PRO A 1 602 ? -5.862 1.039 12.987 1.00 68.00 602 PRO A O 1
ATOM 4660 N N . ASN A 1 603 ? -8.067 0.674 12.799 1.00 65.44 603 ASN A N 1
ATOM 4661 C CA . ASN A 1 603 ? -8.320 0.297 14.192 1.00 65.44 603 ASN A CA 1
ATOM 4662 C C . ASN A 1 603 ? -8.126 -1.200 14.484 1.00 65.44 603 ASN A C 1
ATOM 4664 O O . ASN A 1 603 ? -8.336 -1.635 15.612 1.00 65.44 603 ASN A O 1
ATOM 4668 N N . SER A 1 604 ? -7.636 -1.975 13.515 1.00 66.81 604 SER A N 1
ATOM 4669 C CA . SER A 1 604 ? -7.237 -3.371 13.723 1.00 66.81 604 SER A CA 1
ATOM 4670 C C . SER A 1 604 ? -6.036 -3.536 14.657 1.00 66.81 604 SER A C 1
ATOM 4672 O O . SER A 1 604 ? -5.607 -4.662 14.882 1.00 66.81 604 SER A O 1
ATOM 4674 N N . LEU A 1 605 ? -5.451 -2.438 15.158 1.00 62.66 605 LEU A N 1
ATOM 4675 C CA . LEU A 1 605 ? -4.208 -2.354 15.945 1.00 62.66 605 LEU A CA 1
ATOM 4676 C C . LEU A 1 605 ? -2.951 -2.877 15.223 1.00 62.66 605 LEU A C 1
ATOM 4678 O O . LEU A 1 605 ? -1.838 -2.530 15.608 1.00 62.66 605 LEU A O 1
ATOM 4682 N N . ALA A 1 606 ? -3.113 -3.635 14.139 1.00 56.75 606 ALA A N 1
ATOM 4683 C CA . ALA A 1 606 ? -2.051 -4.046 13.234 1.00 56.75 606 ALA A CA 1
ATOM 4684 C C . ALA A 1 606 ? -1.535 -2.877 12.380 1.00 56.75 606 ALA A C 1
ATOM 4686 O O . ALA A 1 606 ? -0.373 -2.850 11.994 1.00 56.75 606 ALA A O 1
ATOM 4687 N N . GLY A 1 607 ? -2.380 -1.889 12.081 1.00 64.56 607 GLY A N 1
ATOM 4688 C CA . GLY A 1 607 ? -2.072 -0.879 11.072 1.00 64.56 607 GLY A CA 1
ATOM 4689 C C . GLY A 1 607 ? -2.083 -1.459 9.651 1.00 64.56 607 GLY A C 1
ATOM 4690 O O . GLY A 1 607 ? -2.404 -2.624 9.424 1.00 64.56 607 GLY A O 1
ATOM 4691 N N . TRP A 1 608 ? -1.767 -0.621 8.665 1.00 72.50 608 TRP A N 1
ATOM 4692 C CA . TRP A 1 608 ? -1.771 -1.025 7.259 1.00 72.50 608 TRP A CA 1
ATOM 4693 C C . TRP A 1 608 ? -0.560 -1.911 6.940 1.00 72.50 608 TRP A C 1
ATOM 4695 O O . TRP A 1 608 ? 0.569 -1.420 6.887 1.00 72.50 608 TRP A O 1
ATOM 4705 N N . VAL A 1 609 ? -0.805 -3.198 6.694 1.00 78.12 609 VAL A N 1
ATOM 4706 C CA . VAL A 1 609 ? 0.216 -4.195 6.332 1.00 78.12 609 VAL A CA 1
ATOM 4707 C C . VAL A 1 609 ? 0.348 -4.272 4.818 1.00 78.12 609 VAL A C 1
ATOM 4709 O O . VAL A 1 609 ? -0.637 -4.532 4.140 1.00 78.12 609 VAL A O 1
ATOM 4712 N N . ARG A 1 610 ? 1.550 -4.097 4.278 1.00 84.25 610 ARG A N 1
ATOM 4713 C CA . ARG A 1 610 ? 1.894 -4.172 2.854 1.00 84.25 610 ARG A CA 1
ATOM 4714 C C . ARG A 1 610 ? 2.432 -5.554 2.524 1.00 84.25 610 ARG A C 1
ATOM 4716 O O . ARG A 1 610 ? 3.550 -5.891 2.906 1.00 84.25 610 ARG A O 1
ATOM 4723 N N . VAL A 1 611 ? 1.636 -6.321 1.792 1.00 90.31 611 VAL A N 1
ATOM 4724 C CA . VAL A 1 611 ? 1.978 -7.667 1.331 1.00 90.31 611 VAL A CA 1
ATOM 4725 C C . VAL A 1 611 ? 2.021 -7.656 -0.199 1.00 90.31 611 VAL A C 1
ATOM 4727 O O . VAL A 1 611 ? 1.098 -7.111 -0.808 1.00 90.31 611 VAL A O 1
ATOM 4730 N N . PRO A 1 612 ? 3.042 -8.258 -0.835 1.00 93.50 612 PRO A N 1
ATOM 4731 C CA . PRO A 1 612 ? 3.065 -8.477 -2.280 1.00 93.50 612 PRO A CA 1
ATOM 473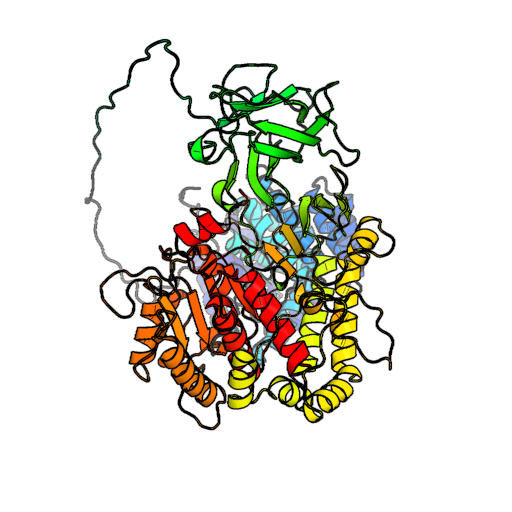2 C C . PRO A 1 612 ? 2.090 -9.607 -2.657 1.00 93.50 612 PRO A C 1
ATOM 4734 O O . PRO A 1 612 ? 2.491 -10.732 -2.953 1.00 93.50 612 PRO A O 1
ATOM 4737 N N . TRP A 1 613 ? 0.790 -9.318 -2.590 1.00 95.50 613 TRP A N 1
ATOM 4738 C CA . TRP A 1 613 ? -0.291 -10.300 -2.718 1.00 95.50 613 TRP A CA 1
ATOM 4739 C C . TRP A 1 613 ? -0.225 -11.125 -3.994 1.00 95.50 613 TRP A C 1
ATOM 4741 O O . TRP A 1 613 ? -0.433 -12.333 -3.956 1.00 95.50 613 TRP A O 1
ATOM 4751 N N . ASP A 1 614 ? 0.109 -10.480 -5.107 1.00 96.50 614 ASP A N 1
ATOM 4752 C CA . ASP A 1 614 ? 0.186 -11.116 -6.417 1.00 96.50 614 ASP A CA 1
ATOM 4753 C C . ASP A 1 614 ? 1.294 -12.183 -6.501 1.00 96.50 614 ASP A C 1
ATOM 4755 O O . ASP A 1 614 ? 1.198 -13.100 -7.317 1.00 96.50 614 ASP A O 1
ATOM 4759 N N . LEU A 1 615 ? 2.307 -12.101 -5.626 1.00 97.88 615 LEU A N 1
ATOM 4760 C CA . LEU A 1 615 ? 3.438 -13.031 -5.540 1.00 97.88 615 LEU A CA 1
ATOM 4761 C C . LEU A 1 615 ? 3.235 -14.158 -4.514 1.00 97.88 615 LEU A C 1
ATOM 4763 O O . LEU A 1 615 ? 4.118 -15.007 -4.371 1.00 97.88 615 LEU A O 1
ATOM 4767 N N . LEU A 1 616 ? 2.105 -14.205 -3.798 1.00 98.31 616 LEU A N 1
ATOM 4768 C CA . LEU A 1 616 ? 1.802 -15.356 -2.944 1.00 98.31 616 LEU A CA 1
ATOM 4769 C C . LEU A 1 616 ? 1.629 -16.610 -3.798 1.00 98.31 616 LEU A C 1
ATOM 4771 O O . LEU A 1 616 ? 0.966 -16.575 -4.832 1.00 98.31 616 LEU A O 1
ATOM 4775 N N . TYR A 1 617 ? 2.209 -17.721 -3.348 1.00 98.56 617 TYR A N 1
ATOM 4776 C CA . TYR A 1 617 ? 2.170 -18.996 -4.059 1.00 98.56 617 TYR A CA 1
ATOM 4777 C C . TYR A 1 617 ? 1.407 -20.025 -3.228 1.00 98.56 617 TYR A C 1
ATOM 4779 O O . TYR A 1 617 ? 1.805 -20.353 -2.111 1.00 98.56 617 TYR A O 1
ATOM 4787 N N . CYS A 1 618 ? 0.296 -20.533 -3.758 1.00 97.25 618 CYS A N 1
ATOM 4788 C CA . CYS A 1 618 ? -0.559 -21.488 -3.041 1.00 97.25 618 CYS A CA 1
ATOM 4789 C C . CYS A 1 618 ? -0.222 -22.960 -3.331 1.00 97.25 618 CYS A C 1
ATOM 4791 O O . CYS A 1 618 ? -0.730 -23.848 -2.653 1.00 97.25 618 CYS A O 1
ATOM 4793 N N . GLY A 1 619 ? 0.657 -23.226 -4.301 1.00 95.94 619 GLY A N 1
ATOM 4794 C CA . GLY A 1 619 ? 1.106 -24.573 -4.645 1.00 95.94 619 GLY A CA 1
ATOM 4795 C C . GLY A 1 619 ? 2.181 -25.116 -3.711 1.00 95.94 619 GLY A C 1
ATOM 4796 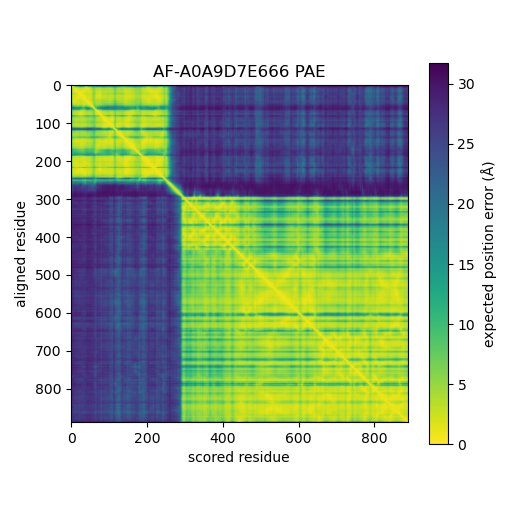O O . GLY A 1 619 ? 2.858 -24.362 -3.006 1.00 95.94 619 GLY A O 1
ATOM 4797 N N . ASP A 1 620 ? 2.373 -26.432 -3.721 1.00 94.75 620 ASP A N 1
ATOM 4798 C CA . ASP A 1 620 ? 3.540 -27.048 -3.091 1.00 94.75 620 ASP A CA 1
ATOM 4799 C C . ASP A 1 620 ? 4.801 -26.769 -3.912 1.00 94.75 620 ASP A C 1
ATOM 4801 O O . ASP A 1 620 ? 4.775 -26.725 -5.143 1.00 94.75 620 ASP A O 1
ATOM 4805 N N . VAL A 1 621 ? 5.919 -26.578 -3.214 1.00 95.06 621 VAL A N 1
ATOM 4806 C CA . VAL A 1 621 ? 7.206 -26.244 -3.825 1.00 95.06 621 VAL A CA 1
ATOM 4807 C C . VAL A 1 621 ? 8.201 -27.335 -3.462 1.00 95.06 621 VAL A C 1
ATOM 4809 O O . VAL A 1 621 ? 8.649 -27.434 -2.323 1.00 95.06 621 VAL A O 1
ATOM 4812 N N . SER A 1 622 ? 8.525 -28.186 -4.435 1.00 94.00 622 SER A N 1
ATOM 4813 C CA . SER A 1 622 ? 9.454 -29.310 -4.268 1.00 94.00 622 SER A CA 1
ATOM 4814 C C . SER A 1 622 ? 10.686 -29.114 -5.151 1.00 94.00 622 SER A C 1
ATOM 4816 O O . SER A 1 622 ? 10.528 -28.735 -6.312 1.00 94.00 622 SER A O 1
ATOM 4818 N N . PRO A 1 623 ? 11.915 -29.329 -4.645 1.00 89.31 623 PRO A N 1
ATOM 4819 C CA . PRO A 1 623 ? 13.122 -29.202 -5.457 1.00 89.31 623 PRO A CA 1
ATOM 4820 C C . PRO A 1 623 ? 13.065 -30.071 -6.720 1.00 89.31 623 PRO A C 1
ATOM 4822 O O . PRO A 1 623 ? 12.712 -31.247 -6.654 1.00 89.31 623 PRO A O 1
ATOM 4825 N N . GLY A 1 624 ? 13.425 -29.493 -7.867 1.00 88.44 624 GLY A N 1
ATOM 4826 C CA . GLY A 1 624 ? 13.459 -30.191 -9.159 1.00 88.44 624 GLY A CA 1
ATOM 4827 C C . GLY A 1 624 ? 12.100 -30.378 -9.845 1.00 88.44 624 GLY A C 1
ATOM 4828 O O . GLY A 1 624 ? 12.068 -30.875 -10.969 1.00 88.44 624 GLY A O 1
ATOM 4829 N N . VAL A 1 625 ? 10.995 -29.969 -9.216 1.00 96.06 625 VAL A N 1
ATOM 4830 C CA . VAL A 1 625 ? 9.674 -29.924 -9.859 1.00 96.06 625 VAL A CA 1
ATOM 4831 C C . VAL A 1 625 ? 9.490 -28.548 -10.511 1.00 96.06 625 VAL A C 1
ATOM 4833 O O . VAL A 1 625 ? 9.734 -27.544 -9.839 1.00 96.06 625 VAL A O 1
ATOM 4836 N N . PRO A 1 626 ? 9.075 -28.474 -11.792 1.00 97.94 626 PRO A N 1
ATOM 4837 C CA . PRO A 1 626 ? 8.773 -27.202 -12.438 1.00 97.94 626 PRO A CA 1
ATOM 4838 C C . PRO A 1 626 ? 7.718 -26.399 -11.668 1.00 97.94 626 PRO A C 1
ATOM 4840 O O . PRO A 1 626 ? 6.698 -26.947 -11.251 1.00 97.94 626 PRO A O 1
ATOM 4843 N N . VAL A 1 627 ? 7.952 -25.099 -11.506 1.00 98.38 627 VAL A N 1
ATOM 4844 C CA . VAL A 1 627 ? 6.991 -24.168 -10.902 1.00 98.38 627 VAL A CA 1
ATOM 4845 C C . VAL A 1 627 ? 5.801 -23.967 -11.840 1.00 98.38 627 VAL A C 1
ATOM 4847 O O . VAL A 1 627 ? 5.982 -23.695 -13.027 1.00 98.38 627 VAL A O 1
ATOM 4850 N N . ASP A 1 628 ? 4.586 -24.041 -11.300 1.00 98.00 628 ASP A N 1
ATOM 4851 C CA . ASP A 1 628 ? 3.359 -23.709 -12.023 1.00 98.00 628 ASP A CA 1
ATOM 4852 C C . ASP A 1 628 ? 2.988 -22.243 -11.771 1.00 98.00 628 ASP A C 1
ATOM 4854 O O . ASP A 1 628 ? 2.585 -21.864 -10.670 1.00 98.00 628 ASP A O 1
ATOM 4858 N N . ALA A 1 629 ? 3.097 -21.402 -12.802 1.00 98.00 629 ALA A N 1
ATOM 4859 C CA . ALA A 1 629 ? 2.799 -19.979 -12.671 1.00 98.00 629 ALA A CA 1
ATOM 4860 C C . ALA A 1 629 ? 1.350 -19.702 -12.239 1.00 98.00 629 ALA A C 1
ATOM 4862 O O . ALA A 1 629 ? 1.082 -18.690 -11.593 1.00 98.00 629 ALA A O 1
ATOM 4863 N N . THR A 1 630 ? 0.411 -20.592 -12.569 1.00 97.69 630 THR A N 1
ATOM 4864 C CA . THR A 1 630 ? -1.019 -20.415 -12.273 1.00 97.69 630 THR A CA 1
ATOM 4865 C C . THR A 1 630 ? -1.356 -20.611 -10.792 1.00 97.69 630 THR A C 1
ATOM 4867 O O . THR A 1 630 ? -2.494 -20.390 -10.375 1.00 97.69 630 THR A O 1
ATOM 4870 N N . LEU A 1 631 ? -0.368 -20.988 -9.974 1.00 98.19 631 LEU A N 1
ATOM 4871 C CA . LEU A 1 631 ? -0.483 -21.079 -8.519 1.00 98.19 631 LEU A CA 1
ATOM 4872 C C . LEU A 1 631 ? -0.011 -19.806 -7.800 1.00 98.19 631 LEU A C 1
ATOM 4874 O O . LEU A 1 631 ? -0.215 -19.692 -6.586 1.00 98.19 631 LEU A O 1
ATOM 4878 N N . PHE A 1 632 ? 0.549 -18.828 -8.524 1.00 98.62 632 PHE A N 1
ATOM 4879 C CA . PHE A 1 632 ? 0.692 -17.467 -8.008 1.00 98.62 632 PHE A CA 1
ATOM 4880 C C . PHE A 1 632 ? -0.667 -16.774 -7.966 1.00 98.62 632 PHE A C 1
ATOM 4882 O O . PHE A 1 632 ? -1.412 -16.769 -8.949 1.00 98.62 632 PHE A O 1
ATOM 4889 N N . TRP A 1 633 ? -0.980 -16.130 -6.846 1.00 98.25 633 TRP A N 1
ATOM 4890 C CA . TRP A 1 633 ? -2.259 -15.460 -6.631 1.00 98.25 633 TRP A CA 1
ATOM 4891 C C . TRP A 1 633 ? -2.584 -14.423 -7.708 1.00 98.25 633 TRP A C 1
ATOM 4893 O O . TRP A 1 633 ? -3.735 -14.352 -8.120 1.00 98.25 633 TRP A O 1
ATOM 4903 N N . GLY A 1 634 ? -1.602 -13.678 -8.226 1.00 97.50 634 GLY A N 1
ATOM 4904 C CA . GLY A 1 634 ? -1.845 -12.661 -9.257 1.00 97.50 634 GLY A CA 1
ATOM 4905 C C . GLY A 1 634 ? -2.193 -13.210 -10.650 1.00 97.50 634 GLY A C 1
ATOM 4906 O O . GLY A 1 634 ? -2.647 -12.438 -11.495 1.00 97.50 634 GLY A O 1
ATOM 4907 N N . LEU A 1 635 ? -1.980 -14.511 -10.899 1.00 97.81 635 LEU A N 1
ATOM 4908 C CA . LEU A 1 635 ? -2.449 -15.230 -12.097 1.00 97.81 635 LEU A CA 1
ATOM 4909 C C . LEU A 1 635 ? -3.651 -16.133 -11.798 1.00 97.81 635 LEU A C 1
ATOM 4911 O O . LEU A 1 635 ? -4.434 -16.431 -12.696 1.00 97.81 635 LEU A O 1
ATOM 4915 N N . ARG A 1 636 ? -3.809 -16.560 -10.543 1.00 97.88 636 ARG A N 1
ATOM 4916 C CA . ARG A 1 636 ? -4.908 -17.421 -10.107 1.00 97.88 636 ARG A CA 1
ATOM 4917 C C . ARG A 1 636 ? -6.180 -16.648 -9.785 1.00 97.88 636 ARG A C 1
ATOM 4919 O O . ARG A 1 636 ? -7.272 -17.144 -10.037 1.00 97.88 636 ARG A O 1
ATOM 4926 N N . HIS A 1 637 ? -6.060 -15.466 -9.193 1.00 97.81 637 HIS A N 1
ATOM 4927 C CA . HIS A 1 637 ? -7.158 -14.714 -8.596 1.00 97.81 637 HIS A CA 1
ATOM 4928 C C . HIS A 1 637 ? -7.127 -13.242 -9.016 1.00 97.81 637 HIS A C 1
ATOM 4930 O O . HIS A 1 637 ? -6.104 -12.693 -9.424 1.00 97.81 637 HIS A O 1
ATOM 4936 N N . ARG A 1 638 ? -8.276 -12.582 -8.876 1.00 97.06 638 ARG A N 1
ATOM 4937 C CA . ARG A 1 638 ? -8.398 -11.125 -8.962 1.00 97.06 638 ARG A CA 1
ATOM 4938 C C . ARG A 1 638 ? -8.169 -10.559 -7.570 1.00 97.06 638 ARG A C 1
ATOM 4940 O O . ARG A 1 638 ? -8.901 -10.911 -6.651 1.00 97.06 638 ARG A O 1
ATOM 4947 N N . ILE A 1 639 ? -7.174 -9.699 -7.404 1.00 95.75 639 ILE A N 1
ATOM 4948 C CA . ILE A 1 639 ? -6.806 -9.186 -6.082 1.00 95.75 639 ILE A CA 1
ATOM 4949 C C . ILE A 1 639 ? -7.170 -7.706 -5.993 1.00 95.75 639 ILE A C 1
ATOM 4951 O O . ILE A 1 639 ? -6.702 -6.890 -6.788 1.00 95.75 639 ILE A O 1
ATOM 4955 N N . GLU A 1 640 ? -7.984 -7.359 -5.001 1.00 92.38 640 GLU A N 1
ATOM 4956 C CA . GLU A 1 640 ? -8.126 -5.994 -4.505 1.00 92.38 640 GLU A CA 1
ATOM 4957 C C . GLU A 1 640 ? -7.495 -5.912 -3.120 1.00 92.38 640 GLU A C 1
ATOM 4959 O O . GLU A 1 640 ? -7.741 -6.750 -2.253 1.00 92.38 640 GLU A O 1
ATOM 4964 N N . TYR A 1 641 ? -6.702 -4.873 -2.889 1.00 90.75 641 TYR A N 1
ATOM 4965 C CA . TYR A 1 641 ? -6.085 -4.646 -1.596 1.00 90.75 641 TYR A CA 1
ATOM 4966 C C . TYR A 1 641 ? -6.159 -3.166 -1.222 1.00 90.75 641 TYR A C 1
ATOM 4968 O O . TYR A 1 641 ? -5.555 -2.308 -1.865 1.00 90.75 641 TYR A O 1
ATOM 4976 N N . THR A 1 642 ? -6.886 -2.861 -0.145 1.00 87.31 642 THR A N 1
ATOM 4977 C CA . THR A 1 642 ? -6.943 -1.511 0.421 1.00 87.31 642 THR A CA 1
ATOM 4978 C C . THR A 1 642 ? -5.811 -1.312 1.407 1.00 87.31 642 THR A C 1
ATOM 4980 O O . THR A 1 642 ? -5.681 -2.047 2.384 1.00 87.31 642 THR A O 1
ATOM 4983 N N . SER A 1 643 ? -5.019 -0.278 1.168 1.00 82.81 643 SER A N 1
ATOM 4984 C CA . SER A 1 643 ? -3.802 -0.010 1.924 1.00 82.81 643 SER A CA 1
ATOM 4985 C C . SER A 1 643 ? -3.701 1.423 2.445 1.00 82.81 643 SER A C 1
ATOM 4987 O O . SER A 1 643 ? -2.839 1.732 3.269 1.00 82.81 643 SER A O 1
ATOM 4989 N N . TYR A 1 644 ? -4.519 2.319 1.903 1.00 84.94 644 TYR A N 1
ATOM 4990 C CA . TYR A 1 644 ? -4.605 3.714 2.300 1.00 84.94 644 TYR A CA 1
ATOM 4991 C C . TYR A 1 644 ? -6.062 4.075 2.537 1.00 84.94 644 TYR A C 1
ATOM 4993 O O . TYR A 1 644 ? -6.954 3.580 1.848 1.00 84.94 644 TYR A O 1
ATOM 5001 N N . GLU A 1 645 ? -6.297 4.986 3.472 1.00 80.38 645 GLU A N 1
ATOM 5002 C CA . GLU A 1 645 ? -7.635 5.498 3.719 1.00 80.38 645 GLU A CA 1
ATOM 5003 C C . GLU A 1 645 ? -8.122 6.317 2.510 1.00 80.38 645 GLU A C 1
ATOM 5005 O O . GLU A 1 645 ? -7.436 7.254 2.090 1.00 80.38 645 GLU A O 1
ATOM 5010 N N . PRO A 1 646 ? -9.286 5.987 1.921 1.00 77.25 646 PRO A N 1
ATOM 5011 C CA . PRO A 1 646 ? -9.858 6.791 0.852 1.00 77.25 646 PRO A CA 1
ATOM 5012 C C . PRO A 1 646 ? -10.188 8.196 1.369 1.00 77.25 646 PRO A C 1
ATOM 5014 O O . PRO A 1 646 ? -11.008 8.366 2.268 1.00 77.25 646 PRO A O 1
ATOM 5017 N N . THR A 1 647 ? -9.571 9.223 0.793 1.00 77.94 647 THR A N 1
ATOM 5018 C CA . THR A 1 647 ? -9.930 10.625 1.059 1.00 77.94 647 THR A CA 1
ATOM 5019 C C . THR A 1 647 ? -10.987 11.074 0.057 1.00 77.94 647 THR A C 1
ATOM 5021 O O . THR A 1 647 ? -11.007 10.532 -1.036 1.00 77.94 647 THR A O 1
ATOM 5024 N N . GLY A 1 648 ? -11.837 12.062 0.367 1.00 80.19 648 GLY A N 1
ATOM 5025 C CA . GLY A 1 648 ? -12.791 12.709 -0.565 1.00 80.19 648 GLY A CA 1
ATOM 5026 C C . GLY A 1 648 ? -13.991 11.865 -1.035 1.00 80.19 648 GLY A C 1
ATOM 5027 O O . GLY A 1 648 ? -14.329 10.860 -0.420 1.00 80.19 648 GLY A O 1
ATOM 5028 N N . GLU A 1 649 ? -14.677 12.304 -2.100 1.00 79.56 649 GLU A N 1
ATOM 5029 C CA . GLU A 1 649 ? -15.906 11.654 -2.585 1.00 79.56 649 GLU A CA 1
ATOM 5030 C C . GLU A 1 649 ? -15.618 10.249 -3.128 1.00 79.56 649 GLU A C 1
ATOM 5032 O O . GLU A 1 649 ? -14.735 10.045 -3.975 1.00 79.56 649 GLU A O 1
ATOM 5037 N N . ALA A 1 650 ? -16.369 9.269 -2.632 1.00 79.19 650 ALA A N 1
ATOM 5038 C CA . ALA A 1 650 ? -16.350 7.930 -3.177 1.00 79.19 650 ALA A CA 1
ATOM 5039 C C . ALA A 1 650 ? -16.967 8.007 -4.574 1.00 79.19 650 ALA A C 1
ATOM 5041 O O . ALA A 1 650 ? -18.108 8.408 -4.716 1.00 79.19 650 ALA A O 1
ATOM 5042 N N . SER A 1 651 ? -16.233 7.658 -5.624 1.00 87.25 651 SER A N 1
ATOM 5043 C CA . SER A 1 651 ? -16.807 7.519 -6.966 1.00 87.25 651 SER A CA 1
ATOM 5044 C C . SER A 1 651 ? -16.034 6.469 -7.731 1.00 87.25 651 SER A C 1
ATOM 5046 O O . SER A 1 651 ? -14.802 6.409 -7.624 1.00 87.25 651 SER A O 1
ATOM 5048 N N . SER A 1 652 ? -16.743 5.614 -8.458 1.00 91.56 652 SER A N 1
ATOM 5049 C CA . SER A 1 652 ? -16.144 4.613 -9.344 1.00 91.56 652 SER A CA 1
ATOM 5050 C C . SER A 1 652 ? -15.821 5.180 -10.733 1.00 91.56 652 SER A C 1
ATOM 5052 O O . SER A 1 652 ? -15.308 4.470 -11.587 1.00 91.56 652 SER A O 1
ATOM 5054 N N . ARG A 1 653 ? -16.065 6.478 -10.968 1.00 93.44 653 ARG A N 1
ATOM 5055 C CA . ARG A 1 653 ? -15.919 7.136 -12.274 1.00 93.44 653 ARG A CA 1
ATOM 5056 C C . ARG A 1 653 ? -14.611 7.913 -12.421 1.00 93.44 653 ARG A C 1
ATOM 5058 O O . ARG A 1 653 ? -14.389 8.874 -11.687 1.00 93.44 653 ARG A O 1
ATOM 5065 N N . LEU A 1 654 ? -13.782 7.579 -13.404 1.00 94.31 654 LEU A N 1
ATOM 5066 C CA . LEU A 1 654 ? -12.609 8.374 -13.800 1.00 94.31 654 LEU A CA 1
ATOM 5067 C C . LEU A 1 654 ? -12.955 9.493 -14.803 1.00 94.31 654 LEU A C 1
ATOM 5069 O O . LEU A 1 654 ? -12.217 10.465 -14.904 1.00 94.31 654 LEU A O 1
ATOM 5073 N N . GLY A 1 655 ? -14.094 9.383 -15.492 1.00 93.19 655 GLY A N 1
ATOM 5074 C CA . GLY A 1 655 ? -14.541 10.302 -16.544 1.00 93.19 655 GLY A CA 1
ATOM 5075 C C . GLY A 1 655 ? -14.719 9.580 -17.880 1.00 93.19 655 GLY A C 1
ATOM 5076 O O . GLY A 1 655 ? -14.314 8.429 -18.008 1.00 93.19 655 GLY A O 1
ATOM 5077 N N . SER A 1 656 ? -15.352 10.227 -18.860 1.00 91.69 656 SER A N 1
ATOM 5078 C CA . SER A 1 656 ? -15.501 9.655 -20.206 1.00 91.69 656 SER A CA 1
ATOM 5079 C C . SER A 1 656 ? -14.135 9.569 -20.908 1.00 91.69 656 SER A C 1
ATOM 5081 O O . SER A 1 656 ? -13.358 10.518 -20.765 1.00 91.69 656 SER A O 1
ATOM 5083 N N . PRO A 1 657 ? -13.837 8.509 -21.690 1.00 89.44 657 PRO A N 1
ATOM 5084 C CA . PRO A 1 657 ? -12.538 8.341 -22.351 1.00 89.44 657 PRO A CA 1
ATOM 5085 C C . PRO A 1 657 ? -12.067 9.532 -23.198 1.00 89.44 657 PRO A C 1
ATOM 5087 O O . PRO A 1 657 ? -10.879 9.849 -23.212 1.00 89.44 657 PRO A O 1
ATOM 5090 N N . LEU A 1 658 ? -12.992 10.219 -23.876 1.00 90.81 658 LEU A N 1
ATOM 5091 C CA . LEU A 1 658 ? -12.683 11.366 -24.741 1.00 90.81 658 LEU A CA 1
ATOM 5092 C C . LEU A 1 658 ? -12.692 12.718 -24.010 1.00 90.81 658 LEU A C 1
ATOM 5094 O O . LEU A 1 658 ? -12.220 13.714 -24.554 1.00 90.81 658 LEU A O 1
ATOM 5098 N N . GLU A 1 659 ? -13.226 12.775 -22.789 1.00 89.62 659 GLU A N 1
ATOM 5099 C CA . GLU A 1 659 ? -13.347 14.021 -22.020 1.00 89.62 659 GLU A CA 1
ATOM 5100 C C . GLU A 1 659 ? -12.230 14.148 -20.984 1.00 89.62 659 GLU A C 1
ATOM 5102 O O . GLU A 1 659 ? -11.610 15.209 -20.862 1.00 89.62 659 GLU A O 1
ATOM 5107 N N . ALA A 1 660 ? -11.965 13.060 -20.256 1.00 91.38 660 ALA A N 1
ATOM 5108 C CA . ALA A 1 660 ? -10.958 13.012 -19.211 1.00 91.38 660 ALA A CA 1
ATOM 5109 C C . ALA A 1 660 ? -9.607 12.574 -19.781 1.00 91.38 660 ALA A C 1
ATOM 5111 O O . ALA A 1 660 ? -9.517 11.605 -20.534 1.00 91.38 660 ALA A O 1
ATOM 5112 N N . SER A 1 661 ? -8.545 13.291 -19.423 1.00 93.62 661 SER A N 1
ATOM 5113 C CA . SER A 1 661 ? -7.218 13.038 -19.969 1.00 93.62 661 SER A CA 1
ATOM 5114 C C . SER A 1 661 ? -6.529 11.834 -19.322 1.00 93.62 661 SER A C 1
ATOM 5116 O O . SER A 1 661 ? -6.650 11.569 -18.121 1.00 93.62 661 SER A O 1
ATOM 5118 N N . CYS A 1 662 ? -5.749 11.126 -20.137 1.00 95.56 662 CYS A N 1
ATOM 5119 C CA . CYS A 1 662 ? -4.705 10.215 -19.680 1.00 95.56 662 CYS A CA 1
ATOM 5120 C C . CYS A 1 662 ? -3.366 10.937 -19.830 1.00 95.56 662 CYS A C 1
ATOM 5122 O O . CYS A 1 662 ? -2.824 11.030 -20.933 1.00 95.56 662 CYS A O 1
ATOM 5124 N N . THR A 1 663 ? -2.859 11.500 -18.736 1.00 96.75 663 THR A N 1
ATOM 5125 C CA . THR A 1 663 ? -1.611 12.264 -18.732 1.00 96.75 663 THR A CA 1
ATOM 5126 C C . THR A 1 663 ? -0.428 11.314 -18.554 1.00 96.75 663 THR A C 1
ATOM 5128 O O . THR A 1 663 ? -0.271 10.677 -17.514 1.00 96.75 663 THR A O 1
ATOM 5131 N N . ASN A 1 664 ? 0.406 11.232 -19.589 1.00 97.50 664 ASN A N 1
ATOM 5132 C CA . ASN A 1 664 ? 1.499 10.282 -19.746 1.00 97.50 664 ASN A CA 1
ATOM 5133 C C . ASN A 1 664 ? 2.840 10.999 -19.593 1.00 97.50 664 ASN A C 1
ATOM 5135 O O . ASN A 1 664 ? 3.318 11.643 -20.527 1.00 97.50 664 ASN A O 1
ATOM 5139 N N . LEU A 1 665 ? 3.436 10.885 -18.412 1.00 98.00 665 LEU A N 1
ATOM 5140 C CA . LEU A 1 665 ? 4.748 11.413 -18.065 1.00 98.00 665 LEU A CA 1
ATOM 5141 C C . LEU A 1 665 ? 5.807 10.387 -18.477 1.00 98.00 665 LEU A C 1
ATOM 5143 O O . LEU A 1 665 ? 5.980 9.363 -17.820 1.00 98.00 665 LEU A O 1
ATOM 5147 N N . LEU A 1 666 ? 6.495 10.637 -19.584 1.00 98.12 666 LEU A N 1
ATOM 5148 C CA . LEU A 1 666 ? 7.430 9.702 -20.197 1.00 98.12 666 LEU A CA 1
ATOM 5149 C C . LEU A 1 666 ? 8.880 10.131 -19.991 1.00 98.12 666 LEU A C 1
ATOM 5151 O O . LEU A 1 666 ? 9.214 11.318 -19.987 1.00 98.12 666 LEU A O 1
ATOM 5155 N N . PHE A 1 667 ? 9.751 9.133 -19.894 1.00 97.62 667 PHE A N 1
ATOM 5156 C CA . PHE A 1 667 ? 11.193 9.287 -20.006 1.00 97.62 667 PHE A CA 1
ATOM 5157 C C . PHE A 1 667 ? 11.568 10.110 -21.256 1.00 97.62 667 PHE A C 1
ATOM 5159 O O . PHE A 1 667 ? 10.997 9.929 -22.335 1.00 97.62 667 PHE A O 1
ATOM 5166 N N . PHE A 1 668 ? 12.519 11.034 -21.109 1.00 96.19 668 PHE A N 1
ATOM 5167 C CA . PHE A 1 668 ? 12.961 11.953 -22.166 1.00 96.19 668 PHE A CA 1
ATOM 5168 C C . PHE A 1 668 ? 14.470 11.910 -22.428 1.00 96.19 668 PHE A C 1
ATOM 5170 O O . PHE A 1 668 ? 14.961 12.636 -23.295 1.00 96.19 668 PHE A O 1
ATOM 5177 N N . GLY A 1 669 ? 15.221 11.090 -21.687 1.00 93.12 669 GLY A N 1
ATOM 5178 C CA . GLY A 1 669 ? 16.631 10.864 -21.983 1.00 93.12 669 GLY A CA 1
ATOM 5179 C C . GLY A 1 669 ? 16.811 10.327 -23.405 1.00 93.12 669 GLY A C 1
ATOM 5180 O O . GLY A 1 669 ? 15.988 9.559 -23.894 1.00 93.12 669 GLY A O 1
ATOM 5181 N N . ASN A 1 670 ? 17.888 10.745 -24.073 1.00 92.75 670 ASN A N 1
ATOM 5182 C CA . ASN A 1 670 ? 18.177 10.354 -25.451 1.00 92.75 670 ASN A CA 1
ATOM 5183 C C . ASN A 1 670 ? 19.523 9.623 -25.529 1.00 92.75 670 ASN A C 1
ATOM 5185 O O . ASN A 1 670 ? 20.572 10.242 -25.710 1.00 92.75 670 ASN A O 1
ATOM 5189 N N . SER A 1 671 ? 19.504 8.302 -25.339 1.00 93.12 671 SER A N 1
ATOM 5190 C CA . SER A 1 671 ? 20.693 7.456 -25.460 1.00 93.12 671 SER A CA 1
ATOM 5191 C C . SER A 1 671 ? 20.334 6.057 -25.943 1.00 93.12 671 SER A C 1
ATOM 5193 O O . SER A 1 671 ? 19.518 5.374 -25.333 1.00 93.12 671 SER A O 1
ATOM 5195 N N . ALA A 1 672 ? 21.037 5.573 -26.969 1.00 90.94 672 ALA A N 1
ATOM 5196 C CA . ALA A 1 672 ? 20.893 4.199 -27.459 1.00 90.94 672 ALA A CA 1
ATOM 5197 C C . ALA A 1 672 ? 21.303 3.129 -26.424 1.00 90.94 672 ALA A C 1
ATOM 5199 O O . ALA A 1 672 ? 20.962 1.961 -26.578 1.00 90.94 672 ALA A O 1
ATOM 5200 N N . LYS A 1 673 ? 22.045 3.511 -25.374 1.00 93.06 673 LYS A N 1
ATOM 5201 C CA . LYS A 1 673 ? 22.443 2.610 -24.278 1.00 93.06 673 LYS A CA 1
ATOM 5202 C C . LYS A 1 673 ? 21.408 2.527 -23.155 1.00 93.06 673 LYS A C 1
ATOM 5204 O O . LYS A 1 673 ? 21.573 1.716 -22.252 1.00 93.06 673 LYS A O 1
ATOM 5209 N N . GLU A 1 674 ? 20.395 3.386 -23.177 1.00 94.50 674 GLU A N 1
ATOM 5210 C CA . GLU A 1 674 ? 19.339 3.445 -22.170 1.00 94.50 674 GLU A CA 1
ATOM 5211 C C . GLU A 1 674 ? 18.042 2.914 -22.800 1.00 94.50 674 GLU A C 1
ATOM 5213 O O . GLU A 1 674 ? 17.427 3.634 -23.594 1.00 94.50 674 GLU A O 1
ATOM 5218 N N . PRO A 1 675 ? 17.616 1.676 -22.473 1.00 94.44 675 PRO A N 1
ATOM 5219 C CA . PRO A 1 675 ? 16.434 1.051 -23.069 1.00 94.44 675 PRO A CA 1
ATOM 5220 C C . PRO A 1 675 ? 15.158 1.887 -22.926 1.00 94.44 675 PRO A C 1
ATOM 5222 O O . PRO A 1 675 ? 14.302 1.853 -23.809 1.00 94.44 675 PRO A O 1
ATOM 5225 N N . ALA A 1 676 ? 15.051 2.694 -21.863 1.00 96.00 676 ALA A N 1
ATOM 5226 C CA . ALA A 1 676 ? 13.899 3.569 -21.648 1.00 96.00 676 ALA A CA 1
ATOM 5227 C C . ALA A 1 676 ? 13.725 4.610 -22.766 1.00 96.00 676 ALA A C 1
ATOM 5229 O O . ALA A 1 676 ? 12.603 5.036 -23.018 1.00 96.00 676 ALA A O 1
ATOM 5230 N N . THR A 1 677 ? 14.801 4.976 -23.475 1.00 96.56 677 THR A N 1
ATOM 5231 C CA . THR A 1 677 ? 14.744 5.877 -24.637 1.00 96.56 677 THR A CA 1
ATOM 5232 C C . THR A 1 677 ? 13.887 5.282 -25.757 1.00 96.56 677 THR A C 1
ATOM 5234 O O . THR A 1 677 ? 12.980 5.942 -26.261 1.00 96.56 677 THR A O 1
ATOM 5237 N N . ALA A 1 678 ? 14.167 4.032 -26.143 1.00 96.94 678 ALA A N 1
ATOM 5238 C CA . ALA A 1 678 ? 13.463 3.359 -27.234 1.00 96.94 678 ALA A CA 1
ATOM 5239 C C . ALA A 1 678 ? 12.004 3.073 -26.854 1.00 96.94 678 ALA A C 1
ATOM 5241 O O . ALA A 1 678 ? 11.090 3.372 -27.619 1.00 96.94 678 ALA A O 1
ATOM 5242 N N . GLU A 1 679 ? 11.785 2.590 -25.631 1.00 98.06 679 GLU A N 1
ATOM 5243 C CA . GLU A 1 679 ? 10.446 2.300 -25.118 1.00 98.06 679 GLU A CA 1
ATOM 5244 C C . GLU A 1 679 ? 9.583 3.559 -24.980 1.00 98.06 679 GLU A C 1
ATOM 5246 O O . GLU A 1 679 ? 8.414 3.544 -25.354 1.00 98.06 679 GLU A O 1
ATOM 5251 N N . ALA A 1 680 ? 10.143 4.680 -24.513 1.00 97.81 680 ALA A N 1
ATOM 5252 C CA . ALA A 1 680 ? 9.406 5.940 -24.455 1.00 97.81 680 ALA A CA 1
ATOM 5253 C C . ALA A 1 680 ? 9.058 6.460 -25.855 1.00 97.81 680 ALA A C 1
ATOM 5255 O O . ALA A 1 680 ? 7.958 6.971 -26.055 1.00 97.81 680 ALA A O 1
ATOM 5256 N N . ALA A 1 681 ? 9.958 6.318 -26.834 1.00 97.38 681 ALA A N 1
ATOM 5257 C CA . ALA A 1 681 ? 9.676 6.682 -28.220 1.00 97.38 681 ALA A CA 1
ATOM 5258 C C . ALA A 1 681 ? 8.540 5.832 -28.813 1.00 97.38 681 ALA A C 1
ATOM 5260 O O . ALA A 1 681 ? 7.629 6.388 -29.424 1.00 97.38 681 ALA A O 1
ATOM 5261 N N . TRP A 1 682 ? 8.543 4.519 -28.573 1.00 98.06 682 TRP A N 1
ATOM 5262 C CA . TRP A 1 682 ? 7.449 3.636 -28.979 1.00 98.06 682 TRP A CA 1
ATOM 5263 C C . TRP A 1 682 ? 6.135 3.962 -28.257 1.00 98.06 682 TRP A C 1
ATOM 5265 O O . TRP A 1 682 ? 5.102 4.122 -28.899 1.00 98.06 682 TRP A O 1
ATOM 5275 N N . GLN A 1 683 ? 6.145 4.166 -26.938 1.00 98.19 683 GLN A N 1
ATOM 5276 C CA . GLN A 1 683 ? 4.925 4.542 -26.215 1.00 98.19 683 GLN A CA 1
ATOM 5277 C C . GLN A 1 683 ? 4.325 5.847 -26.753 1.00 98.19 683 GLN A C 1
ATOM 5279 O O . GLN A 1 683 ? 3.106 5.971 -26.819 1.00 98.19 683 GLN A O 1
ATOM 5284 N N . ARG A 1 684 ? 5.144 6.817 -27.190 1.00 97.69 684 ARG A N 1
ATOM 5285 C CA . ARG A 1 684 ? 4.638 8.041 -27.838 1.00 97.69 684 ARG A CA 1
ATOM 5286 C C . ARG A 1 684 ? 3.832 7.735 -29.100 1.00 97.69 684 ARG A C 1
ATOM 5288 O O . ARG A 1 684 ? 2.789 8.358 -29.285 1.00 97.69 684 ARG A O 1
ATOM 5295 N N . THR A 1 685 ? 4.277 6.802 -29.944 1.00 97.44 685 THR A N 1
ATOM 5296 C CA . THR A 1 685 ? 3.549 6.442 -31.173 1.00 97.44 685 THR A CA 1
ATOM 5297 C C . THR A 1 685 ? 2.261 5.686 -30.856 1.00 97.44 685 THR A C 1
ATOM 5299 O O . THR A 1 685 ? 1.216 5.994 -31.431 1.00 97.44 685 THR A O 1
ATOM 5302 N N . VAL A 1 686 ? 2.294 4.776 -29.877 1.00 97.25 686 VAL A N 1
ATOM 5303 C CA . VAL A 1 686 ? 1.097 4.064 -29.405 1.00 97.25 686 VAL A CA 1
ATOM 5304 C C . VAL A 1 686 ? 0.076 5.051 -28.845 1.00 97.25 686 VAL A C 1
ATOM 5306 O O . VAL A 1 686 ? -1.070 5.064 -29.290 1.00 97.25 686 VAL A O 1
ATOM 5309 N N . TRP A 1 687 ? 0.485 5.956 -27.952 1.00 97.00 687 TRP A N 1
ATOM 5310 C CA . TRP A 1 687 ? -0.412 6.969 -27.395 1.00 97.00 687 TRP A CA 1
ATOM 5311 C C . TRP A 1 687 ? -1.034 7.862 -28.464 1.00 97.00 687 TRP A C 1
ATOM 5313 O O . TRP A 1 687 ? -2.215 8.175 -28.374 1.00 97.00 687 TRP A O 1
ATOM 5323 N N . GLN A 1 688 ? -0.286 8.238 -29.500 1.00 94.62 688 GLN A N 1
ATOM 5324 C CA . GLN A 1 688 ? -0.844 8.982 -30.631 1.00 94.62 688 GLN A CA 1
ATOM 5325 C C . GLN A 1 688 ? -1.914 8.175 -31.379 1.00 94.62 688 GLN A C 1
ATOM 5327 O O . GLN A 1 688 ? -2.956 8.731 -31.726 1.00 94.62 688 GLN A O 1
ATOM 5332 N N . SER A 1 689 ? -1.701 6.870 -31.582 1.00 94.44 689 SER A N 1
ATOM 5333 C CA . SER A 1 689 ? -2.683 5.995 -32.242 1.00 94.44 689 SER A CA 1
ATOM 5334 C C . SER A 1 689 ? -3.984 5.836 -31.443 1.00 94.44 689 SER A C 1
ATOM 5336 O O . SER A 1 689 ? -5.057 5.707 -32.027 1.00 94.44 689 SER A O 1
ATOM 5338 N N . LEU A 1 690 ? -3.908 5.949 -30.113 1.00 94.19 690 LEU A N 1
ATOM 5339 C CA . LEU A 1 690 ? -5.054 5.890 -29.202 1.00 94.19 690 LEU A CA 1
ATOM 5340 C C . LEU A 1 690 ? -5.826 7.222 -29.107 1.00 94.19 690 LEU A C 1
ATOM 5342 O O . LEU A 1 690 ? -6.817 7.317 -28.388 1.00 94.19 690 LEU A O 1
ATOM 5346 N N . GLY A 1 691 ? -5.431 8.270 -29.838 1.00 92.81 691 GLY A N 1
ATOM 5347 C CA . GLY A 1 691 ? -6.107 9.576 -29.793 1.00 92.81 691 GLY A CA 1
ATOM 5348 C C . GLY A 1 691 ? -7.556 9.579 -30.304 1.00 92.81 691 GLY A C 1
ATOM 5349 O O . GLY A 1 691 ? -8.284 10.536 -30.062 1.00 92.81 691 GLY A O 1
ATOM 5350 N N . ALA A 1 692 ? -7.987 8.526 -31.009 1.00 90.94 692 ALA A N 1
ATOM 5351 C CA . ALA A 1 692 ? -9.363 8.389 -31.495 1.00 90.94 692 ALA A CA 1
ATOM 5352 C C . ALA A 1 692 ? -10.346 7.867 -30.431 1.00 90.94 692 ALA A C 1
ATOM 5354 O O . ALA A 1 692 ? -11.555 8.029 -30.585 1.00 90.94 692 ALA A O 1
ATOM 5355 N N . VAL A 1 693 ? -9.840 7.229 -29.373 1.00 91.25 693 VAL A N 1
ATOM 5356 C CA . VAL A 1 693 ? -10.647 6.513 -28.365 1.00 91.25 693 VAL A CA 1
ATOM 5357 C C . VAL A 1 693 ? -10.455 7.060 -26.954 1.00 91.25 693 VAL A C 1
ATOM 5359 O O . VAL A 1 693 ? -11.286 6.841 -26.077 1.00 91.25 693 VAL A O 1
ATOM 5362 N N . ALA A 1 694 ? -9.373 7.803 -26.746 1.00 92.62 694 ALA A N 1
ATOM 5363 C CA . ALA A 1 694 ? -9.004 8.405 -25.485 1.00 92.62 694 ALA A CA 1
ATOM 5364 C C . ALA A 1 694 ? -8.452 9.810 -25.723 1.00 92.62 694 ALA A C 1
ATOM 5366 O O . ALA A 1 694 ? -8.135 10.194 -26.850 1.00 92.62 694 ALA A O 1
ATOM 5367 N N . ARG A 1 695 ? -8.269 10.567 -24.641 1.00 93.75 695 ARG A N 1
ATOM 5368 C CA . ARG A 1 695 ? -7.585 11.863 -24.659 1.00 93.75 695 ARG A CA 1
ATOM 5369 C C . ARG A 1 695 ? -6.170 11.758 -24.060 1.00 93.75 695 ARG A C 1
ATOM 5371 O O . ARG A 1 695 ? -5.956 12.174 -22.918 1.00 93.75 695 ARG A O 1
ATOM 5378 N N . PRO A 1 696 ? -5.185 11.192 -24.783 1.00 94.81 696 PRO A N 1
ATOM 5379 C CA . PRO A 1 696 ? -3.819 11.080 -24.292 1.00 94.81 696 PRO A CA 1
ATOM 5380 C C . PRO A 1 696 ? -3.131 12.447 -24.276 1.00 94.81 696 PRO A C 1
ATOM 5382 O O . PRO A 1 696 ? -3.158 13.196 -25.253 1.00 94.81 696 PRO A O 1
ATOM 5385 N N . VAL A 1 697 ? -2.458 12.755 -23.172 1.00 95.88 697 VAL A N 1
ATOM 5386 C CA . VAL A 1 697 ? -1.641 13.960 -23.010 1.00 95.88 697 VAL A CA 1
ATOM 5387 C C . VAL A 1 697 ? -0.219 13.518 -22.711 1.00 95.88 697 VAL A C 1
ATOM 5389 O O . VAL A 1 697 ? 0.102 13.122 -21.597 1.00 95.88 697 VAL A O 1
ATOM 5392 N N . VAL A 1 698 ? 0.639 13.536 -23.726 1.00 96.75 698 VAL A N 1
ATOM 5393 C CA . VAL A 1 698 ? 2.031 13.087 -23.601 1.00 96.75 698 VAL A CA 1
ATOM 5394 C C . VAL A 1 698 ? 2.911 14.232 -23.104 1.00 96.75 698 VAL A C 1
ATOM 5396 O O . VAL A 1 698 ? 2.883 15.327 -23.663 1.00 96.75 698 VAL A O 1
ATOM 5399 N N . VAL A 1 699 ? 3.724 13.973 -22.083 1.00 96.62 699 VAL A N 1
ATOM 5400 C CA . VAL A 1 699 ? 4.646 14.930 -21.460 1.00 96.62 699 VAL A CA 1
ATOM 5401 C C . VAL A 1 699 ? 5.987 14.225 -21.210 1.00 96.62 699 VAL A C 1
ATOM 5403 O O . VAL A 1 699 ? 5.978 13.076 -20.784 1.00 96.62 699 VAL A O 1
ATOM 5406 N N . PRO A 1 700 ? 7.146 14.859 -21.436 1.00 96.50 700 PRO A N 1
ATOM 5407 C CA . PRO A 1 700 ? 7.315 16.198 -21.989 1.00 96.50 700 PRO A CA 1
ATOM 5408 C C . PRO A 1 700 ? 7.226 16.214 -23.521 1.00 96.50 700 PRO A C 1
ATOM 5410 O O . PRO A 1 700 ? 7.431 15.193 -24.181 1.00 96.50 700 PRO A O 1
ATOM 5413 N N . GLN A 1 701 ? 6.937 17.382 -24.083 1.00 93.31 701 GLN A N 1
ATOM 5414 C CA . GLN A 1 701 ? 7.098 17.721 -25.500 1.00 93.31 701 GLN A CA 1
ATOM 5415 C C . GLN A 1 701 ? 8.470 18.358 -25.773 1.00 93.31 701 GLN A C 1
ATOM 5417 O O . GLN A 1 701 ? 8.988 18.247 -26.883 1.00 93.31 701 GLN A O 1
ATOM 5422 N N . SER A 1 702 ? 9.074 18.987 -24.760 1.00 92.12 702 SER A N 1
ATOM 5423 C CA . SER A 1 702 ? 10.427 19.554 -24.827 1.00 92.12 702 SER A CA 1
ATOM 5424 C C . SER A 1 702 ? 11.520 18.552 -24.417 1.00 92.12 702 SER A C 1
ATOM 5426 O O . SER A 1 702 ? 11.246 17.403 -24.076 1.00 92.12 702 SER A O 1
ATOM 5428 N N . THR A 1 703 ? 12.782 18.997 -24.420 1.00 85.19 703 THR A N 1
ATOM 5429 C CA . THR A 1 703 ? 13.959 18.255 -23.922 1.00 85.19 703 THR A CA 1
ATOM 5430 C C . THR A 1 703 ? 14.711 19.047 -22.842 1.00 85.19 703 THR A C 1
ATOM 5432 O O . THR A 1 703 ? 14.580 20.270 -22.760 1.00 85.19 703 THR A O 1
ATOM 5435 N N . GLY A 1 704 ? 15.537 18.377 -22.029 1.00 83.50 704 GLY A N 1
ATOM 5436 C CA . GLY A 1 704 ? 16.386 19.017 -21.011 1.00 83.50 704 GLY A CA 1
ATOM 5437 C C . GLY A 1 704 ? 15.597 19.716 -19.892 1.00 83.50 704 GLY A C 1
ATOM 5438 O O . GLY A 1 704 ? 14.559 19.229 -19.455 1.00 83.50 704 GLY A O 1
ATOM 5439 N N . ALA A 1 705 ? 16.063 20.883 -19.436 1.00 88.25 705 ALA A N 1
ATOM 5440 C CA . ALA A 1 705 ? 15.437 21.617 -18.326 1.00 88.25 705 ALA A CA 1
ATOM 5441 C C . ALA A 1 705 ? 13.953 21.969 -18.570 1.00 88.25 705 ALA A C 1
ATOM 5443 O O . ALA A 1 705 ? 13.142 21.914 -17.646 1.00 88.25 705 ALA A O 1
ATOM 5444 N N . ALA A 1 706 ? 13.578 22.282 -19.816 1.00 95.00 706 ALA A N 1
ATOM 5445 C CA . ALA A 1 706 ? 12.186 22.545 -20.184 1.00 95.00 706 ALA A CA 1
ATOM 5446 C C . ALA A 1 706 ? 11.308 21.288 -20.044 1.00 95.00 706 ALA A C 1
ATOM 5448 O O . ALA A 1 706 ? 10.194 21.373 -19.533 1.00 95.00 706 ALA A O 1
ATOM 5449 N N . ALA A 1 707 ? 11.835 20.110 -20.403 1.00 95.56 707 ALA A N 1
ATOM 5450 C CA . ALA A 1 707 ? 11.145 18.835 -20.192 1.00 95.56 707 ALA A CA 1
ATOM 5451 C C . ALA A 1 707 ? 10.826 18.598 -18.711 1.00 95.56 707 ALA A C 1
ATOM 5453 O O . ALA A 1 707 ? 9.700 18.239 -18.364 1.00 95.56 707 ALA A O 1
ATOM 5454 N N . LYS A 1 708 ? 11.791 18.852 -17.821 1.00 95.50 708 LYS A N 1
ATOM 5455 C CA . LYS A 1 708 ? 11.559 18.755 -16.377 1.00 95.50 708 LYS A CA 1
ATOM 5456 C C . LYS A 1 708 ? 10.460 19.701 -15.903 1.00 95.50 708 LYS A C 1
ATOM 5458 O O . LYS A 1 708 ? 9.602 19.289 -15.129 1.00 95.50 708 LYS A O 1
ATOM 5463 N N . GLN A 1 709 ? 10.467 20.954 -16.353 1.00 95.62 709 GLN A N 1
ATOM 5464 C CA . GLN A 1 709 ? 9.443 21.927 -15.962 1.00 95.62 709 GLN A CA 1
ATOM 5465 C C . GLN A 1 709 ? 8.039 21.488 -16.393 1.00 95.62 709 GLN A C 1
ATOM 5467 O O . GLN A 1 709 ? 7.092 21.633 -15.622 1.00 95.62 709 GLN A O 1
ATOM 5472 N N . GLU A 1 710 ? 7.903 20.905 -17.585 1.00 96.50 710 GLU A N 1
ATOM 5473 C CA . GLU A 1 710 ? 6.635 20.336 -18.050 1.00 96.50 710 GLU A CA 1
ATOM 5474 C C . GLU A 1 710 ? 6.174 19.162 -17.177 1.00 96.50 710 GLU A C 1
ATOM 5476 O O . GLU A 1 710 ? 5.002 19.107 -16.806 1.00 96.50 710 GLU A O 1
ATOM 5481 N N . LEU A 1 711 ? 7.089 18.264 -16.789 1.00 96.88 711 LEU A N 1
ATOM 5482 C CA . LEU A 1 711 ? 6.795 17.151 -15.879 1.00 96.88 711 LEU A CA 1
ATOM 5483 C C . LEU A 1 711 ? 6.350 17.642 -14.497 1.00 96.88 711 LEU A C 1
ATOM 5485 O O . LEU A 1 711 ? 5.321 17.198 -13.994 1.00 96.88 711 LEU A O 1
ATOM 5489 N N . VAL A 1 712 ? 7.088 18.580 -13.895 1.00 96.31 712 VAL A N 1
ATOM 5490 C CA . VAL A 1 712 ? 6.736 19.176 -12.593 1.00 96.31 712 VAL A CA 1
ATOM 5491 C C . VAL A 1 712 ? 5.369 19.850 -12.669 1.00 96.31 712 VAL A C 1
ATOM 5493 O O . VAL A 1 712 ? 4.527 19.642 -11.797 1.00 96.31 712 VAL A O 1
ATOM 5496 N N . ARG A 1 713 ? 5.098 20.606 -13.738 1.00 95.38 713 ARG A N 1
ATOM 5497 C CA . ARG A 1 713 ? 3.787 21.228 -13.947 1.00 95.38 713 ARG A CA 1
ATOM 5498 C C . ARG A 1 713 ? 2.680 20.181 -14.056 1.00 95.38 713 ARG A C 1
ATOM 5500 O O . ARG A 1 713 ? 1.653 20.341 -13.409 1.00 95.38 713 ARG A O 1
ATOM 5507 N N . ALA A 1 714 ? 2.893 19.115 -14.823 1.00 95.69 714 ALA A N 1
ATOM 5508 C CA . ALA A 1 714 ? 1.924 18.033 -14.965 1.00 95.69 714 ALA A CA 1
ATOM 5509 C C . ALA A 1 714 ? 1.720 17.230 -13.674 1.00 95.69 714 ALA A C 1
ATOM 5511 O O . ALA A 1 714 ? 0.654 16.661 -13.477 1.00 95.69 714 ALA A O 1
ATOM 5512 N N . LEU A 1 715 ? 2.704 17.202 -12.774 1.00 95.50 715 LEU A N 1
ATOM 5513 C CA . LEU A 1 715 ? 2.557 16.595 -11.454 1.00 95.50 715 LEU A CA 1
ATOM 5514 C C . LEU A 1 715 ? 1.791 17.491 -10.487 1.00 95.50 715 LEU A C 1
ATOM 5516 O O . LEU A 1 715 ? 0.966 16.966 -9.747 1.00 95.50 715 LEU A O 1
ATOM 5520 N N . ILE A 1 716 ? 2.052 18.802 -10.465 1.00 94.38 716 ILE A N 1
ATOM 5521 C CA . ILE A 1 716 ? 1.451 19.745 -9.504 1.00 94.38 716 ILE A CA 1
ATOM 5522 C C . ILE A 1 716 ? 0.041 20.166 -9.935 1.00 94.38 716 ILE A C 1
ATOM 5524 O O . ILE A 1 716 ? -0.861 20.198 -9.101 1.00 94.38 716 ILE A O 1
ATOM 5528 N N . GLU A 1 717 ? -0.152 20.453 -11.223 1.00 92.81 717 GLU A N 1
ATOM 5529 C CA . GLU A 1 717 ? -1.405 20.939 -11.812 1.00 92.81 717 GLU A CA 1
ATOM 5530 C C . GLU A 1 717 ? -1.820 20.072 -13.019 1.00 92.81 717 GLU A C 1
ATOM 5532 O O . GLU A 1 717 ? -1.901 20.579 -14.145 1.00 92.81 717 GLU A O 1
ATOM 5537 N N . PRO A 1 718 ? -2.065 18.760 -12.826 1.00 93.19 718 PRO A N 1
ATOM 5538 C CA . PRO A 1 718 ? -2.356 17.838 -13.923 1.00 93.19 718 PRO A CA 1
ATOM 5539 C C . PRO A 1 718 ? -3.573 18.267 -14.751 1.00 93.19 718 PRO A C 1
ATOM 5541 O O . PRO A 1 718 ? -3.572 18.083 -15.966 1.00 93.19 718 PRO A O 1
ATOM 5544 N N . GLU A 1 719 ? -4.575 18.901 -14.133 1.00 93.00 719 GLU A N 1
ATOM 5545 C CA . GLU A 1 719 ? -5.765 19.398 -14.829 1.00 93.00 719 GLU A CA 1
ATOM 5546 C C . GLU A 1 719 ? -5.468 20.536 -15.815 1.00 93.00 719 GLU A C 1
ATOM 5548 O O . GLU A 1 719 ? -6.282 20.817 -16.683 1.00 93.00 719 GLU A O 1
ATOM 5553 N N . ARG A 1 720 ? -4.317 21.210 -15.707 1.00 91.50 720 ARG A N 1
ATOM 5554 C CA . ARG A 1 720 ? -3.920 22.342 -16.567 1.00 91.50 720 ARG A CA 1
ATOM 5555 C C . ARG A 1 720 ? -2.855 21.958 -17.593 1.00 91.50 720 ARG A C 1
ATOM 5557 O O . ARG A 1 720 ? -2.021 22.787 -17.990 1.00 91.50 720 ARG A O 1
ATOM 5564 N N . VAL A 1 721 ? -2.836 20.688 -17.988 1.00 88.62 721 VAL A N 1
ATOM 5565 C CA . VAL A 1 721 ? -1.967 20.164 -19.043 1.00 88.62 721 VAL A CA 1
ATOM 5566 C C . VAL A 1 721 ? -2.847 19.508 -20.114 1.00 88.62 721 VAL A C 1
ATOM 5568 O O . VAL A 1 721 ? -3.640 18.629 -19.784 1.00 88.62 721 VAL A O 1
ATOM 5571 N N . PRO A 1 722 ? -2.742 19.915 -21.399 1.00 79.06 722 PRO A N 1
ATOM 5572 C CA . PRO A 1 722 ? -1.685 20.751 -21.989 1.00 79.06 722 PRO A CA 1
ATOM 5573 C C . PRO A 1 722 ? -1.949 22.272 -21.974 1.00 79.06 722 PRO A C 1
ATOM 5575 O O . PRO A 1 722 ? -1.056 23.042 -22.322 1.00 79.06 722 PRO A O 1
ATOM 5578 N N . GLY A 1 723 ? -3.153 22.725 -21.610 1.00 80.88 723 GLY A N 1
ATOM 5579 C CA . GLY A 1 723 ? -3.577 24.127 -21.732 1.00 80.88 723 GLY A CA 1
ATOM 5580 C C . GLY A 1 723 ? -3.963 24.791 -20.404 1.00 80.88 723 GLY A C 1
ATOM 5581 O O . GLY A 1 723 ? -4.038 24.129 -19.379 1.00 80.88 723 GLY A O 1
ATOM 5582 N N . PRO A 1 724 ? -4.230 26.110 -20.388 1.00 77.81 724 PRO A N 1
ATOM 5583 C CA . PRO A 1 724 ? -4.662 26.820 -19.176 1.00 77.81 724 PRO A CA 1
ATOM 5584 C C . PRO A 1 724 ? -6.072 26.425 -18.702 1.00 77.81 724 PRO A C 1
ATOM 5586 O O . PRO A 1 724 ? -6.443 26.721 -17.567 1.00 77.81 724 PRO A O 1
ATOM 5589 N N . GLN A 1 725 ? -6.864 25.792 -19.570 1.00 83.81 725 GLN A N 1
ATOM 5590 C CA . GLN A 1 725 ? -8.174 25.261 -19.223 1.00 83.81 725 GLN A CA 1
ATOM 5591 C C . GLN A 1 725 ? -8.017 24.044 -18.309 1.00 83.81 725 GLN A C 1
ATOM 5593 O O . GLN A 1 725 ? -7.177 23.188 -18.562 1.00 83.81 725 GLN A O 1
ATOM 5598 N N . ALA A 1 726 ? -8.823 23.994 -17.247 1.00 84.69 726 ALA A N 1
ATOM 5599 C CA . ALA A 1 726 ? -8.864 22.849 -16.354 1.00 84.69 726 ALA A CA 1
ATOM 5600 C C . ALA A 1 726 ? -9.678 21.718 -16.997 1.00 84.69 726 ALA A C 1
ATOM 5602 O O . ALA A 1 726 ? -10.891 21.847 -17.171 1.00 84.69 726 ALA A O 1
ATOM 5603 N N . ASP A 1 727 ? -9.006 20.623 -17.324 1.00 87.44 727 ASP A N 1
ATOM 5604 C CA . ASP A 1 727 ? -9.586 19.387 -17.829 1.00 87.44 727 ASP A CA 1
ATOM 5605 C C . ASP A 1 727 ? -9.471 18.280 -16.767 1.00 87.44 727 ASP A C 1
ATOM 5607 O O . ASP A 1 727 ? -8.433 18.163 -16.113 1.00 87.44 727 ASP A O 1
ATOM 5611 N N . PRO A 1 728 ? -10.504 17.445 -16.556 1.00 91.56 728 PRO A N 1
ATOM 5612 C CA . PRO A 1 728 ? -10.405 16.326 -15.626 1.00 91.56 728 PRO A CA 1
ATOM 5613 C C . PRO A 1 728 ? -9.309 15.345 -16.049 1.00 91.56 728 PRO A C 1
ATOM 5615 O O . PRO A 1 728 ? -9.275 14.924 -17.204 1.00 91.56 728 PRO A O 1
ATOM 5618 N N . VAL A 1 729 ? -8.461 14.922 -15.111 1.00 94.94 729 VAL A N 1
ATOM 5619 C CA . VAL A 1 729 ? -7.463 13.873 -15.352 1.00 94.94 729 VAL A CA 1
ATOM 5620 C C . VAL A 1 729 ? -7.977 12.548 -14.810 1.00 94.94 729 VAL A C 1
ATOM 5622 O O . VAL A 1 729 ? -8.214 12.392 -13.613 1.00 94.94 729 VAL A O 1
ATOM 5625 N N . ALA A 1 730 ? -8.148 11.574 -15.698 1.00 96.12 730 ALA A N 1
ATOM 5626 C CA . ALA A 1 730 ? -8.551 10.225 -15.327 1.00 96.12 730 ALA A CA 1
ATOM 5627 C C . ALA A 1 730 ? -7.362 9.402 -14.823 1.00 96.12 730 ALA A C 1
ATOM 5629 O O . ALA A 1 730 ? -7.477 8.680 -13.829 1.00 96.12 730 ALA A O 1
ATOM 5630 N N . VAL A 1 731 ? -6.226 9.508 -15.519 1.00 97.62 731 VAL A N 1
ATOM 5631 C CA . VAL A 1 731 ? -5.025 8.714 -15.248 1.00 97.62 731 VAL A CA 1
ATOM 5632 C C . VAL A 1 731 ? -3.780 9.593 -15.274 1.00 97.62 731 VAL A C 1
ATOM 5634 O O . VAL A 1 731 ? -3.597 10.385 -16.196 1.00 97.62 731 VAL A O 1
ATOM 5637 N N . LEU A 1 732 ? -2.906 9.403 -14.285 1.00 97.75 732 LEU A N 1
ATOM 5638 C CA . LEU A 1 732 ? -1.522 9.869 -14.294 1.00 97.75 732 LEU A CA 1
ATOM 5639 C C . LEU A 1 732 ? -0.595 8.666 -14.444 1.00 97.75 732 LEU A C 1
ATOM 5641 O O . LEU A 1 732 ? -0.439 7.875 -13.516 1.00 97.75 732 LEU A O 1
ATOM 5645 N N . TYR A 1 733 ? 0.020 8.530 -15.611 1.00 98.44 733 TYR A N 1
ATOM 5646 C CA . TYR A 1 733 ? 0.956 7.458 -15.920 1.00 98.44 733 TYR A CA 1
ATOM 5647 C C . TYR A 1 733 ? 2.384 7.995 -15.922 1.00 98.44 733 TYR A C 1
ATOM 5649 O O . TYR A 1 733 ? 2.666 8.995 -16.574 1.00 98.44 733 TYR A O 1
ATOM 5657 N N . LEU A 1 734 ? 3.281 7.353 -15.177 1.00 98.31 734 LEU A N 1
ATOM 5658 C CA . LEU A 1 734 ? 4.689 7.726 -15.084 1.00 98.31 734 LEU A CA 1
ATOM 5659 C C . LEU A 1 734 ? 5.532 6.576 -15.619 1.00 98.31 734 LEU A C 1
ATOM 5661 O O . LEU A 1 734 ? 5.505 5.503 -15.032 1.00 98.31 734 LEU A O 1
ATOM 5665 N N . PHE A 1 735 ? 6.307 6.805 -16.674 1.00 98.25 735 PHE A N 1
ATOM 5666 C CA . PHE A 1 735 ? 7.294 5.860 -17.190 1.00 98.25 735 PHE A CA 1
ATOM 5667 C C . PHE A 1 735 ? 8.695 6.426 -16.981 1.00 98.25 735 PHE A C 1
ATOM 5669 O O . PHE A 1 735 ? 9.148 7.296 -17.730 1.00 98.25 735 PHE A O 1
ATOM 5676 N N . CYS A 1 736 ? 9.363 5.974 -15.924 1.00 96.81 736 CYS A N 1
ATOM 5677 C CA . CYS A 1 736 ? 10.650 6.514 -15.503 1.00 96.81 736 CYS A CA 1
ATOM 5678 C C . CYS A 1 736 ? 11.448 5.502 -14.674 1.00 96.81 736 CYS A C 1
ATOM 5680 O O . CYS A 1 736 ? 11.033 4.367 -14.453 1.00 96.81 736 CYS A O 1
ATOM 5682 N N . HIS A 1 737 ? 12.623 5.918 -14.212 1.00 94.44 737 HIS A N 1
ATOM 5683 C CA . HIS A 1 737 ? 13.406 5.162 -13.243 1.00 94.44 737 HIS A CA 1
ATOM 5684 C C . HIS A 1 737 ? 13.115 5.657 -11.829 1.00 94.44 737 HIS A C 1
ATOM 5686 O O . HIS A 1 737 ? 12.905 6.848 -11.613 1.00 94.44 737 HIS A O 1
ATOM 5692 N N . TYR A 1 738 ? 13.175 4.757 -10.855 1.00 91.25 738 TYR A N 1
ATOM 5693 C CA . TYR A 1 738 ? 13.165 5.101 -9.436 1.00 91.25 738 TYR A CA 1
ATOM 5694 C C . TYR A 1 738 ? 14.495 4.693 -8.815 1.00 91.25 738 TYR A C 1
ATOM 5696 O O . TYR A 1 738 ? 15.056 3.649 -9.153 1.00 91.25 738 TYR A O 1
ATOM 5704 N N . GLY A 1 739 ? 15.005 5.523 -7.918 1.00 86.44 739 GLY A N 1
ATOM 5705 C CA . GLY A 1 739 ? 16.240 5.252 -7.204 1.00 86.44 739 GLY A CA 1
ATOM 5706 C C . GLY A 1 739 ? 16.539 6.347 -6.200 1.00 86.44 739 GLY A C 1
ATOM 5707 O O . GLY A 1 739 ? 15.644 7.086 -5.791 1.00 86.44 739 GLY A O 1
ATOM 5708 N N . ASN A 1 740 ? 17.811 6.461 -5.838 1.00 83.81 740 ASN A N 1
ATOM 5709 C CA . ASN A 1 740 ? 18.294 7.510 -4.955 1.00 83.81 740 ASN A CA 1
ATOM 5710 C C . ASN A 1 740 ? 19.201 8.482 -5.719 1.00 83.81 740 ASN A C 1
ATOM 5712 O O . ASN A 1 740 ? 19.886 8.087 -6.667 1.00 83.81 740 ASN A O 1
ATOM 5716 N N . ASP A 1 741 ? 19.193 9.750 -5.313 1.00 80.94 741 ASP A N 1
ATOM 5717 C CA . ASP A 1 741 ? 20.197 10.724 -5.727 1.00 80.94 741 ASP A CA 1
ATOM 5718 C C . ASP A 1 741 ? 21.530 10.486 -4.999 1.00 80.94 741 ASP A C 1
ATOM 5720 O O . ASP A 1 741 ? 21.693 9.534 -4.229 1.00 80.94 741 ASP A O 1
ATOM 5724 N N . THR A 1 742 ? 22.510 11.351 -5.262 1.00 77.50 742 THR A N 1
ATOM 5725 C CA . THR A 1 742 ? 23.850 11.274 -4.663 1.00 77.50 742 THR A CA 1
ATOM 5726 C C . THR A 1 742 ? 23.849 11.400 -3.139 1.00 77.50 742 THR A C 1
ATOM 5728 O O . THR A 1 742 ? 24.788 10.932 -2.504 1.00 77.50 742 THR A O 1
ATOM 5731 N N . ASP A 1 743 ? 22.797 11.979 -2.552 1.00 77.25 743 ASP A N 1
ATOM 5732 C CA . ASP A 1 743 ? 22.638 12.147 -1.104 1.00 77.25 743 ASP A CA 1
ATOM 5733 C C . ASP A 1 743 ? 21.836 10.991 -0.476 1.00 77.25 743 ASP A C 1
ATOM 5735 O O . ASP A 1 743 ? 21.476 11.041 0.703 1.00 77.25 743 ASP A O 1
ATOM 5739 N N . GLY A 1 744 ? 21.499 9.958 -1.257 1.00 78.56 744 GLY A N 1
ATOM 5740 C CA . GLY A 1 744 ? 20.679 8.837 -0.806 1.00 78.56 744 GLY A CA 1
ATOM 5741 C C . GLY A 1 744 ? 19.183 9.157 -0.706 1.00 78.56 744 GLY A C 1
ATOM 5742 O O . GLY A 1 744 ? 18.441 8.381 -0.103 1.00 78.56 744 GLY A O 1
ATOM 5743 N N . LYS A 1 745 ? 18.710 10.280 -1.265 1.00 81.88 745 LYS A N 1
ATOM 5744 C CA . LYS A 1 745 ? 17.288 10.660 -1.235 1.00 81.88 745 LYS A CA 1
ATOM 5745 C C . LYS A 1 745 ? 16.548 10.070 -2.425 1.00 81.88 745 LYS A C 1
ATOM 5747 O O . LYS A 1 745 ? 17.039 10.105 -3.547 1.00 81.88 745 LYS A O 1
ATOM 5752 N N . ALA A 1 746 ? 15.333 9.589 -2.184 1.00 85.00 746 ALA A N 1
ATOM 5753 C CA . ALA A 1 746 ? 14.482 9.008 -3.215 1.00 85.00 746 ALA A CA 1
ATOM 5754 C C . ALA A 1 746 ? 14.152 10.017 -4.334 1.00 85.00 746 ALA A C 1
ATOM 5756 O O . ALA A 1 746 ? 13.724 11.142 -4.062 1.00 85.00 746 ALA A O 1
ATOM 5757 N N . ILE A 1 747 ? 14.300 9.586 -5.587 1.00 91.19 747 ILE A N 1
ATOM 5758 C CA . ILE A 1 747 ? 14.051 10.381 -6.795 1.00 91.19 747 ILE A CA 1
ATOM 5759 C C . ILE A 1 747 ? 13.350 9.566 -7.883 1.00 91.19 747 ILE A C 1
ATOM 5761 O O . ILE A 1 747 ? 13.523 8.350 -7.988 1.00 91.19 747 ILE A O 1
ATOM 5765 N N . LEU A 1 748 ? 12.612 10.265 -8.745 1.00 94.50 748 LEU A N 1
ATOM 5766 C CA . LEU A 1 748 ? 12.150 9.746 -10.032 1.00 94.50 748 LEU A CA 1
ATOM 5767 C C . LEU A 1 748 ? 13.028 10.326 -11.143 1.00 94.50 748 LEU A C 1
ATOM 5769 O O . LEU A 1 748 ? 13.041 11.537 -11.349 1.00 94.50 748 LEU A O 1
ATOM 5773 N N . ARG A 1 749 ? 13.763 9.483 -11.867 1.00 95.06 749 ARG A N 1
ATOM 5774 C CA . ARG A 1 749 ? 14.657 9.888 -12.960 1.00 95.06 749 ARG A CA 1
ATOM 5775 C C . ARG A 1 749 ? 13.974 9.685 -14.314 1.00 95.06 749 ARG A C 1
ATOM 5777 O O . ARG A 1 749 ? 13.733 8.552 -14.730 1.00 95.06 749 ARG A O 1
ATOM 5784 N N . PHE A 1 750 ? 13.712 10.785 -15.013 1.00 96.31 750 PHE A N 1
ATOM 5785 C CA . PHE A 1 750 ? 13.130 10.831 -16.360 1.00 96.31 750 PHE A CA 1
ATOM 5786 C C . PHE A 1 750 ? 14.173 11.090 -17.463 1.00 96.31 750 PHE A C 1
ATOM 5788 O O . PHE A 1 750 ? 13.858 10.921 -18.639 1.00 96.31 750 PHE A O 1
ATOM 5795 N N . GLY A 1 751 ? 15.400 11.478 -17.102 1.00 94.44 751 GLY A N 1
ATOM 5796 C CA . GLY A 1 751 ? 16.516 11.654 -18.035 1.00 94.44 751 GLY A CA 1
ATOM 5797 C C . GLY A 1 751 ? 17.662 10.652 -17.837 1.00 94.44 751 GLY A C 1
ATOM 5798 O O . GLY A 1 751 ? 17.496 9.582 -17.255 1.00 94.44 751 GLY A O 1
ATOM 5799 N N . LEU A 1 752 ? 18.852 10.969 -18.344 1.00 93.56 752 LEU A N 1
ATOM 5800 C CA . LEU A 1 752 ? 19.976 10.029 -18.417 1.00 93.56 752 LEU A CA 1
ATOM 5801 C C . LEU A 1 752 ? 20.776 9.900 -17.116 1.00 93.56 752 LEU A C 1
ATOM 5803 O O . LEU A 1 752 ? 21.428 8.875 -16.927 1.00 93.56 752 LEU A O 1
ATOM 5807 N N . SER A 1 753 ? 20.729 10.867 -16.201 1.00 91.06 753 SER A N 1
ATOM 5808 C CA . SER A 1 753 ? 21.591 10.875 -15.012 1.00 91.06 753 SER A CA 1
ATOM 5809 C C . SER A 1 753 ? 20.837 11.173 -13.721 1.00 91.06 753 SER A C 1
ATOM 5811 O O . SER A 1 753 ? 20.143 12.174 -13.618 1.00 91.06 753 SER A O 1
ATOM 5813 N N . SER A 1 754 ? 21.041 10.357 -12.682 1.00 89.00 754 SER A N 1
ATOM 5814 C CA . SER A 1 754 ? 20.550 10.670 -11.328 1.00 89.00 754 SER A CA 1
ATOM 5815 C C . SER A 1 754 ? 21.268 11.865 -10.686 1.00 89.00 754 SER A C 1
ATOM 5817 O O . SER A 1 754 ? 20.778 12.416 -9.704 1.00 89.00 754 SER A O 1
ATOM 5819 N N . ALA A 1 755 ? 22.436 12.252 -11.212 1.00 88.25 755 ALA A N 1
ATOM 5820 C CA . ALA A 1 755 ? 23.218 13.382 -10.714 1.00 88.25 755 ALA A CA 1
ATOM 5821 C C . ALA A 1 755 ? 22.829 14.716 -11.374 1.00 88.25 755 ALA A C 1
ATOM 5823 O O . ALA A 1 755 ? 23.121 15.776 -10.821 1.00 88.25 755 ALA A O 1
ATOM 5824 N N . ASP A 1 756 ? 22.174 14.688 -12.540 1.00 90.81 756 ASP A N 1
ATOM 5825 C CA . ASP A 1 756 ? 21.688 15.911 -13.175 1.00 90.81 756 ASP A CA 1
ATOM 5826 C C . ASP A 1 756 ? 20.332 16.296 -12.581 1.00 90.81 756 ASP A C 1
ATOM 5828 O O . ASP A 1 756 ? 19.333 15.590 -12.712 1.00 90.81 756 ASP A O 1
ATOM 5832 N N . SER A 1 757 ? 20.283 17.466 -11.948 1.00 90.50 757 SER A N 1
ATOM 5833 C CA . SER A 1 757 ? 19.049 18.016 -11.390 1.00 90.50 757 SER A CA 1
ATOM 5834 C C . SER A 1 757 ? 17.936 18.234 -12.423 1.00 90.50 757 SER A C 1
ATOM 5836 O O . SER A 1 757 ? 16.779 18.321 -12.023 1.00 90.50 757 SER A O 1
ATOM 5838 N N . ASN A 1 758 ? 18.252 18.319 -13.719 1.00 93.62 758 ASN A N 1
ATOM 5839 C CA . ASN A 1 758 ? 17.268 18.423 -14.797 1.00 93.62 758 ASN A CA 1
ATOM 5840 C C . ASN A 1 758 ? 16.665 17.072 -15.185 1.00 93.62 758 ASN A C 1
ATOM 5842 O O . ASN A 1 758 ? 15.600 17.049 -15.784 1.00 93.62 758 ASN A O 1
ATOM 5846 N N . ASP A 1 759 ? 17.297 15.960 -14.822 1.00 93.69 759 ASP A N 1
ATOM 5847 C CA . ASP A 1 759 ? 16.852 14.616 -15.193 1.00 93.69 759 ASP A CA 1
ATOM 5848 C C . ASP A 1 759 ? 15.988 13.956 -14.112 1.00 93.69 759 ASP A C 1
ATOM 5850 O O . ASP A 1 759 ? 15.419 12.885 -14.343 1.00 93.69 759 ASP A O 1
ATOM 5854 N N . VAL A 1 760 ? 15.885 14.579 -12.934 1.00 94.38 760 VAL A N 1
ATOM 5855 C CA . VAL A 1 760 ? 15.271 13.991 -11.739 1.00 94.38 760 VAL A CA 1
ATOM 5856 C C . VAL A 1 760 ? 14.165 14.867 -11.157 1.00 94.38 760 VAL A C 1
ATOM 5858 O O . VAL A 1 760 ? 14.271 16.093 -11.125 1.00 94.38 760 VAL A O 1
ATOM 5861 N N . ILE A 1 761 ? 13.125 14.221 -10.642 1.00 94.19 761 ILE A N 1
ATOM 5862 C CA . ILE A 1 761 ? 12.060 14.800 -9.826 1.00 94.19 761 ILE A CA 1
ATOM 5863 C C . ILE A 1 761 ? 12.273 14.330 -8.387 1.00 94.19 761 ILE A C 1
ATOM 5865 O O . ILE A 1 761 ? 12.331 13.126 -8.116 1.00 94.19 761 ILE A O 1
ATOM 5869 N N . ARG A 1 762 ? 12.398 15.283 -7.465 1.00 91.12 762 ARG A N 1
ATOM 5870 C CA . ARG A 1 762 ? 12.518 15.049 -6.022 1.00 91.12 762 ARG A CA 1
ATOM 5871 C C . ARG A 1 762 ? 11.157 15.131 -5.340 1.00 91.12 762 ARG A C 1
ATOM 5873 O O . ARG A 1 762 ? 10.216 15.708 -5.872 1.00 91.12 762 ARG A O 1
ATOM 5880 N N . GLU A 1 763 ? 11.074 14.615 -4.119 1.00 86.75 763 GLU A N 1
ATOM 5881 C CA . GLU A 1 763 ? 9.838 14.602 -3.322 1.00 86.75 763 GLU A CA 1
ATOM 5882 C C . GLU A 1 763 ? 9.114 15.968 -3.239 1.00 86.75 763 GLU A C 1
ATOM 5884 O O . GLU A 1 763 ? 7.914 15.993 -3.510 1.00 86.75 763 GLU A O 1
ATOM 5889 N N . PRO A 1 764 ? 9.778 17.122 -2.996 1.00 89.50 764 PRO A N 1
ATOM 5890 C CA . PRO A 1 764 ? 9.087 18.419 -2.985 1.00 89.50 764 PRO A CA 1
ATOM 5891 C C . PRO A 1 764 ? 8.466 18.808 -4.335 1.00 89.50 764 PRO A C 1
ATOM 5893 O O . PRO A 1 764 ? 7.502 19.568 -4.381 1.00 89.50 764 PRO A O 1
ATOM 5896 N N . GLU A 1 765 ? 9.009 18.288 -5.437 1.00 93.62 765 GLU A N 1
ATOM 5897 C CA . GLU A 1 765 ? 8.565 18.571 -6.805 1.00 93.62 765 GLU A CA 1
ATOM 5898 C C . GLU A 1 765 ? 7.356 17.712 -7.214 1.00 93.62 765 GLU A C 1
ATOM 5900 O O . GLU A 1 765 ? 6.722 17.997 -8.228 1.00 93.62 765 GLU A O 1
ATOM 5905 N N . LEU A 1 766 ? 6.986 16.704 -6.410 1.00 91.19 766 LEU A N 1
ATOM 5906 C CA . LEU A 1 766 ? 5.715 15.985 -6.555 1.00 91.19 766 LEU A CA 1
ATOM 5907 C C . LEU A 1 766 ? 4.518 16.861 -6.158 1.00 91.19 766 LEU A C 1
ATOM 5909 O O . LEU A 1 766 ? 3.400 16.583 -6.581 1.00 91.19 766 LEU A O 1
ATOM 5913 N N . GLY A 1 767 ? 4.741 17.915 -5.367 1.00 90.75 767 GLY A N 1
ATOM 5914 C CA . GLY A 1 767 ? 3.697 18.789 -4.842 1.00 90.75 767 GLY A CA 1
ATOM 5915 C C . GLY A 1 767 ? 2.924 18.189 -3.663 1.00 90.75 767 GLY A C 1
ATOM 5916 O O . GLY A 1 767 ? 2.992 16.998 -3.378 1.00 90.75 767 GLY A O 1
ATOM 5917 N N . THR A 1 768 ? 2.176 19.041 -2.963 1.00 92.88 768 THR A N 1
ATOM 5918 C CA . THR A 1 768 ? 1.354 18.671 -1.791 1.00 92.88 768 THR A CA 1
ATOM 5919 C C . THR A 1 768 ? -0.124 19.016 -1.965 1.00 92.88 768 THR A C 1
ATOM 5921 O O . THR A 1 768 ? -0.955 18.619 -1.153 1.00 92.88 768 THR A O 1
ATOM 5924 N N . ALA A 1 769 ? -0.469 19.754 -3.023 1.00 92.25 769 ALA A N 1
ATOM 5925 C CA . ALA A 1 769 ? -1.841 20.142 -3.309 1.00 92.25 769 ALA A CA 1
ATOM 5926 C C . ALA A 1 769 ? -2.672 18.934 -3.763 1.00 92.25 769 ALA A C 1
ATOM 5928 O O . ALA A 1 769 ? -2.194 18.092 -4.532 1.00 92.25 769 ALA A O 1
ATOM 5929 N N . ALA A 1 770 ? -3.926 18.883 -3.310 1.00 92.94 770 ALA A N 1
ATOM 5930 C CA . ALA A 1 770 ? -4.884 17.879 -3.750 1.00 92.94 770 ALA A CA 1
ATOM 5931 C C . ALA A 1 770 ? -5.113 17.970 -5.266 1.00 92.94 770 ALA A C 1
ATOM 5933 O O . ALA A 1 770 ? -5.287 19.059 -5.812 1.00 92.94 770 ALA A O 1
ATOM 5934 N N . ILE A 1 771 ? -5.142 16.816 -5.928 1.00 92.94 771 ILE A N 1
ATOM 5935 C CA . ILE A 1 771 ? -5.503 16.686 -7.337 1.00 92.94 771 ILE A CA 1
ATOM 5936 C C . ILE A 1 771 ? -7.028 16.612 -7.399 1.00 92.94 771 ILE A C 1
ATOM 5938 O O . ILE A 1 771 ? -7.623 15.643 -6.922 1.00 92.94 771 ILE A O 1
ATOM 5942 N N . ALA A 1 772 ? -7.671 17.635 -7.957 1.00 91.38 772 ALA A N 1
ATOM 5943 C CA . ALA A 1 772 ? -9.126 17.794 -7.915 1.00 91.38 772 ALA A CA 1
ATOM 5944 C C . ALA A 1 772 ? -9.862 16.628 -8.596 1.00 91.38 772 ALA A C 1
ATOM 5946 O O . ALA A 1 772 ? -10.886 16.154 -8.104 1.00 91.38 772 ALA A O 1
ATOM 5947 N N . SER A 1 773 ? -9.306 16.140 -9.703 1.00 91.81 773 SER A N 1
ATOM 5948 C CA . SER A 1 773 ? -9.841 15.030 -10.500 1.00 91.81 773 SER A CA 1
ATOM 5949 C C . SER A 1 773 ? -9.639 13.641 -9.880 1.00 91.81 773 SER A C 1
ATOM 5951 O O . SER A 1 773 ? -10.328 12.690 -10.262 1.00 91.81 773 SER A O 1
ATOM 5953 N N . ARG A 1 774 ? -8.756 13.526 -8.875 1.00 94.88 774 ARG A N 1
ATOM 5954 C CA . ARG A 1 774 ? -8.523 12.301 -8.086 1.00 94.88 774 ARG A CA 1
ATOM 5955 C C . ARG A 1 774 ? -8.221 11.087 -8.986 1.00 94.88 774 ARG A C 1
ATOM 5957 O O . ARG A 1 774 ? -8.991 10.122 -8.992 1.00 94.88 774 ARG A O 1
ATOM 5964 N N . PRO A 1 775 ? -7.148 11.127 -9.793 1.00 96.38 775 PRO A N 1
ATOM 5965 C CA . PRO A 1 775 ? -6.898 10.143 -10.842 1.00 96.38 775 PRO A CA 1
ATOM 5966 C C . PRO A 1 775 ? -6.530 8.760 -10.286 1.00 96.38 775 PRO A C 1
ATOM 5968 O O . PRO A 1 775 ? -6.194 8.598 -9.106 1.00 96.38 775 PRO A O 1
ATOM 5971 N N . LEU A 1 776 ? -6.550 7.765 -11.172 1.00 97.88 776 LEU A N 1
ATOM 5972 C CA . LEU A 1 776 ? -5.721 6.568 -11.036 1.00 97.88 776 LEU A CA 1
ATOM 5973 C C . LEU A 1 776 ? -4.262 6.955 -11.318 1.00 97.88 776 LEU A C 1
ATOM 5975 O O . LEU A 1 776 ? -3.980 7.600 -12.326 1.00 97.88 776 LEU A O 1
ATOM 5979 N N . VAL A 1 777 ? -3.329 6.545 -10.463 1.00 98.00 777 VAL A N 1
ATOM 5980 C CA . VAL A 1 777 ? -1.893 6.734 -10.712 1.00 98.00 777 VAL A CA 1
ATOM 5981 C C . VAL A 1 777 ? -1.271 5.400 -11.102 1.00 98.00 777 VAL A C 1
ATOM 5983 O O . VAL A 1 777 ? -1.401 4.425 -10.371 1.00 98.00 777 VAL A O 1
ATOM 5986 N N . PHE A 1 778 ? -0.562 5.353 -12.224 1.00 98.44 778 PHE A N 1
ATOM 5987 C CA . PHE A 1 778 ? 0.252 4.208 -12.619 1.00 98.44 778 PHE A CA 1
ATOM 5988 C C . PHE A 1 778 ? 1.720 4.640 -12.661 1.00 98.44 778 PHE A C 1
ATOM 5990 O O . PHE A 1 778 ? 2.199 5.205 -13.642 1.00 98.44 778 PHE A O 1
ATOM 5997 N N . ALA A 1 779 ? 2.433 4.376 -11.567 1.00 97.25 779 ALA A N 1
ATOM 5998 C CA . ALA A 1 779 ? 3.850 4.671 -11.404 1.00 97.25 779 ALA A CA 1
ATOM 5999 C C . ALA A 1 779 ? 4.714 3.516 -11.929 1.00 97.25 779 ALA A C 1
ATOM 6001 O O . ALA A 1 779 ? 5.208 2.676 -11.169 1.00 97.25 779 ALA A O 1
ATOM 6002 N N . ASN A 1 780 ? 4.892 3.485 -13.247 1.00 97.06 780 ASN A N 1
ATOM 6003 C CA . ASN A 1 780 ? 5.677 2.495 -13.968 1.00 97.06 780 ASN A CA 1
ATOM 6004 C C . ASN A 1 780 ? 7.186 2.779 -13.863 1.00 97.06 780 ASN A C 1
ATOM 6006 O O . ASN A 1 780 ? 7.842 3.229 -14.803 1.00 97.06 780 ASN A O 1
ATOM 6010 N N . ALA A 1 781 ? 7.708 2.528 -12.666 1.00 92.94 781 ALA A N 1
ATOM 6011 C CA . ALA A 1 781 ? 9.118 2.580 -12.308 1.00 92.94 781 ALA A CA 1
ATOM 6012 C C . ALA A 1 781 ? 9.416 1.500 -11.254 1.00 92.94 781 ALA A C 1
ATOM 6014 O O . ALA A 1 781 ? 8.494 0.960 -10.641 1.00 92.94 781 ALA A O 1
ATOM 6015 N N . CYS A 1 782 ? 10.695 1.175 -11.053 1.00 90.81 782 CYS A N 1
ATOM 6016 C CA . CYS A 1 782 ? 11.152 0.125 -10.133 1.00 90.81 782 CYS A CA 1
ATOM 6017 C C . CYS A 1 782 ? 10.747 0.378 -8.671 1.00 90.81 782 CYS A C 1
ATOM 6019 O O . CYS A 1 782 ? 10.866 1.498 -8.195 1.00 90.81 782 CYS A O 1
ATOM 6021 N N . ALA A 1 783 ? 10.352 -0.666 -7.941 1.00 85.19 783 ALA A N 1
ATOM 6022 C CA . ALA A 1 783 ? 10.079 -0.669 -6.501 1.00 85.19 783 ALA A CA 1
ATOM 6023 C C . ALA A 1 783 ? 9.193 0.491 -5.995 1.00 85.19 783 ALA A C 1
ATOM 6025 O O . ALA A 1 783 ? 9.299 0.913 -4.844 1.00 85.19 783 ALA A O 1
ATOM 6026 N N . THR A 1 784 ? 8.299 1.025 -6.831 1.00 84.31 784 THR A N 1
ATOM 6027 C CA . THR A 1 784 ? 7.445 2.166 -6.466 1.00 84.31 784 THR A CA 1
ATOM 6028 C C . THR A 1 784 ? 6.342 1.802 -5.471 1.00 84.31 784 THR A C 1
ATOM 6030 O O . THR A 1 784 ? 5.804 2.695 -4.806 1.00 84.31 784 THR A O 1
ATOM 6033 N N . SER A 1 785 ? 6.034 0.511 -5.337 1.00 82.88 785 SER A N 1
ATOM 6034 C CA . SER A 1 785 ? 5.184 -0.078 -4.292 1.00 82.88 785 SER A CA 1
ATOM 6035 C C . SER A 1 785 ? 5.987 -0.861 -3.242 1.00 82.88 785 SER A C 1
ATOM 6037 O O . SER A 1 785 ? 5.463 -1.135 -2.165 1.00 82.88 785 SER A O 1
ATOM 6039 N N . GLY A 1 786 ? 7.257 -1.180 -3.519 1.00 75.00 786 GLY A N 1
ATOM 6040 C CA . GLY A 1 786 ? 8.130 -1.946 -2.629 1.00 75.00 786 GLY A CA 1
ATOM 6041 C C . GLY A 1 786 ? 8.552 -1.160 -1.385 1.00 75.00 786 GLY A C 1
ATOM 6042 O O . GLY A 1 786 ? 9.435 -0.307 -1.443 1.00 75.00 786 GLY A O 1
ATOM 6043 N N . THR A 1 787 ? 7.955 -1.470 -0.233 1.00 72.69 787 THR A N 1
ATOM 6044 C CA . THR A 1 787 ? 8.335 -0.913 1.077 1.00 72.69 787 THR A CA 1
ATOM 6045 C C . THR A 1 787 ? 8.213 -1.917 2.202 1.00 72.69 787 THR A C 1
ATOM 6047 O O . THR A 1 787 ? 7.450 -2.871 2.096 1.00 72.69 787 THR A O 1
ATOM 6050 N N . GLY A 1 788 ? 8.905 -1.678 3.323 1.00 70.38 788 GLY A N 1
ATOM 6051 C CA . GLY A 1 788 ? 8.746 -2.495 4.530 1.00 70.38 788 GLY A CA 1
ATOM 6052 C C . GLY A 1 788 ? 7.272 -2.703 4.903 1.00 70.38 788 GLY A C 1
ATOM 6053 O O . GLY A 1 788 ? 6.433 -1.841 4.640 1.00 70.38 788 GLY A O 1
ATOM 6054 N N . VAL A 1 789 ? 6.959 -3.845 5.521 1.00 75.62 789 VAL A N 1
ATOM 6055 C CA . VAL A 1 789 ? 5.582 -4.345 5.711 1.00 75.62 789 VAL A CA 1
ATOM 6056 C C . VAL A 1 789 ? 4.640 -3.317 6.351 1.00 75.62 789 VAL A C 1
ATOM 6058 O O . VAL A 1 789 ? 3.479 -3.241 5.986 1.00 75.62 789 VAL A O 1
ATOM 6061 N N . TYR A 1 790 ? 5.129 -2.463 7.250 1.00 74.19 790 TYR A N 1
ATOM 6062 C CA . TYR A 1 790 ? 4.324 -1.426 7.926 1.00 74.19 790 TYR A CA 1
ATOM 6063 C C . TYR A 1 790 ? 4.777 -0.009 7.560 1.00 74.19 790 TYR A C 1
ATOM 6065 O O . TYR A 1 790 ? 4.602 0.941 8.322 1.00 74.19 790 TYR A O 1
ATOM 6073 N N . SER A 1 791 ? 5.445 0.142 6.421 1.00 72.75 791 SER A N 1
ATOM 6074 C CA . SER A 1 791 ? 5.935 1.416 5.908 1.00 72.75 791 SER A CA 1
ATOM 6075 C C . SER A 1 791 ? 5.225 1.737 4.604 1.00 72.75 791 SER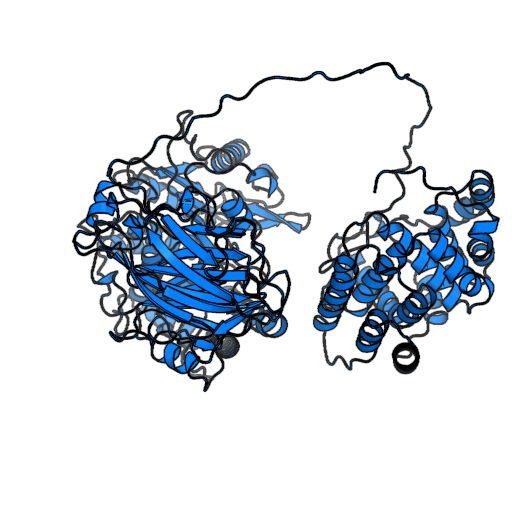 A C 1
ATOM 6077 O O . SER A 1 791 ? 5.086 0.885 3.732 1.00 72.75 791 SER A O 1
ATOM 6079 N N . ALA A 1 792 ? 4.774 2.979 4.457 1.00 66.69 792 ALA A N 1
ATOM 6080 C CA . ALA A 1 792 ? 4.196 3.433 3.202 1.00 66.69 792 ALA A CA 1
ATOM 6081 C C . ALA A 1 792 ? 5.308 3.767 2.197 1.00 66.69 792 ALA A C 1
ATOM 6083 O O . ALA A 1 792 ? 6.285 4.428 2.559 1.00 66.69 792 ALA A O 1
ATOM 6084 N N . SER A 1 793 ? 5.126 3.388 0.927 1.00 80.06 793 SER A N 1
ATOM 6085 C CA . SER A 1 793 ? 5.891 3.986 -0.176 1.00 80.06 793 SER A CA 1
ATOM 6086 C C . SER A 1 793 ? 5.709 5.491 -0.119 1.00 80.06 793 SER A C 1
ATOM 6088 O O . SER A 1 793 ? 4.577 5.974 -0.149 1.00 80.06 793 SER A O 1
ATOM 6090 N N . LYS A 1 794 ? 6.817 6.234 -0.001 1.00 83.38 794 LYS A N 1
ATOM 6091 C CA . LYS A 1 794 ? 6.783 7.702 0.038 1.00 83.38 794 LYS A CA 1
ATOM 6092 C C . LYS A 1 794 ? 6.106 8.256 -1.212 1.00 83.38 794 LYS A C 1
ATOM 6094 O O . LYS A 1 794 ? 5.282 9.156 -1.109 1.00 83.38 794 LYS A O 1
ATOM 6099 N N . ILE A 1 795 ? 6.379 7.650 -2.370 1.00 87.94 795 ILE A N 1
ATOM 6100 C CA . ILE A 1 795 ? 5.757 8.031 -3.639 1.00 87.94 795 ILE A CA 1
ATOM 6101 C C . ILE A 1 795 ? 4.265 7.718 -3.616 1.00 87.94 795 ILE A C 1
ATOM 6103 O O . ILE A 1 795 ? 3.466 8.631 -3.809 1.00 87.94 795 ILE A O 1
ATOM 6107 N N . ALA A 1 796 ? 3.864 6.474 -3.342 1.00 90.19 796 ALA A N 1
ATOM 6108 C CA . ALA A 1 796 ? 2.443 6.128 -3.348 1.00 90.19 796 ALA A CA 1
ATOM 6109 C C . ALA A 1 796 ? 1.672 6.974 -2.323 1.00 90.19 796 ALA A C 1
ATOM 6111 O O . ALA A 1 796 ? 0.638 7.553 -2.651 1.00 90.19 796 ALA A O 1
ATOM 6112 N N . LYS A 1 797 ? 2.227 7.147 -1.114 1.00 89.88 797 LYS A N 1
ATOM 6113 C CA . LYS A 1 797 ? 1.657 8.009 -0.075 1.00 89.88 797 LYS A CA 1
ATOM 6114 C C . LYS A 1 797 ? 1.507 9.450 -0.558 1.00 89.88 797 LYS A C 1
ATOM 6116 O O . LYS A 1 797 ? 0.444 10.019 -0.354 1.00 89.88 797 LYS A O 1
ATOM 6121 N N . SER A 1 798 ? 2.511 10.015 -1.233 1.00 91.06 798 SER A N 1
ATOM 6122 C CA . SER A 1 798 ? 2.430 11.384 -1.761 1.00 91.06 798 SER A CA 1
ATOM 6123 C C . SER A 1 798 ? 1.247 11.572 -2.715 1.00 91.06 798 SER A C 1
ATOM 6125 O O . SER A 1 798 ? 0.580 12.598 -2.664 1.00 91.06 798 SER A O 1
ATOM 6127 N N . PHE A 1 799 ? 0.912 10.567 -3.529 1.00 94.00 799 PHE A N 1
ATOM 6128 C CA . PHE A 1 799 ? -0.251 10.634 -4.414 1.00 94.00 799 PHE A CA 1
ATOM 6129 C C . PHE A 1 799 ? -1.575 10.409 -3.673 1.00 94.00 799 PHE A C 1
ATOM 6131 O O . PHE A 1 799 ? -2.549 11.110 -3.956 1.00 94.00 799 PHE A O 1
ATOM 6138 N N . PHE A 1 800 ? -1.625 9.487 -2.706 1.00 93.06 800 PHE A N 1
ATOM 6139 C CA . PHE A 1 800 ? -2.832 9.255 -1.900 1.00 93.06 800 PHE A CA 1
ATOM 6140 C C . PHE A 1 800 ? -3.166 10.448 -0.999 1.00 93.06 800 PHE A C 1
ATOM 6142 O O . PHE A 1 800 ? -4.332 10.834 -0.909 1.00 93.06 800 PHE A O 1
ATOM 6149 N N . ASP A 1 801 ? -2.158 11.097 -0.409 1.00 92.06 801 ASP A N 1
ATOM 6150 C CA . ASP A 1 801 ? -2.314 12.337 0.365 1.00 92.06 801 ASP A CA 1
ATOM 6151 C C . ASP A 1 801 ? -2.892 13.469 -0.502 1.00 92.06 801 ASP A C 1
ATOM 6153 O O . ASP A 1 801 ? -3.603 14.345 -0.012 1.00 92.06 801 ASP A O 1
ATOM 6157 N N . ARG A 1 802 ? -2.639 13.416 -1.814 1.00 93.38 802 ARG A N 1
ATOM 6158 C CA . ARG A 1 802 ? -3.186 14.336 -2.818 1.00 93.38 802 ARG A CA 1
ATOM 6159 C C . ARG A 1 802 ? -4.507 13.855 -3.426 1.00 93.38 802 ARG A C 1
ATOM 6161 O O . ARG A 1 802 ? -5.032 14.505 -4.325 1.00 93.38 802 ARG A O 1
ATOM 6168 N N . GLY A 1 803 ? -5.069 12.752 -2.938 1.00 92.81 803 GLY A N 1
ATOM 6169 C CA . GLY A 1 803 ? -6.401 12.278 -3.299 1.00 92.81 803 GLY A CA 1
ATOM 6170 C C . GLY A 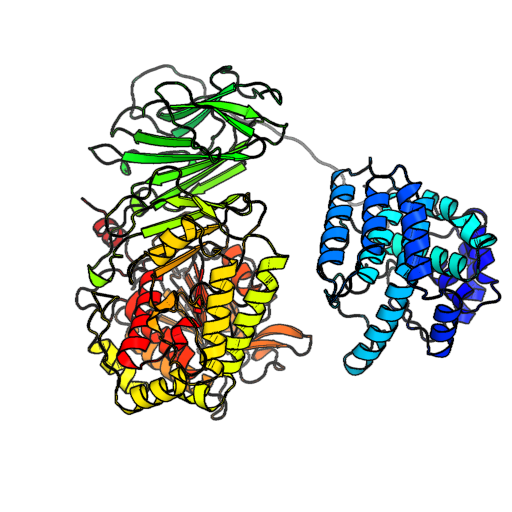1 803 ? -6.476 11.340 -4.501 1.00 92.81 803 GLY A C 1
ATOM 6171 O O . GLY A 1 803 ? -7.573 11.180 -5.037 1.00 92.81 803 GLY A O 1
ATOM 6172 N N . CYS A 1 804 ? -5.377 10.708 -4.940 1.00 94.69 804 CYS A N 1
ATOM 6173 C CA . CYS A 1 804 ? -5.497 9.616 -5.913 1.00 94.69 804 CYS A CA 1
ATOM 6174 C C . CYS A 1 804 ? -6.368 8.477 -5.345 1.00 94.69 804 CYS A C 1
ATOM 6176 O O . CYS A 1 804 ? -6.390 8.228 -4.137 1.00 94.69 804 CYS A O 1
ATOM 6178 N N . ARG A 1 805 ? -7.140 7.806 -6.206 1.00 94.62 805 ARG A N 1
ATOM 6179 C CA . ARG A 1 805 ? -8.108 6.776 -5.764 1.00 94.62 805 ARG A CA 1
ATOM 6180 C C . ARG A 1 805 ? -7.546 5.366 -5.775 1.00 94.62 805 ARG A C 1
ATOM 6182 O O . ARG A 1 805 ? -7.970 4.525 -4.984 1.00 94.62 805 ARG A O 1
ATOM 6189 N N . ALA A 1 806 ? -6.614 5.125 -6.679 1.00 95.56 806 ALA A N 1
ATOM 6190 C CA . ALA A 1 806 ? -5.896 3.877 -6.793 1.00 95.56 806 ALA A CA 1
ATOM 6191 C C . ALA A 1 806 ? -4.490 4.148 -7.314 1.00 95.56 806 ALA A C 1
ATOM 6193 O O . ALA A 1 806 ? -4.216 5.195 -7.918 1.00 95.56 806 ALA A O 1
ATOM 6194 N N . TYR A 1 807 ? -3.612 3.188 -7.062 1.00 96.50 807 TYR A N 1
ATOM 6195 C CA . TYR A 1 807 ? -2.209 3.273 -7.420 1.00 96.50 807 TYR A CA 1
ATOM 6196 C C . TYR A 1 807 ? -1.720 1.927 -7.939 1.00 96.50 807 TYR A C 1
ATOM 6198 O O . TYR A 1 807 ? -1.922 0.905 -7.286 1.00 96.50 807 TYR A O 1
ATOM 6206 N N . ILE A 1 808 ? -1.051 1.941 -9.087 1.00 97.75 808 ILE A N 1
ATOM 6207 C CA . ILE A 1 808 ? -0.341 0.796 -9.649 1.00 97.75 808 ILE A CA 1
ATOM 6208 C C . ILE A 1 808 ? 1.151 1.103 -9.576 1.00 97.75 808 ILE A C 1
ATOM 6210 O O . ILE A 1 808 ? 1.599 2.152 -10.045 1.00 97.75 808 ILE A O 1
ATOM 6214 N N . GLY A 1 809 ? 1.924 0.185 -9.012 1.00 95.69 809 GLY A N 1
ATOM 6215 C CA . GLY A 1 809 ? 3.377 0.301 -8.933 1.00 95.69 809 GLY A CA 1
ATOM 6216 C C . GLY A 1 809 ? 4.033 -1.057 -8.741 1.00 95.69 809 GLY A C 1
ATOM 6217 O O . GLY A 1 809 ? 3.344 -2.043 -8.478 1.00 95.69 809 GLY A O 1
ATOM 6218 N N . SER A 1 810 ? 5.353 -1.112 -8.889 1.00 94.19 810 SER A N 1
ATOM 6219 C CA . SER A 1 810 ? 6.091 -2.375 -8.834 1.00 94.19 810 SER A CA 1
ATOM 6220 C C . SER A 1 810 ? 6.596 -2.704 -7.425 1.00 94.19 810 SER A C 1
ATOM 6222 O O . SER A 1 810 ? 7.009 -1.815 -6.674 1.00 94.19 810 SER A O 1
ATOM 6224 N N . GLU A 1 811 ? 6.569 -3.984 -7.052 1.00 89.75 811 GLU A N 1
ATOM 6225 C CA . GLU A 1 811 ? 7.082 -4.483 -5.763 1.00 89.75 811 GLU A CA 1
ATOM 6226 C C . GLU A 1 811 ? 8.613 -4.548 -5.720 1.00 89.75 811 GLU A C 1
ATOM 6228 O O . GLU A 1 811 ? 9.212 -4.517 -4.645 1.00 89.75 811 GLU A O 1
ATOM 6233 N N . CYS A 1 812 ? 9.250 -4.629 -6.888 1.00 89.44 812 CYS A N 1
ATOM 6234 C CA . CYS A 1 812 ? 10.684 -4.832 -7.048 1.00 89.44 812 CYS A CA 1
ATOM 6235 C C . CYS A 1 812 ? 11.215 -4.109 -8.294 1.00 89.44 812 CYS A C 1
ATOM 6237 O O . CYS A 1 812 ? 10.507 -3.334 -8.944 1.00 89.44 812 CYS A O 1
ATOM 6239 N N . MET A 1 813 ? 12.481 -4.335 -8.646 1.00 89.75 813 MET A N 1
ATOM 6240 C CA . MET A 1 813 ? 12.997 -3.856 -9.927 1.00 89.75 813 MET A CA 1
ATOM 6241 C C . MET A 1 813 ? 12.294 -4.552 -11.100 1.00 89.75 813 MET A C 1
ATOM 6243 O O . MET A 1 813 ? 12.081 -5.761 -11.081 1.00 89.75 813 MET A O 1
ATOM 6247 N N . VAL A 1 814 ? 12.016 -3.816 -12.176 1.00 92.75 814 VAL A N 1
ATOM 6248 C CA . VAL A 1 814 ? 11.357 -4.356 -13.377 1.00 92.75 814 VAL A CA 1
ATOM 6249 C C . VAL A 1 814 ? 12.216 -4.127 -14.627 1.00 92.75 814 VAL A C 1
ATOM 6251 O O . VAL A 1 814 ? 12.855 -3.079 -14.745 1.00 92.75 814 VAL A O 1
ATOM 6254 N N . PRO A 1 815 ? 12.296 -5.088 -15.566 1.00 95.25 815 PRO A N 1
ATOM 6255 C CA . PRO A 1 815 ? 12.923 -4.857 -16.864 1.00 95.25 815 PRO A CA 1
ATOM 6256 C C . PRO A 1 815 ? 12.149 -3.816 -17.682 1.00 95.25 815 PRO A C 1
ATOM 6258 O O . PRO A 1 815 ? 10.921 -3.823 -17.703 1.00 95.25 815 PRO A O 1
ATOM 6261 N N . VAL A 1 816 ? 12.868 -2.916 -18.357 1.00 95.44 816 VAL A N 1
ATOM 6262 C CA . VAL A 1 816 ? 12.281 -1.710 -18.966 1.00 95.44 816 VAL A CA 1
ATOM 6263 C C . VAL A 1 816 ? 11.298 -2.025 -20.099 1.00 95.44 816 VAL A C 1
ATOM 6265 O O . VAL A 1 816 ? 10.220 -1.433 -20.139 1.00 95.44 816 VAL A O 1
ATOM 6268 N N . ALA A 1 817 ? 11.638 -2.960 -20.995 1.00 97.12 817 ALA A N 1
ATOM 6269 C CA . ALA A 1 817 ? 10.745 -3.332 -22.091 1.00 97.12 817 ALA A CA 1
ATOM 6270 C C . ALA A 1 817 ? 9.506 -4.051 -21.550 1.00 97.12 817 ALA A C 1
ATOM 6272 O O . ALA A 1 817 ? 8.392 -3.649 -21.865 1.00 97.12 817 ALA A O 1
ATOM 6273 N N . MET A 1 818 ? 9.683 -5.021 -20.644 1.00 97.81 818 MET A N 1
ATOM 6274 C CA . MET A 1 818 ? 8.567 -5.685 -19.959 1.00 97.81 818 MET A CA 1
ATOM 6275 C C . MET A 1 818 ? 7.605 -4.674 -19.318 1.00 97.81 818 MET A C 1
ATOM 6277 O O . MET A 1 818 ? 6.406 -4.704 -19.588 1.00 97.81 818 MET A O 1
ATOM 6281 N N . ALA A 1 819 ? 8.142 -3.733 -18.537 1.00 97.94 819 ALA A N 1
ATOM 6282 C CA . ALA A 1 819 ? 7.381 -2.685 -17.865 1.00 97.94 819 ALA A CA 1
ATOM 6283 C C . ALA A 1 819 ? 6.581 -1.816 -18.849 1.00 97.94 819 ALA A C 1
ATOM 6285 O O . ALA A 1 819 ? 5.403 -1.525 -18.630 1.00 97.94 819 ALA A O 1
ATOM 6286 N N . SER A 1 820 ? 7.217 -1.417 -19.951 1.00 98.44 820 SER A N 1
ATOM 6287 C CA . SER A 1 820 ? 6.601 -0.660 -21.041 1.00 98.44 820 SER A CA 1
ATOM 6288 C C . SER A 1 820 ? 5.455 -1.434 -21.702 1.00 98.44 820 SER A C 1
ATOM 6290 O O . SER A 1 820 ? 4.339 -0.921 -21.820 1.00 98.44 820 SER A O 1
ATOM 6292 N N . ARG A 1 821 ? 5.694 -2.698 -22.077 1.00 98.25 821 ARG A N 1
ATOM 6293 C CA . ARG A 1 821 ? 4.707 -3.542 -22.765 1.00 98.25 821 ARG A CA 1
ATOM 6294 C C . ARG A 1 821 ? 3.524 -3.880 -21.868 1.00 98.25 821 ARG A C 1
ATOM 6296 O O . ARG A 1 821 ? 2.385 -3.765 -22.311 1.00 98.25 821 ARG A O 1
ATOM 6303 N N . PHE A 1 822 ? 3.774 -4.228 -20.607 1.00 98.69 822 PHE A N 1
ATOM 6304 C CA . PHE A 1 822 ? 2.719 -4.517 -19.636 1.00 98.69 822 PHE A CA 1
ATOM 6305 C C . PHE A 1 822 ? 1.781 -3.321 -19.443 1.00 98.69 822 PHE A C 1
ATOM 6307 O O . PHE A 1 822 ? 0.561 -3.487 -19.461 1.00 98.69 822 PHE A O 1
ATOM 6314 N N . ALA A 1 823 ? 2.331 -2.106 -19.340 1.00 98.56 823 ALA A N 1
ATOM 6315 C CA . ALA A 1 823 ? 1.514 -0.903 -19.253 1.00 98.56 823 ALA A CA 1
ATOM 6316 C C . ALA A 1 823 ? 0.638 -0.702 -20.497 1.00 98.56 823 ALA A C 1
ATOM 6318 O O . ALA A 1 823 ? -0.530 -0.346 -20.362 1.00 98.56 823 ALA A O 1
ATOM 6319 N N . MET A 1 824 ? 1.157 -0.964 -21.700 1.00 98.19 824 MET A N 1
ATOM 6320 C CA . MET A 1 824 ? 0.347 -0.849 -22.917 1.00 98.19 824 MET A CA 1
ATOM 6321 C C . MET A 1 824 ? -0.771 -1.891 -22.959 1.00 98.19 824 MET A C 1
ATOM 6323 O O . MET A 1 824 ? -1.908 -1.524 -23.235 1.00 98.19 824 MET A O 1
ATOM 6327 N N . VAL A 1 825 ? -0.507 -3.148 -22.590 1.00 98.69 825 VAL A N 1
ATOM 6328 C CA . VAL A 1 825 ? -1.568 -4.165 -22.462 1.00 98.69 825 VAL A CA 1
ATOM 6329 C C . VAL A 1 825 ? -2.666 -3.671 -21.517 1.00 98.69 825 VAL A C 1
ATOM 6331 O O . VAL A 1 825 ? -3.834 -3.649 -21.899 1.00 98.69 825 VAL A O 1
ATOM 6334 N N . PHE A 1 826 ? -2.296 -3.187 -20.326 1.00 98.69 826 PHE A N 1
ATOM 6335 C CA . PHE A 1 826 ? -3.237 -2.601 -19.368 1.00 98.69 826 PHE A CA 1
ATOM 6336 C C . PHE A 1 826 ? -4.092 -1.485 -19.989 1.00 98.69 826 PHE A C 1
ATOM 6338 O O . PHE A 1 826 ? -5.314 -1.492 -19.839 1.00 98.69 826 PHE A O 1
ATOM 6345 N N . PHE A 1 827 ? -3.481 -0.542 -20.713 1.00 98.25 827 PHE A N 1
ATOM 6346 C CA . PHE A 1 827 ? -4.224 0.557 -21.329 1.00 98.25 827 PHE A CA 1
ATOM 6347 C C . PHE A 1 827 ? -5.139 0.102 -22.462 1.00 98.25 827 PHE A C 1
ATOM 6349 O O . PHE A 1 827 ? -6.243 0.624 -22.567 1.00 98.25 827 PHE A O 1
ATOM 6356 N N . HIS A 1 828 ? -4.762 -0.900 -23.254 1.00 97.88 828 HIS A N 1
ATOM 6357 C CA . HIS A 1 828 ? -5.658 -1.466 -24.263 1.00 97.88 828 HIS A CA 1
ATOM 6358 C C . HIS A 1 828 ? -6.916 -2.103 -23.637 1.00 97.88 828 HIS A C 1
ATOM 6360 O O . HIS A 1 828 ? -7.998 -1.996 -24.216 1.00 97.88 828 HIS A O 1
ATOM 6366 N N . PHE A 1 829 ? -6.819 -2.685 -22.435 1.00 97.81 829 PHE A N 1
ATOM 6367 C CA . PHE A 1 829 ? -7.994 -3.124 -21.669 1.00 97.81 829 PHE A CA 1
ATOM 6368 C C . PHE A 1 829 ? -8.778 -1.946 -21.073 1.00 97.81 829 PHE A C 1
ATOM 6370 O O . PHE A 1 829 ? -9.984 -1.846 -21.284 1.00 97.81 829 PHE A O 1
ATOM 6377 N N . LEU A 1 830 ? -8.119 -1.024 -20.362 1.00 97.50 830 LEU A N 1
ATOM 6378 C CA . LEU A 1 830 ? -8.792 0.096 -19.685 1.00 97.50 830 LEU A CA 1
ATOM 6379 C C . LEU A 1 830 ? -9.499 1.045 -20.669 1.00 97.50 830 LEU A C 1
ATOM 6381 O O . LEU A 1 830 ? -10.590 1.540 -20.383 1.00 97.50 830 LEU A O 1
ATOM 6385 N N . LEU A 1 831 ? -8.881 1.289 -21.826 1.00 95.88 831 LEU A N 1
ATOM 6386 C CA . LEU A 1 831 ? -9.429 2.094 -22.923 1.00 95.88 831 LEU A CA 1
ATOM 6387 C C . LEU A 1 831 ? -10.370 1.295 -23.829 1.00 95.88 831 LEU A C 1
ATOM 6389 O O . LEU A 1 831 ? -10.974 1.864 -24.736 1.00 95.88 831 LEU A O 1
ATOM 6393 N N . ARG A 1 832 ? -10.565 0.002 -23.531 1.00 93.38 832 ARG A N 1
ATOM 6394 C CA . ARG A 1 832 ? -11.543 -0.869 -24.189 1.00 93.38 832 ARG A CA 1
ATOM 6395 C C . ARG A 1 832 ? -11.234 -1.063 -25.679 1.00 93.38 832 ARG A C 1
ATOM 6397 O O . ARG A 1 832 ? -12.149 -1.181 -26.487 1.00 93.38 832 ARG A O 1
ATOM 6404 N N . GLU A 1 833 ? -9.955 -1.057 -26.061 1.00 95.12 833 GLU A N 1
ATOM 6405 C CA . GLU A 1 833 ? -9.515 -1.336 -27.439 1.00 95.12 833 GLU A CA 1
ATOM 6406 C C . GLU A 1 833 ? -9.689 -2.802 -27.809 1.00 95.12 833 GLU A C 1
ATOM 6408 O O . GLU A 1 833 ? -9.979 -3.123 -28.957 1.00 95.12 833 GLU A O 1
ATOM 6413 N N . VAL A 1 834 ? -9.512 -3.687 -26.832 1.00 94.25 834 VAL A N 1
ATOM 6414 C CA . VAL A 1 834 ? -9.613 -5.137 -27.037 1.00 94.25 834 VAL A CA 1
ATOM 6415 C C . VAL A 1 834 ? -11.056 -5.628 -27.163 1.00 94.25 834 VAL A C 1
ATOM 6417 O O . VAL A 1 834 ? -11.276 -6.759 -27.586 1.00 94.25 834 VAL A O 1
ATOM 6420 N N . ASP A 1 835 ? -12.038 -4.811 -26.768 1.00 90.75 835 ASP A N 1
ATOM 6421 C CA . ASP A 1 835 ? -13.455 -5.167 -26.802 1.00 90.75 835 ASP A CA 1
ATOM 6422 C C . ASP A 1 835 ? -14.170 -4.451 -27.961 1.00 90.75 835 ASP A C 1
ATOM 6424 O O . ASP A 1 835 ? -14.357 -3.231 -27.911 1.00 90.75 835 ASP A O 1
ATOM 6428 N N . PRO A 1 836 ? -14.661 -5.184 -28.977 1.00 87.62 836 PRO A N 1
ATOM 6429 C CA . PRO A 1 836 ? -15.439 -4.606 -30.068 1.00 87.62 836 PRO A CA 1
ATOM 6430 C C . PRO A 1 836 ? -16.693 -3.853 -29.608 1.00 87.62 836 PRO A C 1
ATOM 6432 O O . PRO A 1 836 ? -17.123 -2.920 -30.288 1.00 87.62 836 PRO A O 1
ATOM 6435 N N . SER A 1 837 ? -17.290 -4.240 -28.473 1.00 88.62 837 SER A N 1
ATOM 6436 C CA . SER A 1 837 ? -18.491 -3.585 -27.939 1.00 88.62 837 SER A CA 1
ATOM 6437 C C . SER A 1 837 ? -18.195 -2.280 -27.197 1.00 88.62 837 SER A C 1
ATOM 6439 O O . SER A 1 837 ? -19.118 -1.515 -26.910 1.00 88.62 837 SER A O 1
ATOM 6441 N N . ARG A 1 838 ? -16.910 -1.996 -26.935 1.00 91.31 838 ARG A N 1
ATOM 6442 C CA . ARG A 1 838 ? -16.426 -0.818 -26.207 1.00 91.31 838 ARG A CA 1
ATOM 6443 C C . ARG A 1 838 ? -17.056 -0.678 -24.820 1.00 91.31 838 ARG A C 1
ATOM 6445 O O . ARG A 1 838 ? -17.209 0.444 -24.325 1.00 91.31 838 ARG A O 1
ATOM 6452 N N . ALA A 1 839 ? -17.421 -1.782 -24.176 1.00 92.50 839 ALA A N 1
ATOM 6453 C CA . ALA A 1 839 ? -18.038 -1.757 -22.861 1.00 92.50 839 ALA A CA 1
ATOM 6454 C C . ALA A 1 839 ? -16.999 -1.422 -21.770 1.00 92.50 839 ALA A C 1
ATOM 6456 O O . ALA A 1 839 ? -15.825 -1.779 -21.890 1.00 92.50 839 ALA A O 1
ATOM 6457 N N . PRO A 1 840 ? -17.382 -0.697 -20.701 1.00 94.81 840 PRO A N 1
ATOM 6458 C CA . PRO A 1 840 ? -16.437 -0.308 -19.659 1.00 94.81 840 PRO A CA 1
ATOM 6459 C C . PRO A 1 840 ? -15.821 -1.503 -18.930 1.00 94.81 840 PRO A C 1
ATOM 6461 O O . PRO A 1 840 ? -16.536 -2.388 -18.471 1.00 94.81 840 PRO A O 1
ATOM 6464 N N . ILE A 1 841 ? -14.503 -1.479 -18.741 1.00 95.75 841 ILE A N 1
ATOM 6465 C CA . ILE A 1 841 ? -13.755 -2.438 -17.917 1.00 95.75 841 ILE A CA 1
ATOM 6466 C C . ILE A 1 841 ? -13.177 -1.668 -16.724 1.00 95.75 841 ILE A C 1
ATOM 6468 O O . ILE A 1 841 ? -12.728 -0.528 -16.881 1.00 95.75 841 ILE A O 1
ATOM 6472 N N . SER A 1 842 ? -13.231 -2.248 -15.521 1.00 96.12 842 SER A N 1
ATOM 6473 C CA . SER A 1 842 ? -12.632 -1.614 -14.343 1.00 96.12 842 SER A CA 1
ATOM 6474 C C . SER A 1 842 ? -11.106 -1.660 -14.424 1.00 96.12 842 SER A C 1
ATOM 6476 O O . SER A 1 842 ? -10.531 -2.575 -15.004 1.00 96.12 842 SER A O 1
ATOM 6478 N N . ALA A 1 843 ? -10.422 -0.692 -13.822 1.00 97.56 843 ALA A N 1
ATOM 6479 C CA . ALA A 1 843 ? -8.965 -0.646 -13.816 1.00 97.56 843 ALA A CA 1
ATOM 6480 C C . ALA A 1 843 ? -8.345 -1.866 -13.116 1.00 97.56 843 ALA A C 1
ATOM 6482 O O . ALA A 1 843 ? -7.341 -2.391 -13.592 1.00 97.56 843 ALA A O 1
ATOM 6483 N N . GLY A 1 844 ? -8.952 -2.358 -12.032 1.00 97.31 844 GLY A N 1
ATOM 6484 C CA . GLY A 1 844 ? -8.508 -3.596 -11.395 1.00 97.31 844 GLY A CA 1
ATOM 6485 C C . GLY A 1 844 ? -8.623 -4.810 -12.323 1.00 97.31 844 GLY A C 1
ATOM 6486 O O . GLY A 1 844 ? -7.683 -5.602 -12.420 1.00 97.31 844 GLY A O 1
ATOM 6487 N N . GLU A 1 845 ? -9.729 -4.926 -13.066 1.00 97.56 845 GLU A N 1
ATOM 6488 C CA . GLU A 1 845 ? -9.917 -6.017 -14.029 1.00 97.56 845 GLU A CA 1
ATOM 6489 C C . GLU A 1 845 ? -8.964 -5.876 -15.217 1.00 97.56 845 GLU A C 1
ATOM 6491 O O . GLU A 1 845 ? -8.349 -6.855 -15.624 1.00 97.56 845 GLU A O 1
ATOM 6496 N N . ALA A 1 846 ? -8.763 -4.661 -15.731 1.00 98.12 846 ALA A N 1
ATOM 6497 C CA . ALA A 1 846 ? -7.804 -4.392 -16.798 1.00 98.12 846 ALA A CA 1
ATOM 6498 C C . ALA A 1 846 ? -6.380 -4.832 -16.416 1.00 98.12 846 ALA A C 1
ATOM 6500 O O . ALA A 1 846 ? -5.661 -5.376 -17.254 1.00 98.12 846 ALA A O 1
ATOM 6501 N N . LEU A 1 847 ? -5.974 -4.653 -15.152 1.00 98.25 847 LEU A N 1
ATOM 6502 C CA . LEU A 1 847 ? -4.676 -5.132 -14.672 1.00 98.25 847 LEU A CA 1
ATOM 6503 C C . LEU A 1 847 ? -4.626 -6.662 -14.589 1.00 98.25 847 LEU A C 1
ATOM 6505 O O . LEU A 1 847 ? -3.654 -7.268 -15.039 1.00 98.25 847 LEU A O 1
ATOM 6509 N N . ALA A 1 848 ? -5.669 -7.288 -14.044 1.00 97.94 848 ALA A N 1
ATOM 6510 C CA . ALA A 1 848 ? -5.752 -8.741 -13.937 1.00 97.94 848 ALA A CA 1
ATOM 6511 C C . ALA A 1 848 ? -5.702 -9.412 -15.325 1.00 97.94 848 ALA A C 1
ATOM 6513 O O . ALA A 1 848 ? -4.929 -10.341 -15.557 1.00 97.94 848 ALA A O 1
ATOM 6514 N N . GLN A 1 849 ? -6.440 -8.857 -16.284 1.00 98.00 849 GLN A N 1
ATOM 6515 C CA . GLN A 1 849 ? -6.470 -9.310 -17.672 1.00 98.00 849 GLN A CA 1
ATOM 6516 C C . GLN A 1 849 ? -5.149 -9.052 -18.395 1.00 98.00 849 GLN A C 1
ATOM 6518 O O . GLN A 1 849 ? -4.713 -9.888 -19.180 1.00 98.00 849 GLN A O 1
ATOM 6523 N N . ALA A 1 850 ? -4.442 -7.964 -18.078 1.00 98.56 850 ALA A N 1
ATOM 6524 C CA . ALA A 1 850 ? -3.104 -7.737 -18.615 1.00 98.56 850 ALA A CA 1
ATOM 6525 C C . ALA A 1 850 ? -2.099 -8.815 -18.174 1.00 98.56 850 ALA A C 1
ATOM 6527 O O . ALA A 1 850 ? -1.252 -9.230 -18.969 1.00 98.56 850 ALA A O 1
ATOM 6528 N N . ARG A 1 851 ? -2.202 -9.314 -16.934 1.00 98.38 851 ARG A N 1
ATOM 6529 C CA . ARG A 1 851 ? -1.363 -10.425 -16.448 1.00 98.38 851 ARG A CA 1
ATOM 6530 C C . ARG A 1 851 ? -1.685 -11.721 -17.178 1.00 98.38 851 ARG A C 1
ATOM 6532 O O . ARG A 1 851 ? -0.771 -12.385 -17.665 1.00 98.38 851 ARG A O 1
ATOM 6539 N N . LEU A 1 852 ? -2.972 -12.043 -17.308 1.00 98.00 852 LEU A N 1
ATOM 6540 C CA . LEU A 1 852 ? -3.406 -13.217 -18.060 1.00 98.00 852 LEU A CA 1
ATOM 6541 C C . LEU A 1 852 ? -3.000 -13.147 -19.524 1.00 98.00 852 LEU A C 1
ATOM 6543 O O . LEU A 1 852 ? -2.545 -14.146 -20.068 1.00 98.00 852 LEU A O 1
ATOM 6547 N N . PHE A 1 853 ? -3.112 -11.979 -20.151 1.00 98.56 853 PHE A N 1
ATOM 6548 C CA . PHE A 1 853 ? -2.695 -11.781 -21.530 1.00 98.56 853 PHE A CA 1
ATOM 6549 C C . PHE A 1 853 ? -1.210 -12.120 -21.706 1.00 98.56 853 PHE A C 1
ATOM 6551 O O . PHE A 1 853 ? -0.869 -12.921 -22.575 1.00 98.56 853 PHE A O 1
ATOM 6558 N N . LEU A 1 854 ? -0.325 -11.582 -20.856 1.00 98.56 854 LEU A N 1
ATOM 6559 C CA . LEU A 1 854 ? 1.103 -11.917 -20.909 1.00 98.56 854 LEU A CA 1
ATOM 6560 C C . LEU A 1 854 ? 1.360 -13.408 -20.658 1.00 98.56 854 LEU A C 1
ATOM 6562 O O . LEU A 1 854 ? 2.188 -14.015 -21.338 1.00 98.56 854 LEU A O 1
ATOM 6566 N N . TRP A 1 855 ? 0.631 -14.023 -19.732 1.00 98.44 855 TRP A N 1
ATOM 6567 C CA . TRP A 1 855 ? 0.770 -15.450 -19.465 1.00 98.44 855 TRP A CA 1
ATOM 6568 C C . TRP A 1 855 ? 0.311 -16.324 -20.640 1.00 98.44 855 TRP A C 1
ATOM 6570 O O . TRP A 1 855 ? 1.048 -17.210 -21.068 1.00 98.44 855 TRP A O 1
ATOM 6580 N N . CYS A 1 856 ? -0.871 -16.072 -21.199 1.00 98.31 856 CYS A N 1
ATOM 6581 C CA . CYS A 1 856 ? -1.438 -16.886 -22.276 1.00 98.31 856 CYS A CA 1
ATOM 6582 C C . CYS A 1 856 ? -0.652 -16.704 -23.575 1.00 98.31 856 CYS A C 1
ATOM 6584 O O . CYS A 1 856 ? -0.366 -17.676 -24.264 1.00 98.31 856 CYS A O 1
ATOM 6586 N N . HIS A 1 857 ? -0.267 -15.469 -23.904 1.00 98.31 857 HIS A N 1
ATOM 6587 C CA . HIS A 1 857 ? 0.354 -15.153 -25.187 1.00 98.31 857 HIS A CA 1
ATOM 6588 C C . HIS A 1 857 ? 1.878 -15.189 -25.196 1.00 98.31 857 HIS A C 1
ATOM 6590 O O . HIS A 1 857 ? 2.436 -15.195 -26.289 1.00 98.31 857 HIS A O 1
ATOM 6596 N N . TYR A 1 858 ? 2.544 -15.136 -24.042 1.00 98.44 858 TYR A N 1
ATOM 6597 C CA . TYR A 1 858 ? 4.009 -15.069 -23.960 1.00 98.44 858 TYR A CA 1
ATOM 6598 C C . TYR A 1 858 ? 4.600 -16.007 -22.904 1.00 98.44 858 TYR A C 1
ATOM 6600 O O . TYR A 1 858 ? 5.818 -16.034 -22.746 1.00 98.44 858 TYR A O 1
ATOM 6608 N N . ARG A 1 859 ? 3.765 -16.738 -22.145 1.00 98.31 859 ARG A N 1
ATOM 6609 C CA . ARG A 1 859 ? 4.180 -17.489 -20.945 1.00 98.31 859 ARG A CA 1
ATOM 6610 C C . ARG A 1 859 ? 5.045 -16.651 -20.007 1.00 98.31 859 ARG A C 1
ATOM 6612 O O . ARG A 1 859 ? 5.974 -17.165 -19.403 1.00 98.31 859 ARG A O 1
ATOM 6619 N N . ASN A 1 860 ? 4.727 -15.358 -19.894 1.00 98.38 860 ASN A N 1
ATOM 6620 C CA . ASN A 1 860 ? 5.530 -14.368 -19.186 1.00 98.38 860 ASN A CA 1
ATOM 6621 C C . ASN A 1 860 ? 4.867 -13.959 -17.861 1.00 98.38 860 ASN A C 1
ATOM 6623 O O . ASN A 1 860 ? 3.715 -13.529 -17.840 1.00 98.38 860 ASN A O 1
ATOM 6627 N N . ILE A 1 861 ? 5.610 -14.066 -16.755 1.00 98.12 861 ILE A N 1
ATOM 6628 C CA . ILE A 1 861 ? 5.119 -13.771 -15.395 1.00 98.12 861 ILE A CA 1
ATOM 6629 C C . ILE A 1 861 ? 5.384 -12.327 -14.931 1.00 98.12 861 ILE A C 1
ATOM 6631 O O . ILE A 1 861 ? 5.085 -11.980 -13.792 1.00 98.12 861 ILE A O 1
ATOM 6635 N N . GLY A 1 862 ? 5.942 -11.463 -15.784 1.00 97.31 862 GLY A N 1
ATOM 6636 C CA . GLY A 1 862 ? 6.365 -10.104 -15.424 1.00 97.31 862 GLY A CA 1
ATOM 6637 C C . GLY A 1 862 ? 5.245 -9.203 -14.890 1.00 97.31 862 GLY A C 1
ATOM 6638 O O . GLY A 1 862 ? 5.503 -8.312 -14.084 1.00 97.31 862 GLY A O 1
ATOM 6639 N N . GLY A 1 863 ? 3.988 -9.475 -15.256 1.00 97.31 863 GLY A N 1
ATOM 6640 C CA . GLY A 1 863 ? 2.827 -8.761 -14.715 1.00 97.31 863 GLY A CA 1
ATOM 6641 C C . GLY A 1 863 ? 2.577 -8.995 -13.214 1.00 97.31 863 GLY A C 1
ATOM 6642 O O . GLY A 1 863 ? 1.924 -8.169 -12.575 1.00 97.31 863 GLY A O 1
ATOM 6643 N N . LEU A 1 864 ? 3.120 -10.075 -12.630 1.00 97.50 864 LEU A N 1
ATOM 6644 C CA . LEU A 1 864 ? 3.064 -10.345 -11.184 1.00 97.50 864 LEU A CA 1
ATOM 6645 C C . LEU A 1 864 ? 3.913 -9.366 -10.361 1.00 97.50 864 LEU A C 1
ATOM 6647 O O . LEU A 1 864 ? 3.743 -9.270 -9.151 1.00 97.50 864 LEU A O 1
ATOM 6651 N N . LEU A 1 865 ? 4.828 -8.633 -11.004 1.00 96.25 865 LEU A N 1
ATOM 6652 C CA . LEU A 1 865 ? 5.713 -7.679 -10.331 1.00 96.25 865 LEU A CA 1
ATOM 6653 C C . LEU A 1 865 ? 5.005 -6.370 -9.951 1.00 96.25 865 LEU A C 1
ATOM 6655 O O . LEU A 1 865 ? 5.604 -5.529 -9.280 1.00 96.25 865 LEU A O 1
ATOM 6659 N N . TYR A 1 866 ? 3.760 -6.183 -10.394 1.00 96.50 866 TYR A N 1
ATOM 6660 C CA . TYR A 1 866 ? 2.954 -4.994 -10.139 1.00 96.50 866 TYR A CA 1
ATOM 6661 C C . TYR A 1 866 ? 1.851 -5.293 -9.142 1.00 96.50 866 TYR A C 1
ATOM 6663 O O . TYR A 1 866 ? 1.135 -6.273 -9.315 1.00 96.50 866 TYR A O 1
ATOM 6671 N N . SER A 1 867 ? 1.653 -4.378 -8.199 1.00 93.81 867 SER A N 1
ATOM 6672 C CA . SER A 1 867 ? 0.538 -4.389 -7.252 1.00 93.81 867 SER A CA 1
ATOM 6673 C C . SER A 1 867 ? -0.484 -3.317 -7.611 1.00 93.81 867 SER A C 1
ATOM 6675 O O . SER A 1 867 ? -0.116 -2.211 -8.022 1.00 93.81 867 SER A O 1
ATOM 6677 N N . TYR A 1 868 ? -1.763 -3.626 -7.395 1.00 95.00 868 TYR A N 1
ATOM 6678 C CA . TYR A 1 868 ? -2.872 -2.676 -7.472 1.00 95.00 868 TYR A CA 1
ATOM 6679 C C . TYR A 1 868 ? -3.341 -2.310 -6.064 1.00 95.00 868 TYR A C 1
ATOM 6681 O O . TYR A 1 868 ? -3.716 -3.184 -5.283 1.00 95.00 868 TYR A O 1
ATOM 6689 N N . LEU A 1 869 ? -3.335 -1.021 -5.733 1.00 92.62 869 LEU A N 1
ATOM 6690 C CA . LEU A 1 869 ? -3.669 -0.532 -4.397 1.00 92.62 869 LEU A CA 1
ATOM 6691 C C . LEU A 1 869 ? -4.979 0.262 -4.398 1.00 92.62 869 LEU A C 1
ATOM 6693 O O . LEU A 1 869 ? -5.205 1.113 -5.262 1.00 92.62 869 LEU A O 1
ATOM 6697 N N . ASN A 1 870 ? -5.770 0.057 -3.346 1.00 90.81 870 ASN A N 1
ATOM 6698 C CA . ASN A 1 870 ? -7.067 0.671 -3.069 1.00 90.81 870 ASN A CA 1
ATOM 6699 C C . ASN A 1 870 ? -8.173 0.260 -4.049 1.00 90.81 870 ASN A C 1
ATOM 6701 O O . ASN A 1 870 ? -8.564 -0.897 -4.043 1.00 90.81 870 ASN A O 1
ATOM 6705 N N . LYS A 1 871 ? -8.749 1.196 -4.813 1.00 91.69 871 LYS A N 1
ATOM 6706 C CA . LYS A 1 871 ? -10.082 1.019 -5.402 1.00 91.69 871 LYS A CA 1
ATOM 6707 C C . LYS A 1 871 ? -10.050 0.246 -6.720 1.00 91.69 871 LYS A C 1
ATOM 6709 O O . LYS A 1 871 ? -9.694 0.826 -7.745 1.00 91.69 871 LYS A O 1
ATOM 6714 N N . TYR A 1 872 ? -10.452 -1.023 -6.714 1.00 93.25 872 TYR A N 1
ATOM 6715 C CA . TYR A 1 872 ? -10.445 -1.900 -7.898 1.00 93.25 872 TYR A CA 1
ATOM 6716 C C . TYR A 1 872 ? -11.449 -1.453 -8.973 1.00 93.25 872 TYR A C 1
ATOM 6718 O O . TYR A 1 872 ? -11.130 -1.371 -10.161 1.00 93.25 872 TYR A O 1
ATOM 6726 N N . ASP A 1 873 ? -12.658 -1.090 -8.536 1.00 93.25 873 ASP A N 1
ATOM 6727 C CA . ASP A 1 873 ? -13.778 -0.695 -9.393 1.00 93.25 873 ASP A CA 1
ATOM 6728 C C . ASP A 1 873 ? -13.676 0.786 -9.818 1.00 93.25 873 ASP A C 1
ATOM 6730 O O . ASP A 1 873 ? -14.483 1.631 -9.423 1.00 93.25 873 ASP A O 1
ATOM 6734 N N . LEU A 1 874 ? -12.653 1.123 -10.607 1.00 95.19 874 LEU A N 1
ATOM 6735 C CA . LEU A 1 874 ? -12.513 2.422 -11.276 1.00 95.19 874 LEU A CA 1
ATOM 6736 C C . LEU A 1 874 ? -12.731 2.278 -12.779 1.00 95.19 874 LEU A C 1
ATOM 6738 O O . LEU A 1 874 ? -12.031 1.518 -13.432 1.00 95.19 874 LEU A O 1
ATOM 6742 N N . TYR A 1 875 ? -13.655 3.051 -13.336 1.00 96.19 875 TYR A N 1
ATOM 6743 C CA . TYR A 1 875 ? -14.047 2.974 -14.738 1.00 96.19 875 TYR A CA 1
ATOM 6744 C C . TYR A 1 875 ? -13.790 4.301 -15.437 1.00 96.19 875 TYR A C 1
ATOM 6746 O O . TYR A 1 875 ? -14.267 5.353 -14.999 1.00 96.19 875 TYR A O 1
ATOM 6754 N N . LEU A 1 876 ? -13.105 4.252 -16.575 1.00 95.38 876 LEU A N 1
ATOM 6755 C CA . LEU A 1 876 ? -13.062 5.363 -17.518 1.00 95.38 876 LEU A CA 1
ATOM 6756 C C . LEU A 1 876 ? -14.377 5.396 -18.300 1.00 95.38 876 LEU A C 1
ATOM 6758 O O . LEU A 1 876 ? -14.426 4.905 -19.417 1.00 95.38 876 LEU A O 1
ATOM 6762 N N . ALA A 1 877 ? -15.460 5.867 -17.677 1.00 94.94 877 ALA A N 1
ATOM 6763 C CA . ALA A 1 877 ? -16.818 5.857 -18.213 1.00 94.94 877 ALA A CA 1
ATOM 6764 C C . ALA A 1 877 ? -17.583 7.169 -17.960 1.00 94.94 877 ALA A C 1
ATOM 6766 O O . ALA A 1 877 ? -17.348 7.896 -16.987 1.00 94.94 877 ALA A O 1
ATOM 6767 N N . SER A 1 878 ? -18.554 7.456 -18.823 1.00 92.62 878 SER A N 1
ATOM 6768 C CA . SER A 1 878 ? -19.564 8.493 -18.617 1.00 92.62 878 SER A CA 1
ATOM 6769 C C . SER A 1 878 ? -20.564 8.093 -17.513 1.00 92.62 878 SER A C 1
ATOM 6771 O O . SER A 1 878 ? -20.698 6.910 -17.182 1.00 92.62 878 SER A O 1
ATOM 6773 N N . PRO A 1 879 ? -21.317 9.052 -16.937 1.00 90.31 879 PRO A N 1
ATOM 6774 C CA . PRO A 1 879 ? -22.362 8.737 -15.959 1.00 90.31 879 PRO A CA 1
ATOM 6775 C C . PRO A 1 879 ? -23.422 7.762 -16.490 1.00 90.31 879 PRO A C 1
ATOM 6777 O O . PRO A 1 879 ? -23.899 6.907 -15.748 1.00 90.31 879 PRO A O 1
ATOM 6780 N N . GLN A 1 880 ? -23.781 7.872 -17.774 1.00 91.75 880 GLN A N 1
ATOM 6781 C CA . GLN A 1 880 ? -24.787 7.005 -18.384 1.00 91.75 880 GLN A CA 1
ATOM 6782 C C . GLN A 1 880 ? -24.269 5.573 -18.558 1.00 91.75 880 GLN A C 1
ATOM 6784 O O . GLN A 1 880 ? -25.003 4.628 -18.292 1.00 91.75 880 GLN A O 1
ATOM 6789 N N . GLU A 1 881 ? -23.007 5.400 -18.950 1.00 93.25 881 GLU A N 1
ATOM 6790 C CA . GLU A 1 881 ? -22.393 4.071 -19.056 1.00 93.25 881 GLU A CA 1
ATOM 6791 C C . GLU A 1 881 ? -22.324 3.370 -17.698 1.00 93.25 881 GLU A C 1
ATOM 6793 O O . GLU A 1 881 ? -22.726 2.216 -17.595 1.00 93.25 881 GLU A O 1
ATOM 6798 N N . LEU A 1 882 ? -21.909 4.072 -16.636 1.00 91.19 882 LEU A N 1
ATOM 6799 C CA . LEU A 1 882 ? -21.941 3.510 -15.279 1.00 91.19 882 LEU A CA 1
ATOM 6800 C C . LEU A 1 882 ? -23.359 3.158 -14.831 1.00 91.19 882 LEU A C 1
ATOM 6802 O O . LEU A 1 882 ? -23.566 2.139 -14.180 1.00 91.19 882 LEU A O 1
ATOM 6806 N N . LYS A 1 883 ? -24.354 3.975 -15.193 1.00 89.38 883 LYS A N 1
ATOM 6807 C CA . LYS A 1 883 ? -25.757 3.667 -14.909 1.00 89.38 883 LYS A CA 1
ATOM 6808 C C . LYS A 1 883 ? -26.213 2.389 -15.621 1.00 89.38 883 LYS A C 1
ATOM 6810 O O . LYS A 1 883 ? -26.955 1.621 -15.021 1.00 89.38 883 LYS A O 1
ATOM 6815 N N . ASN A 1 884 ? -25.755 2.148 -16.849 1.00 90.62 884 ASN A N 1
ATOM 6816 C CA . ASN A 1 884 ? -26.090 0.946 -17.618 1.00 90.62 884 ASN A CA 1
ATOM 6817 C C . ASN A 1 884 ? -25.468 -0.335 -17.038 1.00 90.62 884 ASN A C 1
ATOM 6819 O O . ASN A 1 884 ? -25.976 -1.417 -17.308 1.00 90.62 884 ASN A O 1
ATOM 6823 N N . LEU A 1 885 ? -24.404 -0.224 -16.235 1.00 90.06 885 LEU A N 1
ATOM 6824 C CA . LEU A 1 885 ? -23.819 -1.357 -15.509 1.00 90.06 885 LEU A CA 1
ATOM 6825 C C . LEU A 1 885 ? -24.594 -1.720 -14.237 1.00 90.06 885 LEU A C 1
ATOM 6827 O O . LEU A 1 885 ? -24.249 -2.685 -13.562 1.00 90.06 885 LEU A O 1
ATOM 6831 N N . ARG A 1 886 ? -25.616 -0.954 -13.846 1.00 86.25 886 ARG A N 1
ATOM 6832 C CA . ARG A 1 886 ? -26.405 -1.288 -12.658 1.00 86.25 886 ARG A CA 1
ATOM 6833 C C . ARG A 1 886 ? -27.351 -2.448 -12.989 1.00 86.25 886 ARG A C 1
ATOM 6835 O O . ARG A 1 886 ? -28.014 -2.393 -14.024 1.00 86.25 886 ARG A O 1
ATOM 6842 N N . PRO A 1 887 ? -27.458 -3.470 -12.124 1.00 74.50 887 PRO A N 1
ATOM 6843 C CA . PRO A 1 887 ? -28.470 -4.503 -12.270 1.00 74.50 887 PRO A CA 1
ATOM 6844 C C . PRO A 1 887 ? -29.857 -3.856 -12.214 1.00 74.50 887 PRO A C 1
ATOM 6846 O O . PRO A 1 887 ? -30.083 -2.950 -11.404 1.00 74.50 887 PRO A O 1
ATOM 6849 N N . GLY A 1 888 ? -30.734 -4.309 -13.113 1.00 59.50 888 GLY A N 1
ATOM 6850 C CA . GLY A 1 888 ? -32.118 -3.841 -13.233 1.00 59.50 888 GLY A CA 1
ATOM 6851 C C . GLY A 1 888 ? -32.985 -4.121 -12.016 1.00 59.50 888 GLY A C 1
ATOM 6852 O O . GLY A 1 888 ? -32.615 -4.990 -11.189 1.00 59.50 888 GLY A O 1
#

Sequence (888 aa):
MTNGERRAFTRDDLSGLFSALDDREPVVSVAALRALVRLPLAPSADRDLRPYRTAVEQYVYTWSTWLPDAAARKRIEAIVPHSLEAERGLARSIGDNTRSSIVQRFASLALRETPGPSDSMLADAQELSAEVERRGADAVPDIGEIFALYKVFLPRASAFWFRWVDKMRAEYDPAHGLPSWFSTYEGPLAVTRQLEWLASRAGLETLLRGLNDSLQHGSAGDRFAAAQLIEWARRAEGESSFPRFGGGAGPADVLAPIDPDVQYKKFSPHDLPVAQVGAPKARPRATTASGAEGERRINVWISDRADPGYRPEPGTDCVVSFRVGAQVEASLAAGDKTKVDDADIPEAGLATRWTIAPHHASLGSIEGTSIVAPNGLAVFELQIPRRGESATVSLWVTPADTDASLTILIEVGEKRWRELEVPLDGSGKARRDIAAAPLADARLATSHEWTTPWGEVWLSVIQPALALVTGNVNGERVNPGGSVDIVTDKALLNGPVDDLRKAVDDFRKAAKWTTYLNDIDEIKLLDKLAAFKPQYDWSHLDDLADDPQREAWLAASTSCELHDLAFYGRRLYDTLFPPGKPGRALLDSLMPGHRINIVWLPNSLAGWVRVPWDLLYCGDVSPGVPVDATLFWGLRHRIEYTSYEPTGEASSRLGSPLEASCTNLLFFGNSAKEPATAEAAWQRTVWQSLGAVARPVVVPQSTGAAAKQELVRALIEPERVPGPQADPVAVLYLFCHYGNDTDGKAILRFGLSSADSNDVIREPELGTAAIASRPLVFANACATSGTGVYSASKIAKSFFDRGCRAYIGSECMVPVAMASRFAMVFFHFLLREVDPSRAPISAGEALAQARLFLWCHYRNIGGLLYSYLNKYDLYLASPQELKNLRPG

InterPro domains:
  IPR024983 CHAT domain [PF12770] (569-852)

Organism: NCBI:txid2899263

Nearest PDB structures (foldseek):
  8ugl-assembly1_4C  TM=1.856E-01  e=5.272E-01  Sus scrofa
  8ugj-assembly1_4C  TM=1.544E-01  e=5.019E-01  Sus scrofa
  5j7y-assembly1_BC  TM=1.743E-01  e=2.309E+00  Ovis aries

Solvent-accessible surface area (backbone atoms only — not comparable to full-atom values): 47345 Å² total; per-residue (Å²): 132,79,90,64,86,74,80,54,40,45,51,76,74,36,44,25,45,59,51,24,47,73,39,92,49,65,67,30,18,54,30,18,47,58,23,56,76,73,48,59,54,25,76,68,32,50,59,71,44,47,71,58,50,63,69,48,66,75,52,92,58,39,89,76,45,85,72,70,52,76,69,51,43,55,49,49,50,67,44,38,68,79,50,66,66,58,31,36,50,50,25,48,56,47,37,74,69,52,89,48,69,67,58,28,54,57,22,51,62,63,62,57,86,71,95,60,82,28,51,68,48,35,54,53,42,42,53,53,44,50,51,41,59,72,48,47,85,80,49,62,55,60,51,59,61,51,50,57,53,40,60,47,31,45,36,62,23,48,58,48,50,53,55,49,51,60,59,40,57,79,79,45,62,53,71,84,50,67,61,76,60,45,79,59,51,47,20,45,44,49,41,43,51,44,48,23,38,48,49,24,64,44,35,69,69,52,41,44,63,55,36,29,60,36,29,67,72,44,54,72,32,42,28,31,50,43,24,46,44,51,33,46,10,62,35,30,54,81,51,92,65,67,78,60,86,37,61,18,78,61,62,69,69,80,67,71,78,79,68,92,74,87,75,92,85,85,89,82,97,76,94,81,84,88,87,87,90,86,90,85,87,87,81,87,79,93,81,84,89,78,98,63,95,70,76,24,22,49,32,34,32,52,68,84,52,77,53,71,58,54,55,75,55,58,73,40,77,42,41,41,34,39,34,45,17,73,80,53,89,41,15,25,42,53,60,83,77,38,52,51,62,65,90,62,38,44,85,90,24,35,62,31,40,40,38,40,41,58,39,56,39,47,62,41,62,33,93,94,52,45,49,54,40,97,89,50,34,34,46,46,76,44,53,35,43,52,70,77,53,26,66,76,34,44,33,36,36,29,28,66,43,82,80,14,29,37,38,38,41,34,26,36,82,80,31,66,27,34,40,36,30,31,50,54,59,23,78,36,45,38,82,37,79,44,59,68,24,39,69,73,54,37,55,57,50,65,73,43,74,56,69,45,53,69,21,38,37,36,38,38,28,59,40,66,47,34,19,44,36,45,33,28,56,85,79,41,68,48,56,87,73,36,60,25,59,30,61,50,53,64,84,74,46,43,58,39,53,51,52,26,48,49,26,50,39,51,31,46,65,38,67,70,46,37,48,56,51,39,67,64,59,72,67,61,48,53,53,50,44,76,64,53,74,87,64,69,48,58,81,68,68,62,85,60,39,52,70,70,33,49,53,50,33,56,55,44,29,63,29,68,42,50,43,47,26,44,42,30,10,23,52,35,40,43,56,35,30,44,81,94,38,72,35,31,54,54,62,73,65,56,59,46,36,24,30,42,35,38,38,55,37,74,79,11,79,53,41,52,71,56,68,73,60,32,49,25,18,79,55,89,77,54,92,94,54,65,55,64,68,64,37,20,35,34,65,21,31,38,72,33,31,39,66,65,85,86,59,81,84,43,66,46,64,38,30,31,38,71,68,17,28,37,37,35,41,42,34,63,30,88,43,97,88,41,68,53,31,60,49,33,56,50,50,53,54,52,46,58,70,43,50,87,61,28,31,62,40,74,30,44,86,56,62,62,62,59,17,38,51,47,43,38,44,42,52,56,42,45,32,44,56,95,43,89,59,80,42,49,30,23,31,42,36,35,41,40,43,49,50,54,33,92,85,68,46,66,31,41,29,36,35,84,39,64,82,40,76,52,18,41,44,45,69,80,53,51,45,77,64,66,46,90,56,35,24,39,34,35,41,53,27,36,32,41,51,43,44,58,39,79,45,77,27,68,65,52,46,51,43,44,76,14,31,37,52,24,42,34,22,13,51,34,75,64,53,62,57,33,54,51,52,50,51,49,47,23,45,38,37,38,66,21,68,55,40,94,83,55,55,66,35,30,47,42,54,16,47,41,50,32,26,46,48,36,35,27,48,37,51,34,71,66,55,43,46,45,48,61,36,32,54,35,68,33,23,54,32,42,76,66,57,55,57,69,31,38,75,130

Foldseek 3Di:
DPCDPDDADECVLLVLLVLQLPDPQNLSNVLSLLLQVLGRHDPRSVVVSVVVCVVCVVPLALSLDDQDDPVSLVSLCVQLPDDLVVLLVLLVVLLVPDPDPLLVQLSVLSNDDDPFQALPLLVSLQVSQVVLLVCPLVLQDQLLSLLSSLSSLVNLLSVVSNVVVVVCVVVDDCSVPDPQFADSSRNSNSNNQSSLLNLLSNPLSSLSVSLSCQSNPNGSNSVSSSSNSSSQSSQNNPPSGGDDGRRPSHHGRPDDPPPPDDDDDDDDDDPDDDDDDDDDDDDDDDDDDDDDQAFKFWFKAFPVDLDQQDFDDAQDKTKIKIKTFHDRPQGLADDPLRTDDLVLADQAFFKKKKKKDKDQKAKAADPPAWDQDPVRMIIDIWGQHSDGMIDMGMIIMHHNDQQIWIWMFMATAQFTQWIFIGGSRSNSHTPDIDGLARSLLSFFFFPDLLLDFQKEWEFELQAAQKTFIFIDANNHTDDPRDMAGFHLDQVLQQVLQVQLQVLVQVCCPPPLSVCLLLPDDDVVLVVCLLVDDRDNALLDFAQQADPVLVVSLVVSQQDPSVLSNLVSLQVNLCSGGPPPTPNSVSVLRHFFRYEYAYHYDCNNVSAQFAHLQQSRFPDDRDHRGGDDLCRRCLSRYQYAYARDRFDDHRHLELAAQLQAEAEALAQAADDPVDVSNVLRVSVVVVLVVCNVLHHYQYADPDHFLVSLVRNLCCLAQVLQPPHNHGTQHAEAEHQFEWFAAPVRATWTASYDDSPDPRRIDHLVSSDQAAHPSQYEYEYLYFQQCADRGNDGRSNVVSSVSNRRQKYKDFNGGANNSSSSSLVSQLCCVQSVVSPPVSAKDWSSSSLSVSQSSCCNHRVHRRSSRMDMYHDRSHTNHDPVSSSVSRDD

Secondary structure (DSSP, 8-state):
-----PPPBPTGGGHHHHHHHT-SSHHHHHHHHHHHTTS-B-HHHHHHHHHHHHHHHTS---TT-----HHHHHHHHHHS---HHHHHHHHHHHHHH---HHHHHHHHHHH----S--HHHHHHHHHHHHHHHHHGGG----HHHHHHHHHHHHHHHHHHHHHHHHHHTTT--GGG---SB--TT-HHHHHHHHHHHHHHTT-HHHHHHHHHHHHHHS-HHHHHHHHHHHHHHHHHTT-SS---SSB-SSSPP-S----TT-------S-----------PPPPPP---------EEEEEEETT---TT--PPTT--EEEEEEEESPPTT-SS-SGGGEE-GGGS-TT-EEEEEEEEEESEEEEE-TTT-EE-TTS-EEEEEEE-SSS-PPPEEEEEEESSTT-EEEEEEEETTEEEEEEEEESSS-SS-SEEEESS-GGGTTPPPSSGGGS-S-EEEEEEEETTEEEEEEEETTEEPPTT-EEE----HHHHHHHHHHHHHHHHHHHHSHHHHHHHH---HHHHHHHHHT------TTS------HHHHHHHHHHHT-HHHHHHHHHHHHHHHHHS-TT-HHHHHHHTPPTT-EEEEEE-GGGSS------GGG-B-S---TTSPP-GGGBHHHHSEEEEE-SPPPS---SB---TTTSEEEEEE-----TT-HHHHHHHHHHHHHHHGGGTSEEEEE-SS-THHHHHHHHHHHH-GGGSSSSS---EEEEEEE-EEEE-TTS-EEEE-SS-TT-TTTEEEGGGG-SS--TT--EEEEESTTSS---TT---HHHHHHHHTT-SEEEEESS---HHHHHHHHHHHHHHHTTSS-TT----BHHHHHHHHHHHHHHHH---GGGGEEEEE-S--B---HHHHHHTS--

Radius of gyration: 31.77 Å; Cα contacts (8 Å, |Δi|>4): 1728; chains: 1; bounding box: 90×80×78 Å